Protein AF-A0A2A5DK41-F1 (afdb_monomer_lite)

Radius of gyration: 35.67 Å; chains: 1; bounding box: 92×83×91 Å

Foldseek 3Di:
DVQQVVVVVCCLLPVLLQQQDDQFPDFADAFDAPDLAPQQLQFPAFQKKKKQAQQQVLLQLVLLQVLLQDFLLVDDPVLSVLSVDRPSVQQVSNCVRPVGGDHSCRVCVQQQADRRHMWMKTWHQDDPPDPDIKIKIKTWGNDRRSNSSSCCRSQVFPDWDWDDPDSFTKIWTQGPPPSHPRIWIWHHHNTIIIIMPDPVSVVSSRVRDSCRGNNNDPQSCVQCVVPASIKMWGFCVSVVVVCVVCLVVVLCVLVVVLVVLVVVLVPDDPVVQVVQQVCCCVQFVQNGPVSVSLLVSLLSNLQSVLVSVVVNQCSVFWTTWMWHWHSHNFKIKIKIKTFGLPFAAFPDADDLVVVQVVQLVDDDPPQKKKKFFAGDDDDQPPSCLSNLVSSLVSCVVVVHDCVLSVLVNVLSVVQGDADDLSNQFRMKMKDKDFDPPLDACLVDLAVVVSVVVCVVCVVAGIKIKMKGFPDDPVVVLVRVVVNLVSVVSVVVSVLVSCVVRVNNPDQKDWDWDWDWDDPDVQKIKIKTKIWIKGCPDDPPDRIDIGIDIKMWMWGDDPRMIMIITHPDDPVCSVPPDGDRAFQQVSVQSVPADPQFRMKIKHACLLVVVVVLVSVVSVLVSQLSVVVVQVVQADQPPDFLVNVCVSCVPDDDHPQWFFWFQDPVRDIFTAGPQQHTPPAADDSVVVCQLCVQSNVCRRPFWIKMWTWHGHNRMTMIMIMTGCGSVSCRSNSNVNSCCVQAVVDPVSVVVVCRRPDDPRRPVDDVVGTSTGDPVCVVVVVVVNVVD

pLDDT: mean 82.96, std 10.52, range [36.59, 97.19]

Secondary structure (DSSP, 8-state):
-TTHHHHHHHIIIIIGGGTTTS--S--------S-SSHHHHSBS--SEEEEE--HHHHHHHHHHHHHHT--TTSS-HHHHHHHTSTTHHHHHHHHHHHSS---HHHHHHHTTB-TT--EEEEEEPPPTT-SS-EEEEEEEBS-HHHHHHHHHHHHTEEEEEEEEETTEEEEEEEE--TTS-SEEEEEE-SSEEEEES-HHHHHHHHH--GGGBGGG-HHHHHHHTT--SEEEEEE-HHHHHHHHHTHHHHHHHHHHHHHHHHHHHHTS-HHHHHHHHHHHHHHH--S-HHHHHHHHHHHHHHHHHHHHHHHHHHHHHEEEEEEEEE--SSEEEEEEEEEETTPPPPS----HHHHHHHGGG--S---EEEEEEPPPPPP---THHHHHHHHHHHHHHTT---HHHHHHHHHHHH-PPP--HHHH-SEEEEEEEE-TT---GGGSSSHHHHHHHHHHHTTTSEEEEEEEES--HHHHHHHHHHHHHHHHHHHHHHHHHHHHTT----SEEEEEEEEEEEEETTEEEEEEEEEEEESS-STT-S-EEEEEEEEEEEEEETTEEEEEE-SS--HHHHH----PPPHHHHHHHHTPPTTEEEEEEE--TTHHHHHHHHHHHHHHHHHHHHHHHHHTS--TT--HHHHHHHSTTS---TTEEEEEE-TTS-EEEEETTTEEES---SHHHHHHHTHHHHHHTTTS-EEEEEEEEETTEEEEEEEEEHHHHHHHHHHHHHHHIIIIIS-HHHHHHHHHHH--TTTT---GGGEEEE-TTTHHHHHHHHH--

Sequence (785 aa):
MKKNLFILLFCVLFMGPLFGQAAGRYVFQPSDFKSEKATETLPEGAVIILSLNNLEETVLELDQVLTTFVPSNILPPPIKQLLGQPEAIIKFLSQQAFGQQLKADQLLQIFGLNSKGSIYVAFYPPEPGKSKPSLVLTIPISNHQKISGLLNNVLKIRKAEKKNDGDQIIWEINSFNRDLPSKLFITCSKENMYISTSYEISKSLYQTKKEKSLGESSFFKTAIQNGKNINLLVDINPLKKHYHQNKMQFQSLHQLGVMQMHKLISQIPPEKKVDINFRLQTQFGILSIDEAAQYLEAVIVGGSPHFYKIIDDTITNFQGISLAFDLEKSIQTFEFNIHSNNLKPAITSINKTELISALNYIPGPRSAFTAMSKADPKSNKNEWLPFLDSIKSEFQKRKLDTKILDKAVKDMGVFSTPGTLNQFANLVVQTNYIKSGLKSVDTFKTFSDYLKKLKDAANTTFQKTTLLKGVDNSQVIAFYKENVNFHKKSKVFTDSMLTMIGCGDEDYIKLGSFKSEVYKPGVTKLTIEKGFRLKKGYFGYHEHDVINRQYLYFKPMDDFIVVEKGQREPTELITFTKRPAPDSLVKLLNLVPANTTSVSVQRFLHLVPEFIDFLGSVENSIHKEMNDFIAKVQLDELNETAARKAFKGLDLPLVFSCLSVSDDNTKVFNIFGVLEYPRSKVIPLFKQVFKDVYTHKDKLGGSMVCCIKEQGVLRYKIIMSSEGASHLIRSVVNNFATEHMHKPQGMQNLQMKVVQRNDGRLKLRKAIFFNPVWEPLLHMFFRMR

Structure (mmCIF, N/CA/C/O backbone):
data_AF-A0A2A5DK41-F1
#
_entry.id   AF-A0A2A5DK41-F1
#
loop_
_atom_site.group_PDB
_atom_site.id
_atom_site.type_symbol
_atom_site.label_atom_id
_atom_site.label_alt_id
_atom_site.label_comp_id
_atom_site.label_asym_id
_atom_site.label_entity_id
_atom_site.label_seq_id
_atom_site.pdbx_PDB_ins_code
_atom_site.Cartn_x
_atom_site.Cartn_y
_atom_site.Cartn_z
_atom_site.occupancy
_atom_site.B_iso_or_equiv
_atom_site.auth_seq_id
_atom_site.auth_comp_id
_atom_site.auth_asym_id
_atom_site.auth_atom_id
_atom_site.pdbx_PDB_model_num
ATOM 1 N N . MET A 1 1 ? -1.373 14.010 24.992 1.00 38.59 1 MET A N 1
ATOM 2 C CA . MET A 1 1 ? -2.745 13.443 24.992 1.00 38.59 1 MET A CA 1
ATOM 3 C C . MET A 1 1 ? -2.891 12.209 24.099 1.00 38.59 1 MET A C 1
ATOM 5 O O . MET A 1 1 ? -3.309 11.198 24.634 1.00 38.59 1 MET A O 1
ATOM 9 N N . LYS A 1 2 ? -2.522 12.219 22.802 1.00 38.03 2 LYS A N 1
ATOM 10 C CA . LYS A 1 2 ? -2.700 11.046 21.903 1.00 38.03 2 LYS A CA 1
ATOM 11 C C . LYS A 1 2 ? -1.933 9.761 22.308 1.00 38.03 2 LYS A C 1
ATOM 13 O O . LYS A 1 2 ? -2.436 8.678 22.055 1.00 38.03 2 LYS A O 1
ATOM 18 N N . LYS A 1 3 ? -0.765 9.860 22.968 1.00 36.59 3 LYS A N 1
ATOM 19 C CA . LYS A 1 3 ? 0.013 8.696 23.468 1.00 36.59 3 LYS A CA 1
ATOM 20 C C . LYS A 1 3 ? -0.590 8.034 24.719 1.00 36.59 3 LYS A C 1
ATOM 22 O O . LYS A 1 3 ? -0.422 6.845 24.936 1.00 36.59 3 LYS A O 1
ATOM 27 N N . ASN A 1 4 ? -1.316 8.803 25.519 1.00 43.25 4 ASN A N 1
ATOM 28 C CA . ASN A 1 4 ? -1.538 8.539 26.938 1.00 43.25 4 ASN A CA 1
ATOM 29 C C . ASN A 1 4 ? -2.546 7.404 27.205 1.00 43.25 4 ASN A C 1
ATOM 31 O O . ASN A 1 4 ? -2.315 6.544 28.044 1.00 43.25 4 ASN A O 1
ATOM 35 N N . LEU A 1 5 ? -3.637 7.335 26.436 1.00 44.47 5 LEU A N 1
ATOM 36 C CA . LEU A 1 5 ? -4.662 6.301 26.624 1.00 44.47 5 LEU A CA 1
ATOM 37 C C . LEU A 1 5 ? -4.444 5.042 25.769 1.00 44.47 5 LEU A C 1
ATOM 39 O O . LEU A 1 5 ? -4.945 3.979 26.111 1.00 44.47 5 LEU A O 1
ATOM 43 N N . PHE A 1 6 ? -3.656 5.137 24.692 1.00 46.88 6 PHE A N 1
ATOM 44 C CA . PHE A 1 6 ? -3.156 3.953 23.985 1.00 46.88 6 PHE A CA 1
ATOM 45 C C . PHE A 1 6 ? -2.164 3.192 24.872 1.00 46.88 6 PHE A C 1
ATOM 47 O O . PHE A 1 6 ? -2.204 1.970 24.920 1.00 46.88 6 PHE A O 1
ATOM 54 N N . ILE A 1 7 ? -1.353 3.918 25.655 1.00 46.97 7 ILE A N 1
ATOM 55 C CA . ILE A 1 7 ? -0.569 3.345 26.755 1.00 46.97 7 ILE A CA 1
ATOM 56 C C . ILE A 1 7 ? -1.495 2.750 27.821 1.00 46.97 7 ILE A C 1
ATOM 58 O O . ILE A 1 7 ? -1.188 1.676 28.299 1.00 46.97 7 ILE A O 1
ATOM 62 N N . LEU A 1 8 ? -2.645 3.351 28.161 1.00 44.62 8 LEU A N 1
ATOM 63 C CA . LEU A 1 8 ? -3.612 2.723 29.079 1.00 44.62 8 LEU A CA 1
ATOM 64 C C . LEU A 1 8 ? -4.156 1.398 28.530 1.00 44.62 8 LEU A C 1
ATOM 66 O O . LEU A 1 8 ? -4.147 0.407 29.246 1.00 44.62 8 LEU A O 1
ATOM 70 N N . LEU A 1 9 ? -4.588 1.371 27.267 1.00 51.81 9 LEU A N 1
ATOM 71 C CA . LEU A 1 9 ? -5.067 0.166 26.587 1.00 51.81 9 LEU A CA 1
ATOM 72 C C . LEU A 1 9 ? -3.967 -0.906 26.530 1.00 51.81 9 LEU A C 1
ATOM 74 O O . LEU A 1 9 ? -4.201 -2.052 26.894 1.00 51.81 9 LEU A O 1
ATOM 78 N N . PHE A 1 10 ? -2.749 -0.517 26.146 1.00 52.53 10 PHE A N 1
ATOM 79 C CA . PHE A 1 10 ? -1.583 -1.397 26.111 1.00 52.53 10 PHE A CA 1
ATOM 80 C C . PHE A 1 10 ? -1.178 -1.868 27.516 1.00 52.53 10 PHE A C 1
ATOM 82 O O . PHE A 1 10 ? -0.834 -3.026 27.706 1.00 52.53 10 PHE A O 1
ATOM 89 N N . CYS A 1 11 ? -1.274 -1.013 28.533 1.00 49.09 11 CYS A N 1
ATOM 90 C CA . CYS A 1 11 ? -0.977 -1.368 29.914 1.00 49.09 11 CYS A CA 1
ATOM 91 C C . CYS A 1 11 ? -2.036 -2.302 30.501 1.00 49.09 11 CYS A C 1
ATOM 93 O O . CYS A 1 11 ? -1.672 -3.225 31.217 1.00 49.09 11 CYS A O 1
ATOM 95 N N . VAL A 1 12 ? -3.318 -2.102 30.185 1.00 54.28 12 VAL A N 1
ATOM 96 C CA . VAL A 1 12 ? -4.420 -2.976 30.614 1.00 54.28 12 VAL A CA 1
ATOM 97 C C . VAL A 1 12 ? -4.345 -4.337 29.913 1.00 54.28 12 VAL A C 1
ATOM 99 O O . VAL A 1 12 ? -4.553 -5.349 30.572 1.00 54.28 12 VAL A O 1
ATOM 102 N N . LEU A 1 13 ? -3.997 -4.377 28.620 1.00 51.34 13 LEU A N 1
ATOM 103 C CA . LEU A 1 13 ? -3.946 -5.618 27.834 1.00 51.34 13 LEU A CA 1
ATOM 104 C C . LEU A 1 13 ? -2.617 -6.389 27.951 1.00 51.34 13 LEU A C 1
ATOM 106 O O . LEU A 1 13 ? -2.643 -7.614 27.968 1.00 51.34 13 LEU A O 1
ATOM 110 N N . PHE A 1 14 ? -1.467 -5.709 28.036 1.00 49.16 14 PHE A N 1
ATOM 111 C CA . PHE A 1 14 ? -0.137 -6.341 27.943 1.00 49.16 14 PHE A CA 1
ATOM 112 C C . PHE A 1 14 ? 0.735 -6.201 29.199 1.00 49.16 14 PHE A C 1
ATOM 114 O O . PHE A 1 14 ? 1.555 -7.080 29.449 1.00 49.16 14 PHE A O 1
ATOM 121 N N . MET A 1 15 ? 0.581 -5.138 30.001 1.00 45.53 15 MET A N 1
ATOM 122 C CA . MET A 1 15 ? 1.388 -4.933 31.227 1.00 45.53 15 MET A CA 1
ATOM 123 C C . MET A 1 15 ? 0.655 -5.307 32.518 1.00 45.53 15 MET A C 1
ATOM 125 O O . MET A 1 15 ? 1.298 -5.495 33.549 1.00 45.53 15 MET A O 1
ATOM 129 N N . GLY A 1 16 ? -0.668 -5.481 32.463 1.00 48.91 16 GLY A N 1
ATOM 130 C CA . GLY A 1 16 ? -1.490 -6.005 33.551 1.00 48.91 16 GLY A CA 1
ATOM 131 C C . GLY A 1 16 ? -0.931 -7.262 34.231 1.00 48.91 16 GLY A C 1
ATOM 132 O O . GLY A 1 16 ? -1.026 -7.331 35.460 1.00 48.91 16 GLY A O 1
ATOM 133 N N . PRO A 1 17 ? -0.274 -8.200 33.508 1.00 46.78 17 PRO A N 1
ATOM 134 C CA . PRO A 1 17 ? 0.323 -9.379 34.121 1.00 46.78 17 PRO A CA 1
ATOM 135 C C . PRO A 1 17 ? 1.377 -9.080 35.197 1.00 46.78 17 PRO A C 1
ATOM 137 O O . PRO A 1 17 ? 1.496 -9.839 36.150 1.00 46.78 17 PRO A O 1
ATOM 140 N N . LEU A 1 18 ? 2.101 -7.959 35.108 1.00 45.84 18 LEU A N 1
ATOM 141 C CA . LEU A 1 18 ? 3.173 -7.621 36.055 1.00 45.84 18 LEU A CA 1
ATOM 142 C C . LEU A 1 18 ? 2.675 -6.954 37.350 1.00 45.84 18 LEU A C 1
ATOM 144 O O . LEU A 1 18 ? 3.447 -6.802 38.293 1.00 45.84 18 LEU A O 1
ATOM 148 N N . PHE A 1 19 ? 1.405 -6.536 37.410 1.00 50.09 19 PHE A N 1
ATOM 149 C CA . PHE A 1 19 ? 0.874 -5.705 38.504 1.00 50.09 19 PHE A CA 1
ATOM 150 C C . PHE A 1 19 ? -0.369 -6.294 39.193 1.00 50.09 19 PHE A C 1
ATOM 152 O O . PHE A 1 19 ? -0.984 -5.633 40.031 1.00 50.09 19 PHE A O 1
ATOM 159 N N . GLY A 1 20 ? -0.784 -7.512 38.845 1.00 44.84 20 GLY A N 1
ATOM 160 C CA . GLY A 1 20 ? -2.071 -8.076 39.252 1.00 44.84 20 GLY A CA 1
ATOM 161 C C . GLY A 1 20 ? -2.042 -8.925 40.523 1.00 44.84 20 GLY A C 1
ATOM 162 O O . GLY A 1 20 ? -2.321 -10.108 40.409 1.00 44.84 20 GLY A O 1
ATOM 163 N N . GLN A 1 21 ? -1.753 -8.370 41.712 1.00 47.25 21 GLN A N 1
ATOM 164 C CA . GLN A 1 21 ? -1.984 -9.094 42.988 1.00 47.25 21 GLN A CA 1
ATOM 165 C C . GLN A 1 21 ? -2.405 -8.250 44.216 1.00 47.25 21 GLN A C 1
ATOM 167 O O . GLN A 1 21 ? -2.567 -8.804 45.298 1.00 47.25 21 GLN A O 1
ATOM 172 N N . ALA A 1 22 ? -2.659 -6.942 44.102 1.00 46.16 22 ALA A N 1
ATOM 173 C CA . ALA A 1 22 ? -3.111 -6.153 45.259 1.00 46.16 22 ALA A CA 1
ATOM 174 C C . ALA A 1 22 ? -4.639 -5.977 45.280 1.00 46.16 22 ALA A C 1
ATOM 176 O O . ALA A 1 22 ? -5.229 -5.563 44.280 1.00 46.16 22 ALA A O 1
ATOM 177 N N . ALA A 1 23 ? -5.276 -6.228 46.430 1.00 47.38 23 ALA A N 1
ATOM 178 C CA . ALA A 1 23 ? -6.646 -5.792 46.687 1.00 47.38 23 ALA A CA 1
ATOM 179 C C . ALA A 1 23 ? -6.703 -4.261 46.553 1.00 47.38 23 ALA A C 1
ATOM 181 O O . ALA A 1 23 ? -6.137 -3.524 47.361 1.00 47.38 23 ALA A O 1
ATOM 182 N N . GLY A 1 24 ? -7.316 -3.778 45.473 1.00 55.06 24 GLY A N 1
ATOM 183 C CA . GLY A 1 24 ? -7.401 -2.351 45.190 1.00 55.06 24 GLY A CA 1
ATOM 184 C C . GLY A 1 24 ? -8.222 -1.614 46.250 1.00 55.06 24 GLY A C 1
ATOM 185 O O . GLY A 1 24 ? -9.268 -2.094 46.674 1.00 55.06 24 GLY A O 1
ATOM 186 N N . ARG A 1 25 ? -7.768 -0.419 46.655 1.00 69.50 25 ARG A N 1
ATOM 187 C CA . ARG A 1 25 ? -8.429 0.429 47.669 1.00 69.50 25 ARG A CA 1
ATOM 188 C C . ARG A 1 25 ? -9.863 0.830 47.293 1.00 69.50 25 ARG A C 1
ATOM 190 O O . ARG A 1 25 ? -10.664 1.123 48.175 1.00 69.50 25 ARG A O 1
ATOM 197 N N . TYR A 1 26 ? -10.173 0.866 45.998 1.00 82.25 26 TYR A N 1
ATOM 198 C CA . TYR A 1 26 ? -11.473 1.271 45.466 1.00 82.25 26 TYR A CA 1
ATOM 199 C C . TYR A 1 26 ? -12.067 0.167 44.589 1.00 82.25 26 TYR A C 1
ATOM 201 O O . TYR A 1 26 ? -11.384 -0.343 43.700 1.00 82.25 26 TYR A O 1
ATOM 209 N N . VAL A 1 27 ? -13.341 -0.167 44.811 1.00 84.94 27 VAL A N 1
ATOM 210 C CA . VAL A 1 27 ? -14.116 -1.097 43.975 1.00 84.94 27 VAL A CA 1
ATOM 211 C C . VAL A 1 27 ? -15.197 -0.309 43.241 1.00 84.94 27 VAL A C 1
ATOM 213 O O . VAL A 1 27 ? -16.066 0.294 43.874 1.00 84.94 27 VAL A O 1
ATOM 216 N N . PHE A 1 28 ? -15.150 -0.309 41.909 1.00 86.25 28 PHE A N 1
ATOM 217 C CA . PHE A 1 28 ? -16.112 0.402 41.069 1.00 86.25 28 PHE A CA 1
ATOM 218 C C . PHE A 1 28 ? -17.360 -0.462 40.858 1.00 86.25 28 PHE A C 1
ATOM 220 O O . PHE A 1 28 ? -17.371 -1.389 40.044 1.00 86.25 28 PHE A O 1
ATOM 227 N N . GLN A 1 29 ? -18.398 -0.182 41.646 1.00 84.62 29 GLN A N 1
ATOM 228 C CA . GLN A 1 29 ? -19.671 -0.901 41.592 1.00 84.62 29 GLN A CA 1
ATOM 229 C C . GLN A 1 29 ? -20.495 -0.519 40.351 1.00 84.62 29 GLN A C 1
ATOM 231 O O . GLN A 1 29 ? -20.420 0.637 39.921 1.00 84.62 29 GLN A O 1
ATOM 236 N N . PRO A 1 30 ? -21.270 -1.466 39.788 1.00 85.94 30 PRO A N 1
ATOM 237 C CA . PRO A 1 30 ? -22.191 -1.178 38.700 1.00 85.94 30 PRO A CA 1
ATOM 238 C C . PRO A 1 30 ? -23.337 -0.272 39.167 1.00 85.94 30 PRO A C 1
ATOM 240 O O . PRO A 1 30 ? -23.765 -0.329 40.320 1.00 85.94 30 PRO A O 1
ATOM 243 N N . SER A 1 31 ? -23.832 0.537 38.241 1.00 83.81 31 SER A N 1
ATOM 244 C CA . SER A 1 31 ? -25.065 1.318 38.335 1.00 83.81 31 SER A CA 1
ATOM 245 C C . SER A 1 31 ? -26.111 0.730 37.386 1.00 83.81 31 SER A C 1
ATOM 247 O O . SER A 1 31 ? -25.762 -0.021 36.472 1.00 83.81 31 SER A O 1
ATOM 249 N N . ASP A 1 32 ? -27.372 1.131 37.528 1.00 81.06 32 ASP A N 1
ATOM 250 C CA . ASP A 1 32 ? -28.424 0.726 36.594 1.00 81.06 32 ASP A CA 1
ATOM 251 C C . ASP A 1 32 ? -28.341 1.522 35.279 1.00 81.06 32 ASP A C 1
ATOM 253 O O . ASP A 1 32 ? -28.562 2.736 35.230 1.00 81.06 32 ASP A O 1
ATOM 257 N N . PHE A 1 33 ? -28.005 0.824 34.192 1.00 81.94 33 PHE A N 1
ATOM 258 C CA . PHE A 1 33 ? -27.998 1.349 32.824 1.00 81.94 33 PHE A CA 1
ATOM 259 C C . PHE A 1 33 ? -29.221 0.853 32.042 1.00 81.94 33 PHE A C 1
ATOM 261 O O . PHE A 1 33 ? -29.765 -0.214 32.312 1.00 81.94 33 PHE A O 1
ATOM 268 N N . LYS A 1 34 ? -29.650 1.618 31.027 1.00 75.06 34 LYS A N 1
ATOM 269 C CA . LYS A 1 34 ? -30.780 1.232 30.155 1.00 75.06 34 LYS A CA 1
ATOM 270 C C . LYS A 1 34 ? -30.451 0.092 29.191 1.00 75.06 34 LYS A C 1
ATOM 272 O O . LYS A 1 34 ? -31.357 -0.602 28.743 1.00 75.06 34 LYS A O 1
ATOM 277 N N . SER A 1 35 ? -29.178 -0.058 28.839 1.00 78.12 35 SER A N 1
ATOM 278 C CA . SER A 1 35 ? -28.658 -1.175 28.058 1.00 78.12 35 SER A CA 1
ATOM 279 C C . SER A 1 35 ? -27.296 -1.576 28.605 1.00 78.12 35 SER A C 1
ATOM 281 O O . SER A 1 35 ? -26.509 -0.730 29.031 1.00 78.12 35 SER A O 1
ATOM 283 N N . GLU A 1 36 ? -27.027 -2.875 28.578 1.00 81.06 36 GLU A N 1
ATOM 284 C CA . GLU A 1 36 ? -25.729 -3.438 28.941 1.00 81.06 36 GLU A CA 1
ATOM 285 C C . GLU A 1 36 ? -24.772 -3.444 27.741 1.00 81.06 36 GLU A C 1
ATOM 287 O O . GLU A 1 36 ? -23.560 -3.501 27.922 1.00 81.06 36 GLU A O 1
ATOM 292 N N . LYS A 1 37 ? -25.272 -3.312 26.500 1.00 85.62 37 LYS A N 1
ATOM 293 C CA . LYS A 1 37 ? -24.423 -3.297 25.301 1.00 85.62 37 LYS A CA 1
ATOM 294 C C . LYS A 1 37 ? -23.724 -1.952 25.136 1.00 85.62 37 LYS A C 1
ATOM 296 O O . LYS A 1 37 ? -24.364 -0.920 24.948 1.00 85.62 37 LYS A O 1
ATOM 301 N N . ALA A 1 38 ? -22.394 -1.981 25.054 1.00 87.00 38 ALA A N 1
ATOM 302 C CA . ALA A 1 38 ? -21.556 -0.800 24.836 1.00 87.00 38 ALA A CA 1
ATOM 303 C C . ALA A 1 38 ? -22.033 0.113 23.690 1.00 87.00 38 ALA A C 1
ATOM 305 O O . ALA A 1 38 ? -22.088 1.329 23.858 1.00 87.00 38 ALA A O 1
ATOM 306 N N . THR A 1 39 ? -22.415 -0.460 22.547 1.00 87.88 39 THR A N 1
ATOM 307 C CA . THR A 1 39 ? -22.869 0.295 21.367 1.00 87.88 39 THR A CA 1
ATOM 308 C C . THR A 1 39 ? -24.212 0.994 21.569 1.00 87.88 39 THR A C 1
ATOM 310 O O . THR A 1 39 ? -24.485 1.974 20.887 1.00 87.88 39 THR A O 1
ATOM 313 N N . GLU A 1 40 ? -25.047 0.508 22.485 1.00 88.75 40 GLU A N 1
ATOM 314 C CA . GLU A 1 40 ? -26.347 1.107 22.812 1.00 88.75 40 GLU A CA 1
ATOM 315 C C . GLU A 1 40 ? -26.230 2.172 23.921 1.00 88.75 40 GLU A C 1
ATOM 317 O O . GLU A 1 40 ? -27.079 3.057 24.017 1.00 88.75 40 GLU A O 1
ATOM 322 N N . THR A 1 41 ? -25.163 2.117 24.725 1.00 89.56 41 THR A N 1
ATOM 323 C CA . THR A 1 41 ? -24.883 3.061 25.822 1.00 89.56 41 THR A CA 1
ATOM 324 C C . THR A 1 41 ? -24.007 4.238 25.393 1.00 89.56 41 THR A C 1
ATOM 326 O O . THR A 1 41 ? -24.143 5.341 25.923 1.00 89.56 41 THR A O 1
ATOM 329 N N . LEU A 1 42 ? -23.090 4.029 24.443 1.00 90.88 42 LEU A N 1
ATOM 330 C CA . LEU A 1 42 ? -22.272 5.108 23.892 1.00 90.88 42 LEU A CA 1
ATOM 331 C C . LEU A 1 42 ? -23.160 6.077 23.092 1.00 90.88 42 LEU A C 1
ATOM 333 O O . LEU A 1 42 ? -23.883 5.621 22.202 1.00 90.88 42 LEU A O 1
ATOM 337 N N . PRO A 1 43 ? -23.108 7.394 23.362 1.00 89.56 43 PRO A N 1
ATOM 338 C CA . PRO A 1 43 ? -23.873 8.367 22.597 1.00 89.56 43 PRO A CA 1
ATOM 339 C C . PRO A 1 43 ? -23.367 8.460 21.154 1.00 89.56 43 PRO A C 1
ATOM 341 O O . PRO A 1 43 ? -22.192 8.249 20.852 1.00 89.56 43 PRO A O 1
ATOM 344 N N . GLU A 1 44 ? -24.259 8.830 20.245 1.00 87.94 44 GLU A N 1
ATOM 345 C CA . GLU A 1 44 ? -23.885 9.268 18.904 1.00 87.94 44 GLU A CA 1
ATOM 346 C C . GLU A 1 44 ? -23.025 10.550 18.970 1.00 87.94 44 GLU A C 1
ATOM 348 O O . GLU A 1 44 ? -23.070 11.310 19.939 1.00 87.94 44 GLU A O 1
ATOM 353 N N . GLY A 1 45 ? -22.228 10.815 17.931 1.00 87.19 45 GLY A N 1
ATOM 354 C CA . GLY A 1 45 ? -21.408 12.029 17.841 1.00 87.19 45 GLY A CA 1
ATOM 355 C C . GLY A 1 45 ? -19.903 11.799 17.979 1.00 87.19 45 GLY A C 1
ATOM 356 O O . GLY A 1 45 ? -19.132 12.760 17.931 1.00 87.19 45 GLY A O 1
ATOM 357 N N . ALA A 1 46 ? -19.469 10.547 18.144 1.00 90.62 46 ALA A N 1
ATOM 358 C CA . ALA A 1 46 ? -18.055 10.198 18.128 1.00 90.62 46 ALA A CA 1
ATOM 359 C C . ALA A 1 46 ? -17.475 10.384 16.715 1.00 90.62 46 ALA A C 1
ATOM 361 O O . ALA A 1 46 ? -18.001 9.848 15.748 1.00 90.62 46 ALA A O 1
ATOM 362 N N . VAL A 1 47 ? -16.373 11.126 16.602 1.00 91.94 47 VAL A N 1
ATOM 363 C CA . VAL A 1 47 ? -15.672 11.391 15.332 1.00 91.94 47 VAL A CA 1
ATOM 364 C C . VAL A 1 47 ? -14.651 10.304 15.024 1.00 91.94 47 VAL A C 1
ATOM 366 O O . VAL A 1 47 ? -14.389 10.024 13.862 1.00 91.94 47 VAL A O 1
ATOM 369 N N . ILE A 1 48 ? -14.050 9.689 16.046 1.00 93.31 48 ILE A N 1
ATOM 370 C CA . ILE A 1 48 ? -13.115 8.570 15.875 1.00 93.31 48 ILE A CA 1
ATOM 371 C C . ILE A 1 48 ? -13.528 7.451 16.816 1.00 93.31 48 ILE A C 1
ATOM 373 O O . ILE A 1 48 ? -13.720 7.695 18.008 1.00 93.31 48 ILE A O 1
ATOM 377 N N . ILE A 1 49 ? -13.630 6.234 16.292 1.00 93.06 49 ILE A N 1
ATOM 378 C CA . ILE A 1 49 ? -13.960 5.040 17.066 1.00 93.06 49 ILE A CA 1
ATOM 379 C C . ILE A 1 49 ? -12.943 3.959 16.736 1.00 93.06 49 ILE A C 1
ATOM 381 O O . ILE A 1 49 ? -12.825 3.546 15.589 1.00 93.06 49 ILE A O 1
ATOM 385 N N . LEU A 1 50 ? -12.216 3.487 17.739 1.00 92.44 50 LEU A N 1
ATOM 386 C CA . LEU A 1 50 ? -11.412 2.273 17.643 1.00 92.44 50 LEU A CA 1
ATOM 387 C C . LEU A 1 50 ? -12.174 1.151 18.344 1.00 92.44 50 LEU A C 1
ATOM 389 O O . LEU A 1 50 ? -12.561 1.326 19.497 1.00 92.44 50 LEU A O 1
ATOM 393 N N . SER A 1 51 ? -12.371 0.016 17.685 1.00 90.56 51 SER A N 1
ATOM 394 C CA . SER A 1 51 ? -12.954 -1.182 18.290 1.00 90.56 51 SER A CA 1
ATOM 395 C C . SER A 1 51 ? -11.979 -2.350 18.202 1.00 90.56 51 SER A C 1
ATOM 397 O O . SER A 1 51 ? -11.464 -2.629 17.117 1.00 90.56 51 SER A O 1
ATOM 399 N N . LEU A 1 52 ? -11.780 -3.051 19.313 1.00 89.56 52 LEU A N 1
ATOM 400 C CA . LEU A 1 52 ? -11.212 -4.396 19.341 1.00 89.56 52 LEU A CA 1
ATOM 401 C C . LEU A 1 52 ? -12.360 -5.356 19.624 1.00 89.56 52 LEU A C 1
ATOM 403 O O . LEU A 1 52 ? -12.918 -5.332 20.723 1.00 89.56 52 LEU A O 1
ATOM 407 N N . ASN A 1 53 ? -12.735 -6.140 18.622 1.00 86.50 53 ASN A N 1
ATOM 408 C CA . ASN A 1 53 ? -13.845 -7.077 18.721 1.00 86.50 53 ASN A CA 1
ATOM 409 C C . ASN A 1 53 ? -13.320 -8.447 19.134 1.00 86.50 53 ASN A C 1
ATOM 411 O O . ASN A 1 53 ? -12.252 -8.838 18.678 1.00 86.50 53 ASN A O 1
ATOM 415 N N . ASN A 1 54 ? -14.080 -9.169 19.961 1.00 84.62 54 ASN A N 1
ATOM 416 C CA . ASN A 1 54 ? -13.735 -10.513 20.430 1.00 84.62 54 ASN A CA 1
ATOM 417 C C . ASN A 1 54 ? -12.281 -10.605 20.940 1.00 84.62 54 ASN A C 1
ATOM 419 O O . ASN A 1 54 ? -11.364 -11.040 20.239 1.00 84.62 54 ASN A O 1
ATOM 423 N N . LEU A 1 55 ? -12.064 -10.136 22.173 1.00 83.00 55 LEU A N 1
ATOM 424 C CA . LEU A 1 55 ? -10.725 -10.045 22.766 1.00 83.00 55 LEU A CA 1
ATOM 425 C C . LEU A 1 55 ? -9.987 -11.381 22.774 1.00 83.00 55 LEU A C 1
ATOM 427 O O . LEU A 1 55 ? -8.782 -11.409 22.537 1.00 83.00 55 LEU A O 1
ATOM 431 N N . GLU A 1 56 ? -10.706 -12.467 23.042 1.00 87.19 56 GLU A N 1
ATOM 432 C CA . GLU A 1 56 ? -10.148 -13.816 23.035 1.00 87.19 56 GLU A CA 1
ATOM 433 C C . GLU A 1 56 ? -9.587 -14.177 21.659 1.00 87.19 56 GLU A C 1
ATOM 435 O O . GLU A 1 56 ? -8.400 -14.467 21.537 1.00 87.19 56 GLU A O 1
ATOM 440 N N . GLU A 1 57 ? -10.410 -14.070 20.616 1.00 86.25 57 GLU A N 1
ATOM 441 C CA . GLU A 1 57 ? -10.025 -14.376 19.235 1.00 86.25 57 GLU A CA 1
ATOM 442 C C . GLU A 1 57 ? -8.874 -13.488 18.752 1.00 86.25 57 GLU A C 1
ATOM 444 O O . GLU A 1 57 ? -7.890 -13.995 18.219 1.00 86.25 57 GLU A O 1
ATOM 449 N N . THR A 1 58 ? -8.920 -12.185 19.045 1.00 84.19 58 THR A N 1
ATOM 450 C CA . THR A 1 58 ? -7.840 -11.252 18.686 1.00 84.19 58 THR A CA 1
ATOM 451 C C . THR A 1 58 ? -6.504 -11.651 19.323 1.00 84.19 58 THR A C 1
ATOM 453 O O . THR A 1 58 ? -5.460 -11.614 18.668 1.00 84.19 58 THR A O 1
ATOM 456 N N . VAL A 1 59 ? -6.509 -12.028 20.606 1.00 83.44 59 VAL A N 1
ATOM 457 C CA . VAL A 1 59 ? -5.297 -12.446 21.330 1.00 83.44 59 VAL A CA 1
ATOM 458 C C . VAL A 1 59 ? -4.784 -13.791 20.805 1.00 83.44 59 VAL A C 1
ATOM 460 O O . VAL A 1 59 ? -3.576 -13.945 20.609 1.00 83.44 59 VAL A O 1
ATOM 463 N N . LEU A 1 60 ? -5.685 -14.734 20.517 1.00 86.94 60 LEU A N 1
ATOM 464 C CA . LEU A 1 60 ? -5.350 -16.031 19.925 1.00 86.94 60 LEU A CA 1
ATOM 465 C C . LEU A 1 60 ? -4.741 -15.886 18.526 1.00 86.94 60 LEU A C 1
ATOM 467 O O . LEU A 1 60 ? -3.735 -16.525 18.224 1.00 86.94 60 LEU A O 1
ATOM 471 N N . GLU A 1 61 ? -5.308 -15.042 17.671 1.00 85.38 61 GLU A N 1
ATOM 472 C CA . GLU A 1 61 ? -4.779 -14.799 16.330 1.00 85.38 61 GLU A CA 1
ATOM 473 C C . GLU A 1 61 ? -3.412 -14.119 16.358 1.00 85.38 61 GLU A C 1
ATOM 475 O O . GLU A 1 61 ? -2.515 -14.516 15.614 1.00 85.38 61 GLU A O 1
ATOM 480 N N . LEU A 1 62 ? -3.201 -13.152 17.257 1.00 83.12 62 LEU A N 1
ATOM 481 C CA . LEU A 1 62 ? -1.884 -12.544 17.457 1.00 83.12 62 LEU A CA 1
ATOM 482 C C . LEU A 1 62 ? -0.836 -13.586 17.867 1.00 83.12 62 LEU A C 1
ATOM 484 O O . LEU A 1 62 ? 0.268 -13.589 17.316 1.00 83.12 62 LEU A O 1
ATOM 488 N N . ASP A 1 63 ? -1.176 -14.491 18.789 1.00 85.19 63 ASP A N 1
ATOM 489 C CA . ASP A 1 63 ? -0.311 -15.611 19.177 1.00 85.19 63 ASP A CA 1
ATOM 490 C C . ASP A 1 63 ? 0.001 -16.518 17.976 1.00 85.19 63 ASP A C 1
ATOM 492 O O . ASP A 1 63 ? 1.164 -16.828 17.698 1.00 85.19 63 ASP A O 1
ATOM 496 N N . GLN A 1 64 ? -1.016 -16.874 17.190 1.00 84.00 64 GLN A N 1
ATOM 497 C CA . GLN A 1 64 ? -0.862 -17.718 16.005 1.00 84.00 64 GLN A CA 1
ATOM 498 C C . GLN A 1 64 ? -0.005 -17.067 14.916 1.00 84.00 64 GLN A C 1
ATOM 500 O O . GLN A 1 64 ? 0.853 -17.732 14.330 1.00 84.00 64 GLN A O 1
ATOM 505 N N . VAL A 1 65 ? -0.200 -15.777 14.641 1.00 82.81 65 VAL A N 1
ATOM 506 C CA . VAL A 1 65 ? 0.615 -15.037 13.674 1.00 82.81 65 VAL A CA 1
ATOM 507 C C . VAL A 1 65 ? 2.059 -15.010 14.150 1.00 82.81 65 VAL A C 1
ATOM 509 O O . VAL A 1 65 ? 2.945 -15.429 13.409 1.00 82.81 65 VAL A O 1
ATOM 512 N N . LEU A 1 66 ? 2.317 -14.598 15.390 1.00 81.62 66 LEU A N 1
ATOM 513 C CA . LEU A 1 66 ? 3.678 -14.489 15.913 1.00 81.62 66 LEU A CA 1
ATOM 514 C C . LEU A 1 66 ? 4.397 -15.845 15.943 1.00 81.62 66 LEU A C 1
ATOM 516 O O . LEU A 1 66 ? 5.548 -15.924 15.509 1.00 81.62 66 LEU A O 1
ATOM 520 N N . THR A 1 67 ? 3.724 -16.921 16.364 1.00 83.56 67 THR A N 1
ATOM 521 C CA . THR A 1 67 ? 4.301 -18.278 16.388 1.00 83.56 67 THR A CA 1
ATOM 522 C C . THR A 1 67 ? 4.682 -18.784 14.995 1.00 83.56 67 THR A C 1
ATOM 524 O O . THR A 1 67 ? 5.679 -19.499 14.865 1.00 83.56 67 THR A O 1
ATOM 527 N N . THR A 1 68 ? 3.980 -18.372 13.928 1.00 83.00 68 THR A N 1
ATOM 528 C CA . THR A 1 68 ? 4.334 -18.784 12.554 1.00 83.00 68 THR A CA 1
ATOM 529 C C . THR A 1 68 ? 5.698 -18.271 12.097 1.00 83.00 68 THR A C 1
ATOM 531 O O . THR A 1 68 ? 6.318 -18.913 11.251 1.00 83.00 68 THR A O 1
ATOM 534 N N . PHE A 1 69 ? 6.207 -17.176 12.669 1.00 84.50 69 PHE A N 1
ATOM 535 C CA . PHE A 1 69 ? 7.503 -16.596 12.307 1.00 84.50 69 PHE A CA 1
ATOM 536 C C . PHE A 1 69 ? 8.675 -17.146 13.119 1.00 84.50 69 PHE A C 1
ATOM 538 O O . PHE A 1 69 ? 9.824 -16.866 12.773 1.00 84.50 69 PHE A O 1
ATOM 545 N N . VAL A 1 70 ? 8.426 -17.922 14.178 1.00 86.25 70 VAL A N 1
ATOM 546 C CA . VAL A 1 70 ? 9.489 -18.305 15.109 1.00 86.25 70 VAL A CA 1
ATOM 547 C C . VAL A 1 70 ? 10.346 -19.455 14.550 1.00 86.25 70 VAL A C 1
ATOM 549 O O . VAL A 1 70 ? 9.836 -20.552 14.292 1.00 86.25 70 VAL A O 1
ATOM 552 N N . PRO A 1 71 ? 11.665 -19.256 14.375 1.00 87.69 71 PRO A N 1
ATOM 553 C CA . PRO A 1 71 ? 12.577 -20.309 13.938 1.00 87.69 71 PRO A CA 1
ATOM 554 C C . PRO A 1 71 ? 12.884 -21.288 15.080 1.00 87.69 71 PRO A C 1
ATOM 556 O O . PRO A 1 71 ? 13.544 -20.959 16.061 1.00 87.69 71 PRO A O 1
ATOM 559 N N . SER A 1 72 ? 12.419 -22.528 14.937 1.00 84.00 72 SER A N 1
ATOM 560 C CA . SER A 1 72 ? 12.495 -23.576 15.962 1.00 84.00 72 SER A CA 1
ATOM 561 C C . SER A 1 72 ? 13.905 -24.039 16.333 1.00 84.00 72 SER A C 1
ATOM 563 O O . SER A 1 72 ? 14.069 -24.658 17.384 1.00 84.00 72 SER A O 1
ATOM 565 N N . ASN A 1 73 ? 14.904 -23.831 15.472 1.00 85.44 73 ASN A N 1
ATOM 566 C CA . ASN A 1 73 ? 16.233 -24.409 15.682 1.00 85.44 73 ASN A CA 1
ATOM 567 C C . ASN A 1 73 ? 17.139 -23.515 16.531 1.00 85.44 73 ASN A C 1
ATOM 569 O O . ASN A 1 73 ? 17.973 -24.054 17.234 1.00 85.44 73 ASN A O 1
ATOM 573 N N . ILE A 1 74 ? 16.956 -22.194 16.554 1.00 85.25 74 ILE A N 1
ATOM 574 C CA . ILE A 1 74 ? 17.781 -21.308 17.403 1.00 85.25 74 ILE A CA 1
ATOM 575 C C . ILE A 1 74 ? 17.317 -21.252 18.863 1.00 85.25 74 ILE A C 1
ATOM 577 O O . ILE A 1 74 ? 17.960 -20.625 19.701 1.00 85.25 74 ILE A O 1
ATOM 581 N N . LEU A 1 75 ? 16.161 -21.843 19.162 1.00 83.62 75 LEU A N 1
ATOM 582 C CA . LEU A 1 75 ? 15.530 -21.723 20.465 1.00 83.62 75 LEU A CA 1
ATOM 583 C C . LEU A 1 75 ? 16.077 -22.759 21.452 1.00 83.62 75 LEU A C 1
ATOM 585 O O . LEU A 1 75 ? 16.234 -23.926 21.083 1.00 83.62 75 LEU A O 1
ATOM 589 N N . PRO A 1 76 ? 16.271 -22.381 22.729 1.00 82.25 76 PRO A N 1
ATOM 590 C CA . PRO A 1 76 ? 16.566 -23.338 23.788 1.00 82.25 76 PRO A CA 1
ATOM 591 C C . PRO A 1 76 ? 15.491 -24.439 23.884 1.00 82.25 76 PRO A C 1
ATOM 593 O O . PRO A 1 76 ? 14.307 -24.143 23.682 1.00 82.25 76 PRO A O 1
ATOM 596 N N . PRO A 1 77 ? 15.845 -25.688 24.255 1.00 83.38 77 PRO A N 1
ATOM 597 C CA . PRO A 1 77 ? 14.894 -26.804 24.318 1.00 83.38 77 PRO A CA 1
ATOM 598 C C . PRO A 1 77 ? 13.611 -26.536 25.131 1.00 83.38 77 PRO A C 1
ATOM 600 O O . PRO A 1 77 ? 12.537 -26.884 24.634 1.00 83.38 77 PRO A O 1
ATOM 603 N N . PRO A 1 78 ? 13.657 -25.866 26.306 1.00 79.94 78 PRO A N 1
ATOM 604 C CA . PRO A 1 78 ? 12.445 -25.551 27.069 1.00 79.94 78 PRO A CA 1
ATOM 605 C C . PRO A 1 78 ? 11.487 -24.615 26.319 1.00 79.94 78 PRO A C 1
ATOM 607 O O . PRO A 1 78 ? 10.277 -24.825 26.313 1.00 79.94 78 PRO A O 1
ATOM 610 N N . ILE A 1 79 ? 12.026 -23.609 25.621 1.00 80.06 79 ILE A N 1
ATOM 611 C CA . ILE A 1 79 ? 11.231 -22.665 24.822 1.00 80.06 79 ILE A CA 1
ATOM 612 C C . ILE A 1 79 ? 10.672 -23.359 23.574 1.00 80.06 79 ILE A C 1
ATOM 614 O O . ILE A 1 79 ? 9.538 -23.108 23.176 1.00 80.06 79 ILE A O 1
ATOM 618 N N . LYS A 1 80 ? 11.436 -24.280 22.976 1.00 82.06 80 LYS A N 1
ATOM 619 C CA . LYS A 1 80 ? 10.992 -25.069 21.822 1.00 82.06 80 LYS A CA 1
ATOM 620 C C . LYS A 1 80 ? 9.798 -25.967 22.160 1.00 82.06 80 LYS A C 1
ATOM 622 O O . LYS A 1 80 ? 8.864 -26.039 21.367 1.00 82.06 80 LYS A O 1
ATOM 627 N N . GLN A 1 81 ? 9.813 -26.625 23.322 1.00 82.44 81 GLN A N 1
ATOM 628 C CA . GLN A 1 81 ? 8.674 -27.422 23.798 1.00 82.44 81 GLN A CA 1
ATOM 629 C C . GLN A 1 81 ? 7.437 -26.553 24.035 1.00 82.44 81 GLN A C 1
ATOM 631 O O . GLN A 1 81 ? 6.335 -26.947 23.664 1.00 82.44 81 GLN A O 1
ATOM 636 N N . LEU A 1 82 ? 7.627 -25.356 24.595 1.00 80.12 82 LEU A N 1
ATOM 637 C CA . LEU A 1 82 ? 6.545 -24.411 24.845 1.00 80.12 82 LEU A CA 1
ATOM 638 C C . LEU A 1 82 ? 5.910 -23.890 23.548 1.00 80.12 82 LEU A C 1
ATOM 640 O O . LEU A 1 82 ? 4.693 -23.915 23.412 1.00 80.12 82 LEU A O 1
ATOM 644 N N . LEU A 1 83 ? 6.728 -23.492 22.569 1.00 80.12 83 LEU A N 1
ATOM 645 C CA . LEU A 1 83 ? 6.281 -23.006 21.255 1.00 80.12 83 LEU A CA 1
ATOM 646 C C . LEU A 1 83 ? 5.665 -24.081 20.356 1.00 80.12 83 LEU A C 1
ATOM 648 O O . LEU A 1 83 ? 5.018 -23.748 19.367 1.00 80.12 83 LEU A O 1
ATOM 652 N N . GLY A 1 84 ? 5.840 -25.359 20.696 1.00 76.50 84 GLY A N 1
ATOM 653 C CA . GLY A 1 84 ? 5.126 -26.465 20.059 1.00 76.50 84 GLY A CA 1
ATOM 654 C C . GLY A 1 84 ? 3.674 -26.616 20.526 1.00 76.50 84 GLY A C 1
ATOM 655 O O . GLY A 1 84 ? 2.929 -27.389 19.926 1.00 76.50 84 GLY A O 1
ATOM 656 N N . GLN A 1 85 ? 3.264 -25.911 21.584 1.00 83.81 85 GLN A N 1
ATOM 657 C CA . GLN A 1 85 ? 1.901 -25.958 22.108 1.00 83.81 85 GLN A CA 1
ATOM 658 C C . GLN A 1 85 ? 1.005 -24.886 21.463 1.00 83.81 85 GLN A C 1
ATOM 660 O O . GLN A 1 85 ? 1.504 -23.847 21.033 1.00 83.81 85 GLN A O 1
ATOM 665 N N . PRO A 1 86 ? -0.327 -25.078 21.428 1.00 82.81 86 PRO A N 1
ATOM 666 C CA . PRO A 1 86 ? -1.243 -23.977 21.132 1.00 82.81 86 PRO A CA 1
ATOM 667 C C . PRO A 1 86 ? -1.117 -22.877 22.198 1.00 82.81 86 PRO A C 1
ATOM 669 O O . PRO A 1 86 ? -0.900 -23.198 23.375 1.00 82.81 86 PRO A O 1
ATOM 672 N N . GLU A 1 87 ? -1.293 -21.616 21.788 1.00 87.44 87 GLU A N 1
ATOM 673 C CA . GLU A 1 87 ? -1.254 -20.423 22.657 1.00 87.44 87 GLU A CA 1
ATOM 674 C C . GLU A 1 87 ? 0.104 -20.208 23.332 1.00 87.44 87 GLU A C 1
ATOM 676 O O . GLU A 1 87 ? 0.201 -19.866 24.512 1.00 87.44 87 GLU A O 1
ATOM 681 N N . ALA A 1 88 ? 1.183 -20.508 22.616 1.00 83.06 88 ALA A N 1
ATOM 682 C CA . ALA A 1 88 ? 2.487 -20.653 23.236 1.00 83.06 88 ALA A CA 1
ATOM 683 C C . ALA A 1 88 ? 3.072 -19.348 23.781 1.00 83.06 88 ALA A C 1
ATOM 685 O O . ALA A 1 88 ? 3.722 -19.365 24.826 1.00 83.06 88 ALA A O 1
ATOM 686 N N . ILE A 1 89 ? 2.869 -18.224 23.091 1.00 82.25 89 ILE A N 1
ATOM 687 C CA . ILE A 1 89 ? 3.357 -16.917 23.543 1.00 82.25 89 ILE A CA 1
ATOM 688 C C . ILE A 1 89 ? 2.520 -16.459 24.730 1.00 82.25 89 ILE A C 1
ATOM 690 O O . ILE A 1 89 ? 3.082 -15.982 25.713 1.00 82.25 89 ILE A O 1
ATOM 694 N N . ILE A 1 90 ? 1.204 -16.668 24.690 1.00 85.81 90 ILE A N 1
ATOM 695 C CA . ILE A 1 90 ? 0.310 -16.369 25.818 1.00 85.81 90 ILE A CA 1
ATOM 696 C C . ILE A 1 90 ? 0.735 -17.165 27.055 1.00 85.81 90 ILE A C 1
ATOM 698 O O . ILE A 1 90 ? 0.976 -16.573 28.107 1.00 85.81 90 ILE A O 1
ATOM 702 N N . LYS A 1 91 ? 0.925 -18.482 26.919 1.00 86.19 91 LYS A N 1
ATOM 703 C CA . LYS A 1 91 ? 1.392 -19.356 28.005 1.00 86.19 91 LYS A CA 1
ATOM 704 C C . LYS A 1 91 ? 2.783 -18.985 28.504 1.00 86.19 91 LYS A C 1
ATOM 706 O O . LYS A 1 91 ? 3.044 -19.068 29.702 1.00 86.19 91 LYS A O 1
ATOM 711 N N . PHE A 1 92 ? 3.684 -18.580 27.608 1.00 82.69 92 PHE A N 1
ATOM 712 C CA . PHE A 1 92 ? 5.013 -18.101 27.984 1.00 82.69 92 PHE A CA 1
ATOM 713 C C . PHE A 1 92 ? 4.927 -16.839 28.839 1.00 82.69 92 PHE A C 1
ATOM 715 O O . PHE A 1 92 ? 5.495 -16.791 29.931 1.00 82.69 92 PHE A O 1
ATOM 722 N N . LEU A 1 93 ? 4.191 -15.832 28.366 1.00 80.12 93 LEU A N 1
ATOM 723 C CA . LEU A 1 93 ? 4.021 -14.564 29.070 1.00 80.12 93 LEU A CA 1
ATOM 724 C C . LEU A 1 93 ? 3.295 -14.763 30.402 1.00 80.12 93 LEU A C 1
ATOM 726 O O . LEU A 1 93 ? 3.695 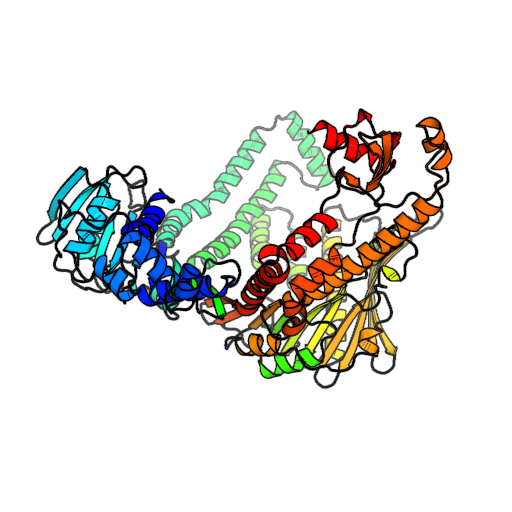-14.175 31.406 1.00 80.12 93 LEU A O 1
ATOM 730 N N . SER A 1 94 ? 2.284 -15.631 30.446 1.00 82.62 94 SER A N 1
ATOM 731 C CA . SER A 1 94 ? 1.574 -15.938 31.685 1.00 82.62 94 SER A CA 1
ATOM 732 C C . SER A 1 94 ? 2.462 -16.677 32.686 1.00 82.62 94 SER A C 1
ATOM 734 O O . SER A 1 94 ? 2.394 -16.390 33.877 1.00 82.62 94 SER A O 1
ATOM 736 N N . GLN A 1 95 ? 3.325 -17.589 32.225 1.00 84.50 95 GLN A N 1
ATOM 737 C CA . GLN A 1 95 ? 4.258 -18.305 33.092 1.00 84.50 95 GLN A CA 1
ATOM 738 C C . GLN A 1 95 ? 5.291 -17.350 33.694 1.00 84.50 95 GLN A C 1
ATOM 740 O O . GLN A 1 95 ? 5.601 -17.466 34.876 1.00 84.50 95 GLN A O 1
ATOM 745 N N . GLN A 1 96 ? 5.786 -16.386 32.913 1.00 80.12 96 GLN A N 1
ATOM 746 C CA . GLN A 1 96 ? 6.704 -15.355 33.408 1.00 80.12 96 GLN A CA 1
ATOM 747 C C . GLN A 1 96 ? 6.028 -14.400 34.400 1.00 80.12 96 GLN A C 1
ATOM 749 O O . GLN A 1 96 ? 6.641 -14.005 35.385 1.00 80.12 96 GLN A O 1
ATOM 754 N N . ALA A 1 97 ? 4.769 -14.035 34.153 1.00 75.19 97 ALA A N 1
ATOM 755 C CA . ALA A 1 97 ? 4.063 -13.054 34.970 1.00 75.19 97 ALA A CA 1
ATOM 756 C C . ALA A 1 97 ? 3.428 -13.637 36.243 1.00 75.19 97 ALA A C 1
ATOM 758 O O . ALA A 1 97 ? 3.438 -12.996 37.289 1.00 75.19 97 ALA A O 1
ATOM 759 N N . PHE A 1 98 ? 2.870 -14.845 36.157 1.00 80.31 98 PHE A N 1
ATOM 760 C CA . PHE A 1 98 ? 2.059 -15.457 37.216 1.00 80.31 98 PHE A CA 1
ATOM 761 C C . PHE A 1 98 ? 2.626 -16.780 37.740 1.00 80.31 98 PHE A C 1
ATOM 763 O O . PHE A 1 98 ? 2.015 -17.401 38.606 1.00 80.31 98 PHE A O 1
ATOM 770 N N . GLY A 1 99 ? 3.748 -17.258 37.196 1.00 82.69 99 GLY A N 1
ATOM 771 C CA . GLY A 1 99 ? 4.319 -18.559 37.552 1.00 82.69 99 GLY A CA 1
ATOM 772 C C . GLY A 1 99 ? 3.552 -19.768 37.000 1.00 82.69 99 GLY A C 1
ATOM 773 O O . GLY A 1 99 ? 3.918 -20.900 37.299 1.00 82.69 99 GLY A O 1
ATOM 774 N N . GLN A 1 100 ? 2.512 -19.559 36.182 1.00 87.44 100 GLN A N 1
ATOM 775 C CA . GLN A 1 100 ? 1.663 -20.621 35.630 1.00 87.44 100 GLN A CA 1
ATOM 776 C C . GLN A 1 100 ? 1.297 -20.387 34.157 1.00 87.44 100 GLN A C 1
ATOM 778 O O . GLN A 1 100 ? 1.149 -19.252 33.699 1.00 87.44 100 GLN A O 1
ATOM 783 N N . GLN A 1 101 ? 1.138 -21.474 33.402 1.00 86.69 101 GLN A N 1
ATOM 784 C CA . GLN A 1 101 ? 0.701 -21.429 32.005 1.00 86.69 101 GLN A CA 1
ATOM 785 C C . GLN A 1 101 ? -0.821 -21.289 31.948 1.00 86.69 101 GLN A C 1
ATOM 787 O O . GLN A 1 101 ? -1.544 -22.171 32.404 1.00 86.69 101 GLN A O 1
ATOM 792 N N . LEU A 1 102 ? -1.292 -20.179 31.391 1.00 86.75 102 LEU A N 1
ATOM 793 C CA . LEU A 1 102 ? -2.703 -19.840 31.272 1.00 86.75 102 LEU A CA 1
ATOM 794 C C . LEU A 1 102 ? -3.101 -19.812 29.804 1.00 86.75 102 LEU A C 1
ATOM 796 O O . LEU A 1 102 ? -2.311 -19.416 28.945 1.00 86.75 102 LEU A O 1
ATOM 800 N N . LYS A 1 103 ? -4.343 -20.210 29.541 1.00 88.25 103 LYS A N 1
ATOM 801 C CA . LYS A 1 103 ? -5.005 -19.978 28.254 1.00 88.25 103 LYS A CA 1
ATOM 802 C C . LYS A 1 103 ? -5.481 -18.527 28.128 1.00 88.25 103 LYS A C 1
ATOM 804 O O . LYS A 1 103 ? -5.578 -17.813 29.132 1.00 88.25 103 LYS A O 1
ATOM 809 N N . ALA A 1 104 ? -5.800 -18.099 26.909 1.00 85.00 104 ALA A N 1
ATOM 810 C CA . ALA A 1 104 ? -6.296 -16.753 26.617 1.00 85.00 104 ALA A CA 1
ATOM 811 C C . ALA A 1 104 ? -7.539 -16.385 27.451 1.00 85.00 104 ALA A C 1
ATOM 813 O O . ALA A 1 104 ? -7.573 -15.332 28.088 1.00 85.00 104 ALA A O 1
ATOM 814 N N . ASP A 1 105 ? -8.533 -17.270 27.512 1.00 86.56 105 ASP A N 1
ATOM 815 C CA . ASP A 1 105 ? -9.761 -17.086 28.291 1.00 86.56 105 ASP A CA 1
ATOM 816 C C . ASP A 1 105 ? -9.482 -16.966 29.799 1.00 86.56 105 ASP A C 1
ATOM 818 O O . ASP A 1 105 ? -9.999 -16.067 30.466 1.00 86.56 105 ASP A O 1
ATOM 822 N N . GLN A 1 106 ? -8.604 -17.816 30.335 1.00 87.94 106 GLN A N 1
ATOM 823 C CA . GLN A 1 106 ? -8.192 -17.798 31.740 1.00 87.94 106 GLN A CA 1
ATOM 824 C C . GLN A 1 106 ? -7.462 -16.502 32.096 1.00 87.94 106 GLN A C 1
ATOM 826 O O . GLN A 1 106 ? -7.730 -15.904 33.140 1.00 87.94 106 GLN A O 1
ATOM 831 N N . LEU A 1 107 ? -6.567 -16.040 31.219 1.00 84.62 107 LEU A N 1
ATOM 832 C CA . LEU A 1 107 ? -5.868 -14.769 31.373 1.00 84.62 107 LEU A CA 1
ATOM 833 C C . LEU A 1 107 ? -6.875 -13.608 31.463 1.00 84.62 107 LEU A C 1
ATOM 835 O O . LEU A 1 107 ? -6.807 -12.796 32.389 1.00 84.62 107 LEU A O 1
ATOM 839 N N . LEU A 1 108 ? -7.857 -13.565 30.558 1.00 86.38 108 LEU A N 1
ATOM 840 C CA . LEU A 1 108 ? -8.911 -12.544 30.551 1.00 86.38 108 LEU A CA 1
ATOM 841 C C . LEU A 1 108 ? -9.793 -12.616 31.813 1.00 86.38 108 LEU A C 1
ATOM 843 O O . LEU A 1 108 ? -10.110 -11.579 32.403 1.00 86.38 108 LEU A O 1
ATOM 847 N N . GLN A 1 109 ? -10.116 -13.817 32.301 1.00 86.19 109 GLN A N 1
ATOM 848 C CA . GLN A 1 109 ? -10.862 -14.019 33.552 1.00 86.19 109 GLN A CA 1
ATOM 849 C C . GLN A 1 109 ? -10.090 -13.580 34.806 1.00 86.19 109 GLN A C 1
ATOM 851 O O . GLN A 1 109 ? -10.702 -13.116 35.778 1.00 86.19 109 GLN A O 1
ATOM 856 N N . ILE A 1 110 ? -8.759 -13.711 34.828 1.00 85.31 110 ILE A N 1
ATOM 857 C CA . ILE A 1 110 ? -7.918 -13.187 35.920 1.00 85.31 110 ILE A CA 1
ATOM 858 C C . ILE A 1 110 ? -7.982 -11.660 35.960 1.00 85.31 110 ILE A C 1
ATOM 860 O O . ILE A 1 110 ? -8.056 -11.087 37.047 1.00 85.31 110 ILE A O 1
ATOM 864 N N . PHE A 1 111 ? -8.057 -11.002 34.804 1.00 83.00 111 PHE A N 1
ATOM 865 C CA . PHE A 1 111 ? -8.244 -9.552 34.729 1.00 83.00 111 PHE A CA 1
ATOM 866 C C . PHE A 1 111 ? -9.688 -9.094 34.967 1.00 83.00 111 PHE A C 1
ATOM 868 O O . PHE A 1 111 ? -9.937 -7.896 35.092 1.00 83.00 111 PHE A O 1
ATOM 875 N N . GLY A 1 112 ? -10.642 -10.025 35.076 1.00 87.69 112 GLY A N 1
ATOM 876 C CA . GLY A 1 112 ? -12.063 -9.703 35.196 1.00 87.69 112 GLY A CA 1
ATOM 877 C C . GLY A 1 112 ? -12.652 -9.113 33.917 1.00 87.69 112 GLY A C 1
ATOM 878 O O . GLY A 1 112 ? -13.634 -8.375 33.995 1.00 87.69 112 GLY A O 1
ATOM 879 N N . LEU A 1 113 ? -12.058 -9.417 32.761 1.00 89.94 113 LEU A N 1
ATOM 880 C CA . LEU A 1 113 ? -12.541 -9.007 31.446 1.00 89.94 113 LEU A CA 1
ATOM 881 C C . LEU A 1 113 ? -13.526 -10.044 30.894 1.00 89.94 113 LEU A C 1
ATOM 883 O O . LEU A 1 113 ? -13.390 -11.244 31.150 1.00 89.94 113 LEU A O 1
ATOM 887 N N . ASN A 1 114 ? -14.528 -9.596 30.141 1.00 89.62 114 ASN A N 1
ATOM 888 C CA . ASN A 1 114 ? -15.398 -10.496 29.381 1.00 89.62 114 ASN A CA 1
ATOM 889 C C . ASN A 1 114 ? -14.745 -10.806 28.024 1.00 89.62 114 ASN A C 1
ATOM 891 O O . ASN A 1 114 ? -14.522 -9.902 27.219 1.00 89.62 114 ASN A O 1
ATOM 895 N N . SER A 1 115 ? -14.447 -12.087 27.783 1.00 85.12 115 SER A N 1
ATOM 896 C CA . SER A 1 115 ? -13.633 -12.545 26.651 1.00 85.12 115 SER A CA 1
ATOM 897 C C . SER A 1 115 ? -14.296 -12.325 25.287 1.00 85.12 115 SER A C 1
ATOM 899 O O . SER A 1 115 ? -13.613 -12.016 24.312 1.00 85.12 115 SER A O 1
ATOM 901 N N . LYS A 1 116 ? -15.633 -12.375 25.247 1.00 84.94 116 LYS A N 1
ATOM 902 C CA . LYS A 1 116 ? -16.448 -12.153 24.040 1.00 84.94 116 LYS A CA 1
ATOM 903 C C . LYS A 1 116 ? -16.833 -10.690 23.832 1.00 84.94 116 LYS A C 1
ATOM 905 O O . LYS A 1 116 ? -17.401 -10.337 22.799 1.00 84.94 116 LYS A O 1
ATOM 910 N N . GLY A 1 117 ? -16.580 -9.840 24.825 1.00 83.94 117 GLY A N 1
ATOM 911 C CA . GLY A 1 117 ? -16.888 -8.421 24.742 1.00 83.94 117 GLY A CA 1
ATOM 912 C C . GLY A 1 117 ? -15.943 -7.681 23.798 1.00 83.94 117 GLY A C 1
ATOM 913 O O . GLY A 1 117 ? -14.876 -8.173 23.434 1.00 83.94 117 GLY A O 1
ATOM 914 N N . SER A 1 118 ? -16.342 -6.471 23.411 1.00 88.25 118 SER A N 1
ATOM 915 C CA . SER A 1 118 ? -15.530 -5.595 22.562 1.00 88.25 118 SER A CA 1
ATOM 916 C C . SER A 1 118 ? -15.032 -4.395 23.361 1.00 88.25 118 SER A C 1
ATOM 918 O O . SER A 1 118 ? -15.779 -3.816 24.151 1.00 88.25 118 SER A O 1
ATOM 920 N N . ILE A 1 119 ? -13.773 -4.011 23.155 1.00 91.12 119 ILE A N 1
ATOM 921 C CA . ILE A 1 119 ? -13.226 -2.762 23.696 1.00 91.12 119 ILE A CA 1
ATOM 922 C C . ILE A 1 119 ? -13.477 -1.655 22.684 1.00 91.12 119 ILE A C 1
ATOM 924 O O . ILE A 1 119 ? -13.139 -1.808 21.512 1.00 91.12 119 ILE A O 1
ATOM 928 N N . TYR A 1 120 ? -13.994 -0.518 23.146 1.00 92.44 120 TYR A N 1
ATOM 929 C CA . TYR A 1 120 ? -14.202 0.662 22.307 1.00 92.44 120 TYR A CA 1
ATOM 930 C C . TYR A 1 120 ? -13.424 1.859 22.838 1.00 92.44 120 TYR A C 1
ATOM 932 O O . TYR A 1 120 ? -13.440 2.135 24.034 1.00 92.44 120 TYR A O 1
ATOM 940 N N . VAL A 1 121 ? -12.801 2.625 21.951 1.00 93.69 121 VAL A N 1
ATOM 941 C CA . VAL A 1 121 ? -12.277 3.962 22.248 1.00 93.69 121 VAL A CA 1
ATOM 942 C C . VAL A 1 121 ? -12.999 4.951 21.350 1.00 93.69 121 VAL A C 1
ATOM 944 O O . VAL A 1 121 ? -12.760 4.970 20.146 1.00 93.69 121 VAL A O 1
ATOM 947 N N . ALA A 1 122 ? -13.870 5.768 21.934 1.00 94.00 122 ALA A N 1
ATOM 948 C CA . ALA A 1 122 ? -14.654 6.774 21.228 1.00 94.00 122 ALA A CA 1
ATOM 949 C C . ALA A 1 122 ? -14.145 8.185 21.555 1.00 94.00 122 ALA A C 1
ATOM 951 O O . ALA A 1 122 ? -14.006 8.555 22.724 1.00 94.00 122 ALA A O 1
ATOM 952 N N . PHE A 1 123 ? -13.878 8.979 20.520 1.00 93.06 123 PHE A N 1
ATOM 953 C CA . PHE A 1 123 ? -13.462 10.376 20.625 1.00 93.06 123 PHE A CA 1
ATOM 954 C C . PHE A 1 123 ? -14.591 11.296 20.175 1.00 93.06 123 PHE A C 1
ATOM 956 O O . PHE A 1 123 ? -15.053 11.199 19.040 1.00 93.06 123 PHE A O 1
ATOM 963 N N . TYR A 1 124 ? -14.962 12.239 21.031 1.00 91.12 124 TYR A N 1
ATOM 964 C CA . TYR A 1 124 ? -16.001 13.229 20.785 1.00 91.12 124 TYR A CA 1
ATOM 965 C C . TYR A 1 124 ? -15.377 14.619 20.609 1.00 91.12 124 TYR A C 1
ATOM 967 O O . TYR A 1 124 ? -14.397 14.952 21.294 1.00 91.12 124 TYR A O 1
ATOM 975 N N . PRO A 1 125 ? -15.919 15.446 19.699 1.00 87.88 125 PRO A N 1
ATOM 976 C CA . PRO A 1 125 ? -15.465 16.818 19.535 1.00 87.88 125 PRO A CA 1
ATOM 977 C C . PRO A 1 125 ? -15.705 17.618 20.830 1.00 87.88 125 PRO A C 1
ATOM 979 O O . PRO A 1 125 ? -16.549 17.237 21.645 1.00 87.88 125 PRO A O 1
ATOM 982 N N . PRO A 1 126 ? -14.949 18.706 21.061 1.00 83.06 126 PRO A N 1
ATOM 983 C CA . PRO A 1 126 ? -15.170 19.558 22.221 1.00 83.06 126 PRO A CA 1
ATOM 984 C C . PRO A 1 126 ? -16.584 20.150 22.199 1.00 83.06 126 PRO A C 1
ATOM 986 O O . PRO A 1 126 ? -17.060 20.616 21.164 1.00 83.06 126 PRO A O 1
ATOM 989 N N . GLU A 1 127 ? -17.242 20.160 23.356 1.00 74.44 127 GLU A N 1
ATOM 990 C CA . GLU A 1 127 ? -18.515 20.862 23.522 1.00 74.44 127 GLU A CA 1
ATOM 991 C C . GLU A 1 127 ? -18.328 22.385 23.365 1.00 74.44 127 GLU A C 1
ATOM 993 O O . GLU A 1 127 ? -17.240 22.904 23.647 1.00 74.44 127 GLU A O 1
ATOM 998 N N . PRO A 1 128 ? -19.377 23.131 22.964 1.00 66.81 128 PRO A N 1
ATOM 999 C CA . PRO A 1 128 ? -19.327 24.589 22.896 1.00 66.81 128 PRO A CA 1
ATOM 1000 C C . PRO A 1 128 ? -18.820 25.202 24.210 1.00 66.81 128 PRO A C 1
ATOM 1002 O O . PRO A 1 128 ? -19.337 24.904 25.283 1.00 66.81 128 PRO A O 1
ATOM 1005 N N . GLY A 1 129 ? -17.790 26.050 24.130 1.00 67.62 129 GLY A N 1
ATOM 1006 C CA . GLY A 1 129 ? -17.172 26.691 25.299 1.00 67.62 129 GLY A CA 1
ATOM 1007 C C . GLY A 1 129 ? -16.069 25.877 25.990 1.00 67.62 129 GLY A C 1
ATOM 1008 O O . GLY A 1 129 ? -15.411 26.397 26.890 1.00 67.62 129 GLY A O 1
ATOM 1009 N N . LYS A 1 130 ? -15.798 24.637 25.560 1.00 73.94 130 LYS A N 1
ATOM 1010 C CA . LYS A 1 130 ? -14.661 23.833 26.037 1.00 73.94 130 LYS A CA 1
ATOM 1011 C C . LYS A 1 130 ? -13.576 23.737 24.971 1.00 73.94 130 LYS A C 1
ATOM 1013 O O . LYS A 1 130 ? -13.849 23.615 23.785 1.00 73.94 130 LYS A O 1
ATOM 1018 N N . SER A 1 131 ? -12.315 23.754 25.400 1.00 73.19 131 SER A N 1
ATOM 1019 C CA . SER A 1 131 ? -11.157 23.680 24.496 1.00 73.19 131 SER A CA 1
ATOM 1020 C C . SER A 1 131 ? -10.621 22.263 24.279 1.00 73.19 131 SER A C 1
ATOM 1022 O O . SER A 1 131 ? -9.740 22.064 23.443 1.00 73.19 131 SER A O 1
ATOM 1024 N N . LYS A 1 132 ? -11.111 21.267 25.031 1.00 81.69 132 LYS A N 1
ATOM 1025 C CA . LYS A 1 132 ? -10.578 19.897 25.014 1.00 81.69 132 LYS A CA 1
ATOM 1026 C C . LYS A 1 132 ? -11.628 18.895 24.527 1.00 81.69 132 LYS A C 1
ATOM 1028 O O . LYS A 1 132 ? -12.762 18.959 24.997 1.00 81.69 132 LYS A O 1
ATOM 1033 N N . PRO A 1 133 ? -11.258 17.965 23.627 1.00 83.06 133 PRO A N 1
ATOM 1034 C CA . PRO A 1 133 ? -12.142 16.884 23.210 1.00 83.06 133 PRO A CA 1
ATOM 1035 C C . PRO A 1 133 ? -12.393 15.910 24.364 1.00 83.06 133 PRO A C 1
ATOM 1037 O O . PRO A 1 133 ? -11.538 15.729 25.242 1.00 83.06 133 PRO A O 1
ATOM 1040 N N . SER A 1 134 ? -13.546 15.253 24.320 1.00 89.75 134 SER A N 1
ATOM 1041 C CA . SER A 1 134 ? -13.915 14.202 25.267 1.00 89.75 134 SER A CA 1
ATOM 1042 C C . SER A 1 134 ? -13.569 12.833 24.692 1.00 89.75 134 SER A C 1
ATOM 1044 O O . SER A 1 134 ? -13.680 12.598 23.492 1.00 89.75 134 SER A O 1
ATOM 1046 N N . LEU A 1 135 ? -13.137 11.916 25.547 1.00 91.25 135 LEU A N 1
ATOM 1047 C CA . LEU A 1 135 ? -12.851 10.534 25.186 1.00 91.25 135 LEU A CA 1
ATOM 1048 C C . LEU A 1 135 ? -13.587 9.599 26.138 1.00 91.25 135 LEU A C 1
ATOM 1050 O O . LEU A 1 135 ? -13.684 9.909 27.327 1.00 91.25 135 LEU A O 1
ATOM 1054 N N . VAL A 1 136 ? -14.025 8.452 25.618 1.00 94.06 136 VAL A N 1
ATOM 1055 C CA . VAL A 1 136 ? -14.562 7.325 26.388 1.00 94.06 136 VAL A CA 1
ATOM 1056 C C . VAL A 1 136 ? -13.844 6.040 25.971 1.00 94.06 136 VAL A C 1
ATOM 1058 O O . VAL A 1 136 ? -13.850 5.680 24.795 1.00 94.06 136 VAL A O 1
ATOM 1061 N N . LEU A 1 137 ? -13.233 5.347 26.930 1.00 94.06 137 LEU A N 1
ATOM 1062 C CA . LEU A 1 137 ? -12.739 3.976 26.793 1.00 94.06 137 LEU A CA 1
ATOM 1063 C C . LEU A 1 137 ? -13.755 3.032 27.437 1.00 94.06 137 LEU A C 1
ATOM 1065 O O . LEU A 1 137 ? -14.033 3.152 28.625 1.00 94.06 137 LEU A O 1
ATOM 1069 N N . THR A 1 138 ? -14.282 2.099 26.656 1.00 94.44 138 THR A N 1
ATOM 1070 C CA . THR A 1 138 ? -15.216 1.066 27.108 1.00 94.44 138 THR A CA 1
ATOM 1071 C C . THR A 1 138 ? -14.485 -0.260 27.219 1.00 94.44 138 THR A C 1
ATOM 1073 O O . THR A 1 138 ? -13.867 -0.694 26.248 1.00 94.44 138 THR A O 1
ATOM 1076 N N . ILE A 1 139 ? -14.551 -0.888 28.388 1.00 93.25 139 ILE A N 1
ATOM 1077 C CA . ILE A 1 139 ? -13.896 -2.159 28.698 1.00 93.25 139 ILE A CA 1
ATOM 1078 C C . ILE A 1 139 ? -14.979 -3.175 29.080 1.00 93.25 139 ILE A C 1
ATOM 1080 O O . ILE A 1 139 ? -15.731 -2.900 30.017 1.00 93.25 139 ILE A O 1
ATOM 1084 N N . PRO A 1 140 ? -15.054 -4.340 28.421 1.00 92.62 140 PRO A N 1
ATOM 1085 C CA . PRO A 1 140 ? -16.034 -5.360 28.760 1.00 92.62 140 PRO A CA 1
ATOM 1086 C C . PRO A 1 140 ? -15.616 -6.100 30.040 1.00 92.62 140 PRO A C 1
ATOM 1088 O O . PRO A 1 140 ? -14.491 -6.592 30.151 1.00 92.62 140 PRO A O 1
ATOM 1091 N N . ILE A 1 141 ? -16.516 -6.185 31.016 1.00 92.12 141 ILE A N 1
ATOM 1092 C CA . ILE A 1 141 ? -16.266 -6.712 32.362 1.00 92.12 141 ILE A CA 1
ATOM 1093 C C . ILE A 1 141 ? -16.953 -8.069 32.539 1.00 92.12 141 ILE A C 1
ATOM 1095 O O . ILE A 1 141 ? -18.108 -8.249 32.168 1.00 92.12 141 ILE A O 1
ATOM 1099 N N . SER A 1 142 ? -16.254 -9.009 33.174 1.00 90.62 142 SER A N 1
ATOM 1100 C CA . SER A 1 142 ? -16.831 -10.219 33.776 1.00 90.62 142 SER A CA 1
ATOM 1101 C C . SER A 1 142 ? -16.779 -10.195 35.311 1.00 90.62 142 SER A C 1
ATOM 1103 O O . SER A 1 142 ? -17.599 -10.832 35.966 1.00 90.62 142 SER A O 1
ATOM 1105 N N . ASN A 1 143 ? -15.835 -9.453 35.913 1.00 90.25 143 ASN A N 1
ATOM 1106 C CA . ASN A 1 143 ? -15.726 -9.292 37.365 1.00 90.25 143 ASN A CA 1
ATOM 1107 C C . ASN A 1 143 ? -15.226 -7.888 37.762 1.00 90.25 143 ASN A C 1
ATOM 1109 O O . ASN A 1 143 ? -14.054 -7.552 37.573 1.00 90.25 143 ASN A O 1
ATOM 1113 N N . HIS A 1 144 ? -16.102 -7.102 38.399 1.00 88.12 144 HIS A N 1
ATOM 1114 C CA . HIS A 1 144 ? -15.828 -5.726 38.832 1.00 88.12 144 HIS A CA 1
ATOM 1115 C C . HIS A 1 144 ? -14.692 -5.595 39.853 1.00 88.12 144 HIS A C 1
ATOM 1117 O O . HIS A 1 144 ? -13.944 -4.618 39.815 1.00 88.12 144 HIS A O 1
ATOM 1123 N N . GLN A 1 145 ? -14.541 -6.550 40.772 1.00 88.81 145 GLN A N 1
ATOM 1124 C CA . GLN A 1 145 ? -13.507 -6.482 41.808 1.00 88.81 145 GLN A CA 1
ATOM 1125 C C . GLN A 1 145 ? -12.113 -6.645 41.202 1.00 88.81 145 GLN A C 1
ATOM 1127 O O . GLN A 1 145 ? -11.225 -5.835 41.472 1.00 88.81 145 GLN A O 1
ATOM 1132 N N . LYS A 1 146 ? -11.941 -7.647 40.330 1.00 87.12 146 LYS A N 1
ATOM 1133 C CA . LYS A 1 146 ? -10.662 -7.929 39.659 1.00 87.12 146 LYS A CA 1
ATOM 1134 C C . LYS A 1 146 ? -10.218 -6.763 38.773 1.00 87.12 146 LYS A C 1
ATOM 1136 O O . LYS A 1 146 ? -9.095 -6.279 38.923 1.00 87.12 146 LYS A O 1
ATOM 1141 N N . ILE A 1 147 ? -11.117 -6.252 37.925 1.00 86.25 147 ILE A N 1
ATOM 1142 C CA . ILE A 1 147 ? -10.788 -5.133 37.029 1.00 86.25 147 ILE A CA 1
ATOM 1143 C C . ILE A 1 147 ? -10.530 -3.834 37.806 1.00 86.25 147 ILE A C 1
ATOM 1145 O O . ILE A 1 147 ? -9.631 -3.071 37.455 1.00 86.25 147 ILE A O 1
ATOM 1149 N N . SER A 1 148 ? -11.247 -3.598 38.911 1.00 87.81 148 SER A N 1
ATOM 1150 C CA . SER A 1 148 ? -10.981 -2.445 39.781 1.00 87.81 148 SER A CA 1
ATOM 1151 C C . SER A 1 148 ? -9.600 -2.549 40.431 1.00 87.81 148 SER A C 1
ATOM 1153 O O . SER A 1 148 ? -8.869 -1.560 40.471 1.00 87.81 148 SER A O 1
ATOM 1155 N N . GLY A 1 149 ? -9.203 -3.738 40.898 1.00 84.50 149 GLY A N 1
ATOM 1156 C CA . GLY A 1 149 ? -7.856 -4.000 41.418 1.00 84.50 149 GLY A CA 1
ATOM 1157 C C . GLY A 1 149 ? -6.766 -3.663 40.399 1.00 84.50 149 GLY A C 1
ATOM 1158 O O . GLY A 1 149 ? -5.855 -2.891 40.705 1.00 84.50 149 GLY A O 1
ATOM 1159 N N . LEU A 1 150 ? -6.922 -4.142 39.161 1.00 83.25 150 LEU A N 1
ATOM 1160 C CA . LEU A 1 150 ? -6.025 -3.821 38.047 1.00 83.25 150 LEU A CA 1
ATOM 1161 C C . LEU A 1 150 ? -5.927 -2.304 37.820 1.00 83.25 150 LEU A C 1
ATOM 1163 O O . LEU A 1 150 ? -4.831 -1.744 37.755 1.00 83.25 150 LEU A O 1
ATOM 1167 N N . LEU A 1 151 ? -7.067 -1.617 37.734 1.00 85.81 151 LEU A N 1
ATOM 1168 C CA . LEU A 1 151 ? -7.108 -0.183 37.451 1.00 85.81 151 LEU A CA 1
ATOM 1169 C C . LEU A 1 151 ? -6.533 0.673 38.577 1.00 85.81 151 LEU A C 1
ATOM 1171 O O . LEU A 1 151 ? -5.893 1.679 38.282 1.00 85.81 151 LEU A O 1
ATOM 1175 N N . ASN A 1 152 ? -6.690 0.283 39.844 1.00 84.88 152 ASN A N 1
ATOM 1176 C CA . ASN A 1 152 ? -6.037 0.983 40.954 1.00 84.88 152 ASN A CA 1
ATOM 1177 C C . ASN A 1 152 ? -4.511 1.046 40.753 1.00 84.88 152 ASN A C 1
ATOM 1179 O O . ASN A 1 152 ? -3.906 2.100 40.977 1.00 84.88 152 ASN A O 1
ATOM 1183 N N . ASN A 1 153 ? -3.913 -0.043 40.257 1.00 81.12 153 ASN A N 1
ATOM 1184 C CA . ASN A 1 153 ? -2.475 -0.140 40.008 1.00 81.12 153 ASN A CA 1
ATOM 1185 C C . ASN A 1 153 ? -2.056 0.605 38.735 1.00 81.12 153 ASN A C 1
ATOM 1187 O O . ASN A 1 153 ? -1.077 1.354 38.752 1.00 81.12 153 ASN A O 1
ATOM 1191 N N . VAL A 1 154 ? -2.818 0.460 37.647 1.00 82.81 154 VAL A N 1
ATOM 1192 C CA . VAL A 1 154 ? -2.508 1.108 36.361 1.00 82.81 154 VAL A CA 1
ATOM 1193 C C . VAL A 1 154 ? -2.699 2.630 36.427 1.00 82.81 154 VAL A C 1
ATOM 1195 O O . VAL A 1 154 ? -1.857 3.391 35.939 1.00 82.81 154 VAL A O 1
ATOM 1198 N N . LEU A 1 155 ? -3.786 3.097 37.049 1.00 83.31 155 LEU A N 1
ATOM 1199 C CA . LEU A 1 155 ? -4.093 4.525 37.188 1.00 83.31 155 LEU A CA 1
ATOM 1200 C C . LEU A 1 155 ? -3.287 5.194 38.313 1.00 83.31 155 LEU A C 1
ATOM 1202 O O . LEU A 1 155 ? -3.181 6.418 38.326 1.00 83.31 155 LEU A O 1
ATOM 1206 N N . LYS A 1 156 ? -2.715 4.423 39.254 1.00 85.44 156 LYS A N 1
ATOM 1207 C CA . LYS A 1 156 ? -2.060 4.941 40.471 1.00 85.44 156 LYS A CA 1
ATOM 1208 C C . LYS A 1 156 ? -2.944 5.986 41.166 1.00 85.44 156 LYS A C 1
ATOM 1210 O O . LYS A 1 156 ? -2.603 7.169 41.243 1.00 85.44 156 LYS A O 1
ATOM 1215 N N . ILE A 1 157 ? -4.130 5.555 41.595 1.00 84.75 157 ILE A N 1
ATOM 1216 C CA . ILE A 1 157 ? -5.188 6.448 42.087 1.00 84.75 157 ILE A CA 1
ATOM 1217 C C . ILE A 1 157 ? -4.743 7.165 43.368 1.00 84.75 157 ILE A C 1
ATOM 1219 O O . ILE A 1 157 ? -4.499 6.532 44.392 1.00 84.75 157 ILE A O 1
ATOM 1223 N N . ARG A 1 158 ? -4.698 8.504 43.329 1.00 82.25 158 ARG A N 1
ATOM 1224 C CA . ARG A 1 158 ? -4.454 9.346 44.513 1.00 82.25 158 ARG A CA 1
ATOM 1225 C C . ARG A 1 158 ? -5.704 9.475 45.371 1.00 82.25 158 ARG A C 1
ATOM 1227 O O . ARG A 1 158 ? -5.650 9.360 46.591 1.00 82.25 158 ARG A O 1
ATOM 1234 N N . LYS A 1 159 ? -6.806 9.819 44.709 1.00 86.81 159 LYS A N 1
ATOM 1235 C CA . LYS A 1 159 ? -8.101 10.114 45.314 1.00 86.81 159 LYS A CA 1
ATOM 1236 C C . LYS A 1 159 ? -9.178 9.669 44.339 1.00 86.81 159 LYS A C 1
ATOM 1238 O O . LYS A 1 159 ? -9.091 10.010 43.159 1.00 86.81 159 LYS A O 1
ATOM 1243 N N . ALA A 1 160 ? -10.165 8.941 44.841 1.00 88.19 160 ALA A N 1
ATOM 1244 C CA . ALA A 1 160 ? -11.406 8.674 44.136 1.00 88.19 160 ALA A CA 1
ATOM 1245 C C . ALA A 1 160 ? -12.563 9.253 44.956 1.00 88.19 160 ALA A C 1
ATOM 1247 O O . ALA A 1 160 ? -12.658 8.994 46.157 1.00 88.19 160 ALA A O 1
ATOM 1248 N N . GLU A 1 161 ? -13.409 10.053 44.321 1.00 89.62 161 GLU A N 1
ATOM 1249 C CA . GLU A 1 161 ? -14.615 10.626 44.915 1.00 89.62 161 GLU A CA 1
ATOM 1250 C C . GLU A 1 161 ? -15.843 10.079 44.196 1.00 89.62 161 GLU A C 1
ATOM 1252 O O . GLU A 1 161 ? -15.907 10.081 42.967 1.00 89.62 161 GLU A O 1
ATOM 1257 N N . LYS A 1 162 ? -16.833 9.622 44.962 1.00 88.56 162 LYS A N 1
ATOM 1258 C CA . LYS A 1 162 ? -18.118 9.192 44.417 1.00 88.56 162 LYS A CA 1
ATOM 1259 C C . LYS A 1 162 ? -19.012 10.423 44.257 1.00 88.56 162 LYS A C 1
ATOM 1261 O O . LYS A 1 162 ? -19.374 11.049 45.251 1.00 88.56 162 LYS A O 1
ATOM 1266 N N . LYS A 1 163 ? -19.355 10.775 43.020 1.00 86.12 163 LYS A N 1
ATOM 1267 C CA . LYS A 1 163 ? -20.370 11.780 42.695 1.00 86.12 163 LYS A CA 1
ATOM 1268 C C . LYS A 1 163 ? -21.673 11.065 42.370 1.00 86.12 163 LYS A C 1
ATOM 1270 O O . LYS A 1 163 ? -21.724 10.291 41.416 1.00 86.12 163 LYS A O 1
ATOM 1275 N N . ASN A 1 164 ? -22.698 11.320 43.176 1.00 79.19 164 ASN A N 1
ATOM 1276 C CA . ASN A 1 164 ? -24.047 10.839 42.911 1.00 79.19 164 ASN A CA 1
ATOM 1277 C C . ASN A 1 164 ? -24.819 11.935 42.170 1.00 79.19 164 ASN A C 1
ATOM 1279 O O . ASN A 1 164 ? -24.847 13.080 42.623 1.00 79.19 164 ASN A O 1
ATOM 1283 N N . ASP A 1 165 ? -25.429 11.583 41.045 1.00 69.88 165 ASP A N 1
ATOM 1284 C CA . ASP A 1 165 ? -26.295 12.458 40.245 1.00 69.88 165 ASP A CA 1
ATOM 1285 C C . ASP A 1 165 ? -27.653 11.746 40.107 1.00 69.88 165 ASP A C 1
ATOM 1287 O O . ASP A 1 165 ? -27.906 11.018 39.147 1.00 69.88 165 ASP A O 1
ATOM 1291 N N . GLY A 1 166 ? -28.479 11.836 41.158 1.00 74.94 166 GLY A N 1
ATOM 1292 C CA . GLY A 1 166 ? -29.625 10.938 41.358 1.00 74.94 166 GLY A CA 1
ATOM 1293 C C . GLY A 1 166 ? -29.168 9.512 41.698 1.00 74.94 166 GLY A C 1
ATOM 1294 O O . GLY A 1 166 ? -28.267 9.337 42.519 1.00 74.94 166 GLY A O 1
ATOM 1295 N N . ASP A 1 167 ? -29.741 8.510 41.024 1.00 72.31 167 ASP A N 1
ATOM 1296 C CA . ASP A 1 167 ? -29.368 7.087 41.162 1.00 72.31 167 ASP A CA 1
ATOM 1297 C C . ASP A 1 167 ? -28.080 6.716 40.395 1.00 72.31 167 ASP A C 1
ATOM 1299 O O . ASP A 1 167 ? -27.640 5.566 40.387 1.00 72.31 167 ASP A O 1
ATOM 1303 N N . GLN A 1 168 ? -27.450 7.688 39.726 1.00 83.62 168 GLN A N 1
ATOM 1304 C CA . GLN A 1 168 ? -26.271 7.468 38.893 1.00 83.62 168 GLN A CA 1
ATOM 1305 C C . GLN A 1 168 ? -24.993 7.640 39.708 1.00 83.62 168 GLN A C 1
ATOM 1307 O O . GLN A 1 168 ? -24.754 8.691 40.308 1.00 83.62 168 GLN A O 1
ATOM 1312 N N . ILE A 1 169 ? -24.129 6.625 39.671 1.00 87.50 169 ILE A N 1
ATOM 1313 C CA . ILE A 1 169 ? -22.823 6.663 40.329 1.00 87.50 169 ILE A CA 1
ATOM 1314 C C . ILE A 1 169 ? -21.743 7.019 39.304 1.00 87.50 169 ILE A C 1
ATOM 1316 O O . ILE A 1 169 ? -21.515 6.286 38.337 1.00 87.50 169 ILE A O 1
ATOM 1320 N N . ILE A 1 170 ? -21.034 8.124 39.540 1.00 91.75 170 ILE A N 1
ATOM 1321 C CA . ILE A 1 170 ? -19.863 8.533 38.757 1.00 91.75 170 ILE A CA 1
ATOM 1322 C C . ILE A 1 170 ? -18.667 8.671 39.699 1.00 91.75 170 ILE A C 1
ATOM 1324 O O . ILE A 1 170 ? -18.685 9.463 40.638 1.00 91.75 170 ILE A O 1
ATOM 1328 N N . TRP A 1 171 ? -17.598 7.923 39.443 1.00 92.25 171 TRP A N 1
ATOM 1329 C CA . TRP A 1 171 ? -16.358 8.026 40.209 1.00 92.25 171 TRP A CA 1
ATOM 1330 C C . TRP A 1 171 ? -15.426 9.048 39.572 1.00 92.25 171 TRP A C 1
ATOM 1332 O O . TRP A 1 171 ? -14.958 8.850 38.456 1.00 92.25 171 TRP A O 1
ATOM 1342 N N . GLU A 1 172 ? -15.121 10.126 40.282 1.00 94.00 172 GLU A N 1
ATOM 1343 C CA . GLU A 1 172 ? -14.090 11.085 39.902 1.00 94.00 172 GLU A CA 1
ATOM 1344 C C . GLU A 1 172 ? -12.731 10.625 40.439 1.00 94.00 172 GLU A C 1
ATOM 1346 O O . GLU A 1 172 ? -12.535 10.506 41.647 1.00 94.00 172 GLU A O 1
ATOM 1351 N N . ILE A 1 173 ? -11.782 10.371 39.540 1.00 92.25 173 ILE A N 1
ATOM 1352 C CA . ILE A 1 173 ? -10.475 9.793 39.851 1.00 92.25 173 ILE A CA 1
ATOM 1353 C C . ILE A 1 173 ? -9.374 10.793 39.537 1.00 92.25 173 ILE A C 1
ATOM 1355 O O . ILE A 1 173 ? -9.233 11.249 38.401 1.00 92.25 173 ILE A O 1
ATOM 1359 N N . ASN A 1 174 ? -8.534 11.057 40.535 1.00 90.94 174 ASN A N 1
ATOM 1360 C CA . ASN A 1 174 ? -7.288 11.790 40.368 1.00 90.94 174 ASN A CA 1
ATOM 1361 C C . ASN A 1 174 ? -6.114 10.805 40.242 1.00 90.94 174 ASN A C 1
ATOM 1363 O O . ASN A 1 174 ? -5.790 10.088 41.194 1.00 90.94 174 ASN A O 1
ATOM 1367 N N . SER A 1 175 ? -5.488 10.775 39.065 1.00 86.50 175 SER A N 1
ATOM 1368 C CA 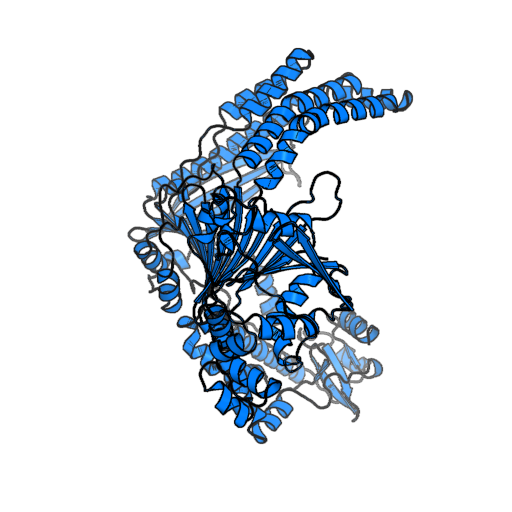. SER A 1 175 ? -4.396 9.862 38.692 1.00 86.50 175 SER A CA 1
ATOM 1369 C C . SER A 1 175 ? -3.022 10.491 38.958 1.00 86.50 175 SER A C 1
ATOM 1371 O O . SER A 1 175 ? -2.785 11.640 38.581 1.00 86.50 175 SER A O 1
ATOM 1373 N N . PHE A 1 176 ? -2.093 9.738 39.566 1.00 83.31 176 PHE A N 1
ATOM 1374 C CA . PHE A 1 176 ? -0.666 10.109 39.640 1.00 83.31 176 PHE A CA 1
ATOM 1375 C C . PHE A 1 176 ? 0.151 9.615 38.442 1.00 83.31 176 PHE A C 1
ATOM 1377 O O . PHE A 1 176 ? 1.339 9.934 38.324 1.00 83.31 176 PHE A O 1
ATOM 1384 N N . ASN A 1 177 ? -0.450 8.817 37.562 1.00 80.81 177 ASN A N 1
ATOM 1385 C CA . ASN A 1 177 ? 0.231 8.340 36.375 1.00 80.81 177 ASN A CA 1
ATOM 1386 C C . ASN A 1 177 ? 0.458 9.515 35.404 1.00 80.81 177 ASN A C 1
ATOM 1388 O O . ASN A 1 177 ? -0.494 10.050 34.835 1.00 80.81 177 ASN A O 1
ATOM 1392 N N . ARG A 1 178 ? 1.728 9.913 35.224 1.00 78.31 178 ARG A N 1
ATOM 1393 C CA . ARG A 1 178 ? 2.144 11.022 34.339 1.00 78.31 178 ARG A CA 1
ATOM 1394 C C . ARG A 1 178 ? 1.772 10.776 32.878 1.00 78.31 178 ARG A C 1
ATOM 1396 O O . ARG A 1 178 ? 1.609 11.729 32.116 1.00 78.31 178 ARG A O 1
ATOM 1403 N N . ASP A 1 179 ? 1.593 9.513 32.514 1.00 77.19 179 ASP A N 1
ATOM 1404 C CA . ASP A 1 179 ? 1.198 9.109 31.177 1.00 77.19 179 ASP A CA 1
ATOM 1405 C C . ASP A 1 179 ? -0.318 9.158 30.974 1.00 77.19 179 ASP A C 1
ATOM 1407 O O . ASP A 1 179 ? -0.763 8.849 29.881 1.00 77.19 179 ASP A O 1
ATOM 1411 N N . LEU A 1 180 ? -1.133 9.590 31.946 1.00 78.25 180 LEU A N 1
ATOM 1412 C CA . LEU A 1 180 ? -2.598 9.679 31.839 1.00 78.25 180 LEU A CA 1
ATOM 1413 C C . LEU A 1 180 ? -3.118 11.091 32.153 1.00 78.25 180 LEU A C 1
ATOM 1415 O O . LEU A 1 180 ? -2.413 11.886 32.774 1.00 78.25 180 LEU A O 1
ATOM 1419 N N . PRO A 1 181 ? -4.350 11.445 31.730 1.00 83.44 181 PRO A N 1
ATOM 1420 C CA . PRO A 1 181 ? -5.014 12.643 32.232 1.00 83.44 181 PRO A CA 1
ATOM 1421 C C . PRO A 1 181 ? -5.054 12.633 33.764 1.00 83.44 181 PRO A C 1
ATOM 1423 O O . PRO A 1 181 ? -5.371 11.613 34.374 1.00 83.44 181 PRO A O 1
ATOM 1426 N N . SER A 1 182 ? -4.754 13.777 34.384 1.00 85.25 182 SER A N 1
ATOM 1427 C CA . SER A 1 182 ? -4.739 13.912 35.847 1.00 85.25 182 SER A CA 1
ATOM 1428 C C . SER A 1 182 ? -6.102 13.643 36.480 1.00 85.25 182 SER A C 1
ATOM 1430 O O . SER A 1 182 ? -6.160 13.241 37.637 1.00 85.25 182 SER A O 1
ATOM 1432 N N . LYS A 1 183 ? -7.177 13.844 35.712 1.00 90.31 183 LYS A N 1
ATOM 1433 C CA . LYS A 1 183 ? -8.562 13.667 36.125 1.00 90.31 183 LYS A CA 1
ATOM 1434 C C . LYS A 1 183 ? -9.299 12.775 35.129 1.00 90.31 183 LYS A C 1
ATOM 1436 O O . LYS A 1 183 ? -9.272 13.044 33.926 1.00 90.31 183 LYS A O 1
ATOM 1441 N N . LEU A 1 184 ? -9.943 11.732 35.638 1.00 92.44 184 LEU A N 1
ATOM 1442 C CA . LEU A 1 184 ? -10.733 10.758 34.885 1.00 92.44 184 LEU A CA 1
ATOM 1443 C C . LEU A 1 184 ? -12.065 10.519 35.598 1.00 92.44 184 LEU A C 1
ATOM 1445 O O . LEU A 1 184 ? -12.176 10.733 36.803 1.00 92.44 184 LEU A O 1
ATOM 1449 N N . PHE A 1 185 ? -13.061 10.054 34.858 1.00 93.06 185 PHE A N 1
ATOM 1450 C CA . PHE A 1 185 ? -14.372 9.700 35.384 1.00 93.06 185 PHE A CA 1
ATOM 1451 C C . PHE A 1 185 ? -14.679 8.253 35.019 1.00 93.06 185 PHE A C 1
ATOM 1453 O O . PHE A 1 185 ? -14.548 7.884 33.855 1.00 93.06 185 PHE A O 1
ATOM 1460 N N . ILE A 1 186 ? -15.053 7.430 35.996 1.00 93.44 186 ILE A N 1
ATOM 1461 C CA . ILE A 1 186 ? -15.409 6.026 35.770 1.00 93.44 186 ILE A CA 1
ATOM 1462 C C . ILE A 1 186 ? -16.885 5.812 36.080 1.00 93.44 186 ILE A C 1
ATOM 1464 O O . ILE A 1 186 ? -17.375 6.190 37.145 1.00 93.44 186 ILE A O 1
ATOM 1468 N N . THR A 1 187 ? -17.577 5.174 35.141 1.00 92.81 187 THR A N 1
ATOM 1469 C CA . THR A 1 187 ? -18.956 4.691 35.288 1.00 92.81 187 THR A CA 1
ATOM 1470 C C . THR A 1 187 ? -19.014 3.227 34.870 1.00 92.81 187 THR A C 1
ATOM 1472 O O . THR A 1 187 ? -18.180 2.772 34.088 1.00 92.81 187 THR A O 1
ATOM 1475 N N . CYS A 1 188 ? -19.925 2.455 35.450 1.00 91.31 188 CYS A N 1
ATOM 1476 C CA . CYS A 1 188 ? -19.933 1.000 35.323 1.00 91.31 188 CYS A CA 1
ATOM 1477 C C . CYS A 1 188 ? -21.361 0.499 35.127 1.00 91.31 188 CYS A C 1
ATOM 1479 O O . CYS A 1 188 ? -22.207 0.760 35.973 1.00 91.31 188 CYS A O 1
ATOM 1481 N N . SER A 1 189 ? -21.603 -0.233 34.047 1.00 90.94 189 SER A N 1
ATOM 1482 C CA . SER A 1 189 ? -22.769 -1.114 33.874 1.00 90.94 189 SER A CA 1
ATOM 1483 C C . SER A 1 189 ? -22.424 -2.522 34.378 1.00 90.94 189 SER A C 1
ATOM 1485 O O . SER A 1 189 ? -21.301 -2.722 34.846 1.00 90.94 189 SER A O 1
ATOM 1487 N N . LYS A 1 190 ? -23.334 -3.499 34.298 1.00 89.12 190 LYS A N 1
ATOM 1488 C CA . LYS A 1 190 ? -23.033 -4.880 34.727 1.00 89.12 190 LYS A CA 1
ATOM 1489 C C . LYS A 1 190 ? -22.019 -5.551 33.803 1.00 89.12 190 LYS A C 1
ATOM 1491 O O . LYS A 1 190 ? -21.216 -6.355 34.267 1.00 89.12 190 LYS A O 1
ATOM 1496 N N . GLU A 1 191 ? -22.049 -5.216 32.514 1.00 90.25 191 GLU A N 1
ATOM 1497 C CA . GLU A 1 191 ? -21.192 -5.851 31.503 1.00 90.25 191 GLU A CA 1
ATOM 1498 C C . GLU A 1 191 ? -20.031 -4.972 31.020 1.00 90.25 191 GLU A C 1
ATOM 1500 O O . GLU A 1 191 ? -19.116 -5.477 30.373 1.00 90.25 191 GLU A O 1
ATOM 1505 N N . ASN A 1 192 ? -20.035 -3.664 31.296 1.00 92.69 192 ASN A N 1
ATOM 1506 C CA . ASN A 1 192 ? -19.054 -2.724 30.743 1.00 92.69 192 ASN A CA 1
ATOM 1507 C C . ASN A 1 192 ? -18.619 -1.635 31.730 1.00 92.69 192 ASN A C 1
ATOM 1509 O O . ASN A 1 192 ? -19.439 -1.046 32.437 1.00 92.69 192 ASN A O 1
ATOM 1513 N N . MET A 1 193 ? -17.326 -1.300 31.702 1.00 93.44 193 MET A N 1
ATOM 1514 C CA . MET A 1 193 ? -16.738 -0.144 32.380 1.00 93.44 193 MET A CA 1
ATOM 1515 C C . MET A 1 193 ? -16.472 0.953 31.361 1.00 93.44 193 MET A C 1
ATOM 1517 O O . MET A 1 193 ? -15.840 0.698 30.339 1.00 93.44 193 MET A O 1
ATOM 1521 N N . TYR A 1 194 ? -16.855 2.184 31.679 1.00 94.00 194 TYR A N 1
ATOM 1522 C CA . TYR A 1 194 ? -16.588 3.355 30.854 1.00 94.00 194 TYR A CA 1
ATOM 1523 C C . TYR A 1 194 ? -15.654 4.307 31.598 1.00 94.00 194 TYR A C 1
ATOM 1525 O O . TYR A 1 194 ? -15.999 4.829 32.662 1.00 94.00 194 TYR A O 1
ATOM 1533 N N . ILE A 1 195 ? -14.469 4.535 31.033 1.00 94.06 195 ILE A N 1
ATOM 1534 C CA . ILE A 1 195 ? -13.455 5.466 31.533 1.00 94.06 195 ILE A CA 1
ATOM 1535 C C . ILE A 1 195 ? -13.439 6.692 30.623 1.00 94.06 195 ILE A C 1
ATOM 1537 O O . ILE A 1 195 ? -13.052 6.616 29.456 1.00 94.06 195 ILE A O 1
ATOM 1541 N N . SER A 1 196 ? -13.823 7.834 31.176 1.00 93.25 196 SER A N 1
ATOM 1542 C CA . SER A 1 196 ? -14.073 9.069 30.444 1.00 93.25 196 SER A CA 1
ATOM 1543 C C . SER A 1 196 ? -13.157 10.204 30.894 1.00 93.25 196 SER A C 1
ATOM 1545 O O . SER A 1 196 ? -12.767 10.293 32.057 1.00 93.25 196 SER A O 1
ATOM 1547 N N . THR A 1 197 ? -12.848 11.136 29.992 1.00 91.25 197 THR A N 1
ATOM 1548 C CA . THR A 1 197 ? -12.060 12.344 30.324 1.00 91.25 197 THR A CA 1
ATOM 1549 C C . THR A 1 197 ? -12.912 13.549 30.733 1.00 91.25 197 THR A C 1
ATOM 1551 O O . THR A 1 197 ? -12.365 14.572 31.140 1.00 91.25 197 THR A O 1
ATOM 1554 N N . SER A 1 198 ? -14.237 13.451 30.616 1.00 89.44 198 SER A N 1
ATOM 1555 C CA . SER A 1 198 ? -15.198 14.511 30.940 1.00 89.44 198 SER A CA 1
ATOM 1556 C C . SER A 1 198 ? -16.317 13.963 31.830 1.00 89.44 198 SER A C 1
ATOM 1558 O O . SER A 1 198 ? -16.722 12.801 31.726 1.00 89.44 198 SER A O 1
ATOM 1560 N N . TYR A 1 199 ? -16.805 14.815 32.730 1.00 88.62 199 TYR A N 1
ATOM 1561 C CA . TYR A 1 199 ? -17.931 14.489 33.599 1.00 88.62 199 TYR A CA 1
ATOM 1562 C C . TYR A 1 199 ? -19.232 14.405 32.791 1.00 88.62 199 TYR A C 1
ATOM 1564 O O . TYR A 1 199 ? -20.040 13.503 32.979 1.00 88.62 199 TYR A O 1
ATOM 1572 N N . GLU A 1 200 ? -19.396 15.312 31.834 1.00 88.00 200 GLU A N 1
ATOM 1573 C CA . GLU A 1 200 ? -20.594 15.470 31.014 1.00 88.00 200 GLU A CA 1
ATOM 1574 C C . GLU A 1 200 ? -20.799 14.289 30.074 1.00 88.00 200 GLU A C 1
ATOM 1576 O O . GLU A 1 200 ? -21.902 13.748 30.017 1.00 88.00 200 GLU A O 1
ATOM 1581 N N . ILE A 1 201 ? -19.730 13.810 29.423 1.00 88.31 201 ILE A N 1
ATOM 1582 C CA . ILE A 1 201 ? -19.832 12.593 28.610 1.00 88.31 201 ILE A CA 1
ATOM 1583 C C . ILE A 1 201 ? -20.205 11.391 29.490 1.00 88.31 201 ILE A C 1
ATOM 1585 O O . ILE A 1 201 ? -21.057 10.603 29.098 1.00 88.31 201 ILE A O 1
ATOM 1589 N N . SER A 1 202 ? -19.676 11.298 30.716 1.00 89.81 202 SER A N 1
ATOM 1590 C CA . SER A 1 202 ? -20.028 10.225 31.663 1.00 89.81 202 SER A CA 1
ATOM 1591 C C . SER A 1 202 ? -21.498 10.278 32.080 1.00 89.81 202 SER A C 1
ATOM 1593 O O . SER A 1 202 ? -22.156 9.244 32.134 1.00 89.81 202 SER A O 1
ATOM 1595 N N . LYS A 1 203 ? -22.038 11.480 32.310 1.00 88.75 203 LYS A N 1
ATOM 1596 C CA . LYS A 1 203 ? -23.468 11.691 32.574 1.00 88.75 203 LYS A CA 1
ATOM 1597 C C . LYS A 1 203 ? -24.327 11.312 31.364 1.00 88.75 203 LYS A C 1
ATOM 1599 O O . LYS A 1 203 ? -25.379 10.694 31.518 1.00 88.75 203 LYS A O 1
ATOM 1604 N N . SER A 1 204 ? -23.867 11.634 30.153 1.00 87.25 204 SER A N 1
ATOM 1605 C CA . SER A 1 204 ? -24.594 11.320 28.919 1.00 87.25 204 SER A CA 1
ATOM 1606 C C . SER A 1 204 ? -24.749 9.813 28.674 1.00 87.25 204 SER A C 1
ATOM 1608 O O . SER A 1 204 ? -25.767 9.404 28.118 1.00 87.25 204 SER A O 1
ATOM 1610 N N . LEU A 1 205 ? -23.820 8.974 29.157 1.00 88.38 205 LEU A N 1
ATOM 1611 C CA . LEU A 1 205 ? -23.909 7.511 29.030 1.00 88.38 205 LEU A CA 1
ATOM 1612 C C . LEU A 1 205 ? -25.195 6.958 29.666 1.00 88.38 205 LEU A C 1
ATOM 1614 O O . LEU A 1 205 ? -25.868 6.122 29.074 1.00 88.38 205 LEU A O 1
ATOM 1618 N N . TYR A 1 206 ? -25.602 7.480 30.827 1.00 84.62 206 TYR A N 1
ATOM 1619 C CA . TYR A 1 206 ? -26.849 7.074 31.488 1.00 84.62 206 TYR A CA 1
ATOM 1620 C C . TYR A 1 206 ? -28.112 7.601 30.790 1.00 84.62 206 TYR A C 1
ATOM 1622 O O . TYR A 1 206 ? -29.199 7.029 30.906 1.00 84.62 206 TYR A O 1
ATOM 1630 N N . GLN A 1 207 ? -27.990 8.730 30.091 1.00 82.00 207 GLN A N 1
ATOM 1631 C CA . GLN A 1 207 ? -29.111 9.446 29.481 1.00 82.00 207 GLN A CA 1
ATOM 1632 C C . GLN A 1 207 ? -29.310 9.109 27.998 1.00 82.00 207 GLN A C 1
ATOM 1634 O O . GLN A 1 207 ? -30.313 9.527 27.410 1.00 82.00 207 GLN A O 1
ATOM 1639 N N . THR A 1 208 ? -28.389 8.351 27.399 1.00 80.31 208 THR A N 1
ATOM 1640 C CA . THR A 1 208 ? -28.434 7.982 25.983 1.00 80.31 208 THR A CA 1
ATOM 1641 C C . THR A 1 208 ? -29.723 7.212 25.694 1.00 80.31 208 THR A C 1
ATOM 1643 O O . THR A 1 208 ? -30.030 6.188 26.303 1.00 80.31 208 THR A O 1
ATOM 1646 N N . LYS A 1 209 ? -30.542 7.759 24.789 1.00 77.25 209 LYS A N 1
ATOM 1647 C CA . LYS A 1 209 ? -31.712 7.060 24.245 1.00 77.25 209 LYS A CA 1
ATOM 1648 C C . LYS A 1 209 ? -31.227 6.123 23.145 1.00 77.25 209 LYS A C 1
ATOM 1650 O O . LYS A 1 209 ? -30.341 6.513 22.394 1.00 77.25 209 LYS A O 1
ATOM 1655 N N . LYS A 1 210 ? -31.856 4.953 22.998 1.00 73.06 210 LYS A N 1
ATOM 1656 C CA . LYS A 1 210 ? -31.486 3.949 21.984 1.00 73.06 210 LYS A CA 1
ATOM 1657 C C . LYS A 1 210 ? -31.316 4.561 20.585 1.00 73.06 210 LYS A C 1
ATOM 1659 O O . LYS A 1 210 ? -30.294 4.348 19.952 1.00 73.06 210 LYS A O 1
ATOM 1664 N N . GLU A 1 211 ? -32.252 5.414 20.170 1.00 72.62 211 GLU A N 1
ATOM 1665 C CA . GLU A 1 211 ? -32.257 6.123 18.876 1.00 72.62 211 GLU A CA 1
ATOM 1666 C C . GLU A 1 211 ? -31.075 7.084 18.654 1.00 72.62 211 GLU A C 1
ATOM 1668 O O . GLU A 1 211 ? -30.788 7.442 17.520 1.00 72.62 211 GLU A O 1
ATOM 1673 N N . LYS A 1 212 ? -30.408 7.525 19.727 1.00 82.38 212 LYS A N 1
ATOM 1674 C CA . LYS A 1 212 ? -29.231 8.411 19.696 1.00 82.38 212 LYS A CA 1
ATOM 1675 C C . LYS A 1 212 ? -27.966 7.692 20.163 1.00 82.38 212 LYS A C 1
ATOM 1677 O O . LYS A 1 212 ? -27.029 8.336 20.636 1.00 82.38 212 LYS A O 1
ATOM 1682 N N . SER A 1 213 ? -27.974 6.365 20.122 1.00 87.00 213 SER A N 1
ATOM 1683 C CA . SER A 1 213 ? -26.814 5.557 20.468 1.00 87.00 213 SER A CA 1
ATOM 1684 C C . SER A 1 213 ? -25.911 5.364 19.259 1.00 87.00 213 SER A C 1
ATOM 1686 O O . SER A 1 213 ? -26.347 5.418 18.106 1.00 87.00 213 SER A O 1
ATOM 1688 N N . LEU A 1 214 ? -24.641 5.089 19.526 1.00 86.75 214 LEU A N 1
ATOM 1689 C CA . LEU A 1 214 ? -23.654 4.818 18.495 1.00 86.75 214 LEU A CA 1
ATOM 1690 C C . LEU A 1 214 ? -24.069 3.647 17.589 1.00 86.75 214 LEU A C 1
ATOM 1692 O O . LEU A 1 214 ? -23.889 3.713 16.377 1.00 86.75 214 LEU A O 1
ATOM 1696 N N . GLY A 1 215 ? -24.661 2.600 18.166 1.00 84.94 215 GLY A N 1
ATOM 1697 C CA . GLY A 1 215 ? -25.119 1.412 17.452 1.00 84.94 215 GLY A CA 1
ATOM 1698 C C . GLY A 1 215 ? -26.240 1.682 16.449 1.00 84.94 215 GLY A C 1
ATOM 1699 O O . GLY A 1 215 ? -26.387 0.915 15.500 1.00 84.94 215 GLY A O 1
ATOM 1700 N N . GLU A 1 216 ? -26.999 2.767 16.618 1.00 86.56 216 GLU A N 1
ATOM 1701 C CA . GLU A 1 216 ? -28.066 3.158 15.693 1.00 86.56 216 GLU A CA 1
ATOM 1702 C C . GLU A 1 216 ? -27.583 4.060 14.543 1.00 86.56 216 GLU A C 1
ATOM 1704 O O . GLU A 1 216 ? -28.289 4.169 13.537 1.00 86.56 216 GLU A O 1
ATOM 1709 N N . SER A 1 217 ? -26.367 4.621 14.622 1.00 85.88 217 SER A N 1
ATOM 1710 C CA . SER A 1 217 ? -25.774 5.427 13.543 1.00 85.88 217 SER A CA 1
ATOM 1711 C C . SER A 1 217 ? -25.703 4.638 12.232 1.00 85.88 217 SER A C 1
ATOM 1713 O O . SER A 1 217 ? -25.165 3.527 12.169 1.00 85.88 217 SER A O 1
ATOM 1715 N N . SER A 1 218 ? -26.212 5.232 11.147 1.00 82.81 218 SER A N 1
ATOM 1716 C CA . SER A 1 218 ? -26.199 4.618 9.813 1.00 82.81 218 SER A CA 1
ATOM 1717 C C . SER A 1 218 ? -24.776 4.346 9.320 1.00 82.81 218 SER A C 1
ATOM 1719 O O . SER A 1 218 ? -24.520 3.308 8.704 1.00 82.81 218 SER A O 1
ATOM 1721 N N . PHE A 1 219 ? -23.843 5.252 9.627 1.00 87.75 219 PHE A N 1
ATOM 1722 C CA . PHE A 1 219 ? -22.427 5.083 9.315 1.00 87.75 219 PHE A CA 1
ATOM 1723 C C . PHE A 1 219 ? -21.829 3.926 10.120 1.00 87.75 219 PHE A C 1
ATOM 1725 O O . PHE A 1 219 ? -21.211 3.038 9.537 1.00 87.75 219 PHE A O 1
ATOM 1732 N N . PHE A 1 220 ? -22.064 3.888 11.436 1.00 87.75 220 PHE A N 1
ATOM 1733 C CA . PHE A 1 220 ? -21.530 2.839 12.308 1.00 87.75 220 PHE A CA 1
ATOM 1734 C C . PHE A 1 220 ? -22.014 1.446 11.891 1.00 87.75 220 PHE A C 1
ATOM 1736 O O . PHE A 1 220 ? -21.198 0.538 11.734 1.00 87.75 220 PHE A O 1
ATOM 1743 N N . LYS A 1 221 ? -23.319 1.291 11.624 1.00 84.94 221 LYS A N 1
ATOM 1744 C CA . LYS A 1 221 ? -23.899 0.031 11.132 1.00 84.94 221 LYS A CA 1
ATOM 1745 C C . LYS A 1 221 ? -23.225 -0.430 9.845 1.00 84.94 221 LYS A C 1
ATOM 1747 O O . LYS A 1 221 ? -22.771 -1.566 9.771 1.00 84.94 221 LYS A O 1
ATOM 1752 N N . THR A 1 222 ? -23.112 0.459 8.860 1.00 81.69 222 THR A N 1
ATOM 1753 C CA . THR A 1 222 ? -22.504 0.132 7.560 1.00 81.69 222 THR A CA 1
ATOM 1754 C C . THR A 1 222 ? -21.017 -0.201 7.700 1.00 81.69 222 THR A C 1
ATOM 1756 O O . THR A 1 222 ? -20.513 -1.112 7.049 1.00 81.69 222 THR A O 1
ATOM 1759 N N . ALA A 1 223 ? -20.299 0.504 8.576 1.00 83.38 223 ALA A N 1
ATOM 1760 C CA . ALA A 1 223 ? -18.865 0.318 8.755 1.00 83.38 223 ALA A CA 1
ATOM 1761 C C . ALA A 1 223 ? -18.494 -0.949 9.551 1.00 83.38 223 ALA A C 1
ATOM 1763 O O . ALA A 1 223 ? -17.407 -1.485 9.340 1.00 83.38 223 ALA A O 1
ATOM 1764 N N . ILE A 1 224 ? -19.373 -1.438 10.435 1.00 79.12 224 ILE A N 1
ATOM 1765 C CA . ILE A 1 224 ? -19.134 -2.619 11.292 1.00 79.12 224 ILE A CA 1
ATOM 1766 C C . ILE A 1 224 ? -19.819 -3.893 10.789 1.00 79.12 224 ILE A C 1
ATOM 1768 O O . ILE A 1 224 ? -19.501 -4.973 11.278 1.00 79.12 224 ILE A O 1
ATOM 1772 N N . GLN A 1 225 ? -20.688 -3.823 9.776 1.00 62.09 225 GLN A N 1
ATOM 1773 C CA . GLN A 1 225 ? -21.385 -4.989 9.203 1.00 62.09 225 GLN A CA 1
ATOM 1774 C C . GLN A 1 225 ? -20.467 -6.167 8.800 1.00 62.09 225 GLN A C 1
ATOM 1776 O O . GLN A 1 225 ? -20.945 -7.294 8.736 1.00 62.09 225 GLN A O 1
ATOM 1781 N N . ASN A 1 226 ? -19.158 -5.941 8.624 1.00 58.16 226 ASN A N 1
ATOM 1782 C CA . ASN A 1 226 ? -18.146 -6.973 8.352 1.00 58.16 226 ASN A CA 1
ATOM 1783 C C . ASN A 1 226 ? -17.149 -7.177 9.512 1.00 58.16 226 ASN A C 1
ATOM 1785 O O . ASN A 1 226 ? -15.977 -7.448 9.252 1.00 58.16 226 ASN A O 1
ATOM 1789 N N . GLY A 1 227 ? -17.592 -6.973 10.758 1.00 59.97 227 GLY A N 1
ATOM 1790 C CA . GLY A 1 227 ? -16.777 -6.859 11.972 1.00 59.97 227 GLY A CA 1
ATOM 1791 C C . GLY A 1 227 ? -15.528 -7.736 11.979 1.00 59.97 227 GLY A C 1
ATOM 1792 O O . GLY A 1 227 ? -15.608 -8.941 12.184 1.00 59.97 227 GLY A O 1
ATOM 1793 N N . LYS A 1 228 ? -14.375 -7.099 11.756 1.00 74.88 228 LYS A N 1
ATOM 1794 C CA . LYS A 1 228 ? -13.054 -7.711 11.912 1.00 74.88 228 LYS A CA 1
ATOM 1795 C C . LYS A 1 228 ? -12.526 -7.474 13.322 1.00 74.88 228 LYS A C 1
ATOM 1797 O O . LYS A 1 228 ? -13.110 -6.693 14.082 1.00 74.88 228 LYS A O 1
ATOM 1802 N N . ASN A 1 229 ? -11.408 -8.112 13.638 1.00 81.06 229 ASN A N 1
ATOM 1803 C CA . ASN A 1 229 ? -10.795 -8.120 14.966 1.00 81.06 229 ASN A CA 1
ATOM 1804 C C . ASN A 1 229 ? -10.437 -6.710 15.437 1.00 81.06 229 ASN A C 1
ATOM 1806 O O . ASN A 1 229 ? -10.670 -6.350 16.590 1.00 81.06 229 ASN A O 1
ATOM 1810 N N . ILE A 1 230 ? -9.957 -5.861 14.523 1.00 86.94 230 ILE A N 1
ATOM 1811 C CA . ILE A 1 230 ? -9.622 -4.466 14.819 1.00 86.94 230 ILE A CA 1
ATOM 1812 C C . ILE A 1 230 ? -10.285 -3.556 13.790 1.00 86.94 230 ILE A C 1
ATOM 1814 O O . ILE A 1 230 ? -10.033 -3.706 12.597 1.00 86.94 230 ILE A O 1
ATOM 1818 N N . ASN A 1 231 ? -11.062 -2.564 14.238 1.00 90.50 231 ASN A N 1
ATOM 1819 C CA . ASN A 1 231 ? -11.624 -1.534 13.357 1.00 90.50 231 ASN A CA 1
ATOM 1820 C C . ASN A 1 231 ? -11.304 -0.128 13.864 1.00 90.50 231 ASN A C 1
ATOM 1822 O O . ASN A 1 231 ? -11.392 0.148 15.057 1.00 90.50 231 ASN A O 1
ATOM 1826 N N . LEU A 1 232 ? -10.974 0.775 12.947 1.00 92.25 232 LEU A N 1
ATOM 1827 C CA . LEU A 1 232 ? -10.834 2.207 13.182 1.00 92.25 232 LEU A CA 1
ATOM 1828 C C . LEU A 1 232 ? -11.794 2.948 12.254 1.00 92.25 232 LEU A C 1
ATOM 1830 O O . LEU A 1 232 ? -11.632 2.941 11.037 1.00 92.25 232 LEU A O 1
ATOM 1834 N N . LEU A 1 233 ? -12.784 3.603 12.837 1.00 93.62 233 LEU A N 1
ATOM 1835 C CA . LEU A 1 233 ? -13.803 4.376 12.146 1.00 93.62 233 LEU A CA 1
ATOM 1836 C C . LEU A 1 233 ? -13.537 5.862 12.352 1.00 93.62 233 LEU A C 1
ATOM 1838 O O . LEU A 1 233 ? -13.204 6.288 13.459 1.00 93.62 233 LEU A O 1
ATOM 1842 N N . VAL A 1 234 ? -13.719 6.650 11.299 1.00 93.94 234 VAL A N 1
ATOM 1843 C CA . VAL A 1 234 ? -13.706 8.110 11.362 1.00 93.94 234 VAL A CA 1
ATOM 1844 C C . VAL A 1 234 ? -15.006 8.620 10.757 1.00 93.94 234 VAL A C 1
ATOM 1846 O O . VAL A 1 234 ? -15.172 8.572 9.537 1.00 93.94 234 VAL A O 1
ATOM 1849 N N . ASP A 1 235 ? -15.911 9.089 11.611 1.00 92.12 235 ASP A N 1
ATOM 1850 C CA . ASP A 1 235 ? -17.210 9.649 11.234 1.00 92.12 235 ASP A CA 1
ATOM 1851 C C . ASP A 1 235 ? -17.102 11.175 11.114 1.00 92.12 235 ASP A C 1
ATOM 1853 O O . ASP A 1 235 ? -16.710 11.866 12.059 1.00 92.12 235 ASP A O 1
ATOM 1857 N N . ILE A 1 236 ? -17.447 11.720 9.945 1.00 90.38 236 ILE A N 1
ATOM 1858 C CA . ILE A 1 236 ? -17.423 13.168 9.708 1.00 90.38 236 ILE A CA 1
ATOM 1859 C C . ILE A 1 236 ? -18.771 13.835 10.006 1.00 90.38 236 ILE A C 1
ATOM 1861 O O . ILE A 1 236 ? -18.826 15.062 10.118 1.00 90.38 236 ILE A O 1
ATOM 1865 N N . ASN A 1 237 ? -19.860 13.072 10.152 1.00 88.19 237 ASN A N 1
ATOM 1866 C CA . ASN A 1 237 ? -21.206 13.607 10.370 1.00 88.19 237 ASN A CA 1
ATOM 1867 C C . ASN A 1 237 ? -21.286 14.574 11.565 1.00 88.19 237 ASN A C 1
ATOM 1869 O O . ASN A 1 237 ? -21.876 15.646 11.394 1.00 88.19 237 ASN A O 1
ATOM 1873 N N . PRO A 1 238 ? -20.633 14.313 12.719 1.00 86.75 238 PRO A N 1
ATOM 1874 C CA . PRO A 1 238 ? -20.647 15.255 13.839 1.00 86.75 238 PRO A CA 1
ATOM 1875 C C . PRO A 1 238 ? -20.015 16.615 13.493 1.00 86.75 238 PRO A C 1
ATOM 1877 O O . PRO A 1 238 ? -20.407 17.645 14.042 1.00 86.75 238 PRO A O 1
ATOM 1880 N N . LEU A 1 239 ? -19.067 16.649 12.549 1.00 83.69 239 LEU A N 1
ATOM 1881 C CA . LEU A 1 239 ? -18.378 17.869 12.117 1.00 83.69 239 LEU A CA 1
ATOM 1882 C C . LEU A 1 239 ? -19.143 18.646 11.034 1.00 83.69 239 LEU A C 1
ATOM 1884 O O . LEU A 1 239 ? -18.919 19.849 10.879 1.00 83.69 239 LEU A O 1
ATOM 1888 N N . LYS A 1 240 ? -20.087 18.012 10.323 1.00 87.06 240 LYS A N 1
ATOM 1889 C CA . LYS A 1 240 ? -20.889 18.677 9.277 1.00 87.06 240 LYS A CA 1
ATOM 1890 C C . LYS A 1 240 ? -21.699 19.847 9.823 1.00 87.06 240 LYS A C 1
ATOM 1892 O O . LYS A 1 240 ? -21.817 20.873 9.159 1.00 87.06 240 LYS A O 1
ATOM 1897 N N . LYS A 1 241 ? -22.199 19.751 11.060 1.00 81.75 241 LYS A N 1
ATOM 1898 C CA . LYS A 1 241 ? -22.927 20.852 11.709 1.00 81.75 241 LYS A CA 1
ATOM 1899 C C . LYS A 1 241 ? -22.069 22.117 11.816 1.00 81.75 241 LYS A C 1
ATOM 1901 O O . LYS A 1 241 ? -22.550 23.200 11.495 1.00 81.75 241 LYS A O 1
ATOM 1906 N N . HIS A 1 242 ? -20.800 21.980 12.205 1.00 78.81 242 HIS A N 1
ATOM 1907 C CA . HIS A 1 242 ? -19.866 23.107 12.273 1.00 78.81 242 HIS A CA 1
ATOM 1908 C C . HIS A 1 242 ? -19.545 23.673 10.890 1.00 78.81 242 HIS A C 1
ATOM 1910 O O . HIS A 1 242 ? -19.448 24.888 10.732 1.00 78.81 242 HIS A O 1
ATOM 1916 N N . TYR A 1 243 ? -19.425 22.811 9.880 1.00 82.38 243 TYR A N 1
ATOM 1917 C CA . TYR A 1 243 ? -19.266 23.257 8.501 1.00 82.38 243 TYR A CA 1
ATOM 1918 C C . TYR A 1 243 ? -20.473 24.083 8.032 1.00 82.38 243 TYR A C 1
ATOM 1920 O O . TYR A 1 243 ? -20.289 25.198 7.553 1.00 82.38 243 TYR A O 1
ATOM 1928 N N . HIS A 1 244 ? -21.704 23.605 8.245 1.00 81.38 244 HIS A N 1
ATOM 1929 C CA . HIS A 1 244 ? -22.913 24.334 7.848 1.00 81.38 244 HIS A CA 1
ATOM 1930 C C . HIS A 1 244 ? -23.084 25.662 8.596 1.00 81.38 244 HIS A C 1
ATOM 1932 O O . HIS A 1 244 ? -23.466 26.655 7.981 1.00 81.38 244 HIS A O 1
ATOM 1938 N N . GLN A 1 245 ? -22.742 25.715 9.887 1.00 80.81 245 GLN A N 1
ATOM 1939 C CA . GLN A 1 245 ? -22.745 26.960 10.668 1.00 80.81 245 GLN A CA 1
ATOM 1940 C C . GLN A 1 245 ? -21.753 27.996 10.121 1.00 80.81 245 GLN A C 1
ATOM 1942 O O . GLN A 1 245 ? -22.060 29.184 10.086 1.00 80.81 245 GLN A O 1
ATOM 1947 N N . ASN A 1 246 ? -20.592 27.547 9.638 1.00 78.94 246 ASN A N 1
ATOM 1948 C CA . ASN A 1 246 ? -19.551 28.415 9.084 1.00 78.94 246 ASN A CA 1
ATOM 1949 C C . ASN A 1 246 ? -19.632 28.560 7.556 1.00 78.94 246 ASN A C 1
ATOM 1951 O O . ASN A 1 246 ? -18.779 29.216 6.958 1.00 78.94 246 ASN A O 1
ATOM 1955 N N . LYS A 1 247 ? -20.652 27.983 6.906 1.00 81.69 247 LYS A N 1
ATOM 1956 C CA . LYS A 1 247 ? -20.781 27.956 5.442 1.00 81.69 247 LYS A CA 1
ATOM 1957 C C . LYS A 1 247 ? -20.808 29.360 4.850 1.00 81.69 247 LYS A C 1
ATOM 1959 O O . LYS A 1 247 ? -20.077 29.619 3.902 1.00 81.69 247 LYS A O 1
ATOM 1964 N N . MET A 1 248 ? -21.574 30.274 5.448 1.00 78.88 248 MET A N 1
ATOM 1965 C CA . MET A 1 248 ? -21.650 31.671 4.998 1.00 78.88 248 MET A CA 1
ATOM 1966 C C . MET A 1 248 ? -20.302 32.390 5.141 1.00 78.88 248 MET A C 1
ATOM 1968 O O . MET A 1 248 ? -19.888 33.111 4.237 1.00 78.88 248 MET A O 1
ATOM 1972 N N . GLN A 1 249 ? -19.570 32.143 6.234 1.00 80.56 249 GLN A N 1
ATOM 1973 C CA . GLN A 1 249 ? -18.232 32.710 6.429 1.00 80.56 249 GLN A CA 1
ATOM 1974 C C . GLN A 1 249 ? -17.253 32.166 5.383 1.00 80.56 249 GLN A C 1
ATOM 1976 O O . GLN A 1 249 ? -16.542 32.936 4.744 1.00 80.56 249 GLN A O 1
ATOM 1981 N N . PHE A 1 250 ? -17.271 30.855 5.138 1.00 74.94 250 PHE A N 1
ATOM 1982 C CA . PHE A 1 250 ? -16.428 30.217 4.129 1.00 74.94 250 PHE A CA 1
ATOM 1983 C C . PHE A 1 250 ? -16.741 30.727 2.720 1.00 74.94 250 PHE A C 1
ATOM 1985 O O . PHE A 1 250 ? -15.827 31.039 1.959 1.00 74.94 250 PHE A O 1
ATOM 1992 N N . GLN A 1 251 ? -18.030 30.885 2.406 1.00 78.69 251 GLN A N 1
ATOM 1993 C CA . GLN A 1 251 ? -18.493 31.472 1.154 1.00 78.69 251 GLN A CA 1
ATOM 1994 C C . GLN A 1 251 ? -18.089 32.937 1.026 1.00 78.69 251 GLN A C 1
ATOM 1996 O O . GLN A 1 251 ? -17.829 33.352 -0.088 1.00 78.69 251 GLN A O 1
ATOM 2001 N N . SER A 1 252 ? -17.956 33.708 2.107 1.00 82.19 252 SER A N 1
ATOM 2002 C CA . SER A 1 252 ? -17.481 35.104 2.055 1.00 82.19 252 SER A CA 1
ATOM 2003 C C . SER A 1 252 ? -15.955 35.276 1.950 1.00 82.19 252 SER A C 1
ATOM 2005 O O . SER A 1 252 ? -15.491 36.389 1.709 1.00 82.19 252 SER A O 1
ATOM 2007 N N . LEU A 1 253 ? -15.148 34.210 2.073 1.00 83.25 253 LEU A N 1
ATOM 2008 C CA . LEU A 1 253 ? -13.677 34.320 2.056 1.00 83.25 253 LEU A CA 1
ATOM 2009 C C . LEU A 1 253 ? -13.131 34.937 0.761 1.00 83.25 253 LEU A C 1
ATOM 2011 O O . LEU A 1 253 ? -12.129 35.651 0.796 1.00 83.25 253 LEU A O 1
ATOM 2015 N N . HIS A 1 254 ? -13.793 34.699 -0.373 1.00 83.62 254 HIS A N 1
ATOM 2016 C CA . HIS A 1 254 ? -13.395 35.300 -1.644 1.00 83.62 254 HIS A CA 1
ATOM 2017 C C . HIS A 1 254 ? -13.474 36.837 -1.604 1.00 83.62 254 HIS A C 1
ATOM 2019 O O . HIS A 1 254 ? -12.593 37.498 -2.147 1.00 83.62 254 HIS A O 1
ATOM 2025 N N . GLN A 1 255 ? -14.456 37.412 -0.895 1.00 85.69 255 GLN A N 1
ATOM 2026 C CA . GLN A 1 255 ? -14.594 38.865 -0.736 1.00 85.69 255 GLN A CA 1
ATOM 2027 C C . GLN A 1 255 ? -13.417 39.454 0.048 1.00 85.69 255 GLN A C 1
ATOM 2029 O O . GLN A 1 255 ? -12.876 40.487 -0.339 1.00 85.69 255 GLN A O 1
ATOM 2034 N N . LEU A 1 256 ? -12.954 38.765 1.098 1.00 85.19 256 LEU A N 1
ATOM 2035 C CA . LEU A 1 256 ? -11.760 39.175 1.846 1.00 85.19 256 LEU A CA 1
ATOM 2036 C C . LEU A 1 256 ? -10.503 39.147 0.969 1.00 85.19 256 LEU A C 1
ATOM 2038 O O . LEU A 1 256 ? -9.695 40.072 1.037 1.00 85.19 256 LEU A O 1
ATOM 2042 N N . GLY A 1 257 ? -10.353 38.122 0.123 1.00 83.81 257 GLY A N 1
ATOM 2043 C CA . GLY A 1 257 ? -9.255 38.041 -0.845 1.00 83.81 257 GLY A CA 1
ATOM 2044 C C . GLY A 1 257 ? -9.269 39.204 -1.843 1.00 83.81 257 GLY A C 1
ATOM 2045 O O . GLY A 1 257 ? -8.238 39.835 -2.068 1.00 83.81 257 GLY A O 1
ATOM 2046 N N . VAL A 1 258 ? -10.448 39.548 -2.369 1.00 87.94 258 VAL A N 1
ATOM 2047 C CA . VAL A 1 258 ? -10.646 40.697 -3.270 1.00 87.94 258 VAL A CA 1
ATOM 2048 C C . VAL A 1 258 ? -10.314 42.021 -2.570 1.00 87.94 258 VAL A C 1
ATOM 2050 O O . VAL A 1 258 ? -9.567 42.833 -3.114 1.00 87.94 258 VAL A O 1
ATOM 2053 N N . MET A 1 259 ? -10.783 42.231 -1.337 1.00 88.88 259 MET A N 1
ATOM 2054 C CA . MET A 1 259 ? -10.459 43.434 -0.556 1.00 88.88 259 MET A CA 1
ATOM 2055 C C . MET A 1 259 ? -8.955 43.560 -0.277 1.00 88.88 259 MET A C 1
ATOM 2057 O O . MET A 1 259 ? -8.394 44.652 -0.383 1.00 88.88 259 MET A O 1
ATOM 2061 N N . GLN A 1 260 ? -8.285 42.457 0.074 1.00 88.44 260 GLN A N 1
ATOM 2062 C CA . GLN A 1 260 ? -6.836 42.447 0.291 1.00 88.44 260 GLN A CA 1
ATOM 2063 C C . GLN A 1 260 ? -6.063 42.747 -0.994 1.00 88.44 260 GLN A C 1
ATOM 2065 O O . GLN A 1 260 ? -5.102 43.511 -0.950 1.00 88.44 260 GLN A O 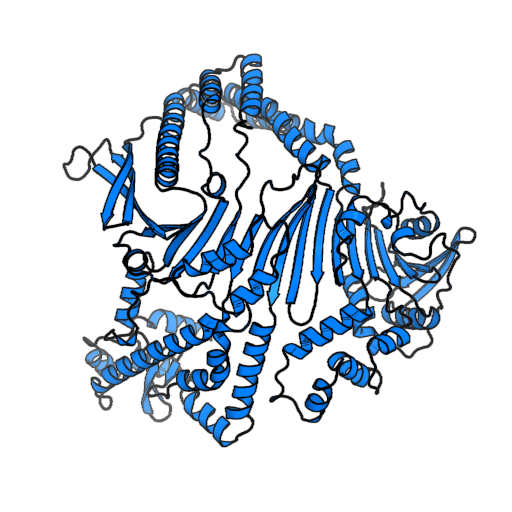1
ATOM 2070 N N . MET A 1 261 ? -6.497 42.201 -2.132 1.00 90.00 261 MET A N 1
ATOM 2071 C CA . MET A 1 261 ? -5.915 42.498 -3.441 1.00 90.00 261 MET A CA 1
ATOM 2072 C C . MET A 1 261 ? -5.989 44.000 -3.756 1.00 90.00 261 MET A C 1
ATOM 2074 O O . MET A 1 261 ? -4.959 44.611 -4.035 1.00 90.00 261 MET A O 1
ATOM 2078 N N . HIS A 1 262 ? -7.168 44.621 -3.637 1.00 89.75 262 HIS A N 1
ATOM 2079 C CA . HIS A 1 262 ? -7.337 46.066 -3.861 1.00 89.75 262 HIS A CA 1
ATOM 2080 C C . HIS A 1 262 ? -6.497 46.907 -2.893 1.00 89.75 262 HIS A C 1
ATOM 2082 O O . HIS A 1 262 ? -5.859 47.879 -3.299 1.00 89.75 262 HIS A O 1
ATOM 2088 N N . LYS A 1 263 ? -6.407 46.494 -1.622 1.00 91.56 263 LYS A N 1
ATOM 2089 C CA . LYS A 1 263 ? -5.530 47.145 -0.641 1.00 91.56 263 LYS A CA 1
ATOM 2090 C C . LYS A 1 263 ? -4.061 47.072 -1.061 1.00 91.56 263 LYS A C 1
ATOM 2092 O O . LYS A 1 263 ? -3.380 48.091 -1.016 1.00 91.56 263 LYS A O 1
ATOM 2097 N N . LEU A 1 264 ? -3.575 45.910 -1.496 1.00 88.88 264 LEU A N 1
ATOM 2098 C CA . LEU A 1 264 ? -2.196 45.748 -1.965 1.00 88.88 264 LEU A CA 1
ATOM 2099 C C . LEU A 1 264 ? -1.914 46.608 -3.201 1.00 88.88 264 LEU A C 1
ATOM 2101 O O . LEU A 1 264 ? -0.873 47.253 -3.255 1.00 88.88 264 LEU A O 1
ATOM 2105 N N . ILE A 1 265 ? -2.852 46.685 -4.149 1.00 89.31 265 ILE A N 1
ATOM 2106 C CA . ILE A 1 265 ? -2.723 47.538 -5.339 1.00 89.31 265 ILE A CA 1
ATOM 2107 C C . ILE A 1 265 ? -2.648 49.016 -4.946 1.00 89.31 265 ILE A C 1
ATOM 2109 O O . ILE A 1 265 ? -1.806 49.745 -5.467 1.00 89.31 265 ILE A O 1
ATOM 2113 N N . SER A 1 266 ? -3.466 49.452 -3.983 1.00 88.81 266 SER A N 1
ATOM 2114 C CA . SER A 1 266 ? -3.446 50.836 -3.484 1.00 88.81 266 SER A CA 1
ATOM 2115 C C . SER A 1 266 ? -2.140 51.223 -2.776 1.00 88.81 266 SER A C 1
ATOM 2117 O O . SER A 1 266 ? -1.811 52.402 -2.697 1.00 88.81 266 SER A O 1
ATOM 2119 N N . GLN A 1 267 ? -1.377 50.240 -2.286 1.00 92.31 267 GLN A N 1
ATOM 2120 C CA . GLN A 1 267 ? -0.097 50.446 -1.604 1.00 92.31 267 GLN A CA 1
ATOM 2121 C C . GLN A 1 267 ? 1.099 50.501 -2.564 1.00 92.31 267 GLN A C 1
ATOM 2123 O O . GLN A 1 267 ? 2.219 50.774 -2.127 1.00 92.31 267 GLN A O 1
ATOM 2128 N N . ILE A 1 268 ? 0.897 50.236 -3.859 1.00 89.00 268 ILE A N 1
ATOM 2129 C CA . ILE A 1 268 ? 1.964 50.310 -4.860 1.00 89.00 268 ILE A CA 1
ATOM 2130 C C . ILE A 1 268 ? 2.313 51.787 -5.106 1.00 89.00 268 ILE A C 1
ATOM 2132 O O . ILE A 1 268 ? 1.425 52.565 -5.458 1.00 89.00 268 ILE A O 1
ATOM 2136 N N . PRO A 1 269 ? 3.595 52.187 -4.977 1.00 92.69 269 PRO A N 1
ATOM 2137 C CA . PRO A 1 269 ? 4.020 53.552 -5.268 1.00 92.69 269 PRO A CA 1
ATOM 2138 C C . PRO A 1 269 ? 3.638 53.986 -6.696 1.00 92.69 269 PRO A C 1
ATOM 2140 O O . PRO A 1 269 ? 3.776 53.172 -7.616 1.00 92.69 269 PRO A O 1
ATOM 2143 N N . PRO A 1 270 ? 3.231 55.252 -6.920 1.00 88.75 270 PRO A N 1
ATOM 2144 C CA . PRO A 1 270 ? 2.785 55.737 -8.230 1.00 88.75 270 PRO A CA 1
ATOM 2145 C C . PRO A 1 270 ? 3.774 55.463 -9.371 1.00 88.75 270 PRO A C 1
ATOM 2147 O O . PRO A 1 270 ? 3.368 55.008 -10.436 1.00 88.75 270 PRO A O 1
ATOM 2150 N N . GLU A 1 271 ? 5.073 55.644 -9.122 1.00 86.88 271 GLU A N 1
ATOM 2151 C CA . GLU A 1 271 ? 6.148 55.396 -10.095 1.00 86.88 271 GLU A CA 1
ATOM 2152 C C . GLU A 1 271 ? 6.170 53.936 -10.573 1.00 86.88 271 GLU A C 1
ATOM 2154 O O . GLU A 1 271 ? 6.214 53.657 -11.769 1.00 86.88 271 GLU A O 1
ATOM 2159 N N . LYS A 1 272 ? 6.031 52.981 -9.644 1.00 86.88 272 LYS A N 1
ATOM 2160 C CA . LYS A 1 272 ? 5.956 51.551 -9.978 1.00 86.88 272 LYS A CA 1
ATOM 2161 C C . LYS A 1 272 ? 4.646 51.193 -10.673 1.00 86.88 272 LYS A C 1
ATOM 2163 O O . LYS A 1 272 ? 4.624 50.276 -11.489 1.00 86.88 272 LYS A O 1
ATOM 2168 N N . LYS A 1 273 ? 3.553 51.894 -10.353 1.00 87.50 273 LYS A N 1
ATOM 2169 C CA . LYS A 1 273 ? 2.245 51.674 -10.983 1.00 87.50 273 LYS A CA 1
ATOM 2170 C C . LYS A 1 273 ? 2.284 52.029 -12.473 1.00 87.50 273 LYS A C 1
ATOM 2172 O O . LYS A 1 273 ? 1.721 51.285 -13.270 1.00 87.50 273 LYS A O 1
ATOM 2177 N N . VAL A 1 274 ? 2.994 53.094 -12.855 1.00 87.19 274 VAL A N 1
ATOM 2178 C CA . VAL A 1 274 ? 3.201 53.477 -14.266 1.00 87.19 274 VAL A CA 1
ATOM 2179 C C . VAL A 1 274 ? 3.965 52.391 -15.025 1.00 87.19 274 VAL A C 1
ATOM 2181 O O . VAL A 1 274 ? 3.483 51.930 -16.059 1.00 87.19 274 VAL A O 1
ATOM 2184 N N . ASP A 1 275 ? 5.085 51.911 -14.480 1.00 86.38 275 ASP A N 1
ATOM 2185 C CA . ASP A 1 275 ? 5.873 50.828 -15.087 1.00 86.38 275 ASP A CA 1
ATOM 2186 C C . ASP A 1 275 ? 5.066 49.532 -15.250 1.00 86.38 275 ASP A C 1
ATOM 2188 O O . ASP A 1 275 ? 5.139 48.866 -16.287 1.00 86.38 275 ASP A O 1
ATOM 2192 N N . ILE A 1 276 ? 4.281 49.160 -14.233 1.00 86.12 276 ILE A N 1
ATOM 2193 C CA . ILE A 1 276 ? 3.426 47.968 -14.279 1.00 86.12 276 ILE A CA 1
ATOM 2194 C C . ILE A 1 276 ? 2.325 48.138 -15.327 1.00 86.12 276 ILE A C 1
ATOM 2196 O O . ILE A 1 276 ? 2.121 47.228 -16.128 1.00 86.12 276 ILE A O 1
ATOM 2200 N N . ASN A 1 277 ? 1.646 49.288 -15.362 1.00 88.88 277 ASN A N 1
ATOM 2201 C CA . ASN A 1 277 ? 0.601 49.569 -16.348 1.00 88.88 277 ASN A CA 1
ATOM 2202 C C . ASN A 1 277 ? 1.161 49.539 -17.774 1.00 88.88 277 ASN A C 1
ATOM 2204 O O . ASN A 1 277 ? 0.573 48.901 -18.641 1.00 88.88 277 ASN A O 1
ATOM 2208 N N . PHE A 1 278 ? 2.330 50.144 -18.004 1.00 84.44 278 PHE A N 1
ATOM 2209 C CA . PHE A 1 278 ? 2.994 50.110 -19.306 1.00 84.44 278 PHE A CA 1
ATOM 2210 C C . PHE A 1 278 ? 3.304 48.673 -19.743 1.00 84.44 278 PHE A C 1
ATOM 2212 O O . PHE A 1 278 ? 3.035 48.297 -20.884 1.00 84.44 278 PHE A O 1
ATOM 2219 N N . ARG A 1 279 ? 3.807 47.826 -18.836 1.00 80.69 279 ARG A N 1
ATOM 2220 C CA . ARG A 1 279 ? 4.044 46.400 -19.124 1.00 80.69 279 ARG A CA 1
ATOM 2221 C C . ARG A 1 279 ? 2.747 45.638 -19.387 1.00 80.69 279 ARG A C 1
ATOM 2223 O O . ARG A 1 279 ? 2.696 44.857 -20.328 1.00 80.69 279 ARG A O 1
ATOM 2230 N N . LEU A 1 280 ? 1.699 45.875 -18.600 1.00 81.38 280 LEU A N 1
ATOM 2231 C CA . LEU A 1 280 ? 0.394 45.237 -18.789 1.00 81.38 280 LEU A CA 1
ATOM 2232 C C . LEU A 1 280 ? -0.227 45.599 -20.142 1.00 81.38 280 LEU A C 1
ATOM 2234 O O . LEU A 1 280 ? -0.724 44.718 -20.846 1.00 81.38 280 LEU A O 1
ATOM 2238 N N . GLN A 1 281 ? -0.117 46.863 -20.542 1.00 81.25 281 GLN A N 1
ATOM 2239 C CA . GLN A 1 281 ? -0.647 47.348 -21.808 1.00 81.25 281 GLN A CA 1
ATOM 2240 C C . GLN A 1 281 ? 0.154 46.805 -22.996 1.00 81.25 281 GLN A C 1
ATOM 2242 O O . GLN A 1 281 ? -0.433 46.339 -23.969 1.00 81.25 281 GLN A O 1
ATOM 2247 N N . THR A 1 282 ? 1.487 46.818 -22.908 1.00 75.38 282 THR A N 1
ATOM 2248 C CA . THR A 1 282 ? 2.370 46.365 -23.997 1.00 75.38 282 THR A CA 1
ATOM 2249 C C . THR A 1 282 ? 2.416 44.847 -24.156 1.00 75.38 282 THR A C 1
ATOM 2251 O O . THR A 1 282 ? 2.562 44.373 -25.279 1.00 75.38 282 THR A O 1
ATOM 2254 N N . GLN A 1 283 ? 2.289 44.076 -23.071 1.00 73.06 283 GLN A N 1
ATOM 2255 C CA . GLN A 1 283 ? 2.415 42.612 -23.107 1.00 73.06 283 GLN A CA 1
ATOM 2256 C C . GLN A 1 283 ? 1.072 41.883 -23.159 1.00 73.06 283 GLN A C 1
ATOM 2258 O O . GLN A 1 283 ? 0.985 40.825 -23.776 1.00 73.06 283 GLN A O 1
ATOM 2263 N N . PHE A 1 284 ? 0.035 42.423 -22.515 1.00 70.88 284 PHE A N 1
ATOM 2264 C CA . PHE A 1 284 ? -1.247 41.730 -22.343 1.00 70.88 284 PHE A CA 1
ATOM 2265 C C . PHE A 1 284 ? -2.440 42.510 -22.907 1.00 70.88 284 PHE A C 1
ATOM 2267 O O . PHE A 1 284 ? -3.556 41.995 -22.884 1.00 70.88 284 PHE A O 1
ATOM 2274 N N . GLY A 1 285 ? -2.233 43.736 -23.405 1.00 76.75 285 GLY A N 1
ATOM 2275 C CA . GLY A 1 285 ? -3.317 44.601 -23.879 1.00 76.75 285 GLY A CA 1
ATOM 2276 C C . GLY A 1 285 ? -4.252 45.094 -22.767 1.00 76.75 285 GLY A C 1
ATOM 2277 O O . GLY A 1 285 ? -5.345 45.561 -23.070 1.00 76.75 285 GLY A O 1
ATOM 2278 N N . ILE A 1 286 ? -3.840 44.986 -21.498 1.00 83.12 286 ILE A N 1
ATOM 2279 C CA . ILE A 1 286 ? -4.614 45.417 -20.324 1.00 83.12 286 ILE A CA 1
ATOM 2280 C C . ILE A 1 286 ? -4.195 46.848 -19.964 1.00 83.12 286 ILE A C 1
ATOM 2282 O O . ILE A 1 286 ? -3.013 47.106 -19.750 1.00 83.12 286 ILE A O 1
ATOM 2286 N N . LEU A 1 287 ? -5.143 47.780 -19.870 1.00 84.69 287 LEU A N 1
ATOM 2287 C CA . LEU A 1 287 ? -4.884 49.220 -19.732 1.00 84.69 287 LEU A CA 1
ATOM 2288 C C . LEU A 1 287 ? -4.222 49.586 -18.400 1.00 84.69 287 LEU A C 1
ATOM 2290 O O . LEU A 1 287 ? -3.481 50.565 -18.319 1.00 84.69 287 LEU A O 1
ATOM 2294 N N . SER A 1 288 ? -4.515 48.842 -17.332 1.00 88.94 288 SER A N 1
ATOM 2295 C CA . SER A 1 288 ? -3.983 49.134 -16.000 1.00 88.94 288 SER A CA 1
ATOM 2296 C C . SER A 1 288 ? -3.986 47.923 -15.070 1.00 88.94 288 SER A C 1
ATOM 2298 O O . SER A 1 288 ? -4.704 46.946 -15.276 1.00 88.94 288 SER A O 1
ATOM 2300 N N . ILE A 1 289 ? -3.228 48.017 -13.978 1.00 88.81 289 ILE A N 1
ATOM 2301 C CA . ILE A 1 289 ? -3.284 47.065 -12.867 1.00 88.81 289 ILE A CA 1
ATOM 2302 C C . ILE A 1 289 ? -4.679 47.001 -12.227 1.00 88.81 289 ILE A C 1
ATOM 2304 O O . ILE A 1 289 ? -5.065 45.949 -11.727 1.00 88.81 289 ILE A O 1
ATOM 2308 N N . ASP A 1 290 ? -5.452 48.090 -12.284 1.00 88.31 290 ASP A N 1
ATOM 2309 C CA . ASP A 1 290 ? -6.827 48.127 -11.784 1.00 88.31 290 ASP A CA 1
ATOM 2310 C C . ASP A 1 290 ? -7.757 47.305 -12.697 1.00 88.31 290 ASP A C 1
ATOM 2312 O O . ASP A 1 290 ? -8.600 46.557 -12.208 1.00 88.31 290 ASP A O 1
ATOM 2316 N N . GLU A 1 291 ? -7.555 47.351 -14.019 1.00 86.50 291 GLU A N 1
ATOM 2317 C CA . GLU A 1 291 ? -8.254 46.469 -14.966 1.00 86.50 291 GLU A CA 1
ATOM 2318 C C . GLU A 1 291 ? -7.820 45.001 -14.789 1.00 86.50 291 GLU A C 1
ATOM 2320 O O . GLU A 1 291 ? -8.664 44.107 -14.730 1.00 86.50 291 GLU A O 1
ATOM 2325 N N . ALA A 1 292 ? -6.522 44.730 -14.598 1.00 87.12 292 ALA A N 1
ATOM 2326 C CA . ALA A 1 292 ? -6.027 43.382 -14.291 1.00 87.12 292 ALA A CA 1
ATOM 2327 C C . ALA A 1 292 ? -6.651 42.812 -13.002 1.00 87.12 292 ALA A C 1
ATOM 2329 O O . ALA A 1 292 ? -6.997 41.629 -12.936 1.00 87.12 292 ALA A O 1
ATOM 2330 N N . ALA A 1 293 ? -6.843 43.659 -11.988 1.00 88.50 293 ALA A N 1
ATOM 2331 C CA . ALA A 1 293 ? -7.531 43.297 -10.757 1.00 88.50 293 ALA A CA 1
ATOM 2332 C C . ALA A 1 293 ? -9.002 42.955 -11.001 1.00 88.50 293 ALA A C 1
ATOM 2334 O O . ALA A 1 293 ? -9.500 42.001 -10.413 1.00 88.50 293 ALA A O 1
ATOM 2335 N N . GLN A 1 294 ? -9.685 43.669 -11.902 1.00 90.06 294 GLN A N 1
ATOM 2336 C CA . GLN A 1 294 ? -11.063 43.350 -12.285 1.00 90.06 294 GLN A CA 1
ATOM 2337 C C . GLN A 1 294 ? -11.167 41.987 -12.983 1.00 90.06 294 GLN A C 1
ATOM 2339 O O . GLN A 1 294 ? -12.092 41.234 -12.677 1.00 90.06 294 GLN A O 1
ATOM 2344 N N . TYR A 1 295 ? -10.213 41.632 -13.853 1.00 88.25 295 TYR A N 1
ATOM 2345 C CA . TYR A 1 295 ? -10.130 40.286 -14.439 1.00 88.25 295 TYR A CA 1
ATOM 2346 C C . TYR A 1 295 ? -9.958 39.208 -13.360 1.00 88.25 295 TYR A C 1
ATOM 2348 O O . TYR A 1 295 ? -10.693 38.218 -13.343 1.00 88.25 295 TYR A O 1
ATOM 2356 N N . LEU A 1 296 ? -9.017 39.403 -12.431 1.00 88.62 296 LEU A N 1
ATOM 2357 C CA . LEU A 1 296 ? -8.757 38.449 -11.351 1.00 88.62 296 LEU A CA 1
ATOM 2358 C C . LEU A 1 296 ? -9.952 38.329 -10.393 1.00 88.62 296 LEU A C 1
ATOM 2360 O O . LEU A 1 296 ? -10.340 37.223 -10.017 1.00 88.62 296 LEU A O 1
ATOM 2364 N N . GLU A 1 297 ? -10.576 39.450 -10.045 1.00 91.12 297 GLU A N 1
ATOM 2365 C CA . GLU A 1 297 ? -11.791 39.498 -9.236 1.00 91.12 297 GLU A CA 1
ATOM 2366 C C . GLU A 1 297 ? -12.939 38.752 -9.915 1.00 91.12 297 GLU A C 1
ATOM 2368 O O . GLU A 1 297 ? -13.612 37.962 -9.261 1.00 91.12 297 GLU A O 1
ATOM 2373 N N . ALA A 1 298 ? -13.135 38.924 -11.223 1.00 90.25 298 ALA A N 1
ATOM 2374 C CA . ALA A 1 298 ? -14.173 38.216 -11.964 1.00 90.25 298 ALA A CA 1
ATOM 2375 C C . ALA A 1 298 ? -13.946 36.692 -11.982 1.00 90.25 298 ALA A C 1
ATOM 2377 O O . ALA A 1 298 ? -14.899 35.925 -11.836 1.00 90.25 298 ALA A O 1
ATOM 2378 N N . VAL A 1 299 ? -12.690 36.234 -12.074 1.00 89.25 299 VAL A N 1
ATOM 2379 C CA . VAL A 1 299 ? -12.340 34.807 -11.938 1.00 89.25 299 VAL A CA 1
ATOM 2380 C C . VAL A 1 299 ? -12.618 34.297 -10.522 1.00 89.25 299 VAL A C 1
ATOM 2382 O O . VAL A 1 299 ? -13.194 33.221 -10.358 1.00 89.25 299 VAL A O 1
ATOM 2385 N N . ILE A 1 300 ? -12.242 35.057 -9.492 1.00 88.44 300 ILE A N 1
ATOM 2386 C CA . ILE A 1 300 ? -12.444 34.684 -8.085 1.00 88.44 300 ILE A CA 1
ATOM 2387 C C . ILE A 1 300 ? -13.942 34.644 -7.741 1.00 88.44 300 ILE A C 1
ATOM 2389 O O . ILE A 1 300 ? -14.429 33.654 -7.192 1.00 88.44 300 ILE A O 1
ATOM 2393 N N . VAL A 1 301 ? -14.690 35.694 -8.082 1.00 89.94 301 VAL A N 1
ATOM 2394 C CA . VAL A 1 301 ? -16.125 35.831 -7.792 1.00 89.94 301 VAL A CA 1
ATOM 2395 C C . VAL A 1 301 ? -16.947 34.854 -8.631 1.00 89.94 301 VAL A C 1
ATOM 2397 O O . VAL A 1 301 ? -17.828 34.195 -8.090 1.00 89.94 301 VAL A O 1
ATOM 2400 N N . GLY A 1 302 ? -16.638 34.697 -9.920 1.00 88.44 302 GLY A N 1
ATOM 2401 C CA . GLY A 1 302 ? -17.363 33.784 -10.807 1.00 88.44 302 GLY A CA 1
ATOM 2402 C C . GLY A 1 302 ? -17.021 32.314 -10.562 1.00 88.44 302 GLY A C 1
ATOM 2403 O O . GLY A 1 302 ? -17.896 31.452 -10.632 1.00 88.44 302 GLY A O 1
ATOM 2404 N N . GLY A 1 303 ? -15.764 32.007 -10.238 1.00 88.12 303 GLY A N 1
ATOM 2405 C CA . GLY A 1 303 ? -15.293 30.638 -10.037 1.00 88.12 303 GLY A CA 1
ATOM 2406 C C . GLY A 1 303 ? -15.582 30.068 -8.648 1.00 88.12 303 GLY A C 1
ATOM 2407 O O . GLY A 1 303 ? -15.859 28.872 -8.512 1.00 88.12 303 GLY A O 1
ATOM 2408 N N . SER A 1 304 ? -15.541 30.901 -7.603 1.00 87.94 304 SER A N 1
ATOM 2409 C CA . SER A 1 304 ? -15.663 30.427 -6.220 1.00 87.94 304 SER A CA 1
ATOM 2410 C C . SER A 1 304 ? -16.990 29.721 -5.894 1.00 87.94 304 SER A C 1
ATOM 2412 O O . SER A 1 304 ? -16.913 28.675 -5.249 1.00 87.94 304 SER A O 1
ATOM 2414 N N . PRO A 1 305 ? -18.183 30.135 -6.382 1.00 86.25 305 PRO A N 1
ATOM 2415 C CA . PRO A 1 305 ? -19.430 29.412 -6.122 1.00 86.25 305 PRO A CA 1
ATOM 2416 C C . PRO A 1 305 ? -19.397 27.967 -6.623 1.00 86.25 305 PRO A C 1
ATOM 2418 O O . PRO A 1 305 ? -19.933 27.077 -5.966 1.00 86.25 305 PRO A O 1
ATOM 2421 N N . HIS A 1 306 ? -18.736 27.712 -7.757 1.00 85.38 306 HIS A N 1
ATOM 2422 C CA . HIS A 1 306 ? -18.605 26.369 -8.315 1.00 85.38 306 HIS A CA 1
ATOM 2423 C C . HIS A 1 306 ? -17.680 25.491 -7.462 1.00 85.38 306 HIS A C 1
ATOM 2425 O O . HIS A 1 306 ? -18.052 24.376 -7.098 1.00 85.38 306 HIS A O 1
ATOM 2431 N N . PHE A 1 307 ? -16.515 26.012 -7.062 1.00 83.19 307 PHE A N 1
ATOM 2432 C CA . PHE A 1 307 ? -15.618 25.308 -6.139 1.00 83.19 307 PHE A CA 1
ATOM 2433 C C . PHE A 1 307 ? -16.282 25.046 -4.784 1.00 83.19 307 PHE A C 1
ATOM 2435 O O . PHE A 1 307 ? -16.191 23.935 -4.261 1.00 83.19 307 PHE A O 1
ATOM 2442 N N . TYR A 1 308 ? -16.994 26.034 -4.234 1.00 86.56 308 TYR A N 1
ATOM 2443 C CA . TYR A 1 308 ? -17.742 25.869 -2.991 1.00 86.56 308 TYR A CA 1
ATOM 2444 C C . TYR A 1 308 ? -18.835 24.822 -3.129 1.00 86.56 308 TYR A C 1
ATOM 2446 O O . TYR A 1 308 ? -18.995 24.029 -2.211 1.00 86.56 308 TYR A O 1
ATOM 2454 N N . LYS A 1 309 ? -19.539 24.772 -4.264 1.00 86.38 309 LYS A N 1
ATOM 2455 C CA . LYS A 1 309 ? -20.533 23.734 -4.532 1.00 86.38 309 LYS A CA 1
ATOM 2456 C C . LYS A 1 309 ? -19.903 22.342 -4.562 1.00 86.38 309 LYS A C 1
ATOM 2458 O O . LYS A 1 309 ? -20.417 21.457 -3.898 1.00 86.38 309 LYS A O 1
ATOM 2463 N N . ILE A 1 310 ? -18.772 22.147 -5.245 1.00 85.50 310 ILE A N 1
ATOM 2464 C CA . ILE A 1 310 ? -18.077 20.845 -5.266 1.00 85.50 310 ILE A CA 1
ATOM 2465 C C . ILE A 1 310 ? -17.654 20.426 -3.852 1.00 85.50 310 ILE A C 1
ATOM 2467 O O . ILE A 1 310 ? -17.835 19.270 -3.467 1.00 85.50 310 ILE A O 1
ATOM 2471 N N . ILE A 1 311 ? -17.098 21.355 -3.068 1.00 86.44 311 ILE A N 1
ATOM 2472 C CA . ILE A 1 311 ? -16.697 21.094 -1.680 1.00 86.44 311 ILE A CA 1
ATOM 2473 C C . ILE A 1 311 ? -17.925 20.771 -0.817 1.00 86.44 311 ILE A C 1
ATOM 2475 O O . ILE A 1 311 ? -17.893 19.791 -0.079 1.00 86.44 311 ILE A O 1
ATOM 2479 N N . ASP A 1 312 ? -19.001 21.549 -0.929 1.00 87.81 312 ASP A N 1
ATOM 2480 C CA . ASP A 1 312 ? -20.257 21.372 -0.188 1.00 87.81 312 ASP A CA 1
ATOM 2481 C C . ASP A 1 312 ? -20.929 20.041 -0.543 1.00 87.81 312 ASP A C 1
ATOM 2483 O O . ASP A 1 312 ? -21.266 19.276 0.357 1.00 87.81 312 ASP A O 1
ATOM 2487 N N . ASP A 1 313 ? -21.027 19.704 -1.831 1.00 87.88 313 ASP A N 1
ATOM 2488 C CA . ASP A 1 313 ? -21.549 18.426 -2.319 1.00 87.88 313 ASP A CA 1
ATOM 2489 C C . ASP A 1 313 ? -20.681 17.263 -1.815 1.00 87.88 313 ASP A C 1
ATOM 2491 O O . ASP A 1 313 ? -21.203 16.238 -1.369 1.00 87.88 313 ASP A O 1
ATOM 2495 N N . THR A 1 314 ? -19.353 17.411 -1.827 1.00 87.19 314 THR A N 1
ATOM 2496 C CA . THR A 1 314 ? -18.432 16.380 -1.326 1.00 87.19 314 THR A CA 1
ATOM 2497 C C . THR A 1 314 ? -18.579 16.194 0.183 1.00 87.19 314 THR A C 1
ATOM 2499 O O . THR A 1 314 ? -18.755 15.063 0.629 1.00 87.19 314 THR A O 1
ATOM 2502 N N . ILE A 1 315 ? -18.561 17.271 0.975 1.00 88.94 315 ILE A N 1
ATOM 2503 C CA . ILE A 1 315 ? -18.687 17.221 2.442 1.00 88.94 315 ILE A CA 1
ATOM 2504 C C . ILE A 1 315 ? -20.065 16.699 2.854 1.00 88.94 315 ILE A C 1
ATOM 2506 O O . ILE A 1 315 ? -20.159 15.874 3.759 1.00 88.94 315 ILE A O 1
ATOM 2510 N N . THR A 1 316 ? -21.131 17.142 2.188 1.00 89.12 316 THR A N 1
ATOM 2511 C CA . THR A 1 316 ? -22.507 16.737 2.507 1.00 89.12 316 THR A CA 1
ATOM 2512 C C . THR A 1 316 ? -22.695 15.237 2.290 1.00 89.12 316 THR A C 1
ATOM 2514 O O . THR A 1 316 ? -23.243 14.553 3.159 1.00 89.12 316 THR A O 1
ATOM 2517 N N . ASN A 1 317 ? -22.179 14.703 1.178 1.00 91.12 317 ASN A N 1
ATOM 2518 C CA . ASN A 1 317 ? -22.358 13.297 0.811 1.00 91.12 317 ASN A CA 1
ATOM 2519 C C . ASN A 1 317 ? -21.332 12.346 1.440 1.00 91.12 317 ASN A C 1
ATOM 2521 O O . ASN A 1 317 ? -21.634 11.165 1.617 1.00 91.12 317 ASN A O 1
ATOM 2525 N N . PHE A 1 318 ? -20.141 12.830 1.793 1.00 92.94 318 PHE A N 1
ATOM 2526 C CA . PHE A 1 318 ? -19.110 12.037 2.457 1.00 92.94 318 PHE A CA 1
ATOM 2527 C C . PHE A 1 318 ? -19.516 11.733 3.902 1.00 92.94 318 PHE A C 1
ATOM 2529 O O . PHE A 1 318 ? -19.822 12.641 4.670 1.00 92.94 318 PHE A O 1
ATOM 2536 N N . GLN A 1 319 ? -19.555 10.457 4.280 1.00 92.06 319 GLN A N 1
ATOM 2537 C CA . GLN A 1 319 ? -19.942 10.031 5.628 1.00 92.06 319 GLN A CA 1
ATOM 2538 C C . GLN A 1 319 ? -18.717 9.803 6.520 1.00 92.06 319 GLN A C 1
ATOM 2540 O O . GLN A 1 319 ? -18.727 10.180 7.688 1.00 92.06 319 GLN A O 1
ATOM 2545 N N . GLY A 1 320 ? -17.647 9.223 5.970 1.00 93.56 320 GLY A N 1
ATOM 2546 C CA . GLY A 1 320 ? -16.456 8.902 6.746 1.00 93.56 320 GLY A CA 1
ATOM 2547 C C . GLY A 1 320 ? -15.552 7.865 6.088 1.00 93.56 320 GLY A C 1
ATOM 2548 O O . GLY A 1 320 ? -15.761 7.450 4.945 1.00 93.56 320 GLY A O 1
ATOM 2549 N N . ILE A 1 321 ? -14.542 7.427 6.836 1.00 95.12 321 ILE A N 1
ATOM 2550 C CA . ILE A 1 321 ? -13.665 6.310 6.461 1.00 95.12 321 ILE A CA 1
ATOM 2551 C C . ILE A 1 321 ? -13.686 5.228 7.535 1.00 95.12 321 ILE A C 1
ATOM 2553 O O . ILE A 1 321 ? -13.836 5.522 8.720 1.00 95.12 321 ILE A O 1
ATOM 2557 N N . SER A 1 322 ? -13.476 3.979 7.133 1.00 94.06 322 SER A N 1
ATOM 2558 C CA . SER A 1 322 ? -13.239 2.879 8.067 1.00 94.06 322 SER A CA 1
ATOM 2559 C C . SER A 1 322 ? -12.033 2.059 7.640 1.00 94.06 322 SER A C 1
ATOM 2561 O O . SER A 1 322 ? -11.866 1.759 6.459 1.00 94.06 322 SER A O 1
ATOM 2563 N N . LEU A 1 323 ? -11.230 1.663 8.611 1.00 93.62 323 LEU A N 1
ATOM 2564 C CA . LEU A 1 323 ? -10.105 0.755 8.471 1.00 93.62 323 LEU A CA 1
ATOM 2565 C C . LEU A 1 323 ? -10.428 -0.505 9.268 1.00 93.62 323 LEU A C 1
ATOM 2567 O O . LEU A 1 323 ? -10.843 -0.385 10.418 1.00 93.62 323 LEU A O 1
ATOM 2571 N N . ALA A 1 324 ? -10.234 -1.682 8.690 1.00 91.38 324 ALA A N 1
ATOM 2572 C CA . ALA A 1 324 ? -10.457 -2.954 9.366 1.00 91.38 324 ALA A CA 1
ATOM 2573 C C . ALA A 1 324 ? -9.265 -3.890 9.144 1.00 91.38 324 ALA A C 1
ATOM 2575 O O . ALA A 1 324 ? -8.710 -3.939 8.046 1.00 91.38 324 ALA A O 1
ATOM 2576 N N . PHE A 1 325 ? -8.868 -4.614 10.186 1.00 90.00 325 PHE A N 1
ATOM 2577 C CA . PHE A 1 325 ? -7.772 -5.577 10.151 1.00 90.00 325 PHE A CA 1
ATOM 2578 C C . PHE A 1 325 ? -8.250 -6.926 10.671 1.00 90.00 325 PHE A C 1
ATOM 2580 O O . PHE A 1 325 ? -8.829 -7.018 11.755 1.00 90.00 325 PHE A O 1
ATOM 2587 N N . ASP A 1 326 ? -7.959 -7.953 9.887 1.00 87.81 326 ASP A N 1
ATOM 2588 C CA . ASP A 1 326 ? -8.179 -9.358 10.189 1.00 87.81 326 ASP A CA 1
ATOM 2589 C C . ASP A 1 326 ? -6.816 -10.041 10.334 1.00 87.81 326 ASP A C 1
ATOM 2591 O O . ASP A 1 326 ? -5.967 -9.919 9.437 1.00 87.81 326 ASP A O 1
ATOM 2595 N N . LEU A 1 327 ? -6.590 -10.688 11.477 1.00 80.75 327 LEU A N 1
ATOM 2596 C CA . LEU A 1 327 ? -5.298 -11.252 11.862 1.00 80.75 327 LEU A CA 1
ATOM 2597 C C . LEU A 1 327 ? -5.265 -12.776 11.690 1.00 80.75 327 LEU A C 1
ATOM 2599 O O . LEU A 1 327 ? -4.366 -13.423 12.231 1.00 80.75 327 LEU A O 1
ATOM 2603 N N . GLU A 1 328 ? -6.174 -13.341 10.890 1.00 80.00 328 GLU A N 1
ATOM 2604 C CA . GLU A 1 328 ? -6.202 -14.770 10.594 1.00 80.00 328 GLU A CA 1
ATOM 2605 C C . GLU A 1 328 ? -4.798 -15.315 10.227 1.00 80.00 328 GLU A C 1
ATOM 2607 O O . GLU A 1 328 ? -3.996 -14.711 9.498 1.00 80.00 328 GLU A O 1
ATOM 2612 N N . LYS A 1 329 ? -4.483 -16.502 10.763 1.00 69.81 329 LYS A N 1
ATOM 2613 C CA . LYS A 1 329 ? -3.133 -17.089 10.824 1.00 69.81 329 LYS A CA 1
ATOM 2614 C C . LYS A 1 329 ? -2.372 -17.119 9.495 1.00 69.81 329 LYS A C 1
ATOM 2616 O O . LYS A 1 329 ? -1.170 -16.850 9.466 1.00 69.81 329 LYS A O 1
ATOM 2621 N N . SER A 1 330 ? -3.039 -17.506 8.408 1.00 76.12 330 SER A N 1
ATOM 2622 C CA . SER A 1 330 ? -2.397 -17.742 7.102 1.00 76.12 330 SER A CA 1
ATOM 2623 C C . SER A 1 330 ? -2.620 -16.605 6.103 1.00 76.12 330 SER A C 1
ATOM 2625 O O . SER A 1 330 ? -1.778 -16.371 5.229 1.00 76.12 330 SER A O 1
ATOM 2627 N N . ILE A 1 331 ? -3.736 -15.888 6.247 1.00 86.44 331 ILE A N 1
ATOM 2628 C CA . ILE A 1 331 ? -4.192 -14.852 5.328 1.00 86.44 331 ILE A CA 1
ATOM 2629 C C . ILE A 1 331 ? -4.591 -13.637 6.156 1.00 86.44 331 ILE A C 1
ATOM 2631 O O . ILE A 1 331 ? -5.674 -13.587 6.720 1.00 86.44 331 ILE A O 1
ATOM 2635 N N . GLN A 1 332 ? -3.737 -12.621 6.187 1.00 88.00 332 GLN A N 1
ATOM 2636 C CA . GLN A 1 332 ? -4.097 -11.360 6.826 1.00 88.00 332 GLN A CA 1
ATOM 2637 C C . GLN A 1 332 ? -4.862 -10.504 5.828 1.00 88.00 332 GLN A C 1
ATOM 2639 O O . GLN A 1 332 ? -4.479 -10.406 4.652 1.00 88.00 332 GLN A O 1
ATOM 2644 N N . THR A 1 333 ? -5.923 -9.848 6.297 1.00 91.38 333 THR A N 1
ATOM 2645 C CA . THR A 1 333 ? -6.665 -8.900 5.465 1.00 91.38 333 THR A CA 1
ATOM 2646 C C . THR A 1 333 ? -6.714 -7.522 6.095 1.00 91.38 333 THR A C 1
ATOM 2648 O O . THR A 1 333 ? -6.927 -7.363 7.293 1.00 91.38 333 THR A O 1
ATOM 2651 N N . PHE A 1 334 ? -6.490 -6.509 5.26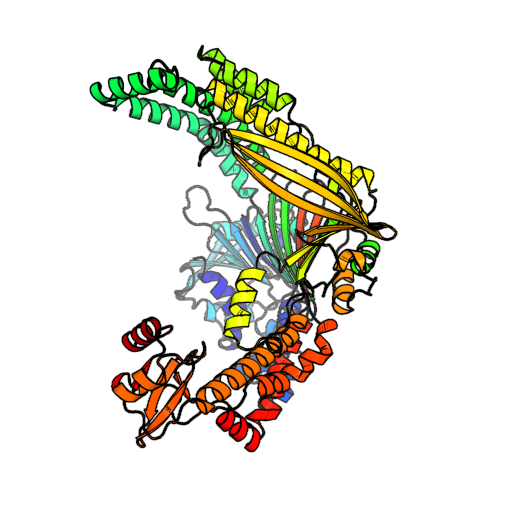7 1.00 92.56 334 PHE A N 1
ATOM 2652 C CA . PHE A 1 334 ? -6.630 -5.111 5.636 1.00 92.56 334 PHE A CA 1
ATOM 2653 C C . PHE A 1 334 ? -7.617 -4.452 4.686 1.00 92.56 334 PHE A C 1
ATOM 2655 O O . PHE A 1 334 ? -7.448 -4.511 3.469 1.00 92.56 334 PHE A O 1
ATOM 2662 N N . GLU A 1 335 ? -8.644 -3.819 5.230 1.00 93.75 335 GLU A N 1
ATOM 2663 C CA . GLU A 1 335 ? -9.676 -3.141 4.460 1.00 93.75 335 GLU A CA 1
ATOM 2664 C C . GLU A 1 335 ? -9.663 -1.647 4.765 1.00 93.75 335 GLU A C 1
ATOM 2666 O O . GLU A 1 335 ? -9.705 -1.232 5.920 1.00 93.75 335 GLU A O 1
ATOM 2671 N N . PHE A 1 336 ? -9.637 -0.834 3.714 1.00 94.88 336 PHE A N 1
ATOM 2672 C CA . PHE A 1 336 ? -9.858 0.602 3.774 1.00 94.88 336 PHE A CA 1
ATOM 2673 C C . PHE A 1 336 ? -11.120 0.938 2.986 1.00 94.88 336 PHE A C 1
ATOM 2675 O O . PHE A 1 336 ? -11.159 0.770 1.766 1.00 94.88 336 PHE A O 1
ATOM 2682 N N . ASN A 1 337 ? -12.145 1.421 3.681 1.00 94.88 337 ASN A N 1
ATOM 2683 C CA . ASN A 1 337 ? -13.423 1.784 3.087 1.00 94.88 337 ASN A CA 1
ATOM 2684 C C . ASN A 1 337 ? -13.626 3.297 3.151 1.00 94.88 337 ASN A C 1
ATOM 2686 O O . ASN A 1 337 ? -13.461 3.918 4.204 1.00 94.88 337 ASN A O 1
ATOM 2690 N N . ILE A 1 338 ? -14.041 3.869 2.028 1.00 94.94 338 ILE A N 1
ATOM 2691 C CA . ILE A 1 338 ? -14.531 5.240 1.917 1.00 94.94 338 ILE A CA 1
ATOM 2692 C C . ILE A 1 338 ? -16.054 5.165 1.815 1.00 94.94 338 ILE A C 1
ATOM 2694 O O . ILE A 1 338 ? -16.570 4.528 0.896 1.00 94.94 338 ILE A O 1
ATOM 2698 N N . HIS A 1 339 ? -16.757 5.825 2.736 1.00 94.19 339 HIS A N 1
ATOM 2699 C CA . HIS A 1 339 ? -18.220 5.840 2.800 1.00 94.19 339 HIS A CA 1
ATOM 2700 C C . HIS A 1 339 ? -18.748 7.186 2.298 1.00 94.19 339 HIS A C 1
ATOM 2702 O O . HIS A 1 339 ? -18.419 8.243 2.845 1.00 94.19 339 HIS A O 1
ATOM 2708 N N . SER A 1 340 ? -19.543 7.172 1.231 1.00 93.62 340 SER A N 1
ATOM 2709 C CA . SER A 1 340 ? -20.131 8.377 0.638 1.00 93.62 340 SER A CA 1
ATOM 2710 C C . SER A 1 340 ? -21.370 8.047 -0.182 1.00 93.62 340 SER A C 1
ATOM 2712 O O . SER A 1 340 ? -21.332 7.163 -1.032 1.00 93.62 340 SER A O 1
ATOM 2714 N N . ASN A 1 341 ? -22.436 8.832 -0.015 1.00 91.12 341 ASN A N 1
ATOM 2715 C CA . ASN A 1 341 ? -23.696 8.662 -0.750 1.00 91.12 341 ASN A CA 1
ATOM 2716 C C . ASN A 1 341 ? -23.541 8.832 -2.274 1.00 91.12 341 ASN A C 1
ATOM 2718 O O . ASN A 1 341 ? -24.377 8.348 -3.035 1.00 91.12 341 ASN A O 1
ATOM 2722 N N . ASN A 1 342 ? -22.463 9.485 -2.726 1.00 89.44 342 ASN A N 1
ATOM 2723 C CA . ASN A 1 342 ? -22.182 9.701 -4.148 1.00 89.44 342 ASN A CA 1
ATOM 2724 C C . ASN A 1 342 ? -21.533 8.490 -4.835 1.00 89.44 342 ASN A C 1
ATOM 2726 O O . ASN A 1 342 ? -21.367 8.493 -6.057 1.00 89.44 342 ASN A O 1
ATOM 2730 N N . LEU A 1 343 ? -21.142 7.463 -4.076 1.00 89.31 343 LEU A N 1
ATOM 2731 C CA . LEU A 1 343 ? -20.523 6.265 -4.630 1.00 89.31 343 LEU A CA 1
ATOM 2732 C C . LEU A 1 343 ? -21.592 5.324 -5.183 1.00 89.31 343 LEU A C 1
ATOM 2734 O O . LEU A 1 343 ? -22.500 4.891 -4.472 1.00 89.31 343 LEU A O 1
ATOM 2738 N N . LYS A 1 344 ? -21.455 5.004 -6.469 1.00 88.94 344 LYS A N 1
ATOM 2739 C CA . LYS A 1 344 ? -22.311 4.059 -7.184 1.00 88.94 344 LYS A CA 1
ATOM 2740 C C . LYS A 1 344 ? -21.613 2.700 -7.303 1.00 88.94 344 LYS A C 1
ATOM 2742 O O . LYS A 1 344 ? -20.382 2.672 -7.434 1.00 88.94 344 LYS A O 1
ATOM 2747 N N . PRO A 1 345 ? -22.371 1.590 -7.303 1.00 87.94 345 PRO A N 1
ATOM 2748 C CA . PRO A 1 345 ? -21.819 0.278 -7.594 1.00 87.94 345 PRO A CA 1
ATOM 2749 C C . PRO A 1 345 ? -21.264 0.251 -9.019 1.00 87.94 345 PRO A C 1
ATOM 2751 O O . PRO A 1 345 ? -21.769 0.937 -9.910 1.00 87.94 345 PRO A O 1
ATOM 2754 N N . ALA A 1 346 ? -20.221 -0.544 -9.237 1.00 85.94 346 ALA A N 1
ATOM 2755 C CA . ALA A 1 346 ? -19.708 -0.753 -10.586 1.00 85.94 346 ALA A CA 1
ATOM 2756 C C . ALA A 1 346 ? -20.672 -1.601 -11.422 1.00 85.94 346 ALA A C 1
ATOM 2758 O O . ALA A 1 346 ? -21.296 -2.526 -10.905 1.00 85.94 346 ALA A O 1
ATOM 2759 N N . ILE A 1 347 ? -20.734 -1.330 -12.730 1.00 83.62 347 ILE A N 1
ATOM 2760 C CA . ILE A 1 347 ? -21.581 -2.092 -13.661 1.00 83.62 347 ILE A CA 1
ATOM 2761 C C . ILE A 1 347 ? -21.066 -3.526 -13.835 1.00 83.62 347 ILE A C 1
ATOM 2763 O O . ILE A 1 347 ? -21.855 -4.456 -13.987 1.00 83.62 347 ILE A O 1
ATOM 2767 N N . THR A 1 348 ? -19.743 -3.721 -13.822 1.00 88.88 348 THR A N 1
ATOM 2768 C CA . THR A 1 348 ? -19.127 -5.041 -14.009 1.00 88.88 348 THR A CA 1
ATOM 2769 C C . THR A 1 348 ? -18.056 -5.331 -12.967 1.00 88.88 348 THR A C 1
ATOM 2771 O O . THR A 1 348 ? -17.339 -4.438 -12.505 1.00 88.88 348 THR A O 1
ATOM 2774 N N . SER A 1 349 ? -17.910 -6.611 -12.638 1.00 91.75 349 SER A N 1
ATOM 2775 C CA . SER A 1 349 ? -16.849 -7.130 -11.780 1.00 91.75 349 SER A CA 1
ATOM 2776 C C . SER A 1 349 ? -15.966 -8.113 -12.543 1.00 91.75 349 SER A C 1
ATOM 2778 O O . SER A 1 349 ? -16.328 -8.615 -13.608 1.00 91.75 349 SER A O 1
ATOM 2780 N N . ILE A 1 350 ? -14.768 -8.355 -12.023 1.00 92.88 350 ILE A N 1
ATOM 2781 C CA . ILE A 1 350 ? -13.820 -9.301 -12.597 1.00 92.88 350 ILE A CA 1
ATOM 2782 C C . ILE A 1 350 ? -14.363 -10.718 -12.420 1.00 92.88 350 ILE A C 1
ATOM 2784 O O . ILE A 1 350 ? -14.586 -11.180 -11.300 1.00 92.88 350 ILE A O 1
ATOM 2788 N N . ASN A 1 351 ? -14.480 -11.444 -13.529 1.00 92.00 351 ASN A N 1
ATOM 2789 C CA . ASN A 1 351 ? -14.703 -12.880 -13.495 1.00 92.00 351 ASN A CA 1
ATOM 2790 C C . ASN A 1 351 ? -13.393 -13.595 -13.115 1.00 92.00 351 ASN A C 1
ATOM 2792 O O . ASN A 1 351 ? -12.404 -13.544 -13.850 1.00 92.00 351 ASN A O 1
ATOM 2796 N N . LYS A 1 352 ? -13.380 -14.264 -11.955 1.00 92.06 352 LYS A N 1
ATOM 2797 C CA . LYS A 1 352 ? -12.191 -14.955 -11.424 1.00 92.06 352 LYS A CA 1
ATOM 2798 C C . LYS A 1 352 ? -11.653 -16.020 -12.375 1.00 92.06 352 LYS A C 1
ATOM 2800 O O . LYS A 1 352 ? -10.446 -16.092 -12.584 1.00 92.06 352 LYS A O 1
ATOM 2805 N N . THR A 1 353 ? -12.537 -16.826 -12.958 1.00 91.69 353 THR A N 1
ATOM 2806 C CA . THR A 1 353 ? -12.163 -17.912 -13.872 1.00 91.69 353 THR A CA 1
ATOM 2807 C C . THR A 1 353 ? -11.496 -17.347 -15.120 1.00 91.69 353 THR A C 1
ATOM 2809 O O . THR A 1 353 ? -10.458 -17.843 -15.558 1.00 91.69 353 THR A O 1
ATOM 2812 N N . GLU A 1 354 ? -12.034 -16.246 -15.647 1.00 92.25 354 GLU A N 1
ATOM 2813 C CA . GLU A 1 354 ? -11.431 -15.547 -16.781 1.00 92.25 354 GLU A CA 1
ATOM 2814 C C . GLU A 1 354 ? -10.076 -14.945 -16.423 1.00 92.25 354 GLU A C 1
ATOM 2816 O O . GLU A 1 354 ? -9.131 -15.091 -17.195 1.00 92.25 354 GLU A O 1
ATOM 2821 N N . LEU A 1 355 ? -9.949 -14.326 -15.246 1.00 94.06 355 LEU A N 1
ATOM 2822 C CA . LEU A 1 355 ? -8.677 -13.787 -14.776 1.00 94.06 355 LEU A CA 1
ATOM 2823 C C . LEU A 1 355 ? -7.613 -14.883 -14.639 1.00 94.06 355 LEU A C 1
ATOM 2825 O O . LEU A 1 355 ? -6.493 -14.693 -15.103 1.00 94.06 355 LEU A O 1
ATOM 2829 N N . ILE A 1 356 ? -7.950 -16.032 -14.052 1.00 92.75 356 ILE A N 1
ATOM 2830 C CA . ILE A 1 356 ? -7.018 -17.163 -13.931 1.00 92.75 356 ILE A CA 1
ATOM 2831 C C . ILE A 1 356 ? -6.619 -17.669 -15.324 1.00 92.75 356 ILE A C 1
ATOM 2833 O O . ILE A 1 356 ? -5.434 -17.879 -15.578 1.00 92.75 356 ILE A O 1
ATOM 2837 N N . SER A 1 357 ? -7.572 -17.786 -16.256 1.00 91.31 357 SER A N 1
ATOM 2838 C CA . SER A 1 357 ? -7.279 -18.193 -17.637 1.00 91.31 357 SER A CA 1
ATOM 2839 C C . SER A 1 357 ? -6.380 -17.190 -18.375 1.00 91.31 357 SER A C 1
ATOM 2841 O O . SER A 1 357 ? -5.470 -17.594 -19.097 1.00 91.31 357 SER A O 1
ATOM 2843 N N . ALA A 1 358 ? -6.573 -15.888 -18.137 1.00 92.31 358 ALA A N 1
ATOM 2844 C CA . ALA A 1 358 ? -5.800 -14.803 -18.731 1.00 92.31 358 ALA A CA 1
ATOM 2845 C C . ALA A 1 358 ? -4.310 -14.891 -18.372 1.00 92.31 358 ALA A C 1
ATOM 2847 O O . ALA A 1 358 ? -3.453 -14.594 -19.204 1.00 92.31 358 ALA A O 1
ATOM 2848 N N . LEU A 1 359 ? -3.975 -15.366 -17.169 1.00 91.12 359 LEU A N 1
ATOM 2849 C CA . LEU A 1 359 ? -2.585 -15.534 -16.728 1.00 91.12 359 LEU A CA 1
ATOM 2850 C C . LEU A 1 359 ? -1.788 -16.548 -17.556 1.00 91.12 359 LEU A C 1
ATOM 2852 O O . LEU A 1 359 ? -0.552 -16.514 -17.530 1.00 91.12 359 LEU A O 1
ATOM 2856 N N . ASN A 1 360 ? -2.468 -17.425 -18.297 1.00 91.38 360 ASN A N 1
ATOM 2857 C CA . ASN A 1 360 ? -1.807 -18.368 -19.192 1.00 91.38 360 ASN A CA 1
ATOM 2858 C C . ASN A 1 360 ? -1.213 -17.687 -20.431 1.00 91.38 360 ASN A C 1
ATOM 2860 O O . ASN A 1 360 ? -0.330 -18.256 -21.072 1.00 91.38 360 ASN A O 1
ATOM 2864 N N . TYR A 1 361 ? -1.678 -16.472 -20.735 1.00 89.69 361 TYR A N 1
ATOM 2865 C CA . TYR A 1 361 ? -1.292 -15.663 -21.891 1.00 89.69 361 TYR A CA 1
ATOM 2866 C C . TYR A 1 361 ? -0.311 -14.541 -21.541 1.00 89.69 361 TYR A C 1
ATOM 2868 O O . TYR A 1 361 ? 0.064 -13.747 -22.402 1.00 89.69 361 TYR A O 1
ATOM 2876 N N . ILE A 1 362 ? 0.095 -14.449 -20.271 1.00 85.94 362 ILE A N 1
ATOM 2877 C CA . ILE A 1 362 ? 1.007 -13.412 -19.798 1.00 85.94 362 ILE A CA 1
ATOM 2878 C C . ILE A 1 362 ? 2.445 -13.950 -19.793 1.00 85.94 362 ILE A C 1
ATOM 2880 O O . ILE A 1 362 ? 2.717 -14.933 -19.095 1.00 85.94 362 ILE A O 1
ATOM 2884 N N . PRO A 1 363 ? 3.381 -13.304 -20.513 1.00 79.75 363 PRO A N 1
ATOM 2885 C CA . PRO A 1 363 ? 4.791 -13.677 -20.495 1.00 79.75 363 PRO A CA 1
ATOM 2886 C C . PRO A 1 363 ? 5.479 -13.383 -19.152 1.00 79.75 363 PRO A C 1
ATOM 2888 O O . PRO A 1 363 ? 5.037 -12.566 -18.340 1.00 79.75 363 PRO A O 1
ATOM 2891 N N . GLY A 1 364 ? 6.607 -14.062 -18.933 1.00 79.56 364 GLY A N 1
ATOM 2892 C CA . GLY A 1 364 ? 7.469 -13.867 -17.769 1.00 79.56 364 GLY A CA 1
ATOM 2893 C C . GLY A 1 364 ? 7.008 -14.572 -16.477 1.00 79.56 364 GLY A C 1
ATOM 2894 O O . GLY A 1 364 ? 6.107 -15.416 -16.482 1.00 79.56 364 GLY A O 1
ATOM 2895 N N . PRO A 1 365 ? 7.642 -14.244 -15.336 1.00 77.44 365 PRO A N 1
ATOM 2896 C CA . PRO A 1 365 ? 7.410 -14.900 -14.042 1.00 77.44 365 PRO A CA 1
ATOM 2897 C C . PRO A 1 365 ? 6.069 -14.548 -13.375 1.00 77.44 365 PRO A C 1
ATOM 2899 O O . PRO A 1 365 ? 5.711 -15.150 -12.357 1.00 77.44 365 PRO A O 1
ATOM 2902 N N . ARG A 1 366 ? 5.313 -13.593 -13.943 1.00 87.25 366 ARG A N 1
ATOM 2903 C CA . ARG A 1 366 ? 4.014 -13.118 -13.425 1.00 87.25 366 ARG A CA 1
ATOM 2904 C C . ARG A 1 366 ? 4.114 -12.662 -11.963 1.00 87.25 366 ARG A C 1
ATOM 2906 O O . ARG A 1 366 ? 3.236 -12.917 -11.145 1.00 87.25 366 ARG A O 1
ATOM 2913 N N . SER A 1 367 ? 5.226 -11.997 -11.647 1.00 86.25 367 SER A N 1
ATOM 2914 C CA . SER A 1 367 ? 5.554 -11.492 -10.310 1.00 86.25 367 SER A CA 1
ATOM 2915 C C . SER A 1 367 ? 4.658 -10.344 -9.891 1.00 86.25 367 SER A C 1
ATOM 2917 O O . SER A 1 367 ? 4.350 -10.215 -8.716 1.00 86.25 367 SER A O 1
ATOM 2919 N N . ALA A 1 368 ? 4.248 -9.506 -10.839 1.00 91.06 368 ALA A N 1
ATOM 2920 C CA . ALA A 1 368 ? 3.337 -8.412 -10.579 1.00 91.06 368 ALA A CA 1
ATOM 2921 C C . ALA A 1 368 ? 2.430 -8.183 -11.783 1.00 91.06 368 ALA A C 1
ATOM 2923 O O . ALA A 1 368 ? 2.904 -8.153 -12.917 1.00 91.06 368 ALA A O 1
ATOM 2924 N N . PHE A 1 369 ? 1.137 -8.006 -11.544 1.00 94.56 369 PHE A N 1
ATOM 2925 C CA . PHE A 1 369 ? 0.200 -7.581 -12.579 1.00 94.56 369 PHE A CA 1
ATOM 2926 C C . PHE A 1 369 ? -0.983 -6.845 -11.963 1.00 94.56 369 PHE A C 1
ATOM 2928 O O . PHE A 1 369 ? -1.288 -6.993 -10.781 1.00 94.56 369 PHE A O 1
ATOM 2935 N N . THR A 1 370 ? -1.679 -6.076 -12.789 1.00 96.44 370 THR A N 1
ATOM 2936 C CA . THR A 1 370 ? -2.936 -5.425 -12.430 1.00 96.44 370 THR A CA 1
ATOM 2937 C C . THR A 1 370 ? -4.004 -5.833 -13.427 1.00 96.44 370 THR A C 1
ATOM 2939 O O . THR A 1 370 ? -3.804 -5.686 -14.628 1.00 96.44 370 THR A O 1
ATOM 2942 N N . ALA A 1 371 ? -5.135 -6.326 -12.941 1.00 96.31 371 ALA A N 1
ATOM 2943 C CA . ALA A 1 371 ? -6.313 -6.624 -13.735 1.00 96.31 371 ALA A CA 1
ATOM 2944 C C . ALA A 1 371 ? -7.453 -5.655 -13.404 1.00 96.31 371 ALA A C 1
ATOM 2946 O O . ALA A 1 371 ? -7.628 -5.257 -12.253 1.00 96.31 371 ALA A O 1
ATOM 2947 N N . MET A 1 372 ? -8.218 -5.261 -14.417 1.00 95.38 372 MET A N 1
ATOM 2948 C CA . MET A 1 372 ? -9.340 -4.328 -14.311 1.00 95.38 372 MET A CA 1
ATOM 2949 C C . MET A 1 372 ? -10.525 -4.864 -15.114 1.00 95.38 372 MET A C 1
ATOM 2951 O O . MET A 1 372 ? -10.333 -5.315 -16.246 1.00 95.38 372 MET A O 1
ATOM 2955 N N . SER A 1 373 ? -11.727 -4.801 -14.538 1.00 93.88 373 SER A N 1
ATOM 2956 C CA . SER A 1 373 ? -12.981 -5.048 -15.253 1.00 93.88 373 SER A CA 1
ATOM 2957 C C . SER A 1 373 ? -13.348 -3.865 -16.148 1.00 93.88 373 SER A C 1
ATOM 2959 O O . SER A 1 373 ? -12.675 -2.821 -16.159 1.00 93.88 373 SER A O 1
ATOM 2961 N N . LYS A 1 374 ? -14.436 -4.037 -16.901 1.00 91.56 374 LYS A N 1
ATOM 2962 C CA . LYS A 1 374 ? -14.986 -2.991 -17.748 1.00 91.56 374 LYS A CA 1
ATOM 2963 C C . LYS A 1 374 ? -15.399 -1.780 -16.908 1.00 91.56 374 LYS A C 1
ATOM 2965 O O . LYS A 1 374 ? -16.239 -1.890 -16.015 1.00 91.56 374 LYS A O 1
ATOM 2970 N N . ALA A 1 375 ? -14.804 -0.628 -17.196 1.00 85.69 375 ALA A N 1
ATOM 2971 C CA . ALA A 1 375 ? -15.129 0.635 -16.553 1.00 85.69 375 ALA A CA 1
ATOM 2972 C C . ALA A 1 375 ? -16.375 1.270 -17.168 1.00 85.69 375 ALA A C 1
ATOM 2974 O O . ALA A 1 375 ? -16.638 1.126 -18.364 1.00 85.69 375 ALA A O 1
ATOM 2975 N N . ASP A 1 376 ? -17.087 2.039 -16.349 1.00 80.56 376 ASP A N 1
ATOM 2976 C CA . ASP A 1 376 ? -18.246 2.795 -16.801 1.00 80.56 376 ASP A CA 1
ATOM 2977 C C . ASP A 1 376 ? -17.833 3.789 -17.904 1.00 80.56 376 ASP A C 1
ATOM 2979 O O . ASP A 1 376 ? -16.751 4.404 -17.831 1.00 80.56 376 ASP A O 1
ATOM 2983 N N . PRO A 1 377 ? -18.673 3.971 -18.938 1.00 73.38 377 PRO A N 1
ATOM 2984 C CA . PRO A 1 377 ? -18.453 5.022 -19.914 1.00 73.38 377 PRO A CA 1
ATOM 2985 C C . PRO A 1 377 ? -18.405 6.359 -19.172 1.00 73.38 377 PRO A C 1
ATOM 2987 O O . PRO A 1 377 ? -19.292 6.688 -18.381 1.00 73.38 377 PRO A O 1
ATOM 2990 N N . LYS A 1 378 ? -17.332 7.125 -19.388 1.00 67.75 378 LYS A N 1
ATOM 2991 C CA . LYS A 1 378 ? -17.202 8.449 -18.779 1.00 67.75 378 LYS A CA 1
ATOM 2992 C C . LYS A 1 378 ? -18.373 9.299 -19.262 1.00 67.75 378 LYS A C 1
ATOM 2994 O O . LYS A 1 378 ? -18.633 9.384 -20.459 1.00 67.75 378 LYS A O 1
ATOM 2999 N N . SER A 1 379 ? -19.064 9.939 -18.323 1.00 56.66 379 SER A N 1
ATOM 3000 C CA . SER A 1 379 ? -20.007 11.006 -18.642 1.00 56.66 379 SER A CA 1
ATOM 3001 C C . SER A 1 379 ? -19.251 12.077 -19.432 1.00 56.66 379 SER A C 1
ATOM 3003 O O . SER A 1 379 ? -18.331 12.693 -18.902 1.00 56.66 379 SER A O 1
ATOM 3005 N N . ASN A 1 380 ? -19.647 12.317 -20.683 1.00 54.44 380 ASN A N 1
ATOM 3006 C CA . ASN A 1 380 ? -19.091 13.384 -21.525 1.00 54.44 380 ASN A CA 1
ATOM 3007 C C . ASN A 1 380 ? -19.443 14.799 -21.022 1.00 54.44 380 ASN A C 1
ATOM 3009 O O . ASN A 1 380 ? -19.131 15.778 -21.696 1.00 54.44 380 ASN A O 1
ATOM 3013 N N . LYS A 1 381 ? -20.106 14.944 -19.863 1.00 61.25 381 LYS A N 1
ATOM 3014 C CA . LYS A 1 381 ? -20.345 16.261 -19.269 1.00 61.25 381 LYS A CA 1
ATOM 3015 C C . LYS A 1 381 ? -19.015 16.836 -18.800 1.00 61.25 381 LYS A C 1
ATOM 3017 O O . LYS A 1 381 ? -18.446 16.379 -17.814 1.00 61.25 381 LYS A O 1
ATOM 3022 N N . ASN A 1 382 ? -18.533 17.836 -19.525 1.00 70.50 382 ASN A N 1
ATOM 3023 C CA . ASN A 1 382 ? -17.361 18.596 -19.139 1.00 70.50 382 ASN A CA 1
ATOM 3024 C C . ASN A 1 382 ? -17.719 19.480 -17.932 1.00 70.50 382 ASN A C 1
ATOM 3026 O O . ASN A 1 382 ? -18.371 20.513 -18.078 1.00 70.50 382 ASN A O 1
ATOM 3030 N N . GLU A 1 383 ? -17.327 19.042 -16.734 1.00 71.88 383 GLU A N 1
ATOM 3031 C CA . GLU A 1 383 ? -17.616 19.720 -15.459 1.00 71.88 383 GLU A CA 1
ATOM 3032 C C . GLU A 1 383 ? -17.038 21.145 -15.393 1.00 71.88 383 GLU A C 1
ATOM 3034 O O . GLU A 1 383 ? -17.518 21.967 -14.618 1.00 71.88 383 GLU A O 1
ATOM 3039 N N . TRP A 1 384 ? -16.077 21.470 -16.265 1.00 78.25 384 TRP A N 1
ATOM 3040 C CA . TRP A 1 384 ? -15.499 22.807 -16.385 1.00 78.25 384 TRP A CA 1
ATOM 3041 C C . TRP A 1 384 ? -16.385 23.806 -17.133 1.00 78.25 384 TRP A C 1
ATOM 3043 O O . TRP A 1 384 ? -16.200 25.006 -16.958 1.00 78.25 384 TRP A O 1
ATOM 3053 N N . LEU A 1 385 ? -17.348 23.361 -17.948 1.00 84.44 385 LEU A N 1
ATOM 3054 C CA . LEU A 1 385 ? -18.198 24.284 -18.712 1.00 84.44 385 LEU A CA 1
ATOM 3055 C C . LEU A 1 385 ? -19.015 25.217 -17.800 1.00 84.44 385 LEU A C 1
ATOM 3057 O O . LEU A 1 385 ? -18.864 26.429 -17.941 1.00 84.44 385 LEU A O 1
ATOM 3061 N N . PRO A 1 386 ? -19.762 24.715 -16.790 1.00 85.25 386 PRO A N 1
ATOM 3062 C CA . PRO A 1 386 ? -20.453 25.586 -15.837 1.00 85.25 386 PRO A CA 1
ATOM 3063 C C . PRO A 1 386 ? -19.524 26.551 -15.087 1.00 85.25 386 PRO A C 1
ATOM 3065 O O . PRO A 1 386 ? -19.934 27.653 -14.728 1.00 85.25 386 PRO A O 1
ATOM 3068 N N . PHE A 1 387 ? -18.277 26.142 -14.832 1.00 87.31 387 PHE A N 1
ATOM 3069 C CA . PHE A 1 387 ? -17.270 26.993 -14.199 1.00 87.31 387 PHE A CA 1
ATOM 3070 C C . PHE A 1 387 ? -16.873 28.167 -15.106 1.00 87.31 387 PHE A C 1
ATOM 3072 O O . PHE A 1 387 ? -16.877 29.316 -14.665 1.00 87.31 387 PHE A O 1
ATOM 3079 N N . LEU A 1 388 ? -16.588 27.900 -16.381 1.00 88.88 388 LEU A N 1
ATOM 3080 C CA . LEU A 1 388 ? -16.219 28.931 -17.355 1.00 88.88 388 LEU A CA 1
ATOM 3081 C C . LEU A 1 388 ? -17.381 29.871 -17.678 1.00 88.88 388 LEU A C 1
ATOM 3083 O O . LEU A 1 388 ? -17.164 31.076 -17.785 1.00 88.88 388 LEU A O 1
ATOM 3087 N N . ASP A 1 389 ? -18.602 29.345 -17.787 1.00 89.00 389 ASP A N 1
ATOM 3088 C CA . ASP A 1 389 ? -19.806 30.149 -18.023 1.00 89.00 389 ASP A CA 1
ATOM 3089 C C . ASP A 1 389 ? -20.058 31.141 -16.877 1.00 89.00 389 ASP A C 1
ATOM 3091 O O . ASP A 1 389 ? -20.418 32.297 -17.111 1.00 89.00 389 ASP A O 1
ATOM 3095 N N . SER A 1 390 ? -19.802 30.721 -15.635 1.00 89.62 390 SER A N 1
ATOM 3096 C CA . SER A 1 390 ? -19.911 31.587 -14.457 1.00 89.62 390 SER A CA 1
ATOM 3097 C C . SER A 1 390 ? -18.880 32.724 -14.482 1.00 89.62 390 SER A C 1
ATOM 3099 O O . SER A 1 390 ? -19.227 33.885 -14.262 1.00 89.62 390 SER A O 1
ATOM 3101 N N . ILE A 1 391 ? -17.623 32.425 -14.836 1.00 91.88 391 ILE A N 1
ATOM 3102 C CA . ILE A 1 391 ? -16.576 33.448 -15.012 1.00 91.88 391 ILE A CA 1
ATOM 3103 C C . ILE A 1 391 ? -16.950 34.410 -16.145 1.00 91.88 391 ILE A C 1
ATOM 3105 O O . ILE A 1 391 ? -16.850 35.626 -15.985 1.00 91.88 391 ILE A O 1
ATOM 3109 N N . LYS A 1 392 ? -17.434 33.888 -17.276 1.00 91.44 392 LYS A N 1
ATOM 3110 C CA . LYS A 1 392 ? -17.883 34.699 -18.412 1.00 91.44 392 LYS A CA 1
ATOM 3111 C C . LYS A 1 392 ? -18.995 35.672 -18.013 1.00 91.44 392 LYS A C 1
ATOM 3113 O O . LYS A 1 392 ? -18.939 36.835 -18.405 1.00 91.44 392 LYS A O 1
ATOM 3118 N N . SER A 1 393 ? -19.971 35.233 -17.217 1.00 91.75 393 SER A N 1
ATOM 3119 C CA . SER A 1 393 ? -21.032 36.116 -16.713 1.00 91.75 393 SER A CA 1
ATOM 3120 C C . SER A 1 393 ? -20.463 37.285 -15.898 1.00 91.75 393 SER A C 1
ATOM 3122 O O . SER A 1 393 ? -20.887 38.426 -16.085 1.00 91.75 393 SER A O 1
ATOM 3124 N N . GLU A 1 394 ? -19.457 37.041 -15.054 1.00 92.31 394 GLU A N 1
ATOM 3125 C CA . GLU A 1 394 ? -18.790 38.102 -14.286 1.00 92.31 394 GLU A CA 1
ATOM 3126 C C . GLU A 1 394 ? -17.972 39.058 -15.164 1.00 92.31 394 GLU A C 1
ATOM 3128 O O . GLU A 1 394 ? -17.995 40.269 -14.935 1.00 92.31 394 GLU A O 1
ATOM 3133 N N . PHE A 1 395 ? -17.314 38.554 -16.211 1.00 92.56 395 PHE A N 1
ATOM 3134 C CA . PHE A 1 395 ? -16.613 39.400 -17.184 1.00 92.56 395 PHE A CA 1
ATOM 3135 C C . PHE A 1 395 ? -17.594 40.330 -17.910 1.00 92.56 395 PHE A C 1
ATOM 3137 O O . PHE A 1 395 ? -17.333 41.525 -18.037 1.00 92.56 395 PHE A O 1
ATOM 3144 N N . GLN A 1 396 ? -18.757 39.811 -18.319 1.00 92.50 396 GLN A N 1
ATOM 3145 C CA . GLN A 1 396 ? -19.806 40.602 -18.972 1.00 92.50 396 GLN A CA 1
ATOM 3146 C C . GLN A 1 396 ? -20.378 41.682 -18.047 1.00 92.50 396 GLN A C 1
ATOM 3148 O O . GLN A 1 396 ? -20.510 42.832 -18.466 1.00 92.50 396 GLN A O 1
ATOM 3153 N N . LYS A 1 397 ? -20.662 41.351 -16.777 1.00 92.69 397 LYS A N 1
ATOM 3154 C CA . LYS A 1 397 ? -21.139 42.326 -15.774 1.00 92.69 397 LYS A CA 1
ATOM 3155 C C . LYS A 1 397 ? -20.159 43.483 -15.584 1.00 92.69 397 LYS A C 1
ATOM 3157 O O . LYS A 1 397 ? -20.582 44.620 -15.391 1.00 92.69 397 LYS A O 1
ATOM 3162 N N . ARG A 1 398 ? -18.859 43.193 -15.659 1.00 89.62 398 ARG A N 1
ATOM 3163 C CA . ARG A 1 398 ? -17.769 44.163 -15.477 1.00 89.62 398 ARG A CA 1
ATOM 3164 C C . ARG A 1 398 ? -17.312 44.824 -16.780 1.00 89.62 398 ARG A C 1
ATOM 3166 O O . ARG A 1 398 ? -16.403 45.641 -16.736 1.00 89.62 398 ARG A O 1
ATOM 3173 N N . LYS A 1 399 ? -17.960 44.519 -17.915 1.00 90.25 399 LYS A N 1
ATOM 3174 C CA . LYS A 1 399 ? -17.624 45.030 -19.259 1.00 90.25 399 LYS A CA 1
ATOM 3175 C C . LYS A 1 399 ? -16.173 44.737 -19.688 1.00 90.25 399 LYS A C 1
ATOM 3177 O O . LYS A 1 399 ? -15.576 45.531 -20.407 1.00 90.25 399 LYS A O 1
ATOM 3182 N N . LEU A 1 400 ? -15.626 43.601 -19.254 1.00 87.81 400 LEU A N 1
ATOM 3183 C CA . LEU A 1 400 ? -14.288 43.122 -19.621 1.00 87.81 400 LEU A CA 1
ATOM 3184 C C . LEU A 1 400 ? -14.315 42.360 -20.959 1.00 87.81 400 LEU A C 1
ATOM 3186 O O . LEU A 1 400 ? -15.370 41.869 -21.375 1.00 87.81 400 LEU A O 1
ATOM 3190 N N . ASP A 1 401 ? -13.164 42.219 -21.629 1.00 85.38 401 ASP A N 1
ATOM 3191 C CA . ASP A 1 401 ? -13.078 41.445 -22.877 1.00 85.38 401 ASP A CA 1
ATOM 3192 C C . ASP A 1 401 ? -13.322 39.950 -22.597 1.00 85.38 401 ASP A C 1
ATOM 3194 O O . ASP A 1 401 ? -12.672 39.326 -21.758 1.00 85.38 401 ASP A O 1
ATOM 3198 N N . THR A 1 402 ? -14.279 39.364 -23.317 1.00 86.94 402 THR A N 1
ATOM 3199 C CA . THR A 1 402 ? -14.710 37.966 -23.172 1.00 86.94 402 THR A CA 1
ATOM 3200 C C . THR A 1 402 ? -14.227 37.055 -24.296 1.00 86.94 402 THR A C 1
ATOM 3202 O O . THR A 1 402 ? -14.416 35.845 -24.192 1.00 86.94 402 THR A O 1
ATOM 3205 N N . LYS A 1 403 ? -13.540 37.566 -25.329 1.00 84.12 403 LYS A N 1
ATOM 3206 C CA . LYS A 1 403 ? -13.157 36.792 -26.530 1.00 84.12 403 LYS A CA 1
ATOM 3207 C C . LYS A 1 403 ? -12.425 35.485 -26.214 1.00 84.12 403 LYS A C 1
ATOM 3209 O O . LYS A 1 403 ? -12.712 34.451 -26.818 1.00 84.12 403 LYS A O 1
ATOM 3214 N N . ILE A 1 404 ? -11.491 35.519 -25.260 1.00 79.81 404 ILE A N 1
ATOM 3215 C CA . ILE A 1 404 ? -10.705 34.344 -24.849 1.00 79.81 404 ILE A CA 1
ATOM 3216 C C . ILE A 1 404 ? -11.597 33.316 -24.137 1.00 79.81 404 ILE A C 1
ATOM 3218 O O . ILE A 1 404 ? -11.502 32.120 -24.417 1.00 79.81 404 ILE A O 1
ATOM 3222 N N . LEU A 1 405 ? -12.490 33.767 -23.250 1.00 83.38 405 LEU A N 1
ATOM 3223 C CA . LEU A 1 405 ? -13.431 32.895 -22.538 1.00 83.38 405 LEU A CA 1
ATOM 3224 C C . LEU A 1 405 ? -14.496 32.317 -23.470 1.00 83.38 405 LEU A C 1
ATOM 3226 O O . LEU A 1 405 ? -14.795 31.131 -23.376 1.00 83.38 405 LEU A O 1
ATOM 3230 N N . ASP A 1 406 ? -15.027 33.110 -24.400 1.00 85.75 406 ASP A N 1
ATOM 3231 C CA . ASP A 1 406 ? -15.999 32.663 -25.401 1.00 85.75 406 ASP A CA 1
ATOM 3232 C C . ASP A 1 406 ? -15.447 31.522 -26.244 1.00 85.75 406 ASP A C 1
ATOM 3234 O O . ASP A 1 406 ? -16.121 30.516 -26.482 1.00 85.75 406 ASP A O 1
ATOM 3238 N N . LYS A 1 407 ? -14.187 31.657 -26.654 1.00 81.06 407 LYS A N 1
ATOM 3239 C CA . LYS A 1 407 ? -13.486 30.602 -27.364 1.00 81.06 407 LYS A CA 1
ATOM 3240 C C . LYS A 1 407 ? -13.216 29.392 -26.476 1.00 81.06 407 LYS A C 1
ATOM 3242 O O . LYS A 1 407 ? -13.479 28.275 -26.910 1.00 81.06 407 LYS A O 1
ATOM 3247 N N . ALA A 1 408 ? -12.772 29.592 -25.234 1.00 82.38 408 ALA A N 1
ATOM 3248 C CA . ALA A 1 408 ? -12.557 28.497 -24.292 1.00 82.38 408 ALA A CA 1
ATOM 3249 C C . ALA A 1 408 ? -13.838 27.682 -24.049 1.00 82.38 408 ALA A C 1
ATOM 3251 O O . ALA A 1 408 ? -13.790 26.458 -24.120 1.00 82.38 408 ALA A O 1
ATOM 3252 N N . VAL A 1 409 ? -14.983 28.338 -23.831 1.00 83.81 409 VAL A N 1
ATOM 3253 C CA . VAL A 1 409 ? -16.296 27.689 -23.658 1.00 83.81 409 VAL A CA 1
ATOM 3254 C C . VAL A 1 409 ? -16.704 26.934 -24.925 1.00 83.81 409 VAL A C 1
ATOM 3256 O O . VAL A 1 409 ? -17.052 25.754 -24.852 1.00 83.81 409 VAL A O 1
ATOM 3259 N N . LYS A 1 410 ? -16.616 27.579 -26.098 1.00 83.19 410 LYS A N 1
ATOM 3260 C CA . LYS A 1 410 ? -16.958 26.962 -27.390 1.00 83.19 410 LYS A CA 1
ATOM 3261 C C . LYS A 1 410 ? -16.115 25.718 -27.664 1.00 83.19 410 LYS A C 1
ATOM 3263 O O . LYS A 1 410 ? -16.658 24.672 -28.018 1.00 83.19 410 LYS A O 1
ATOM 3268 N N . ASP A 1 411 ? -14.805 25.824 -27.484 1.00 76.00 411 ASP A N 1
ATOM 3269 C CA . ASP A 1 411 ? -13.873 24.748 -27.797 1.00 76.00 411 ASP A CA 1
ATOM 3270 C C . ASP A 1 411 ? -13.971 23.614 -26.762 1.00 76.00 411 ASP A C 1
ATOM 3272 O O . ASP A 1 411 ? -13.991 22.445 -27.149 1.00 76.00 411 ASP A O 1
ATOM 3276 N N . MET A 1 412 ? -14.139 23.926 -25.467 1.00 76.81 412 MET A N 1
ATOM 3277 C CA . MET A 1 412 ? -14.365 22.927 -24.410 1.00 76.81 412 MET A CA 1
ATOM 3278 C C . MET A 1 412 ? -15.712 22.204 -24.519 1.00 76.81 412 MET A C 1
ATOM 3280 O O . MET A 1 412 ? -15.816 21.065 -24.059 1.00 76.81 412 MET A O 1
ATOM 3284 N N . GLY A 1 413 ? -16.721 22.820 -25.143 1.00 70.25 413 GLY A N 1
ATOM 3285 C CA . GLY A 1 413 ? -18.020 22.199 -25.428 1.00 70.25 413 GLY A CA 1
ATOM 3286 C C . GLY A 1 413 ? -17.938 21.043 -26.428 1.00 70.25 413 GLY A C 1
ATOM 3287 O O . GLY A 1 413 ? -18.751 20.123 -26.386 1.00 70.25 413 GLY A O 1
ATOM 3288 N N . VAL A 1 414 ? -16.923 21.060 -27.295 1.00 70.44 414 VAL A N 1
ATOM 3289 C CA . VAL A 1 414 ? -16.678 20.046 -28.338 1.00 70.44 414 VAL A CA 1
ATOM 3290 C C . VAL A 1 414 ? -15.569 19.063 -27.918 1.00 70.44 414 VAL A C 1
ATOM 3292 O O . VAL A 1 414 ? -15.300 18.065 -28.592 1.00 70.44 414 VAL A O 1
ATOM 3295 N N . PHE A 1 415 ? -14.909 19.323 -26.788 1.00 70.25 415 PHE A N 1
ATOM 3296 C CA . PHE A 1 415 ? -13.718 18.611 -26.349 1.00 70.25 415 PHE A CA 1
ATOM 3297 C C . PHE A 1 415 ? -14.055 17.371 -25.505 1.00 70.25 415 PHE A C 1
ATOM 3299 O O . PHE A 1 415 ? -14.140 17.433 -24.281 1.00 70.25 415 PHE A O 1
ATOM 3306 N N . SER A 1 416 ? -14.224 16.212 -26.146 1.00 66.88 416 SER A N 1
ATOM 3307 C CA . SER A 1 416 ? -14.390 14.929 -25.449 1.00 66.88 416 SER A CA 1
ATOM 3308 C C . SER A 1 416 ? -13.035 14.274 -25.176 1.00 66.88 416 SER A C 1
ATOM 3310 O O . SER A 1 416 ? -12.263 14.020 -26.105 1.00 66.88 416 SER A O 1
ATOM 3312 N N . THR A 1 417 ? -12.736 13.961 -23.912 1.00 70.88 417 THR A N 1
ATOM 3313 C CA . THR A 1 417 ? -11.558 13.147 -23.579 1.00 70.88 417 THR A CA 1
ATOM 3314 C C . THR A 1 417 ? -11.759 11.716 -24.077 1.00 70.88 417 THR A C 1
ATOM 3316 O O . THR A 1 417 ? -12.807 11.145 -23.764 1.00 70.88 417 THR A O 1
ATOM 3319 N N . PRO A 1 418 ? -10.785 11.111 -24.780 1.00 74.62 418 PRO A N 1
ATOM 3320 C CA . PRO A 1 418 ? -10.893 9.736 -25.230 1.00 74.62 418 PRO A CA 1
ATOM 3321 C C . PRO A 1 418 ? -11.078 8.815 -24.030 1.00 74.62 418 PRO A C 1
ATOM 3323 O O . PRO A 1 418 ? -10.610 9.088 -22.913 1.00 74.62 418 PRO A O 1
ATOM 3326 N N . GLY A 1 419 ? -11.774 7.713 -24.281 1.00 75.50 419 GLY A N 1
ATOM 3327 C CA . GLY A 1 419 ? -11.987 6.687 -23.281 1.00 75.50 419 GLY A CA 1
ATOM 3328 C C . GLY A 1 419 ? -10.693 6.032 -22.801 1.00 75.50 419 GLY A C 1
ATOM 3329 O O . GLY A 1 419 ? -9.599 6.291 -23.303 1.00 75.50 419 GLY A O 1
ATOM 3330 N N . THR A 1 420 ? -10.805 5.146 -21.820 1.00 84.12 420 THR A N 1
ATOM 3331 C CA . THR A 1 420 ? -9.711 4.260 -21.390 1.00 84.12 420 THR A CA 1
ATOM 3332 C C . THR A 1 420 ? -9.902 2.864 -21.988 1.00 84.12 420 THR A C 1
ATOM 3334 O O . THR A 1 420 ? -11.024 2.473 -22.287 1.00 84.12 420 THR A O 1
ATOM 3337 N N . LEU A 1 421 ? -8.829 2.076 -22.163 1.00 83.19 421 LEU A N 1
ATOM 3338 C CA . LEU A 1 421 ? -8.920 0.727 -22.765 1.00 83.19 421 LEU A CA 1
ATOM 3339 C C . LEU A 1 421 ? -9.952 -0.176 -22.070 1.00 83.19 421 LEU A C 1
ATOM 3341 O O . LEU A 1 421 ? -10.667 -0.930 -22.723 1.00 83.19 421 LEU A O 1
ATOM 3345 N N . ASN A 1 422 ? -10.056 -0.069 -20.746 1.00 83.75 422 ASN A N 1
ATOM 3346 C CA . ASN A 1 422 ? -11.018 -0.817 -19.944 1.00 83.75 422 ASN A CA 1
ATOM 3347 C C . ASN A 1 422 ? -12.471 -0.344 -20.108 1.00 83.75 422 ASN A C 1
ATOM 3349 O O . ASN A 1 422 ? -13.346 -0.973 -19.549 1.00 83.75 422 ASN A O 1
ATOM 3353 N N . GLN A 1 423 ? -12.780 0.720 -20.851 1.00 85.75 423 GLN A N 1
ATOM 3354 C CA . GLN A 1 423 ? -14.174 1.010 -21.225 1.00 85.75 423 GLN A CA 1
ATOM 3355 C C . GLN A 1 423 ? -14.654 0.131 -22.384 1.00 85.75 423 GLN A C 1
ATOM 3357 O O . GLN A 1 423 ? -15.853 -0.104 -22.529 1.00 85.75 423 GLN A O 1
ATOM 3362 N N . PHE A 1 424 ? -13.720 -0.377 -23.190 1.00 85.88 424 PHE A N 1
ATOM 3363 C CA . PHE A 1 424 ? -14.010 -1.204 -24.359 1.00 85.88 424 PHE A CA 1
ATOM 3364 C C . PHE A 1 424 ? -13.828 -2.694 -24.054 1.00 85.88 424 PHE A C 1
ATOM 3366 O O . PHE A 1 424 ? -14.669 -3.498 -24.440 1.00 85.88 424 PHE A O 1
ATOM 3373 N N . ALA A 1 425 ? -12.772 -3.053 -23.318 1.00 90.50 425 ALA A N 1
ATOM 3374 C CA . ALA A 1 425 ? -12.471 -4.435 -22.953 1.00 90.50 425 ALA A CA 1
ATOM 3375 C C . ALA A 1 425 ? -13.190 -4.891 -21.678 1.00 90.50 425 ALA A C 1
ATOM 3377 O O . ALA A 1 425 ? -13.265 -4.155 -20.694 1.00 90.50 425 ALA A O 1
ATOM 3378 N N . ASN A 1 426 ? -13.653 -6.143 -21.684 1.00 91.06 426 ASN A N 1
ATOM 3379 C CA . ASN A 1 426 ? -14.301 -6.777 -20.531 1.00 91.06 426 ASN A CA 1
ATOM 3380 C C . ASN A 1 426 ? -13.300 -7.058 -19.400 1.00 91.06 426 ASN A C 1
ATOM 3382 O O . ASN A 1 426 ? -13.635 -6.940 -18.222 1.00 91.06 426 ASN A O 1
ATOM 3386 N N . LEU A 1 427 ? -12.062 -7.396 -19.771 1.00 94.06 427 LEU A N 1
ATOM 3387 C CA . LEU A 1 427 ? -10.945 -7.608 -18.858 1.00 94.06 427 LEU A CA 1
ATOM 3388 C C . LEU A 1 427 ? -9.677 -7.008 -19.467 1.00 94.06 427 LEU A C 1
ATOM 3390 O O . LEU A 1 427 ? -9.341 -7.283 -20.620 1.00 94.06 427 LEU A O 1
ATOM 3394 N N . VAL A 1 428 ? -8.959 -6.217 -18.674 1.00 95.19 428 VAL A N 1
ATOM 3395 C CA . VAL A 1 428 ? -7.639 -5.679 -19.021 1.00 95.19 428 VAL A CA 1
ATOM 3396 C C . VAL A 1 428 ? -6.637 -6.157 -17.987 1.00 95.19 428 VAL A C 1
ATOM 3398 O O . VAL A 1 428 ? -6.787 -5.809 -16.820 1.00 95.19 428 VAL A O 1
ATOM 3401 N N . VAL A 1 429 ? -5.599 -6.892 -18.394 1.00 95.56 429 VAL A N 1
ATOM 3402 C CA . VAL A 1 429 ? -4.501 -7.303 -17.502 1.00 95.56 429 VAL A CA 1
ATOM 3403 C C . VAL A 1 429 ? -3.194 -6.665 -17.951 1.00 95.56 429 VAL A C 1
ATOM 3405 O O . VAL A 1 429 ? -2.789 -6.813 -19.095 1.00 95.56 429 VAL A O 1
ATOM 3408 N N . GLN A 1 430 ? -2.518 -5.946 -17.064 1.00 94.31 430 GLN A N 1
ATOM 3409 C CA . GLN A 1 430 ? -1.246 -5.282 -17.336 1.00 94.31 430 GLN A CA 1
ATOM 3410 C C . GLN A 1 430 ? -0.140 -5.886 -16.484 1.00 94.31 430 GLN A C 1
ATOM 3412 O O . GLN A 1 430 ? -0.305 -6.041 -15.278 1.00 94.31 430 GLN A O 1
ATOM 3417 N N . THR A 1 431 ? 1.004 -6.169 -17.095 1.00 91.88 431 THR A N 1
ATOM 3418 C CA . THR A 1 431 ? 2.210 -6.636 -16.405 1.00 91.88 431 THR A CA 1
ATOM 3419 C C . THR A 1 431 ? 3.443 -5.902 -16.923 1.00 91.88 431 THR A C 1
ATOM 3421 O O . THR A 1 431 ? 3.463 -5.424 -18.063 1.00 91.88 431 THR A O 1
ATOM 3424 N N . ASN A 1 432 ? 4.478 -5.847 -16.090 1.00 87.69 432 ASN A N 1
ATOM 3425 C CA . ASN A 1 432 ? 5.828 -5.492 -16.501 1.00 87.69 432 ASN A CA 1
ATOM 3426 C C . ASN A 1 432 ? 6.751 -6.648 -16.121 1.00 87.69 432 ASN A C 1
ATOM 3428 O O . ASN A 1 432 ? 6.704 -7.126 -14.987 1.00 87.69 432 ASN A O 1
ATOM 3432 N N . TYR A 1 433 ? 7.614 -7.069 -17.038 1.00 81.00 433 TYR A N 1
ATOM 3433 C CA . TYR A 1 433 ? 8.610 -8.099 -16.754 1.00 81.00 433 TYR A CA 1
ATOM 3434 C C . TYR A 1 433 ? 9.949 -7.768 -17.414 1.00 81.00 433 TYR A C 1
ATOM 3436 O O . TYR A 1 433 ? 10.037 -6.906 -18.289 1.00 81.00 433 TYR A O 1
ATOM 3444 N N . ILE A 1 434 ? 11.006 -8.424 -16.940 1.00 75.25 434 ILE A N 1
ATOM 3445 C CA . ILE A 1 434 ? 12.361 -8.274 -17.470 1.00 75.25 434 ILE A CA 1
ATOM 3446 C C . ILE A 1 434 ? 12.479 -9.125 -18.736 1.00 75.25 434 ILE A C 1
ATOM 3448 O O . ILE A 1 434 ? 12.263 -10.336 -18.683 1.00 75.25 434 ILE A O 1
ATOM 3452 N N . LYS A 1 435 ? 12.828 -8.497 -19.862 1.00 70.94 435 LYS A N 1
ATOM 3453 C CA . LYS A 1 435 ? 13.016 -9.180 -21.149 1.00 70.94 435 LYS A CA 1
ATOM 3454 C C . LYS A 1 435 ? 14.126 -10.233 -21.048 1.00 70.94 435 LYS A C 1
ATOM 3456 O O . LYS A 1 435 ? 15.188 -9.954 -20.486 1.00 70.94 435 LYS A O 1
ATOM 3461 N N . SER A 1 436 ? 13.948 -11.393 -21.679 1.00 59.00 436 SER A N 1
ATOM 3462 C CA . SER A 1 436 ? 14.868 -12.547 -21.643 1.00 59.00 436 SER A CA 1
ATOM 3463 C C . SER A 1 436 ? 16.229 -12.337 -22.343 1.00 59.00 436 SER A C 1
ATOM 3465 O O . SER A 1 436 ? 16.907 -13.301 -22.687 1.00 59.00 436 SER A O 1
ATOM 3467 N N . GLY A 1 437 ? 16.626 -11.088 -22.608 1.00 58.88 437 GLY A N 1
ATOM 3468 C CA . GLY A 1 437 ? 17.804 -10.721 -23.401 1.00 58.88 437 GLY A CA 1
ATOM 3469 C C . GLY A 1 437 ? 18.969 -10.120 -22.611 1.00 58.88 437 GLY A C 1
ATOM 3470 O O . GLY A 1 437 ? 19.996 -9.805 -23.215 1.00 58.88 437 GLY A O 1
ATOM 3471 N N . LEU A 1 438 ? 18.841 -9.936 -21.292 1.00 66.19 438 LEU A N 1
ATOM 3472 C CA . LEU A 1 438 ? 19.999 -9.608 -20.462 1.00 66.19 438 LEU A CA 1
ATOM 3473 C C . LEU A 1 438 ? 20.893 -10.838 -20.370 1.00 66.19 438 LEU A C 1
ATOM 3475 O O . LEU A 1 438 ? 20.522 -11.852 -19.784 1.00 66.19 438 LEU A O 1
ATOM 3479 N N . LYS A 1 439 ? 22.072 -10.748 -20.987 1.00 75.44 439 LYS A N 1
ATOM 3480 C CA . LYS A 1 439 ? 23.068 -11.805 -20.869 1.00 75.44 439 LYS A CA 1
ATOM 3481 C C . LYS A 1 439 ? 23.519 -11.911 -19.409 1.00 75.44 439 LYS A C 1
ATOM 3483 O O . LYS A 1 439 ? 23.665 -10.887 -18.741 1.00 75.44 439 LYS A O 1
ATOM 3488 N N . SER A 1 440 ? 23.761 -13.138 -18.942 1.00 81.50 440 SER A N 1
ATOM 3489 C CA . SER A 1 440 ? 24.336 -13.374 -17.612 1.00 81.50 440 SER A CA 1
ATOM 3490 C C . SER A 1 440 ? 25.658 -12.617 -17.460 1.00 81.50 440 SER A C 1
ATOM 3492 O O . SER A 1 440 ? 26.402 -12.464 -18.435 1.00 81.50 440 SER A O 1
ATOM 3494 N N . VAL A 1 441 ? 25.968 -12.189 -16.234 1.00 86.56 441 VAL A N 1
ATOM 3495 C CA . VAL A 1 441 ? 27.247 -11.556 -15.876 1.00 86.56 441 VAL A CA 1
ATOM 3496 C C . VAL A 1 441 ? 28.424 -12.411 -16.352 1.00 86.56 441 VAL A C 1
ATOM 3498 O O . VAL A 1 441 ? 29.384 -11.878 -16.898 1.00 86.56 441 VAL A O 1
ATOM 3501 N N . ASP A 1 442 ? 28.291 -13.739 -16.275 1.00 83.56 442 ASP A N 1
ATOM 3502 C CA . ASP A 1 442 ? 29.330 -14.703 -16.662 1.00 83.56 442 ASP A CA 1
ATOM 3503 C C . ASP A 1 442 ? 29.696 -14.662 -18.159 1.00 83.56 442 ASP A C 1
ATOM 3505 O O . ASP A 1 442 ? 30.732 -15.184 -18.566 1.00 83.56 442 ASP A O 1
ATOM 3509 N N . THR A 1 443 ? 28.856 -14.049 -19.002 1.00 86.62 443 THR A N 1
ATOM 3510 C CA . THR A 1 443 ? 29.119 -13.907 -20.447 1.00 86.62 443 THR A CA 1
ATOM 3511 C C . THR A 1 443 ? 30.035 -12.730 -20.786 1.00 86.62 443 THR A C 1
ATOM 3513 O O . THR A 1 443 ? 30.445 -12.586 -21.940 1.00 86.62 443 THR A O 1
ATOM 3516 N N . PHE A 1 444 ? 30.341 -11.875 -19.809 1.00 87.44 444 PHE A N 1
ATOM 3517 C CA . PHE A 1 444 ? 31.213 -10.718 -19.975 1.00 87.44 444 PHE A CA 1
ATOM 3518 C C . PHE A 1 444 ? 32.635 -11.039 -19.513 1.00 87.44 444 PHE A C 1
ATOM 3520 O O . PHE A 1 444 ? 32.861 -11.882 -18.647 1.00 87.44 444 PHE A O 1
ATOM 3527 N N . LYS A 1 445 ? 33.619 -10.362 -20.116 1.00 85.06 445 LYS A N 1
ATOM 3528 C CA . LYS A 1 445 ? 35.031 -10.535 -19.751 1.00 85.06 445 LYS A CA 1
ATOM 3529 C C . LYS A 1 445 ? 35.327 -9.950 -18.368 1.00 85.06 445 LYS A C 1
ATOM 3531 O O . LYS A 1 445 ? 36.095 -10.546 -17.621 1.00 85.06 445 LYS A O 1
ATOM 3536 N N . THR A 1 446 ? 34.719 -8.808 -18.050 1.00 84.94 446 THR A N 1
ATOM 3537 C CA . THR A 1 446 ? 34.864 -8.103 -16.770 1.00 84.94 446 THR A CA 1
ATOM 3538 C C . THR A 1 446 ? 33.496 -7.717 -16.209 1.00 84.94 446 THR A C 1
ATOM 3540 O O . THR A 1 446 ? 32.534 -7.515 -16.961 1.00 84.94 446 THR A O 1
ATOM 3543 N N . PHE A 1 447 ? 33.404 -7.557 -14.889 1.00 86.94 447 PHE A N 1
ATOM 3544 C CA . PHE A 1 447 ? 32.196 -7.046 -14.239 1.00 86.94 447 PHE A CA 1
ATOM 3545 C C . PHE A 1 447 ? 31.910 -5.594 -14.660 1.00 86.94 447 PHE A C 1
ATOM 3547 O O . PHE A 1 447 ? 30.757 -5.192 -14.833 1.00 86.94 447 PHE A O 1
ATOM 3554 N N . SER A 1 448 ? 32.966 -4.823 -14.920 1.00 83.56 448 SER A N 1
ATOM 3555 C CA . SER A 1 448 ? 32.888 -3.465 -15.466 1.00 83.56 448 SER A CA 1
ATOM 3556 C C . SER A 1 448 ? 32.157 -3.411 -16.814 1.00 83.56 448 SER A C 1
ATOM 3558 O O . SER A 1 448 ? 31.318 -2.532 -17.031 1.00 83.56 448 SER A O 1
ATOM 3560 N N . ASP A 1 449 ? 32.432 -4.359 -17.716 1.00 86.75 449 ASP A N 1
ATOM 3561 C CA . ASP A 1 449 ? 31.764 -4.445 -19.022 1.00 86.75 449 ASP A CA 1
ATOM 3562 C C . ASP A 1 449 ? 30.280 -4.782 -18.879 1.00 86.75 449 ASP A C 1
ATOM 3564 O O . ASP A 1 449 ? 29.441 -4.206 -19.582 1.00 86.75 449 ASP A O 1
ATOM 3568 N N . TYR A 1 450 ? 29.946 -5.662 -17.929 1.00 88.88 450 TYR A N 1
ATOM 3569 C CA . TYR A 1 450 ? 28.559 -5.955 -17.587 1.00 88.88 450 TYR A CA 1
ATOM 3570 C C . TYR A 1 450 ? 27.823 -4.695 -17.111 1.00 88.88 450 TYR A C 1
ATOM 3572 O O . TYR A 1 450 ? 26.756 -4.383 -17.637 1.00 88.88 450 TYR A O 1
ATOM 3580 N N . LEU A 1 451 ? 28.395 -3.921 -16.181 1.00 85.94 451 LEU A N 1
ATOM 3581 C CA . LEU A 1 451 ? 27.759 -2.699 -15.668 1.00 85.94 451 LEU A CA 1
ATOM 3582 C C . LEU A 1 451 ? 27.562 -1.627 -16.746 1.00 85.94 451 LEU A C 1
ATOM 3584 O O . LEU A 1 451 ? 26.505 -0.991 -16.789 1.00 85.94 451 LEU A O 1
ATOM 3588 N N . LYS A 1 452 ? 28.537 -1.448 -17.648 1.00 83.69 452 LYS A N 1
ATOM 3589 C CA . LYS A 1 452 ? 28.394 -0.551 -18.810 1.00 83.69 452 LYS A CA 1
ATOM 3590 C C . LYS A 1 452 ? 27.205 -0.976 -19.673 1.00 83.69 452 LYS A C 1
ATOM 3592 O O . LYS A 1 452 ? 26.360 -0.150 -20.008 1.00 83.69 452 LYS A O 1
ATOM 3597 N N . LYS A 1 453 ? 27.077 -2.276 -19.957 1.00 83.38 453 LYS A N 1
ATOM 3598 C CA . LYS A 1 453 ? 25.949 -2.807 -20.734 1.00 83.38 453 LYS A CA 1
ATOM 3599 C C . LYS A 1 453 ? 24.621 -2.754 -19.995 1.00 83.38 453 LYS A C 1
ATOM 3601 O O . LYS A 1 453 ? 23.602 -2.519 -20.638 1.00 83.38 453 LYS A O 1
ATOM 3606 N N . LEU A 1 454 ? 24.615 -2.911 -18.676 1.00 82.19 454 LEU A N 1
ATOM 3607 C CA . LEU A 1 454 ? 23.416 -2.744 -17.862 1.00 82.19 454 LEU A CA 1
ATOM 3608 C C . LEU A 1 454 ? 22.911 -1.296 -17.918 1.00 82.19 454 LEU A C 1
ATOM 3610 O O . LEU A 1 454 ? 21.712 -1.086 -18.085 1.00 82.19 454 LEU A O 1
ATOM 3614 N N . LYS A 1 455 ? 23.811 -0.304 -17.846 1.00 79.06 455 LYS A N 1
ATOM 3615 C CA . LYS A 1 455 ? 23.465 1.119 -17.998 1.00 79.06 455 LYS A CA 1
ATOM 3616 C C . LYS A 1 455 ? 22.825 1.397 -19.360 1.00 79.06 455 LYS A C 1
ATOM 3618 O O . LYS A 1 455 ? 21.783 2.047 -19.414 1.00 79.06 455 LYS A O 1
ATOM 3623 N N . ASP A 1 456 ? 23.401 0.857 -20.431 1.00 72.25 456 ASP A N 1
ATOM 3624 C CA . ASP A 1 456 ? 22.847 0.984 -21.785 1.00 72.25 456 ASP A CA 1
ATOM 3625 C C . ASP A 1 456 ? 21.488 0.267 -21.920 1.00 72.25 456 ASP A C 1
ATOM 3627 O O . ASP A 1 456 ? 20.605 0.709 -22.657 1.00 72.25 456 ASP A O 1
ATOM 3631 N N . ALA A 1 457 ? 21.306 -0.843 -21.198 1.00 70.94 457 ALA A N 1
ATOM 3632 C CA . ALA A 1 457 ? 20.113 -1.678 -21.263 1.00 70.94 457 ALA A CA 1
ATOM 3633 C C . ALA A 1 457 ? 18.967 -1.205 -20.360 1.00 70.94 457 ALA A C 1
ATOM 3635 O O . ALA A 1 457 ? 17.822 -1.505 -20.692 1.00 70.94 457 ALA A O 1
ATOM 3636 N N . ALA A 1 458 ? 19.226 -0.460 -19.277 1.00 65.31 458 ALA A N 1
ATOM 3637 C CA . ALA A 1 458 ? 18.246 -0.109 -18.239 1.00 65.31 458 ALA A CA 1
ATOM 3638 C C . ALA A 1 458 ? 16.949 0.514 -18.791 1.00 65.31 458 ALA A C 1
ATOM 3640 O O . ALA A 1 458 ? 15.860 0.206 -18.310 1.00 65.31 458 ALA A O 1
ATOM 3641 N N . ASN A 1 459 ? 17.048 1.303 -19.866 1.00 60.19 459 ASN A N 1
ATOM 3642 C CA . ASN A 1 459 ? 15.898 1.920 -20.540 1.00 60.19 459 ASN A CA 1
ATOM 3643 C C . ASN A 1 459 ? 15.077 0.946 -21.416 1.00 60.19 459 ASN A C 1
ATOM 3645 O O . ASN A 1 459 ? 14.003 1.298 -21.896 1.00 60.19 459 ASN A O 1
ATOM 3649 N N . THR A 1 460 ? 15.576 -0.268 -21.644 1.00 65.38 460 THR A N 1
ATOM 3650 C CA . THR A 1 460 ? 15.001 -1.296 -22.535 1.00 65.38 460 THR A CA 1
ATOM 3651 C C . THR A 1 460 ? 14.722 -2.634 -21.843 1.00 65.38 460 THR A C 1
ATOM 3653 O O . THR A 1 460 ? 14.169 -3.537 -22.467 1.00 65.38 460 THR A O 1
ATOM 3656 N N . THR A 1 461 ? 15.099 -2.767 -20.569 1.00 71.06 461 THR A N 1
ATOM 3657 C CA . THR A 1 461 ? 15.020 -4.015 -19.798 1.00 71.06 461 THR A CA 1
ATOM 3658 C C . THR A 1 461 ? 13.588 -4.428 -19.465 1.00 71.06 461 THR A C 1
ATOM 3660 O O . THR A 1 461 ? 13.273 -5.618 -19.478 1.00 71.06 461 THR A O 1
ATOM 3663 N N . PHE A 1 462 ? 12.722 -3.460 -19.160 1.00 76.75 462 PHE A N 1
ATOM 3664 C CA . PHE A 1 462 ? 11.355 -3.722 -18.723 1.00 76.75 462 PHE A CA 1
ATOM 3665 C C . PHE A 1 462 ? 10.380 -3.665 -19.896 1.00 76.75 462 PHE A C 1
ATOM 3667 O O . PHE A 1 462 ? 10.221 -2.629 -20.543 1.00 76.75 462 PHE A O 1
ATOM 3674 N N . GLN A 1 463 ? 9.694 -4.778 -20.134 1.00 80.88 463 GLN A N 1
ATOM 3675 C CA . GLN A 1 463 ? 8.693 -4.926 -21.177 1.00 80.88 463 GLN A CA 1
ATOM 3676 C C . GLN A 1 463 ? 7.297 -4.776 -20.568 1.00 80.88 463 GLN A C 1
ATOM 3678 O O . GLN A 1 463 ? 6.888 -5.576 -19.722 1.00 80.88 463 GLN A O 1
ATOM 3683 N N . LYS A 1 464 ? 6.556 -3.743 -20.997 1.00 87.25 464 LYS A N 1
ATOM 3684 C CA . LYS A 1 464 ? 5.150 -3.562 -20.610 1.00 87.25 464 LYS A CA 1
ATOM 3685 C C . LYS A 1 464 ? 4.253 -4.348 -21.559 1.00 87.25 464 LYS A C 1
ATOM 3687 O O . LYS A 1 464 ? 4.267 -4.099 -22.768 1.00 87.25 464 LYS A O 1
ATOM 3692 N N . THR A 1 465 ? 3.425 -5.215 -20.984 1.00 89.50 465 THR A N 1
ATOM 3693 C CA . THR A 1 465 ? 2.456 -6.040 -21.716 1.00 89.50 465 THR A CA 1
ATOM 3694 C C . THR A 1 465 ? 1.052 -5.811 -21.184 1.00 89.50 465 THR A C 1
ATOM 3696 O O . THR A 1 465 ? 0.842 -5.699 -19.976 1.00 89.50 465 THR A O 1
ATOM 3699 N N . THR A 1 466 ? 0.091 -5.698 -22.095 1.00 93.38 466 THR A N 1
ATOM 3700 C CA . THR A 1 466 ? -1.333 -5.530 -21.800 1.00 93.38 466 THR A CA 1
ATOM 3701 C C . THR A 1 466 ? -2.122 -6.611 -22.519 1.00 93.38 466 THR A C 1
ATOM 3703 O O . THR A 1 466 ? -2.058 -6.708 -23.735 1.00 93.38 466 THR A O 1
ATOM 3706 N N . LEU A 1 467 ? -2.875 -7.405 -21.775 1.00 93.94 467 LEU A N 1
ATOM 3707 C CA . LEU A 1 467 ? -3.826 -8.380 -22.281 1.00 93.94 467 LEU A CA 1
ATOM 3708 C C . LEU A 1 467 ? -5.225 -7.763 -22.263 1.00 93.94 467 LEU A C 1
ATOM 3710 O O . LEU A 1 467 ? -5.618 -7.166 -21.258 1.00 93.94 467 LEU A O 1
ATOM 3714 N N . LEU A 1 468 ? -5.972 -7.919 -23.348 1.00 94.50 468 LEU A N 1
ATOM 3715 C CA . LEU A 1 468 ? -7.331 -7.409 -23.498 1.00 94.50 468 LEU A CA 1
ATOM 3716 C C . LEU A 1 468 ? -8.274 -8.561 -23.855 1.00 94.50 468 LEU A C 1
ATOM 3718 O O . LEU A 1 468 ? -7.966 -9.328 -24.763 1.00 94.50 468 LEU A O 1
ATOM 3722 N N . LYS A 1 469 ? -9.417 -8.672 -23.171 1.00 93.94 469 LYS A N 1
ATOM 3723 C CA . LYS A 1 469 ? -10.489 -9.631 -23.495 1.00 93.94 469 LYS A CA 1
ATOM 3724 C C . LYS A 1 469 ? -11.733 -8.917 -24.015 1.00 93.94 469 LYS A C 1
ATOM 3726 O O . LYS A 1 469 ? -12.101 -7.862 -23.493 1.00 93.94 469 LYS A O 1
ATOM 3731 N N . GLY A 1 470 ? -12.427 -9.544 -24.965 1.00 89.25 470 GLY A N 1
ATOM 3732 C CA . GLY A 1 470 ? -13.714 -9.059 -25.475 1.00 89.25 470 GLY A CA 1
ATOM 3733 C C . GLY A 1 470 ? -13.581 -7.837 -26.381 1.00 89.25 470 GLY A C 1
ATOM 3734 O O . GLY A 1 470 ? -14.516 -7.052 -26.481 1.00 89.25 470 GLY A O 1
ATOM 3735 N N . VAL A 1 471 ? -12.406 -7.670 -26.991 1.00 90.81 471 VAL A N 1
ATOM 3736 C CA . VAL A 1 471 ? -12.137 -6.654 -28.008 1.00 90.81 471 VAL A CA 1
ATOM 3737 C C . VAL A 1 471 ? -11.502 -7.298 -29.223 1.00 90.81 471 VAL A C 1
ATOM 3739 O O . VAL A 1 471 ? -10.760 -8.270 -29.094 1.00 90.81 471 VAL A O 1
ATOM 3742 N N . ASP A 1 472 ? -11.768 -6.723 -30.388 1.00 89.69 472 ASP A N 1
ATOM 3743 C CA . ASP A 1 472 ? -11.122 -7.101 -31.638 1.00 89.69 472 ASP A CA 1
ATOM 3744 C C . ASP A 1 472 ? -9.977 -6.139 -32.015 1.00 89.69 472 ASP A C 1
ATOM 3746 O O . ASP A 1 472 ? -9.771 -5.073 -31.423 1.00 89.69 472 ASP A O 1
ATOM 3750 N N . ASN A 1 473 ? -9.210 -6.523 -33.037 1.00 87.44 473 ASN A N 1
ATOM 3751 C CA . ASN A 1 473 ? -8.084 -5.734 -33.536 1.00 87.44 473 ASN A CA 1
ATOM 3752 C C . ASN A 1 473 ? -8.508 -4.330 -34.005 1.00 87.44 473 ASN A C 1
ATOM 3754 O O . ASN A 1 473 ? -7.766 -3.364 -33.813 1.00 87.44 473 ASN A O 1
ATOM 3758 N N . SER A 1 474 ? -9.689 -4.203 -34.616 1.00 89.50 474 SER A N 1
ATOM 3759 C CA . SER A 1 474 ? -10.190 -2.938 -35.160 1.00 89.50 474 SER A CA 1
ATOM 3760 C C . SER A 1 474 ? -10.508 -1.937 -34.046 1.00 89.50 474 SER A C 1
ATOM 3762 O O . SER A 1 474 ? -10.154 -0.762 -34.159 1.00 89.50 474 SER A O 1
ATOM 3764 N N . GLN A 1 475 ? -11.058 -2.410 -32.926 1.00 89.38 475 GLN A N 1
ATOM 3765 C CA . GLN A 1 475 ? -11.348 -1.606 -31.742 1.00 89.38 475 GLN A CA 1
ATOM 3766 C C . GLN A 1 475 ? -10.064 -1.115 -31.065 1.00 89.38 475 GLN A C 1
ATOM 3768 O O . GLN A 1 475 ? -9.974 0.055 -30.686 1.00 89.38 475 GLN A O 1
ATOM 3773 N N . VAL A 1 476 ? -9.032 -1.964 -30.973 1.00 87.94 476 VAL A N 1
ATOM 3774 C CA . VAL A 1 476 ? -7.713 -1.564 -30.445 1.00 87.94 476 VAL A CA 1
ATOM 3775 C C . VAL A 1 476 ? -7.071 -0.488 -31.330 1.00 87.94 476 VAL A C 1
ATOM 3777 O O . VAL A 1 476 ? -6.572 0.520 -30.822 1.00 87.94 476 VAL A O 1
ATOM 3780 N N . ILE A 1 477 ? -7.117 -0.658 -32.656 1.00 90.19 477 ILE A N 1
ATOM 3781 C CA . ILE A 1 477 ? -6.619 0.335 -33.621 1.00 90.19 477 ILE A CA 1
ATOM 3782 C C . ILE A 1 477 ? -7.386 1.656 -33.479 1.00 90.19 477 ILE A C 1
ATOM 3784 O O . ILE A 1 477 ? -6.764 2.720 -33.393 1.00 90.19 477 ILE A O 1
ATOM 3788 N N . ALA A 1 478 ? -8.720 1.597 -33.435 1.00 89.19 478 ALA A N 1
ATOM 3789 C CA . ALA A 1 478 ? -9.586 2.764 -33.310 1.00 89.19 478 ALA A CA 1
ATOM 3790 C C . ALA A 1 478 ? -9.283 3.555 -32.031 1.00 89.19 478 ALA A C 1
ATOM 3792 O O . ALA A 1 478 ? -9.083 4.768 -32.105 1.00 89.19 478 ALA A O 1
ATOM 3793 N N . PHE A 1 479 ? -9.128 2.867 -30.897 1.00 89.50 479 PHE A N 1
ATOM 3794 C CA . PHE A 1 479 ? -8.763 3.475 -29.618 1.00 89.50 479 PHE A CA 1
ATOM 3795 C C . PHE A 1 479 ? -7.459 4.285 -29.701 1.00 89.50 479 PHE A C 1
ATOM 3797 O O . PHE A 1 479 ? -7.402 5.447 -29.283 1.00 89.50 479 PHE A O 1
ATOM 3804 N N . TYR A 1 480 ? -6.383 3.703 -30.238 1.00 88.00 480 TYR A N 1
ATOM 3805 C CA . TYR A 1 480 ? -5.103 4.414 -30.326 1.00 88.00 480 TYR A CA 1
ATOM 3806 C C . TYR A 1 480 ? -5.143 5.551 -31.354 1.00 88.00 480 TYR A C 1
ATOM 3808 O O . TYR A 1 480 ? -4.559 6.611 -31.109 1.00 88.00 480 TYR A O 1
ATOM 3816 N N . LYS A 1 481 ? -5.870 5.377 -32.463 1.00 88.56 481 LYS A N 1
ATOM 3817 C CA . LYS A 1 481 ? -6.092 6.432 -33.463 1.00 88.56 481 LYS A CA 1
ATOM 3818 C C . LYS A 1 481 ? -6.848 7.621 -32.862 1.00 88.56 481 LYS A C 1
ATOM 3820 O O . LYS A 1 481 ? -6.449 8.766 -33.076 1.00 88.56 481 LYS A O 1
ATOM 3825 N N . GLU A 1 482 ? -7.893 7.364 -32.079 1.00 86.31 482 GLU A N 1
ATOM 3826 C CA . GLU A 1 482 ? -8.661 8.395 -31.377 1.00 86.31 482 GLU A CA 1
ATOM 3827 C C . GLU A 1 482 ? -7.791 9.156 -30.371 1.00 86.31 482 GLU A C 1
ATOM 3829 O O . GLU A 1 482 ? -7.789 10.384 -30.383 1.00 86.31 482 GLU A O 1
ATOM 3834 N N . ASN A 1 483 ? -6.964 8.461 -29.582 1.00 83.12 483 ASN A N 1
ATOM 3835 C CA . ASN A 1 483 ? -6.029 9.102 -28.651 1.00 83.12 483 ASN A CA 1
ATOM 3836 C C . ASN A 1 483 ? -5.020 10.029 -29.355 1.00 83.12 483 ASN A C 1
ATOM 3838 O O . ASN A 1 483 ? -4.720 11.120 -28.863 1.00 83.12 483 ASN A O 1
ATOM 3842 N N . VAL A 1 484 ? -4.498 9.632 -30.521 1.00 82.31 484 VAL A N 1
ATOM 3843 C CA . VAL A 1 484 ? -3.616 10.495 -31.328 1.00 82.31 484 VAL A CA 1
ATOM 3844 C C . VAL A 1 484 ? -4.379 11.713 -31.852 1.00 82.31 484 VAL A C 1
ATOM 3846 O O . VAL A 1 484 ? -3.877 12.835 -31.763 1.00 82.31 484 VAL A O 1
ATOM 3849 N N . ASN A 1 485 ? -5.598 11.518 -32.356 1.00 83.25 485 ASN A N 1
ATOM 3850 C CA . ASN A 1 485 ? -6.444 12.609 -32.841 1.00 83.25 485 ASN A CA 1
ATOM 3851 C C . ASN A 1 485 ? -6.836 13.581 -31.723 1.00 83.25 485 ASN A C 1
ATOM 3853 O O . ASN A 1 485 ? -6.814 14.791 -31.937 1.00 83.25 485 ASN A O 1
ATOM 3857 N N . PHE A 1 486 ? -7.136 13.076 -30.528 1.00 79.56 486 PHE A N 1
ATOM 3858 C CA . PHE A 1 486 ? -7.391 13.895 -29.350 1.00 79.56 486 PHE A CA 1
ATOM 3859 C C . PHE A 1 486 ? -6.178 14.751 -28.995 1.00 79.56 486 PHE A C 1
ATOM 3861 O O . PHE A 1 486 ? -6.317 15.956 -28.824 1.00 79.56 486 PHE A O 1
ATOM 3868 N N . HIS A 1 487 ? -4.972 14.175 -28.960 1.00 73.69 487 HIS A N 1
ATOM 3869 C CA . HIS A 1 487 ? -3.758 14.957 -28.722 1.00 73.69 487 HIS A CA 1
ATOM 3870 C C . HIS A 1 487 ? -3.545 16.055 -29.773 1.00 73.69 487 HIS A C 1
ATOM 3872 O O . HIS A 1 487 ? -3.150 17.162 -29.410 1.00 73.69 487 HIS A O 1
ATOM 3878 N N . LYS A 1 488 ? -3.838 15.781 -31.053 1.00 75.94 488 LYS A N 1
ATOM 3879 C CA . LYS A 1 488 ? -3.803 16.804 -32.112 1.00 75.94 488 LYS A CA 1
ATOM 3880 C C . LYS A 1 488 ? -4.805 17.926 -31.837 1.00 75.94 488 LYS A C 1
ATOM 3882 O O . LYS A 1 488 ? -4.413 19.088 -31.828 1.00 75.94 488 LYS A O 1
ATOM 3887 N N . LYS A 1 489 ? -6.068 17.583 -31.558 1.00 76.81 489 LYS A N 1
ATOM 3888 C CA . LYS A 1 489 ? -7.131 18.554 -31.240 1.00 76.81 489 LYS A CA 1
ATOM 3889 C C . LYS A 1 489 ? -6.803 19.377 -29.989 1.00 76.81 489 LYS A C 1
ATOM 3891 O O . LYS A 1 489 ? -6.953 20.591 -30.017 1.00 76.81 489 LYS A O 1
ATOM 3896 N N . SER A 1 490 ? -6.297 18.738 -28.930 1.00 73.00 490 SER A N 1
ATOM 3897 C CA . SER A 1 490 ? -5.855 19.402 -27.695 1.00 73.00 490 SER A CA 1
ATOM 3898 C C . SER A 1 490 ? -4.808 20.457 -27.965 1.00 73.00 490 SER A C 1
ATOM 3900 O O . SER A 1 490 ? -4.837 21.516 -27.352 1.00 73.00 490 SER A O 1
ATOM 3902 N N . LYS A 1 491 ? -3.879 20.160 -28.875 1.00 70.69 491 LYS A N 1
ATOM 3903 C CA . LYS A 1 491 ? -2.813 21.087 -29.204 1.00 70.69 491 LYS A CA 1
ATOM 3904 C C . LYS A 1 491 ? -3.321 22.263 -30.026 1.00 70.69 491 LYS A C 1
ATOM 3906 O O . LYS A 1 491 ? -2.990 23.385 -29.692 1.00 70.69 491 LYS A O 1
ATOM 3911 N N . VAL A 1 492 ? -4.165 22.018 -31.034 1.00 74.19 492 VAL A N 1
ATOM 3912 C CA . VAL A 1 492 ? -4.822 23.094 -31.803 1.00 74.19 492 VAL A CA 1
ATOM 3913 C C . VAL A 1 492 ? -5.570 24.043 -30.867 1.00 74.19 492 VAL A C 1
ATOM 3915 O O . VAL A 1 492 ? -5.476 25.257 -31.021 1.00 74.19 492 VAL A O 1
ATOM 3918 N N . PHE A 1 493 ? -6.250 23.494 -29.858 1.00 73.75 493 PHE A N 1
ATOM 3919 C CA . PHE A 1 493 ? -6.881 24.283 -28.807 1.00 73.75 493 PHE A CA 1
ATOM 3920 C C . PHE A 1 493 ? -5.859 25.118 -28.012 1.00 73.75 493 PHE A C 1
ATOM 3922 O O . PHE A 1 493 ? -5.995 26.338 -27.950 1.00 73.75 493 PHE A O 1
ATOM 3929 N N . THR A 1 494 ? -4.808 24.501 -27.454 1.00 71.56 494 THR A N 1
ATOM 3930 C CA . THR A 1 494 ? -3.774 25.222 -26.686 1.00 71.56 494 THR A CA 1
ATOM 3931 C C . THR A 1 494 ? -3.068 26.296 -27.516 1.00 71.56 494 THR A C 1
ATOM 3933 O O . THR A 1 494 ? -2.974 27.432 -27.064 1.00 71.56 494 THR A O 1
ATOM 3936 N N . ASP A 1 495 ? -2.625 25.979 -28.732 1.00 70.50 495 ASP A N 1
ATOM 3937 C CA . ASP A 1 495 ? -1.936 26.913 -29.630 1.00 70.50 495 ASP A CA 1
ATOM 3938 C C . ASP A 1 495 ? -2.848 28.084 -29.993 1.00 70.50 495 ASP A C 1
ATOM 3940 O O . ASP A 1 495 ? -2.427 29.241 -29.994 1.00 70.50 495 ASP A O 1
ATOM 3944 N N . SER A 1 496 ? -4.127 27.802 -30.252 1.00 72.38 496 SER A N 1
ATOM 3945 C CA . SER A 1 496 ? -5.080 28.858 -30.542 1.00 72.38 496 SER A CA 1
ATOM 3946 C C . SER A 1 496 ? -5.324 29.771 -29.340 1.00 72.38 496 SER A C 1
ATOM 3948 O O . SER A 1 496 ? -5.553 30.961 -29.552 1.00 72.38 496 SER A O 1
ATOM 3950 N N . MET A 1 497 ? -5.289 29.243 -28.115 1.00 71.88 497 MET A N 1
ATOM 3951 C CA . MET A 1 497 ? -5.383 30.044 -26.892 1.00 71.88 497 MET A CA 1
ATOM 3952 C C . MET A 1 497 ? -4.118 30.883 -26.677 1.00 71.88 497 MET A C 1
ATOM 3954 O O . MET A 1 497 ? -4.231 32.079 -26.425 1.00 71.88 497 MET A O 1
ATOM 3958 N N . LEU A 1 498 ? -2.929 30.294 -26.856 1.00 70.25 498 LEU A N 1
ATOM 3959 C CA . LEU A 1 498 ? -1.636 30.985 -26.745 1.00 70.25 498 LEU A CA 1
ATOM 3960 C C . LEU A 1 498 ? -1.484 32.106 -27.782 1.00 70.25 498 LEU A C 1
ATOM 3962 O O . LEU A 1 498 ? -0.997 33.185 -27.457 1.00 70.25 498 LEU A O 1
ATOM 3966 N N . THR A 1 499 ? -1.961 31.884 -29.008 1.00 71.50 499 THR A N 1
ATOM 3967 C CA . THR A 1 499 ? -1.961 32.899 -30.075 1.00 71.50 499 THR A CA 1
ATOM 3968 C C . THR A 1 499 ? -2.857 34.084 -29.735 1.00 71.50 499 THR A C 1
ATOM 3970 O O . THR A 1 499 ? -2.468 35.224 -29.968 1.00 71.50 499 THR A O 1
ATOM 3973 N N . MET A 1 500 ? -4.024 33.848 -29.127 1.00 66.88 500 MET A N 1
ATOM 3974 C CA . MET A 1 500 ? -4.907 34.941 -28.704 1.00 66.88 500 MET A CA 1
ATOM 3975 C C . MET A 1 500 ? -4.319 35.803 -27.582 1.00 66.88 500 MET A C 1
ATOM 3977 O O . MET A 1 500 ? -4.667 36.974 -27.499 1.00 66.88 500 MET A O 1
ATOM 3981 N N . ILE A 1 501 ? -3.423 35.259 -26.753 1.00 66.94 501 ILE A N 1
ATOM 3982 C CA . ILE A 1 501 ? -2.727 36.014 -25.694 1.00 66.94 501 ILE A CA 1
ATOM 3983 C C . ILE A 1 501 ? -1.345 36.529 -26.131 1.00 66.94 501 ILE A C 1
ATOM 3985 O O . ILE A 1 501 ? -0.506 36.823 -25.285 1.00 66.94 501 ILE A O 1
ATOM 3989 N N . GLY A 1 502 ? -1.063 36.577 -27.440 1.00 60.94 502 GLY A N 1
ATOM 3990 C CA . GLY A 1 502 ? 0.207 37.090 -27.975 1.00 60.94 502 GLY A CA 1
ATOM 3991 C C . GLY A 1 502 ? 1.435 36.216 -27.681 1.00 60.94 502 GLY A C 1
ATOM 3992 O O . GLY A 1 502 ? 2.554 36.603 -27.991 1.00 60.94 502 GLY A O 1
ATOM 3993 N N . CYS A 1 503 ? 1.239 35.018 -27.125 1.00 60.84 503 CYS A N 1
ATOM 3994 C CA . CYS A 1 503 ? 2.289 34.043 -26.813 1.00 60.84 503 CYS A CA 1
ATOM 3995 C C . CYS A 1 503 ? 2.412 32.948 -27.898 1.00 60.84 503 CYS A C 1
ATOM 3997 O O . CYS A 1 503 ? 2.964 31.880 -27.641 1.00 60.84 503 CYS A O 1
ATOM 3999 N N . GLY A 1 504 ? 1.822 33.167 -29.080 1.00 54.91 504 GLY A N 1
ATOM 4000 C CA . GLY A 1 504 ? 1.553 32.133 -30.090 1.00 54.91 504 GLY A CA 1
ATOM 4001 C C . GLY A 1 504 ? 2.678 31.794 -31.060 1.00 54.91 504 GLY A C 1
ATOM 4002 O O . GLY A 1 504 ? 2.538 30.825 -31.808 1.00 54.91 504 GLY A O 1
ATOM 4003 N N . ASP A 1 505 ? 3.785 32.534 -31.065 1.00 56.22 505 ASP A N 1
ATOM 4004 C CA . ASP A 1 505 ? 4.903 32.228 -31.957 1.00 56.22 505 ASP A CA 1
ATOM 4005 C C . ASP A 1 505 ? 5.802 31.146 -31.360 1.00 56.22 505 ASP A C 1
ATOM 4007 O O . ASP A 1 505 ? 6.951 31.362 -30.981 1.00 56.22 505 ASP A O 1
ATOM 4011 N N . GLU A 1 506 ? 5.275 29.920 -31.303 1.00 60.28 506 GLU A N 1
ATOM 4012 C CA . GLU A 1 506 ? 6.145 28.757 -31.193 1.00 60.28 506 GLU A CA 1
ATOM 4013 C C . GLU A 1 506 ? 7.022 28.708 -32.461 1.00 60.28 506 GLU A C 1
ATOM 4015 O O . GLU A 1 506 ? 6.514 28.623 -33.588 1.00 60.28 506 GLU A O 1
ATOM 4020 N N . ASP A 1 507 ? 8.349 28.710 -32.290 1.00 66.38 507 ASP A N 1
ATOM 4021 C CA . ASP A 1 507 ? 9.357 28.474 -33.342 1.00 66.38 507 ASP A CA 1
ATOM 4022 C C . ASP A 1 507 ? 9.297 27.020 -33.880 1.00 66.38 507 ASP A C 1
ATOM 4024 O O . ASP A 1 507 ? 10.269 26.509 -34.434 1.00 66.38 507 ASP A O 1
ATOM 4028 N N . TYR A 1 508 ? 8.180 26.301 -33.704 1.00 64.19 508 TYR A N 1
ATOM 4029 C CA . TYR A 1 508 ? 8.037 24.906 -34.098 1.00 64.19 508 TYR A CA 1
ATOM 4030 C C . TYR A 1 508 ? 6.580 24.470 -34.375 1.00 64.19 508 TYR A C 1
ATOM 4032 O O . TYR A 1 508 ? 5.622 25.040 -33.864 1.00 64.19 508 TYR A O 1
ATOM 4040 N N . ILE A 1 509 ? 6.399 23.411 -35.168 1.00 69.81 509 ILE A N 1
ATOM 4041 C CA . ILE A 1 509 ? 5.127 22.769 -35.532 1.00 69.81 509 ILE A CA 1
ATOM 4042 C C . ILE A 1 509 ? 5.114 21.369 -34.910 1.00 69.81 509 ILE A C 1
ATOM 4044 O O . ILE A 1 509 ? 6.018 20.580 -35.157 1.00 69.81 509 ILE A O 1
ATOM 4048 N N . LYS A 1 510 ? 4.103 20.993 -34.116 1.00 66.12 510 LYS A N 1
ATOM 4049 C CA . LYS A 1 510 ? 4.042 19.603 -33.616 1.00 66.12 510 LYS A CA 1
ATOM 4050 C C . LYS A 1 510 ? 3.465 18.686 -34.690 1.00 66.12 510 LYS A C 1
ATOM 4052 O O . LYS A 1 510 ? 2.397 18.948 -35.236 1.00 66.12 510 LYS A O 1
ATOM 4057 N N . LEU A 1 511 ? 4.143 17.576 -34.935 1.00 69.81 511 LEU A N 1
ATOM 4058 C CA . LEU A 1 511 ? 3.724 16.517 -35.840 1.00 69.81 511 LEU A CA 1
ATOM 4059 C C . LEU A 1 511 ? 3.046 15.401 -35.041 1.00 69.81 511 LEU A C 1
ATOM 4061 O O . LEU A 1 511 ? 3.467 15.053 -33.937 1.00 69.81 511 LEU A O 1
ATOM 4065 N N . GLY A 1 512 ? 1.993 14.820 -35.608 1.00 72.06 512 GLY A N 1
ATOM 4066 C CA . GLY A 1 512 ? 1.348 13.634 -35.061 1.00 72.06 512 GLY A CA 1
ATOM 4067 C C . GLY A 1 512 ? 0.995 12.682 -36.188 1.00 72.06 512 GLY A C 1
ATOM 4068 O O . GLY A 1 512 ? 0.275 13.066 -37.111 1.00 72.06 512 GLY A O 1
ATOM 4069 N N . SER A 1 513 ? 1.455 11.442 -36.125 1.00 81.31 513 SER A N 1
ATOM 4070 C CA . SER A 1 513 ? 1.105 10.432 -37.122 1.00 81.31 513 SER A CA 1
ATOM 4071 C C . SER A 1 513 ? 0.712 9.128 -36.435 1.00 81.31 513 SER A C 1
ATOM 4073 O O . SER A 1 513 ? 1.131 8.830 -35.313 1.00 81.31 513 SER A O 1
ATOM 4075 N N . PHE A 1 514 ? -0.173 8.390 -37.095 1.00 87.12 514 PHE A N 1
ATOM 4076 C CA . PHE A 1 514 ? -0.602 7.067 -36.676 1.00 87.12 514 PHE A CA 1
ATOM 4077 C C . PHE A 1 514 ? -0.560 6.167 -37.903 1.00 87.12 514 PHE A C 1
ATOM 4079 O O . PHE A 1 514 ? -1.217 6.461 -38.903 1.00 87.12 514 PHE A O 1
ATOM 4086 N N . LYS A 1 515 ? 0.213 5.085 -37.827 1.00 90.19 515 LYS A N 1
ATOM 4087 C CA . LYS A 1 515 ? 0.277 4.051 -38.863 1.00 90.19 515 LYS A CA 1
ATOM 4088 C C . LYS A 1 515 ? -0.004 2.693 -38.234 1.00 90.19 515 LYS A C 1
ATOM 4090 O O . LYS A 1 515 ? 0.464 2.422 -37.130 1.00 90.19 515 LYS A O 1
ATOM 4095 N N . SER A 1 516 ? -0.746 1.855 -38.947 1.00 90.38 516 SER A N 1
ATOM 4096 C CA . SER A 1 516 ? -0.995 0.459 -38.594 1.00 90.38 516 SER A CA 1
ATOM 4097 C C . SER A 1 516 ? -0.567 -0.400 -39.773 1.00 90.38 516 SER A C 1
ATOM 4099 O O . SER A 1 516 ? -1.010 -0.149 -40.890 1.00 90.38 516 SER A O 1
ATOM 4101 N N . GLU A 1 517 ? 0.286 -1.387 -39.534 1.00 91.81 517 GLU A N 1
ATOM 4102 C CA . GLU A 1 517 ? 0.804 -2.287 -40.567 1.00 91.81 517 GLU A CA 1
ATOM 4103 C C . GLU A 1 517 ? 0.891 -3.722 -40.040 1.00 91.81 517 GLU A C 1
ATOM 4105 O O . GLU A 1 517 ? 1.116 -3.950 -38.847 1.00 91.81 517 GLU A O 1
ATOM 4110 N N . VAL A 1 518 ? 0.715 -4.704 -40.925 1.00 89.56 518 VAL A N 1
ATOM 4111 C CA . VAL A 1 518 ? 1.013 -6.104 -40.604 1.00 89.56 518 VAL A CA 1
ATOM 4112 C C . VAL A 1 518 ? 2.531 -6.247 -40.569 1.00 89.56 518 VAL A C 1
ATOM 4114 O O . VAL A 1 518 ? 3.199 -5.979 -41.562 1.00 89.56 518 VAL A O 1
ATOM 4117 N N . TYR A 1 519 ? 3.085 -6.633 -39.420 1.00 87.31 519 TYR A N 1
ATOM 4118 C CA . TYR A 1 519 ? 4.535 -6.726 -39.231 1.00 87.31 519 TYR A CA 1
ATOM 4119 C C . TYR A 1 519 ? 5.065 -8.127 -39.549 1.00 87.31 519 TYR A C 1
ATOM 4121 O O . TYR A 1 519 ? 6.068 -8.279 -40.242 1.00 87.31 519 TYR A O 1
ATOM 4129 N N . LYS A 1 520 ? 4.375 -9.156 -39.045 1.00 87.12 520 LYS A N 1
ATOM 4130 C CA . LYS A 1 520 ? 4.630 -10.588 -39.276 1.00 87.12 520 LYS A CA 1
ATOM 4131 C C . LYS A 1 520 ? 3.293 -11.344 -39.277 1.00 87.12 520 LYS A C 1
ATOM 4133 O O . LYS A 1 520 ? 2.301 -10.769 -38.822 1.00 87.12 520 LYS A O 1
ATOM 4138 N N . PRO A 1 521 ? 3.231 -12.610 -39.738 1.00 81.12 521 PRO A N 1
ATOM 4139 C CA . PRO A 1 521 ? 2.000 -13.398 -39.674 1.00 81.12 521 PRO A CA 1
ATOM 4140 C C . PRO A 1 521 ? 1.394 -13.381 -38.262 1.00 81.12 521 PRO A C 1
ATOM 4142 O O . PRO A 1 521 ? 2.046 -13.758 -37.289 1.00 81.12 521 PRO A O 1
ATOM 4145 N N . GLY A 1 522 ? 0.165 -12.870 -38.146 1.00 83.62 522 GLY A N 1
ATOM 4146 C CA . GLY A 1 522 ? -0.556 -12.749 -36.875 1.00 83.62 522 GLY A CA 1
ATOM 4147 C C . GLY A 1 522 ? -0.106 -11.616 -35.939 1.00 83.62 522 GLY A C 1
ATOM 4148 O O . GLY A 1 522 ? -0.643 -11.518 -34.842 1.00 83.62 522 GLY A O 1
ATOM 4149 N N . VAL A 1 523 ? 0.839 -10.750 -36.328 1.00 89.62 523 VAL A N 1
ATOM 4150 C CA . VAL A 1 523 ? 1.303 -9.614 -35.506 1.00 89.62 523 VAL A CA 1
ATOM 4151 C C . VAL A 1 523 ? 1.099 -8.298 -36.247 1.00 89.62 523 VAL A C 1
ATOM 4153 O O . VAL A 1 523 ? 1.667 -8.073 -37.318 1.00 89.62 523 VAL A O 1
ATOM 4156 N N . THR A 1 524 ? 0.344 -7.391 -35.633 1.00 91.81 524 THR A N 1
ATOM 4157 C CA . THR A 1 524 ? 0.131 -6.030 -36.139 1.00 91.81 524 THR A CA 1
ATOM 4158 C C . THR A 1 524 ? 0.994 -5.046 -35.362 1.00 91.81 524 THR A C 1
ATOM 4160 O O . THR A 1 524 ? 1.106 -5.134 -34.138 1.00 91.81 524 THR A O 1
ATOM 4163 N N . LYS A 1 525 ? 1.601 -4.091 -36.065 1.00 93.38 525 LYS A N 1
ATOM 4164 C CA . LYS A 1 525 ? 2.400 -3.012 -35.484 1.00 93.38 525 LYS A CA 1
ATOM 4165 C C . LYS A 1 525 ? 1.668 -1.686 -35.638 1.00 93.38 525 LYS A C 1
ATOM 4167 O O . LYS A 1 525 ? 1.308 -1.282 -36.742 1.00 93.38 525 LYS A O 1
ATOM 4172 N N . LEU A 1 526 ? 1.509 -0.982 -34.522 1.00 92.31 526 LEU A N 1
ATOM 4173 C CA . LEU A 1 526 ? 1.088 0.411 -34.482 1.00 92.31 526 LEU A CA 1
ATOM 4174 C C . LEU A 1 526 ? 2.310 1.291 -34.273 1.00 92.31 526 LEU A C 1
ATOM 4176 O O . LEU A 1 526 ? 3.067 1.108 -33.318 1.00 92.31 526 LEU A O 1
ATOM 4180 N N . THR A 1 527 ? 2.468 2.279 -35.142 1.00 90.75 527 THR A N 1
ATOM 4181 C CA . THR A 1 527 ? 3.471 3.330 -35.000 1.00 90.75 527 THR A CA 1
ATOM 4182 C C . THR A 1 527 ? 2.757 4.620 -34.636 1.00 90.75 527 THR A C 1
ATOM 4184 O O . THR A 1 527 ? 1.964 5.145 -35.419 1.00 90.75 527 THR A O 1
ATOM 4187 N N . ILE A 1 528 ? 3.031 5.109 -33.429 1.00 87.88 528 ILE A N 1
ATOM 4188 C CA . ILE A 1 528 ? 2.527 6.379 -32.916 1.00 87.88 528 ILE A CA 1
ATOM 4189 C C . ILE A 1 528 ? 3.692 7.359 -32.923 1.00 87.88 528 ILE A C 1
ATOM 4191 O O . ILE A 1 528 ? 4.661 7.186 -32.181 1.00 87.88 528 ILE A O 1
ATOM 4195 N N . GLU A 1 529 ? 3.595 8.395 -33.745 1.00 86.50 529 GLU A N 1
ATOM 4196 C CA . GLU A 1 529 ? 4.618 9.432 -33.841 1.00 86.50 529 GLU A CA 1
ATOM 4197 C C . GLU A 1 529 ? 4.108 10.716 -33.209 1.00 86.50 529 GLU A C 1
ATOM 4199 O O . GLU A 1 529 ? 3.014 11.191 -33.524 1.00 86.50 529 GLU A O 1
ATOM 4204 N N . LYS A 1 530 ? 4.924 11.283 -32.326 1.00 81.94 530 LYS A N 1
ATOM 4205 C CA . LYS A 1 530 ? 4.757 12.626 -31.779 1.00 81.94 530 LYS A CA 1
ATOM 4206 C C . LYS A 1 530 ? 6.047 13.371 -32.066 1.00 81.94 530 LYS A C 1
ATOM 4208 O O . LYS A 1 530 ? 7.094 12.936 -31.606 1.00 81.94 530 LYS A O 1
ATOM 4213 N N . GLY A 1 531 ? 6.002 14.455 -32.821 1.00 76.75 531 GLY A N 1
ATOM 4214 C CA . GLY A 1 531 ? 7.208 15.186 -33.188 1.00 76.75 531 GLY A CA 1
ATOM 4215 C C . GLY A 1 531 ? 7.060 16.691 -33.109 1.00 76.75 531 GLY A C 1
ATOM 4216 O O . GLY A 1 531 ? 5.971 17.202 -32.861 1.00 76.75 531 GLY A O 1
ATOM 4217 N N . PHE A 1 532 ? 8.172 17.377 -33.325 1.00 76.38 532 PHE A N 1
ATOM 4218 C CA . PHE A 1 532 ? 8.309 18.824 -33.361 1.00 76.38 532 PHE A CA 1
ATOM 4219 C C . PHE A 1 532 ? 9.159 19.172 -34.577 1.00 76.38 532 PHE A C 1
ATOM 4221 O O . PHE A 1 532 ? 10.266 18.668 -34.698 1.00 76.38 532 PHE A O 1
ATOM 4228 N N . ARG A 1 533 ? 8.650 20.014 -35.463 1.00 78.56 533 ARG A N 1
ATOM 4229 C CA . ARG A 1 533 ? 9.360 20.576 -36.604 1.00 78.56 533 ARG A CA 1
ATOM 4230 C C . ARG A 1 533 ? 9.742 22.003 -36.283 1.00 78.56 533 ARG A C 1
ATOM 4232 O O . ARG A 1 533 ? 8.845 22.823 -36.149 1.00 78.56 533 ARG A O 1
ATOM 4239 N N . LEU A 1 534 ? 11.016 22.318 -36.134 1.00 77.25 534 LEU A N 1
ATOM 4240 C CA . LEU A 1 534 ? 11.454 23.689 -35.881 1.00 77.25 534 LEU A CA 1
ATOM 4241 C C . LEU A 1 534 ? 11.292 24.536 -37.155 1.00 77.25 534 LEU A C 1
ATOM 4243 O O . LEU A 1 534 ? 11.722 24.110 -38.223 1.00 77.25 534 LEU A O 1
ATOM 4247 N N . LYS A 1 535 ? 10.713 25.736 -37.026 1.00 71.38 535 LYS A N 1
ATOM 4248 C CA . LYS A 1 535 ? 10.580 26.756 -38.086 1.00 71.38 535 LYS A CA 1
ATOM 4249 C C . LYS A 1 535 ? 11.926 27.390 -38.463 1.00 71.38 535 LYS A C 1
ATOM 4251 O O . LYS A 1 535 ? 12.024 28.053 -39.489 1.00 71.38 535 LYS A O 1
ATOM 4256 N N . LYS A 1 536 ? 12.948 27.221 -37.617 1.00 73.12 536 LYS A N 1
ATOM 4257 C CA . LYS A 1 536 ? 14.333 27.631 -37.867 1.00 73.12 536 LYS A CA 1
ATOM 4258 C C . LYS A 1 536 ? 15.236 26.418 -37.696 1.00 73.12 536 LYS A C 1
ATOM 4260 O O . LYS A 1 536 ? 15.316 25.846 -36.608 1.00 73.12 536 LYS A O 1
ATOM 4265 N N . GLY A 1 537 ? 15.888 26.005 -38.774 1.00 65.94 537 GLY A N 1
ATOM 4266 C CA . GLY A 1 537 ? 16.892 24.957 -38.722 1.00 65.94 537 GLY A CA 1
ATOM 4267 C C . GLY A 1 537 ? 18.233 25.456 -38.167 1.00 65.94 537 GLY A C 1
ATOM 4268 O O . GLY A 1 537 ? 18.589 26.627 -38.257 1.00 65.94 537 GLY A O 1
ATOM 4269 N N . TYR A 1 538 ? 18.988 24.538 -37.575 1.00 67.00 538 TYR A N 1
ATOM 4270 C CA . TYR A 1 538 ? 20.387 24.704 -37.178 1.00 67.00 538 TYR A CA 1
ATOM 4271 C C . TYR A 1 538 ? 21.293 23.987 -38.199 1.00 67.00 538 TYR A C 1
ATOM 4273 O O . TYR A 1 538 ? 20.824 23.121 -38.936 1.00 67.00 538 TYR A O 1
ATOM 4281 N N . PHE A 1 539 ? 22.593 24.288 -38.235 1.00 71.06 539 PHE A N 1
ATOM 4282 C CA . PHE A 1 539 ? 23.580 23.580 -39.078 1.00 71.06 539 PHE A CA 1
ATOM 4283 C C . PHE A 1 539 ? 23.336 23.643 -40.602 1.00 71.06 539 PHE A C 1
ATOM 4285 O O . PHE A 1 539 ? 23.580 22.668 -41.304 1.00 71.06 539 PHE A O 1
ATOM 4292 N N . GLY A 1 540 ? 22.852 24.775 -41.126 1.00 67.50 540 GLY A N 1
ATOM 4293 C CA . GLY A 1 540 ? 22.675 24.974 -42.576 1.00 67.50 540 GLY A CA 1
ATOM 4294 C C . GLY A 1 540 ? 21.414 24.341 -43.176 1.00 67.50 540 GLY A C 1
ATOM 4295 O O . GLY A 1 540 ? 21.210 24.427 -44.382 1.00 67.50 540 GLY A O 1
ATOM 4296 N N . TYR A 1 541 ? 20.551 23.743 -42.350 1.00 65.50 541 TYR A N 1
ATOM 4297 C CA . TYR A 1 541 ? 19.230 23.259 -42.755 1.00 65.50 541 TYR A CA 1
ATOM 4298 C C . TYR A 1 541 ? 18.156 24.320 -42.501 1.00 65.50 541 TYR A C 1
ATOM 4300 O O . TYR A 1 541 ? 18.284 25.129 -41.583 1.00 65.50 541 TYR A O 1
ATOM 4308 N N . HIS A 1 542 ? 17.077 24.292 -43.286 1.00 76.38 542 HIS A N 1
ATOM 4309 C CA . HIS A 1 542 ? 15.958 25.229 -43.137 1.00 76.38 542 HIS A CA 1
ATOM 4310 C C . HIS A 1 542 ? 14.997 24.844 -41.998 1.00 76.38 542 HIS A C 1
ATOM 4312 O O . HIS A 1 542 ? 14.450 25.729 -41.347 1.00 76.38 542 HIS A O 1
ATOM 4318 N N . GLU A 1 543 ? 14.846 23.548 -41.698 1.00 75.62 543 GLU A N 1
ATOM 4319 C CA . GLU A 1 543 ? 13.948 23.009 -40.662 1.00 75.62 543 GLU A CA 1
ATOM 4320 C C . GLU A 1 543 ? 14.565 21.757 -40.005 1.00 75.62 543 GLU A C 1
ATOM 4322 O O . GLU A 1 543 ? 15.391 21.079 -40.618 1.00 75.62 543 GLU A O 1
ATOM 4327 N N . HIS A 1 544 ? 14.152 21.424 -38.774 1.00 78.19 544 HIS A N 1
ATOM 4328 C CA . HIS A 1 544 ? 14.526 20.172 -38.086 1.00 78.19 544 HIS A CA 1
ATOM 4329 C C . HIS A 1 544 ? 13.305 19.450 -37.532 1.00 78.19 544 HIS A C 1
ATOM 4331 O O . HIS A 1 544 ? 12.550 20.050 -36.772 1.00 78.19 544 HIS A O 1
ATOM 4337 N N . ASP A 1 545 ? 13.178 18.151 -37.809 1.00 79.75 545 ASP A N 1
ATOM 4338 C CA . ASP A 1 545 ? 12.126 17.293 -37.255 1.00 79.75 545 ASP A CA 1
ATOM 4339 C C . ASP A 1 545 ? 12.654 16.447 -36.083 1.00 79.75 545 ASP A C 1
ATOM 4341 O O . ASP A 1 545 ? 13.393 15.478 -36.258 1.00 79.75 545 ASP A O 1
ATOM 4345 N N . VAL A 1 546 ? 12.216 16.761 -34.867 1.00 80.44 546 VAL A N 1
ATOM 4346 C CA . VAL A 1 546 ? 12.432 15.948 -33.665 1.00 80.44 546 VAL A CA 1
ATOM 4347 C C . VAL A 1 546 ? 11.238 15.021 -33.482 1.00 80.44 546 VAL A C 1
ATOM 4349 O O . VAL A 1 546 ? 10.185 15.447 -33.015 1.00 80.44 546 VAL A O 1
ATOM 4352 N N . ILE A 1 547 ? 11.378 13.743 -33.840 1.00 81.19 547 ILE A N 1
ATOM 4353 C CA . ILE A 1 547 ? 10.283 12.761 -33.790 1.00 81.19 547 ILE A CA 1
ATOM 4354 C C . ILE A 1 547 ? 10.493 11.777 -32.638 1.00 81.19 547 ILE A C 1
ATOM 4356 O O . ILE A 1 547 ? 11.436 10.989 -32.629 1.00 81.19 547 ILE A O 1
ATOM 4360 N N . ASN A 1 548 ? 9.549 11.753 -31.701 1.00 82.06 548 ASN A N 1
ATOM 4361 C CA . ASN A 1 548 ? 9.395 10.692 -30.717 1.00 82.06 548 ASN A CA 1
ATOM 4362 C C . ASN A 1 548 ? 8.445 9.612 -31.260 1.00 82.06 548 ASN A C 1
ATOM 4364 O O . ASN A 1 548 ? 7.250 9.843 -31.468 1.00 82.06 548 ASN A O 1
ATOM 4368 N N . ARG A 1 549 ? 8.991 8.418 -31.487 1.00 85.38 549 ARG A N 1
ATOM 4369 C CA . ARG A 1 549 ? 8.266 7.243 -31.982 1.00 85.38 549 ARG A CA 1
ATOM 4370 C C . ARG A 1 549 ? 7.996 6.259 -30.856 1.00 85.38 549 ARG A C 1
ATOM 4372 O O . ARG A 1 549 ? 8.917 5.785 -30.192 1.00 85.38 549 ARG A O 1
ATOM 4379 N N . GLN A 1 550 ? 6.735 5.872 -30.719 1.00 87.25 550 GLN A N 1
ATOM 4380 C CA . GLN A 1 550 ? 6.320 4.739 -29.909 1.00 87.25 550 GLN A CA 1
ATOM 4381 C C . GLN A 1 550 ? 5.778 3.635 -30.817 1.00 87.25 550 GLN A C 1
ATOM 4383 O O . GLN A 1 550 ? 4.835 3.863 -31.573 1.00 87.25 550 GLN A O 1
ATOM 4388 N N . TYR A 1 551 ? 6.331 2.429 -30.687 1.00 88.75 551 TYR A N 1
ATOM 4389 C CA . TYR A 1 551 ? 5.790 1.244 -31.343 1.00 88.75 551 TYR A CA 1
ATOM 4390 C C . TYR A 1 551 ? 5.008 0.389 -30.346 1.00 88.75 551 TYR A C 1
ATOM 4392 O O . TYR A 1 551 ? 5.421 0.199 -29.194 1.00 88.75 551 TYR A O 1
ATOM 4400 N N . LEU A 1 552 ? 3.863 -0.101 -30.802 1.00 90.62 552 LEU A N 1
ATOM 4401 C CA . LEU A 1 552 ? 3.052 -1.097 -30.120 1.00 90.62 552 LEU A CA 1
ATOM 4402 C C . LEU A 1 552 ? 2.894 -2.284 -31.058 1.00 90.62 552 LEU A C 1
ATOM 4404 O O . LEU A 1 552 ? 2.560 -2.103 -32.225 1.00 90.62 552 LEU A O 1
ATOM 4408 N N . TYR A 1 553 ? 3.105 -3.481 -30.547 1.00 91.44 553 TYR A N 1
ATOM 4409 C CA . TYR A 1 553 ? 2.877 -4.720 -31.272 1.00 91.44 553 TYR A CA 1
ATOM 4410 C C . TYR A 1 553 ? 1.715 -5.430 -30.616 1.00 91.44 553 TYR A C 1
ATOM 4412 O O . TYR A 1 553 ? 1.671 -5.503 -29.391 1.00 91.44 553 TYR A O 1
ATOM 4420 N N . PHE A 1 554 ? 0.780 -5.952 -31.395 1.00 91.81 554 PHE A N 1
ATOM 4421 C CA . PHE A 1 554 ? -0.273 -6.775 -30.829 1.00 91.81 554 PHE A CA 1
ATOM 4422 C C . PHE A 1 554 ? -0.572 -8.003 -31.672 1.00 91.81 554 PHE A C 1
ATOM 4424 O O . PHE A 1 554 ? -0.417 -7.998 -32.896 1.00 91.81 554 PHE A O 1
ATOM 4431 N N . LYS A 1 555 ? -0.969 -9.066 -30.975 1.00 91.06 555 LYS A N 1
ATOM 4432 C CA . LYS A 1 555 ? -1.232 -10.393 -31.526 1.00 91.06 555 LYS A CA 1
ATOM 4433 C C . LYS A 1 555 ? -2.500 -10.956 -30.876 1.00 91.06 555 LYS A C 1
ATOM 4435 O O . LYS A 1 555 ? -2.547 -11.013 -29.642 1.00 91.06 555 LYS A O 1
ATOM 4440 N N . PRO A 1 556 ? -3.513 -11.359 -31.660 1.00 90.12 556 PRO A N 1
ATOM 4441 C CA . PRO A 1 556 ? -4.628 -12.130 -31.133 1.00 90.12 556 PRO A CA 1
ATOM 4442 C C . PRO A 1 556 ? -4.139 -13.527 -30.719 1.00 90.12 556 PRO A C 1
ATOM 4444 O O . PRO A 1 556 ? -3.361 -14.168 -31.429 1.00 90.12 556 PRO A O 1
ATOM 4447 N N . MET A 1 557 ? -4.573 -13.975 -29.547 1.00 88.44 557 MET A N 1
ATOM 4448 C CA . MET A 1 557 ? -4.309 -15.287 -28.964 1.00 88.44 557 MET A CA 1
ATOM 4449 C C . MET A 1 557 ? -5.618 -15.805 -28.364 1.00 88.44 557 MET A C 1
ATOM 4451 O O . MET A 1 557 ? -5.968 -15.461 -27.234 1.00 88.44 557 MET A O 1
ATOM 4455 N N . ASP A 1 558 ? -6.342 -16.607 -29.147 1.00 87.88 558 ASP A N 1
ATOM 4456 C CA . ASP A 1 558 ? -7.663 -17.134 -28.788 1.00 87.88 558 ASP A CA 1
ATOM 4457 C C . ASP A 1 558 ? -8.633 -15.984 -28.450 1.00 87.88 558 ASP A C 1
ATOM 4459 O O . ASP A 1 558 ? -8.819 -15.088 -29.271 1.00 87.88 558 ASP A O 1
ATOM 4463 N N . ASP A 1 559 ? -9.197 -15.963 -27.240 1.00 88.69 559 ASP A N 1
ATOM 4464 C CA . ASP A 1 559 ? -10.148 -14.940 -26.777 1.00 88.69 559 ASP A CA 1
ATOM 4465 C C . ASP A 1 559 ? -9.490 -13.619 -26.331 1.00 88.69 559 ASP A C 1
ATOM 4467 O O . ASP A 1 559 ? -10.172 -12.714 -25.829 1.00 88.69 559 ASP A O 1
ATOM 4471 N N . PHE A 1 560 ? -8.164 -13.504 -26.450 1.00 92.06 560 PHE A N 1
ATOM 4472 C CA . PHE A 1 560 ? -7.404 -12.365 -25.947 1.00 92.06 560 PHE A CA 1
ATOM 4473 C C . PHE A 1 560 ? -6.588 -11.665 -27.035 1.00 92.06 560 PHE A C 1
ATOM 4475 O O . PHE A 1 560 ? -6.095 -12.278 -27.976 1.00 92.06 560 PHE A O 1
ATOM 4482 N N . ILE A 1 561 ? -6.350 -10.368 -26.849 1.00 92.62 561 ILE A N 1
ATOM 4483 C CA . ILE A 1 561 ? -5.354 -9.600 -27.600 1.00 92.62 561 ILE A CA 1
ATOM 4484 C C . ILE A 1 561 ? -4.216 -9.238 -26.652 1.00 92.62 561 ILE A C 1
ATOM 4486 O O . ILE A 1 561 ? -4.423 -8.541 -25.657 1.00 92.62 561 ILE A O 1
ATOM 4490 N N . VAL A 1 562 ? -3.003 -9.688 -26.972 1.00 91.62 562 VAL A N 1
ATOM 4491 C CA . VAL A 1 562 ? -1.784 -9.311 -26.248 1.00 91.62 562 VAL A CA 1
ATOM 4492 C C . VAL A 1 562 ? -1.158 -8.110 -26.947 1.00 91.62 562 VAL A C 1
ATOM 4494 O O . VAL A 1 562 ? -0.882 -8.175 -28.141 1.00 91.62 562 VAL A O 1
ATOM 4497 N N . VAL A 1 563 ? -0.917 -7.029 -26.207 1.00 91.19 563 VAL A N 1
ATOM 4498 C CA . VAL A 1 563 ? -0.296 -5.782 -26.667 1.00 91.19 563 VAL A CA 1
ATOM 4499 C C . VAL A 1 563 ? 1.024 -5.565 -25.929 1.00 91.19 563 VAL A C 1
ATOM 4501 O O . VAL A 1 563 ? 1.047 -5.403 -24.709 1.00 91.19 563 VAL A O 1
ATOM 4504 N N . GLU A 1 564 ? 2.123 -5.487 -26.667 1.00 89.44 564 GLU A N 1
ATOM 4505 C CA . GLU A 1 564 ? 3.466 -5.186 -26.177 1.00 89.44 564 GLU A CA 1
ATOM 4506 C C . GLU A 1 564 ? 3.923 -3.797 -26.631 1.00 89.44 564 GLU A C 1
ATOM 4508 O O . GLU A 1 564 ? 3.808 -3.428 -27.801 1.00 89.44 564 GLU A O 1
ATOM 4513 N N . LYS A 1 565 ? 4.504 -3.017 -25.713 1.00 86.50 565 LYS A N 1
ATOM 4514 C CA . LYS A 1 565 ? 5.153 -1.736 -26.037 1.00 86.50 565 LYS A CA 1
ATOM 4515 C C . LYS A 1 565 ? 6.665 -1.921 -26.112 1.00 86.50 565 LYS A C 1
ATOM 4517 O O . LYS A 1 565 ? 7.262 -2.264 -25.100 1.00 86.50 565 LYS A O 1
ATOM 4522 N N . GLY A 1 566 ? 7.311 -1.633 -27.240 1.00 77.81 566 GLY A N 1
ATOM 4523 C CA . GLY A 1 566 ? 8.767 -1.798 -27.339 1.00 77.81 566 GLY A CA 1
ATOM 4524 C C . GLY A 1 566 ? 9.381 -1.170 -28.584 1.00 77.81 566 GLY A C 1
ATOM 4525 O O . GLY A 1 566 ? 8.709 -1.009 -29.589 1.00 77.81 566 GLY A O 1
ATOM 4526 N N . GLN A 1 567 ? 10.663 -0.796 -28.525 1.00 67.94 567 GLN A N 1
ATOM 4527 C CA . GLN A 1 567 ? 11.386 -0.211 -29.669 1.00 67.94 567 GLN A CA 1
ATOM 4528 C C . GLN A 1 567 ? 12.032 -1.245 -30.600 1.00 67.94 567 GLN A C 1
ATOM 4530 O O . GLN A 1 567 ? 12.400 -0.917 -31.724 1.00 67.94 567 GLN A O 1
ATOM 4535 N N . ARG A 1 568 ? 12.182 -2.485 -30.132 1.00 71.25 568 ARG A N 1
ATOM 4536 C CA . ARG A 1 568 ? 12.777 -3.596 -30.884 1.00 71.25 568 ARG A CA 1
ATOM 4537 C C . ARG A 1 568 ? 11.700 -4.581 -31.319 1.00 71.25 568 ARG A C 1
ATOM 4539 O O . ARG A 1 568 ? 10.551 -4.472 -30.899 1.00 71.25 568 ARG A O 1
ATOM 4546 N N . GLU A 1 569 ? 12.107 -5.547 -32.128 1.00 75.44 569 GLU A N 1
ATOM 4547 C CA . GLU A 1 569 ? 11.269 -6.669 -32.530 1.00 75.44 569 GLU A CA 1
ATOM 4548 C C . GLU A 1 569 ? 10.635 -7.374 -31.305 1.00 75.44 569 GLU A C 1
ATOM 4550 O O . GLU A 1 569 ? 11.337 -7.626 -30.307 1.00 75.44 569 GLU A O 1
ATOM 4555 N N . PRO A 1 570 ? 9.324 -7.688 -31.351 1.00 79.19 570 PRO A N 1
ATOM 4556 C CA . PRO A 1 570 ? 8.593 -8.306 -30.247 1.00 79.19 570 PRO A CA 1
ATOM 4557 C C . PRO A 1 570 ? 8.821 -9.828 -30.236 1.00 79.19 570 PRO A C 1
ATOM 4559 O O . PRO A 1 570 ? 7.895 -10.621 -30.384 1.00 79.19 570 PRO A O 1
ATOM 4562 N N . THR A 1 571 ? 10.083 -10.257 -30.128 1.00 78.06 571 THR A N 1
ATOM 4563 C CA . THR A 1 571 ? 10.478 -11.675 -30.215 1.00 78.06 571 THR A CA 1
ATOM 4564 C C . THR A 1 571 ? 9.731 -12.546 -29.206 1.00 78.06 571 THR A C 1
ATOM 4566 O O . THR A 1 571 ? 9.341 -13.663 -29.538 1.00 78.06 571 THR A O 1
ATOM 4569 N N . GLU A 1 572 ? 9.490 -12.031 -27.999 1.00 77.81 572 GLU A N 1
ATOM 4570 C CA . GLU A 1 572 ? 8.727 -12.733 -26.964 1.00 77.81 572 GLU A CA 1
ATOM 4571 C C . GLU A 1 572 ? 7.262 -12.888 -27.380 1.00 77.81 572 GLU A C 1
ATOM 4573 O O . GLU A 1 572 ? 6.816 -14.023 -27.461 1.00 77.81 572 GLU A O 1
ATOM 4578 N N . LEU A 1 573 ? 6.549 -11.832 -27.792 1.00 82.69 573 LEU A N 1
ATOM 4579 C CA . LEU A 1 573 ? 5.186 -11.948 -28.347 1.00 82.69 573 LEU A CA 1
ATOM 4580 C C . LEU A 1 573 ? 5.071 -12.963 -29.497 1.00 82.69 573 LEU A C 1
ATOM 4582 O O . LEU A 1 573 ? 4.075 -13.685 -29.625 1.00 82.69 573 LEU A O 1
ATOM 4586 N N . ILE A 1 574 ? 6.080 -12.992 -30.371 1.00 83.19 574 ILE A N 1
ATOM 4587 C CA . ILE A 1 574 ? 6.114 -13.872 -31.542 1.00 83.19 574 ILE A CA 1
ATOM 4588 C C . ILE A 1 574 ? 6.268 -15.333 -31.103 1.00 83.19 574 ILE A C 1
ATOM 4590 O O . ILE A 1 574 ? 5.501 -16.178 -31.565 1.00 83.19 574 ILE A O 1
ATOM 4594 N N . THR A 1 575 ? 7.223 -15.610 -30.212 1.00 82.19 575 THR A N 1
ATOM 4595 C CA . THR A 1 575 ? 7.614 -16.966 -29.779 1.00 82.19 575 THR A CA 1
ATOM 4596 C C . THR A 1 575 ? 6.851 -17.477 -28.556 1.00 82.19 575 THR A C 1
ATOM 4598 O O . THR A 1 575 ? 6.986 -18.646 -28.193 1.00 82.19 575 THR A O 1
ATOM 4601 N N . PHE A 1 576 ? 6.057 -16.624 -27.908 1.00 82.69 576 PHE A N 1
ATOM 4602 C CA . PHE A 1 576 ? 5.369 -16.958 -26.671 1.00 82.69 576 PHE A CA 1
ATOM 4603 C C . PHE A 1 576 ? 4.400 -18.125 -26.866 1.00 82.69 576 PHE A C 1
ATOM 4605 O O . PHE A 1 576 ? 3.560 -18.138 -27.768 1.00 82.69 576 PHE A O 1
ATOM 4612 N N . THR A 1 577 ? 4.510 -19.083 -25.953 1.00 81.56 577 THR A N 1
ATOM 4613 C CA . THR A 1 577 ? 3.620 -20.230 -25.803 1.00 81.56 577 THR A CA 1
ATOM 4614 C C . THR A 1 577 ? 2.912 -20.131 -24.461 1.00 81.56 577 THR A C 1
ATOM 4616 O O . THR A 1 577 ? 3.507 -19.700 -23.470 1.00 81.56 577 THR A O 1
ATOM 4619 N N . LYS A 1 578 ? 1.635 -20.531 -24.426 1.00 86.25 578 LYS A N 1
ATOM 4620 C CA . LYS A 1 578 ? 0.822 -20.495 -23.205 1.00 86.25 578 LYS A CA 1
ATOM 4621 C C . LYS A 1 578 ? 1.476 -21.334 -22.106 1.00 86.25 578 LYS A C 1
ATOM 4623 O O . LYS A 1 578 ? 1.984 -22.422 -22.375 1.00 86.25 578 LYS A O 1
ATOM 4628 N N . ARG A 1 579 ? 1.437 -20.857 -20.860 1.00 86.88 579 ARG A N 1
ATOM 4629 C CA . ARG A 1 579 ? 1.981 -21.578 -19.692 1.00 86.88 579 ARG A CA 1
ATOM 4630 C C . ARG A 1 579 ? 1.033 -21.469 -18.506 1.00 86.88 579 ARG A C 1
ATOM 4632 O O . ARG A 1 579 ? 0.599 -20.353 -18.234 1.00 86.88 579 ARG A O 1
ATOM 4639 N N . PRO A 1 580 ? 0.779 -22.546 -17.744 1.00 86.62 580 PRO A N 1
ATOM 4640 C CA . PRO A 1 580 ? -0.114 -22.482 -16.592 1.00 86.62 580 PRO A CA 1
ATOM 4641 C C . PRO A 1 580 ? 0.341 -21.424 -15.576 1.00 86.62 580 PRO A C 1
ATOM 4643 O O . PRO A 1 580 ? 1.542 -21.138 -15.439 1.00 86.62 580 PRO A O 1
ATOM 4646 N N . ALA A 1 581 ? -0.626 -20.806 -14.899 1.00 86.94 581 ALA A N 1
ATOM 4647 C CA . ALA A 1 581 ? -0.374 -19.903 -13.783 1.00 86.94 581 ALA A CA 1
ATOM 4648 C C . ALA A 1 581 ? 0.288 -20.655 -12.606 1.00 86.94 581 ALA A C 1
ATOM 4650 O O . ALA A 1 581 ? -0.060 -21.809 -12.367 1.00 86.94 581 ALA A O 1
ATOM 4651 N N . PRO A 1 582 ? 1.217 -20.032 -11.853 1.00 87.12 582 PRO A N 1
ATOM 4652 C CA . PRO A 1 582 ? 1.791 -20.646 -10.653 1.00 87.12 582 PRO A CA 1
ATOM 4653 C C . PRO A 1 582 ? 0.731 -20.946 -9.579 1.00 87.12 582 PRO A C 1
ATOM 4655 O O . PRO A 1 582 ? -0.145 -20.115 -9.342 1.00 87.12 582 PRO A O 1
ATOM 4658 N N . ASP A 1 583 ? 0.861 -22.065 -8.859 1.00 85.56 583 ASP A N 1
ATOM 4659 C CA . ASP A 1 583 ? -0.103 -22.494 -7.828 1.00 85.56 583 ASP A CA 1
ATOM 4660 C C . ASP A 1 583 ? -0.330 -21.443 -6.735 1.00 85.56 583 ASP A C 1
ATOM 4662 O O . ASP A 1 583 ? -1.467 -21.196 -6.334 1.00 85.56 583 ASP A O 1
ATOM 4666 N N . SER A 1 584 ? 0.742 -20.788 -6.269 1.00 86.44 584 SER A N 1
ATOM 4667 C CA . SER A 1 584 ? 0.659 -19.683 -5.295 1.00 86.44 584 SER A CA 1
ATOM 4668 C C . SER A 1 584 ? -0.267 -18.564 -5.768 1.00 86.44 584 SER A C 1
ATOM 4670 O O . SER A 1 584 ? -1.058 -18.027 -4.995 1.00 86.44 584 SER A O 1
ATOM 4672 N N . LEU A 1 585 ? -0.200 -18.241 -7.059 1.00 89.50 585 LEU A N 1
ATOM 4673 C CA . LEU A 1 585 ? -1.004 -17.193 -7.660 1.00 89.50 585 LEU A CA 1
ATOM 4674 C C . LEU A 1 585 ? -2.465 -17.624 -7.815 1.00 89.50 585 LEU A C 1
ATOM 4676 O O . LEU A 1 585 ? -3.359 -16.828 -7.544 1.00 89.50 585 LEU A O 1
ATOM 4680 N N . VAL A 1 586 ? -2.716 -18.879 -8.192 1.00 90.69 586 VAL A N 1
ATOM 4681 C CA . VAL A 1 586 ? -4.077 -19.437 -8.265 1.00 90.69 586 VAL A CA 1
ATOM 4682 C C . VAL A 1 586 ? -4.731 -19.444 -6.881 1.00 90.69 586 VAL A C 1
ATOM 4684 O O . VAL A 1 586 ? -5.853 -18.961 -6.737 1.00 90.69 586 VAL A O 1
ATOM 4687 N N . LYS A 1 587 ? -4.015 -19.908 -5.846 1.00 89.12 587 LYS A N 1
ATOM 4688 C CA . LYS A 1 587 ? -4.484 -19.867 -4.450 1.00 89.12 587 LYS A CA 1
ATOM 4689 C C . LYS A 1 587 ? -4.854 -18.449 -4.023 1.00 89.12 587 LYS A C 1
ATOM 4691 O O . LYS A 1 587 ? -5.931 -18.248 -3.472 1.00 89.12 587 LYS A O 1
ATOM 4696 N N . LEU A 1 588 ? -3.997 -17.472 -4.322 1.00 90.50 588 LEU A N 1
ATOM 4697 C CA . LEU A 1 588 ? -4.252 -16.072 -3.992 1.00 90.50 588 LEU A CA 1
ATOM 4698 C C . LEU A 1 588 ? -5.469 -15.525 -4.752 1.00 90.50 588 LEU A C 1
ATOM 4700 O O . LEU A 1 588 ? -6.338 -14.912 -4.145 1.00 90.50 588 LEU A O 1
ATOM 4704 N N . LEU A 1 589 ? -5.585 -15.791 -6.056 1.00 92.94 589 LEU A N 1
ATOM 4705 C CA . LEU A 1 589 ? -6.711 -15.319 -6.869 1.00 92.94 589 LEU A CA 1
ATOM 4706 C C . LEU A 1 589 ? -8.057 -15.946 -6.485 1.00 92.94 589 LEU A C 1
ATOM 4708 O O . LEU A 1 589 ? -9.099 -15.309 -6.654 1.00 92.94 589 LEU A O 1
ATOM 4712 N N . ASN A 1 590 ? -8.060 -17.151 -5.914 1.00 92.06 590 ASN A N 1
ATOM 4713 C CA . ASN A 1 590 ? -9.283 -17.754 -5.386 1.00 92.06 590 ASN A CA 1
ATOM 4714 C C . ASN A 1 590 ? -9.881 -16.931 -4.228 1.00 92.06 590 ASN A C 1
ATOM 4716 O O . ASN A 1 590 ? -11.108 -16.881 -4.088 1.00 92.06 590 ASN A O 1
ATOM 4720 N N . LEU A 1 591 ? -9.045 -16.194 -3.486 1.00 91.31 591 LEU A N 1
ATOM 4721 C CA . LEU A 1 591 ? -9.446 -15.311 -2.383 1.00 91.31 591 LEU A CA 1
ATOM 4722 C C . LEU A 1 591 ? -10.002 -13.952 -2.842 1.00 91.31 591 LEU A C 1
ATOM 4724 O O . LEU A 1 591 ? -10.390 -13.141 -2.002 1.00 91.31 591 LEU A O 1
ATOM 4728 N N . VAL A 1 592 ? -10.037 -13.662 -4.151 1.00 93.25 592 VAL A N 1
ATOM 4729 C CA . VAL A 1 592 ? -10.572 -12.388 -4.663 1.00 93.25 592 VAL A CA 1
ATOM 4730 C C . VAL A 1 592 ? -12.031 -12.241 -4.207 1.00 93.25 592 VAL A C 1
ATOM 4732 O O . VAL A 1 592 ? -12.819 -13.163 -4.395 1.00 93.25 592 VAL A O 1
ATOM 4735 N N . PRO A 1 593 ? -12.453 -11.131 -3.595 1.00 91.06 593 PRO A N 1
ATOM 4736 C CA . PRO A 1 593 ? -13.850 -10.971 -3.199 1.00 91.06 593 PRO A CA 1
ATOM 4737 C C . PRO A 1 593 ? -14.791 -10.877 -4.406 1.00 91.06 593 PRO A C 1
ATOM 4739 O O . PRO A 1 593 ? -14.383 -10.486 -5.505 1.00 91.06 593 PRO A O 1
ATOM 4742 N N . ALA A 1 594 ? -16.073 -11.181 -4.197 1.00 88.25 594 ALA A N 1
ATOM 4743 C CA . ALA A 1 594 ? -17.108 -10.840 -5.171 1.00 88.25 594 ALA A CA 1
ATOM 4744 C C . ALA A 1 594 ? -17.137 -9.318 -5.425 1.00 88.25 594 ALA A C 1
ATOM 4746 O O . ALA A 1 594 ? -16.659 -8.535 -4.604 1.00 88.25 594 ALA A O 1
ATOM 4747 N N . ASN A 1 595 ? -17.680 -8.894 -6.569 1.00 89.62 595 ASN A N 1
ATOM 4748 C CA . ASN A 1 595 ? -17.815 -7.477 -6.947 1.00 89.62 595 ASN A CA 1
ATOM 4749 C C . ASN A 1 595 ? -16.488 -6.696 -7.085 1.00 89.62 595 ASN A C 1
ATOM 4751 O O . ASN A 1 595 ? -16.480 -5.466 -7.145 1.00 89.62 595 ASN A O 1
ATOM 4755 N N . THR A 1 596 ? -15.352 -7.393 -7.172 1.00 94.31 596 THR A N 1
ATOM 4756 C CA . THR A 1 596 ? -14.044 -6.762 -7.383 1.00 94.31 596 THR A CA 1
ATOM 4757 C C . THR A 1 596 ? -13.959 -6.158 -8.787 1.00 94.31 596 THR A C 1
ATOM 4759 O O . THR A 1 596 ? -14.177 -6.846 -9.777 1.00 94.31 596 THR A O 1
ATOM 4762 N N . THR A 1 597 ? -13.608 -4.879 -8.881 1.00 94.56 597 THR A N 1
ATOM 4763 C CA . THR A 1 597 ? -13.474 -4.111 -10.136 1.00 94.56 597 THR A CA 1
ATOM 4764 C C . THR A 1 597 ? -12.033 -4.019 -10.624 1.00 94.56 597 THR A C 1
ATOM 4766 O O . THR A 1 597 ? -11.768 -3.936 -11.821 1.00 94.56 597 THR A O 1
ATOM 4769 N N . SER A 1 598 ? -11.072 -4.060 -9.704 1.00 95.81 598 SER A N 1
ATOM 4770 C CA . SER A 1 598 ? -9.659 -4.186 -10.037 1.00 95.81 598 SER A CA 1
ATOM 4771 C C . SER A 1 598 ? -8.929 -5.024 -9.002 1.00 95.81 598 SER A C 1
ATOM 4773 O O . SER A 1 598 ? -9.270 -4.999 -7.820 1.00 95.81 598 SER A O 1
ATOM 4775 N N . VAL A 1 599 ? -7.924 -5.771 -9.449 1.00 97.06 599 VAL A N 1
ATOM 4776 C CA . VAL A 1 599 ? -7.004 -6.496 -8.574 1.00 97.06 599 VAL A CA 1
ATOM 4777 C C . VAL A 1 599 ? -5.571 -6.218 -9.003 1.00 97.06 599 VAL A C 1
ATOM 4779 O O . VAL A 1 599 ? -5.246 -6.272 -10.185 1.00 97.06 599 VAL A O 1
ATOM 4782 N N . SER A 1 600 ? -4.705 -5.899 -8.052 1.00 96.69 600 SER A N 1
ATOM 4783 C CA . SER A 1 600 ? -3.265 -5.780 -8.266 1.00 96.69 600 SER A CA 1
ATOM 4784 C C . SER A 1 600 ? -2.573 -6.843 -7.438 1.00 96.69 600 SER A C 1
ATOM 4786 O O . SER A 1 600 ? -2.806 -6.907 -6.237 1.00 96.69 600 SER A O 1
ATOM 4788 N N . VAL A 1 601 ? -1.759 -7.684 -8.063 1.00 95.00 601 VAL A N 1
ATOM 4789 C CA . VAL A 1 601 ? -1.091 -8.810 -7.408 1.00 95.00 601 VAL A CA 1
ATOM 4790 C C . VAL A 1 601 ? 0.412 -8.597 -7.424 1.00 95.00 601 VAL A C 1
ATOM 4792 O O . VAL A 1 601 ? 0.958 -8.120 -8.419 1.00 95.00 601 VAL A O 1
ATOM 4795 N N . GLN A 1 602 ? 1.077 -8.973 -6.332 1.00 91.75 602 GLN A N 1
ATOM 4796 C CA . GLN A 1 602 ? 2.527 -8.970 -6.195 1.00 91.75 602 GLN A CA 1
ATOM 4797 C C . GLN A 1 602 ? 3.024 -10.257 -5.524 1.00 91.75 602 GLN A C 1
ATOM 4799 O O . GLN A 1 602 ? 2.495 -10.717 -4.513 1.00 91.75 602 GLN A O 1
ATOM 4804 N N . ARG A 1 603 ? 4.087 -10.836 -6.078 1.00 88.56 603 ARG A N 1
ATOM 4805 C CA . ARG A 1 603 ? 4.750 -12.053 -5.611 1.00 88.56 603 ARG A CA 1
ATOM 4806 C C . ARG A 1 603 ? 6.253 -11.832 -5.700 1.00 88.56 603 ARG A C 1
ATOM 4808 O O . ARG A 1 603 ? 6.787 -11.714 -6.796 1.00 88.56 603 ARG A O 1
ATOM 4815 N N . PHE A 1 604 ? 6.936 -11.799 -4.560 1.00 81.19 604 PHE A N 1
ATOM 4816 C CA . PHE A 1 604 ? 8.376 -11.505 -4.514 1.00 81.19 604 PHE A CA 1
ATOM 4817 C C . PHE A 1 604 ? 9.244 -12.704 -4.120 1.00 81.19 604 PHE A C 1
ATOM 4819 O O . PHE A 1 604 ? 10.434 -12.702 -4.409 1.00 81.19 604 PHE A O 1
ATOM 4826 N N . LEU A 1 605 ? 8.674 -13.752 -3.510 1.00 83.62 605 LEU A N 1
ATOM 4827 C CA . LEU A 1 605 ? 9.468 -14.858 -2.959 1.00 83.62 605 LEU A CA 1
ATOM 4828 C C . LEU A 1 605 ? 10.300 -15.596 -4.023 1.00 83.62 605 LEU A C 1
ATOM 4830 O O . LEU A 1 605 ? 11.442 -15.961 -3.762 1.00 83.62 605 LEU A O 1
ATOM 4834 N N . HIS A 1 606 ? 9.773 -15.757 -5.240 1.00 83.69 606 HIS A N 1
ATOM 4835 C CA . HIS A 1 606 ? 10.507 -16.391 -6.341 1.00 83.69 606 HIS A CA 1
ATOM 4836 C C . HIS A 1 606 ? 11.705 -15.589 -6.853 1.00 83.69 606 HIS A C 1
ATOM 4838 O O . HIS A 1 606 ? 12.615 -16.187 -7.422 1.00 83.69 606 HIS A O 1
ATOM 4844 N N . LEU A 1 607 ? 11.741 -14.276 -6.604 1.00 84.88 607 LEU A N 1
ATOM 4845 C CA . LEU A 1 607 ? 12.871 -13.426 -6.978 1.00 84.88 607 LEU A CA 1
ATOM 4846 C C . LEU A 1 607 ? 14.061 -13.602 -6.027 1.00 84.88 607 LEU A C 1
ATOM 4848 O O . LEU A 1 607 ? 15.179 -13.257 -6.392 1.00 84.88 607 LEU A O 1
ATOM 4852 N N . VAL A 1 608 ? 13.854 -14.142 -4.818 1.00 88.31 608 VAL A N 1
ATOM 4853 C CA . VAL A 1 608 ? 14.937 -14.336 -3.840 1.00 88.31 608 VAL A CA 1
ATOM 4854 C C . VAL A 1 608 ? 15.992 -15.324 -4.368 1.00 88.31 608 VAL A C 1
ATOM 4856 O O . VAL A 1 608 ? 17.162 -14.943 -4.417 1.00 88.31 608 VAL A O 1
ATOM 4859 N N . PRO A 1 609 ? 15.631 -16.541 -4.829 1.00 87.62 609 PRO A N 1
ATOM 4860 C CA . PRO A 1 609 ? 16.571 -17.427 -5.517 1.00 87.62 609 PRO A CA 1
ATOM 4861 C C . PRO A 1 609 ? 17.275 -16.777 -6.714 1.00 87.62 609 PRO A C 1
ATOM 4863 O O . PRO A 1 609 ? 18.495 -16.846 -6.806 1.00 87.62 609 PRO A O 1
ATOM 4866 N N . GLU A 1 610 ? 16.527 -16.090 -7.585 1.00 86.62 610 GLU A N 1
ATOM 4867 C CA . GLU A 1 610 ? 17.082 -15.439 -8.784 1.00 86.62 610 GLU A CA 1
ATOM 4868 C C . GLU A 1 610 ? 18.116 -14.364 -8.427 1.00 86.62 610 GLU A C 1
ATOM 4870 O O . GLU A 1 610 ? 19.164 -14.262 -9.063 1.00 86.62 610 GLU A O 1
ATOM 4875 N N . PHE A 1 611 ? 17.859 -13.593 -7.369 1.00 88.06 611 PHE A N 1
ATOM 4876 C CA . PHE A 1 611 ? 18.792 -12.594 -6.866 1.00 88.06 611 PHE A CA 1
ATOM 4877 C C . PHE A 1 611 ? 20.057 -13.229 -6.276 1.00 88.06 611 PHE A C 1
ATOM 4879 O O . PHE A 1 611 ? 21.158 -12.747 -6.533 1.00 88.06 611 PHE A O 1
ATOM 4886 N N . ILE A 1 612 ? 19.933 -14.331 -5.530 1.00 91.31 612 ILE A N 1
ATOM 4887 C CA . ILE A 1 612 ? 21.090 -15.061 -4.984 1.00 91.31 612 ILE A CA 1
ATOM 4888 C C . ILE A 1 612 ? 21.930 -15.672 -6.114 1.00 91.31 612 ILE A C 1
ATOM 4890 O O . ILE A 1 612 ? 23.159 -15.615 -6.064 1.00 91.31 612 ILE A O 1
ATOM 4894 N N . ASP A 1 613 ? 21.292 -16.235 -7.140 1.00 89.69 613 ASP A N 1
ATOM 4895 C CA . ASP A 1 613 ? 21.983 -16.745 -8.324 1.00 89.69 613 ASP A CA 1
ATOM 4896 C C . ASP A 1 613 ? 22.724 -15.629 -9.064 1.00 89.69 613 ASP A C 1
ATOM 4898 O O . ASP A 1 613 ? 23.910 -15.783 -9.364 1.00 89.69 613 ASP A O 1
ATOM 4902 N N . PHE A 1 614 ? 22.071 -14.480 -9.263 1.00 89.62 614 PHE A N 1
ATOM 4903 C CA . PHE A 1 614 ? 22.692 -13.291 -9.839 1.00 89.62 614 PHE A CA 1
ATOM 4904 C C . PHE A 1 614 ? 23.919 -12.833 -9.039 1.00 89.62 614 PHE A C 1
ATOM 4906 O O . PHE A 1 614 ? 24.984 -12.628 -9.622 1.00 89.62 614 PHE A O 1
ATOM 4913 N N . LEU A 1 615 ? 23.808 -12.725 -7.709 1.00 91.75 615 LEU A N 1
ATOM 4914 C CA . LEU A 1 615 ? 24.943 -12.384 -6.846 1.00 91.75 615 LEU A CA 1
ATOM 4915 C C . LEU A 1 615 ? 26.087 -13.398 -6.976 1.00 91.75 615 LEU A C 1
ATOM 4917 O O . LEU A 1 615 ? 27.252 -13.010 -6.939 1.00 91.75 615 LEU A O 1
ATOM 4921 N N . GLY A 1 616 ? 25.769 -14.679 -7.172 1.00 92.50 616 GLY A N 1
ATOM 4922 C CA . GLY A 1 616 ? 26.763 -15.729 -7.390 1.00 92.50 616 GLY A CA 1
ATOM 4923 C C . GLY A 1 616 ? 27.541 -15.533 -8.689 1.00 92.50 616 GLY A C 1
ATOM 4924 O O . GLY A 1 616 ? 28.767 -15.636 -8.686 1.00 92.50 616 GLY A O 1
ATOM 4925 N N . SER A 1 617 ? 26.857 -15.197 -9.784 1.00 91.56 617 SER A N 1
ATOM 4926 C CA . SER A 1 617 ? 27.507 -14.841 -11.054 1.00 91.56 617 SER A CA 1
ATOM 4927 C C . SER A 1 617 ? 28.354 -13.567 -10.931 1.00 91.56 617 SER A C 1
ATOM 4929 O O . SER A 1 617 ? 29.463 -13.506 -11.459 1.00 91.56 617 SER A O 1
ATOM 4931 N N . VAL A 1 618 ? 27.888 -12.567 -10.174 1.00 91.44 618 VAL A N 1
ATOM 4932 C CA . VAL A 1 618 ? 28.676 -11.357 -9.877 1.00 91.44 618 VAL A CA 1
ATOM 4933 C C . VAL A 1 618 ? 29.956 -11.701 -9.112 1.00 91.44 618 VAL A C 1
ATOM 4935 O O . VAL A 1 618 ? 31.041 -11.299 -9.529 1.00 91.44 618 VAL A O 1
ATOM 4938 N N . GLU A 1 619 ? 29.861 -12.487 -8.038 1.00 91.88 619 GLU A N 1
ATOM 4939 C CA . GLU A 1 619 ? 31.020 -12.921 -7.247 1.00 91.88 619 GLU A CA 1
ATOM 4940 C C . GLU A 1 619 ? 32.016 -13.731 -8.091 1.00 91.88 619 GLU A C 1
ATOM 4942 O O . GLU A 1 619 ? 33.226 -13.508 -8.017 1.00 91.88 619 GLU A O 1
ATOM 4947 N N . ASN A 1 620 ? 31.524 -14.629 -8.949 1.00 91.88 620 ASN A N 1
ATOM 4948 C CA . ASN A 1 620 ? 32.364 -15.392 -9.871 1.00 91.88 620 ASN A CA 1
ATOM 4949 C C . ASN A 1 620 ? 33.120 -14.488 -10.848 1.00 91.88 620 ASN A C 1
ATOM 4951 O O . ASN A 1 620 ? 34.330 -14.657 -11.016 1.00 91.88 620 ASN A O 1
ATOM 4955 N N . SER A 1 621 ? 32.424 -13.530 -11.464 1.00 91.56 621 SER A N 1
ATOM 4956 C CA . SER A 1 621 ? 33.031 -12.567 -12.384 1.00 91.56 621 SER A CA 1
ATOM 4957 C C . SER A 1 621 ? 34.083 -11.709 -11.684 1.00 91.56 621 SER A C 1
ATOM 4959 O O . SER A 1 621 ? 35.154 -11.496 -12.245 1.00 91.56 621 SER A O 1
ATOM 4961 N N . ILE A 1 622 ? 33.810 -11.259 -10.456 1.00 90.69 622 ILE A N 1
ATOM 4962 C CA . ILE A 1 622 ? 34.749 -10.469 -9.652 1.00 90.69 622 ILE A CA 1
ATOM 4963 C C . ILE A 1 622 ? 36.011 -11.273 -9.326 1.00 90.69 622 ILE A C 1
ATOM 4965 O O . ILE A 1 622 ? 37.115 -10.778 -9.533 1.00 90.69 622 ILE A O 1
ATOM 4969 N N . HIS A 1 623 ? 35.873 -12.511 -8.840 1.00 92.00 623 HIS A N 1
ATOM 4970 C CA . HIS A 1 623 ? 37.031 -13.351 -8.518 1.00 92.00 623 HIS A CA 1
ATOM 4971 C C . HIS A 1 623 ? 37.881 -13.638 -9.754 1.00 92.00 623 HIS A C 1
ATOM 4973 O O . HIS A 1 623 ? 39.106 -13.614 -9.676 1.00 92.00 623 HIS A O 1
ATOM 4979 N N . LYS A 1 624 ? 37.239 -13.897 -10.899 1.00 90.62 624 LYS A N 1
ATOM 4980 C CA . LYS A 1 624 ? 37.939 -14.092 -12.169 1.00 90.62 624 LYS A CA 1
ATOM 4981 C C . LYS A 1 624 ? 38.732 -12.840 -12.555 1.00 90.62 624 LYS A C 1
ATOM 4983 O O . LYS A 1 624 ? 39.930 -12.938 -12.780 1.00 90.62 624 LYS A O 1
ATOM 4988 N N . GLU A 1 625 ? 38.088 -11.673 -12.552 1.00 90.69 625 GLU A N 1
ATOM 4989 C CA . GLU A 1 625 ? 38.718 -10.390 -12.897 1.00 90.69 625 GLU A CA 1
ATOM 4990 C C . GLU A 1 625 ? 39.878 -10.039 -11.949 1.00 90.69 625 GLU A C 1
ATOM 4992 O O . GLU A 1 625 ? 40.945 -9.635 -12.405 1.00 90.69 625 GLU A O 1
ATOM 4997 N N . MET A 1 626 ? 39.707 -10.255 -10.640 1.00 90.94 626 MET A N 1
ATOM 4998 C CA . MET A 1 626 ? 40.758 -10.036 -9.641 1.00 90.94 626 MET A CA 1
ATOM 4999 C C . MET A 1 626 ? 41.922 -11.019 -9.788 1.00 90.94 626 MET A C 1
ATOM 5001 O O . MET A 1 626 ? 43.072 -10.598 -9.721 1.00 90.94 626 MET A O 1
ATOM 5005 N N . ASN A 1 627 ? 41.658 -12.310 -10.011 1.00 90.94 627 ASN A N 1
ATOM 5006 C CA . ASN A 1 627 ? 42.717 -13.302 -10.216 1.00 90.94 627 ASN A CA 1
ATOM 5007 C C . ASN A 1 627 ? 43.513 -13.020 -11.496 1.00 90.94 627 ASN A C 1
ATOM 5009 O O . ASN A 1 627 ? 44.741 -13.061 -11.465 1.00 90.94 627 ASN A O 1
ATOM 5013 N N . ASP A 1 628 ? 42.828 -12.675 -12.589 1.00 88.00 628 ASP A N 1
ATOM 5014 C CA . ASP A 1 628 ? 43.461 -12.296 -13.856 1.00 88.00 628 ASP A CA 1
ATOM 5015 C C . ASP A 1 628 ? 44.307 -11.022 -13.704 1.00 88.00 628 ASP A C 1
ATOM 5017 O O . ASP A 1 628 ? 45.353 -10.889 -14.341 1.00 88.00 628 ASP A O 1
ATOM 5021 N N . PHE A 1 629 ? 43.862 -10.073 -12.875 1.00 88.56 629 PHE A N 1
ATOM 5022 C CA . PHE A 1 629 ? 44.621 -8.868 -12.550 1.00 88.56 629 PHE A CA 1
ATOM 5023 C C . PHE A 1 629 ? 45.860 -9.182 -11.708 1.00 88.56 629 PHE A C 1
ATOM 5025 O O . PHE A 1 629 ? 46.956 -8.764 -12.070 1.00 88.56 629 PHE A O 1
ATOM 5032 N N . ILE A 1 630 ? 45.716 -9.959 -10.632 1.00 87.56 630 ILE A N 1
ATOM 5033 C CA . ILE A 1 630 ? 46.828 -10.328 -9.743 1.00 87.56 630 ILE A CA 1
ATOM 5034 C C . ILE A 1 630 ? 47.880 -11.146 -10.492 1.00 87.56 630 ILE A C 1
ATOM 5036 O O . ILE A 1 630 ? 49.065 -10.881 -10.339 1.00 87.56 630 ILE A O 1
ATOM 5040 N N . ALA A 1 631 ? 47.471 -12.069 -11.365 1.00 85.56 631 ALA A N 1
ATOM 5041 C CA . ALA A 1 631 ? 48.398 -12.849 -12.185 1.00 85.56 631 ALA A CA 1
ATOM 5042 C C . ALA A 1 631 ? 49.263 -11.982 -13.122 1.00 85.56 631 ALA A C 1
ATOM 5044 O O . ALA A 1 631 ? 50.354 -12.397 -13.507 1.00 85.56 631 ALA A O 1
ATOM 5045 N N . LYS A 1 632 ? 48.801 -10.778 -13.488 1.00 83.94 632 LYS A N 1
ATOM 5046 C CA . LYS A 1 632 ? 49.560 -9.816 -14.308 1.00 83.94 632 LYS A CA 1
ATOM 5047 C C . LYS A 1 632 ? 50.495 -8.925 -13.488 1.00 83.94 632 LYS A C 1
ATOM 5049 O O . LYS A 1 632 ? 51.316 -8.224 -14.074 1.00 83.94 632 LYS A O 1
ATOM 5054 N N . VAL A 1 633 ? 50.363 -8.915 -12.162 1.00 79.00 633 VAL A N 1
ATOM 5055 C CA . VAL A 1 633 ? 51.073 -8.002 -11.260 1.00 79.00 633 VAL A CA 1
ATOM 5056 C C . VAL A 1 633 ? 52.090 -8.803 -10.446 1.00 79.00 633 VAL A C 1
ATOM 5058 O O . VAL A 1 633 ? 51.724 -9.569 -9.561 1.00 79.00 633 VAL A O 1
ATOM 5061 N N . GLN A 1 634 ? 53.383 -8.613 -10.712 1.00 68.25 634 GLN A N 1
ATOM 5062 C CA . GLN A 1 634 ? 54.451 -9.221 -9.911 1.00 68.25 634 GLN A CA 1
ATOM 5063 C C . GLN A 1 634 ? 54.617 -8.448 -8.592 1.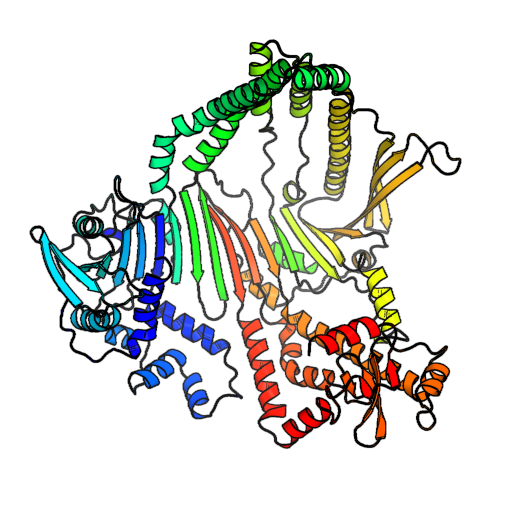00 68.25 634 GLN A C 1
ATOM 5065 O O . GLN A 1 634 ? 55.017 -7.285 -8.590 1.00 68.25 634 GLN A O 1
ATOM 5070 N N . LEU A 1 635 ? 54.256 -9.073 -7.468 1.00 65.69 635 LEU A N 1
ATOM 5071 C CA . LEU A 1 635 ? 54.119 -8.415 -6.161 1.00 65.69 635 LEU A CA 1
ATOM 5072 C C . LEU A 1 635 ? 55.447 -8.071 -5.469 1.00 65.69 635 LEU A C 1
ATOM 5074 O O . LEU A 1 635 ? 55.515 -7.075 -4.737 1.00 65.69 635 LEU A O 1
ATOM 5078 N N . ASP A 1 636 ? 56.492 -8.866 -5.682 1.00 60.31 636 ASP A N 1
ATOM 5079 C CA . ASP A 1 636 ? 57.667 -8.867 -4.801 1.00 60.31 636 ASP A CA 1
ATOM 5080 C C . ASP A 1 636 ? 58.515 -7.582 -4.919 1.00 60.31 636 ASP A C 1
ATOM 5082 O O . ASP A 1 636 ? 59.097 -7.131 -3.934 1.00 60.31 636 ASP A O 1
ATOM 5086 N N . GLU A 1 637 ? 58.434 -6.856 -6.040 1.00 59.88 637 GLU A N 1
ATOM 5087 C CA . GLU A 1 637 ? 59.275 -5.674 -6.319 1.00 59.88 637 GLU A CA 1
ATOM 5088 C C . GLU A 1 637 ? 58.586 -4.304 -6.117 1.00 59.88 637 GLU A C 1
ATOM 5090 O O . GLU A 1 637 ? 59.192 -3.246 -6.287 1.00 59.88 637 GLU A O 1
ATOM 5095 N N . LEU A 1 638 ? 57.304 -4.270 -5.739 1.00 65.38 638 LEU A N 1
ATOM 5096 C CA . LEU A 1 638 ? 56.516 -3.025 -5.760 1.00 65.38 638 LEU A CA 1
ATOM 5097 C C . LEU A 1 638 ? 56.646 -2.165 -4.480 1.00 65.38 638 LEU A C 1
ATOM 5099 O O . LEU A 1 638 ? 56.023 -2.481 -3.469 1.00 65.38 638 LEU A O 1
ATOM 5103 N N . ASN A 1 639 ? 57.413 -1.069 -4.514 1.00 72.94 639 ASN A N 1
ATOM 5104 C CA . ASN A 1 639 ? 57.259 0.096 -3.612 1.00 72.94 639 ASN A CA 1
ATOM 5105 C C . ASN A 1 639 ? 56.220 1.100 -4.182 1.00 72.94 639 ASN A C 1
ATOM 5107 O O . ASN A 1 639 ? 55.654 0.823 -5.232 1.00 72.94 639 ASN A O 1
ATOM 5111 N N . GLU A 1 640 ? 55.932 2.249 -3.545 1.00 71.88 640 GLU A N 1
ATOM 5112 C CA . GLU A 1 640 ? 54.895 3.199 -4.039 1.00 71.88 640 GLU A CA 1
ATOM 5113 C C . GLU A 1 640 ? 55.122 3.630 -5.492 1.00 71.88 640 GLU A C 1
ATOM 5115 O O . GLU A 1 640 ? 54.222 3.548 -6.334 1.00 71.88 640 GLU A O 1
ATOM 5120 N N . THR A 1 641 ? 56.348 4.027 -5.815 1.00 74.31 641 THR A N 1
ATOM 5121 C CA . THR A 1 641 ? 56.717 4.474 -7.158 1.00 74.31 641 THR A CA 1
ATOM 5122 C C . THR A 1 641 ? 56.650 3.329 -8.174 1.00 74.31 641 THR A C 1
ATOM 5124 O O . THR A 1 641 ? 56.151 3.513 -9.288 1.00 74.31 641 THR A O 1
ATOM 5127 N N . ALA A 1 642 ? 57.094 2.128 -7.793 1.00 75.06 642 ALA A N 1
ATOM 5128 C CA . ALA A 1 642 ? 57.045 0.935 -8.632 1.00 75.06 642 ALA A CA 1
ATOM 5129 C C . ALA A 1 642 ? 55.611 0.417 -8.822 1.00 75.06 642 ALA A C 1
ATOM 5131 O O . ALA A 1 642 ? 55.263 0.037 -9.933 1.00 75.06 642 ALA A O 1
ATOM 5132 N N . ALA A 1 643 ? 54.750 0.489 -7.803 1.00 74.94 643 ALA A N 1
ATOM 5133 C CA . ALA A 1 643 ? 53.329 0.156 -7.885 1.00 74.94 643 ALA A CA 1
ATOM 5134 C C . ALA A 1 643 ? 52.608 1.089 -8.862 1.00 74.94 643 ALA A C 1
ATOM 5136 O O . ALA A 1 643 ? 51.941 0.621 -9.782 1.00 74.94 643 ALA A O 1
ATOM 5137 N N . ARG A 1 644 ? 52.811 2.410 -8.744 1.00 75.12 644 ARG A N 1
ATOM 5138 C CA . ARG A 1 644 ? 52.257 3.385 -9.700 1.00 75.12 644 ARG A CA 1
ATOM 5139 C C . ARG A 1 644 ? 52.723 3.116 -11.133 1.00 75.12 644 ARG A C 1
ATOM 5141 O O . ARG A 1 644 ? 51.933 3.289 -12.053 1.00 75.12 644 ARG A O 1
ATOM 5148 N N . LYS A 1 645 ? 53.975 2.685 -11.333 1.00 76.38 645 LYS A N 1
ATOM 5149 C CA . LYS A 1 645 ? 54.519 2.330 -12.656 1.00 76.38 645 LYS A CA 1
ATOM 5150 C C . LYS A 1 645 ? 53.972 0.995 -13.176 1.00 76.38 645 LYS A C 1
ATOM 5152 O O . LYS A 1 645 ? 53.642 0.919 -14.351 1.00 76.38 645 LYS A O 1
ATOM 5157 N N . ALA A 1 646 ? 53.844 -0.017 -12.322 1.00 75.81 646 ALA A N 1
ATOM 5158 C CA . ALA A 1 646 ? 53.353 -1.348 -12.679 1.00 75.81 646 ALA A CA 1
ATOM 5159 C C . ALA A 1 646 ? 51.850 -1.359 -12.982 1.00 75.81 646 ALA A C 1
ATOM 5161 O O . ALA A 1 646 ? 51.406 -2.054 -13.889 1.00 75.81 646 ALA A O 1
ATOM 5162 N N . PHE A 1 647 ? 51.066 -0.548 -12.269 1.00 82.00 647 PHE A N 1
ATOM 5163 C CA . PHE A 1 647 ? 49.637 -0.380 -12.534 1.00 82.00 647 PHE A CA 1
ATOM 5164 C C . PHE A 1 647 ? 49.345 0.578 -13.698 1.00 82.00 647 PHE A C 1
ATOM 5166 O O . PHE A 1 647 ? 48.213 0.636 -14.181 1.00 82.00 647 PHE A O 1
ATOM 5173 N N . LYS A 1 648 ? 50.348 1.319 -14.189 1.00 74.06 648 LYS A N 1
ATOM 5174 C CA . LYS A 1 648 ? 50.200 2.225 -15.332 1.00 74.06 648 LYS A CA 1
ATOM 5175 C C . LYS A 1 648 ? 50.001 1.416 -16.617 1.00 74.06 648 LYS A C 1
ATOM 5177 O O . LYS A 1 648 ? 50.921 0.762 -17.090 1.00 74.06 648 LYS A O 1
ATOM 5182 N N . GLY A 1 649 ? 48.806 1.512 -17.201 1.00 71.69 649 GLY A N 1
ATOM 5183 C CA . GLY A 1 649 ? 48.442 0.806 -18.437 1.00 71.69 649 GLY A CA 1
ATOM 5184 C C . GLY A 1 649 ? 47.760 -0.549 -18.223 1.00 71.69 649 GLY A C 1
ATOM 5185 O O . GLY A 1 649 ? 47.431 -1.209 -19.205 1.00 71.69 649 GLY A O 1
ATOM 5186 N N . LEU A 1 650 ? 47.513 -0.952 -16.971 1.00 81.88 650 LEU A N 1
ATOM 5187 C CA . LEU A 1 650 ? 46.650 -2.088 -16.654 1.00 81.88 650 LEU A CA 1
ATOM 5188 C C . LEU A 1 650 ? 45.203 -1.622 -16.463 1.00 81.88 650 LEU A C 1
ATOM 5190 O O . LEU A 1 650 ? 44.946 -0.606 -15.818 1.00 81.88 650 LEU A O 1
ATOM 5194 N N . ASP A 1 651 ? 44.256 -2.409 -16.971 1.00 81.75 651 ASP A N 1
ATOM 5195 C CA . ASP A 1 651 ? 42.842 -2.247 -16.637 1.00 81.75 651 ASP A CA 1
ATOM 5196 C C . ASP A 1 651 ? 42.628 -2.669 -15.176 1.00 81.75 651 ASP A C 1
ATOM 5198 O O . ASP A 1 651 ? 42.651 -3.858 -14.849 1.00 81.75 651 ASP A O 1
ATOM 5202 N N . LEU A 1 652 ? 42.467 -1.687 -14.286 1.00 86.56 652 LEU A N 1
ATOM 5203 C CA . LEU A 1 652 ? 42.211 -1.928 -12.867 1.00 86.56 652 LEU A CA 1
ATOM 5204 C C . LEU A 1 652 ? 40.794 -2.493 -12.676 1.00 86.56 652 LEU A C 1
ATOM 5206 O O . LEU A 1 652 ? 39.835 -1.844 -13.110 1.00 86.56 652 LEU A O 1
ATOM 5210 N N . PRO A 1 653 ? 40.626 -3.637 -11.984 1.00 89.06 653 PRO A N 1
ATOM 5211 C CA . PRO A 1 653 ? 39.306 -4.162 -11.671 1.00 89.06 653 PRO A CA 1
ATOM 5212 C C . PRO A 1 653 ? 38.465 -3.143 -10.912 1.00 89.06 653 PRO A C 1
ATOM 5214 O O . PRO A 1 653 ? 38.949 -2.498 -9.978 1.00 89.06 653 PRO A O 1
ATOM 5217 N N . LEU A 1 654 ? 37.178 -3.037 -11.247 1.00 86.94 654 LEU A N 1
ATOM 5218 C CA . LEU A 1 654 ? 36.306 -2.064 -10.585 1.00 86.94 654 LEU A CA 1
ATOM 5219 C C . LEU A 1 654 ? 36.210 -2.311 -9.080 1.00 86.94 654 LEU A C 1
ATOM 5221 O O . LEU A 1 654 ? 36.068 -1.360 -8.335 1.00 86.94 654 LEU A O 1
ATOM 5225 N N . VAL A 1 655 ? 36.287 -3.551 -8.601 1.00 88.50 655 VAL A N 1
ATOM 5226 C CA . VAL A 1 655 ? 36.194 -3.818 -7.156 1.00 88.50 655 VAL A CA 1
ATOM 5227 C C . VAL A 1 655 ? 37.505 -3.608 -6.403 1.00 88.50 655 VAL A C 1
ATOM 5229 O O . VAL A 1 655 ? 37.473 -3.540 -5.178 1.00 88.50 655 VAL A O 1
ATOM 5232 N N . PHE A 1 656 ? 38.643 -3.510 -7.099 1.00 90.62 656 PHE A N 1
ATOM 5233 C CA . PHE A 1 656 ? 39.944 -3.291 -6.475 1.00 90.62 656 PHE A CA 1
ATOM 5234 C C . PHE A 1 656 ? 39.994 -1.883 -5.883 1.00 90.62 656 PHE A C 1
ATOM 5236 O O . PHE A 1 656 ? 39.809 -0.903 -6.605 1.00 90.62 656 PHE A O 1
ATOM 5243 N N . SER A 1 657 ? 40.244 -1.767 -4.580 1.00 88.06 657 SER A N 1
ATOM 5244 C CA . SER A 1 657 ? 40.285 -0.476 -3.891 1.00 88.06 657 SER A CA 1
ATOM 5245 C C . SER A 1 657 ? 41.709 0.043 -3.730 1.00 88.06 657 SER A C 1
ATOM 5247 O O . SER A 1 657 ? 41.974 1.202 -4.046 1.00 88.06 657 SER A O 1
ATOM 5249 N N . CYS A 1 658 ? 42.623 -0.785 -3.222 1.00 86.62 658 CYS A N 1
ATOM 5250 C CA . CYS A 1 658 ? 43.999 -0.379 -2.943 1.00 86.62 658 CYS A CA 1
ATOM 5251 C C . CYS A 1 658 ? 44.938 -1.566 -2.701 1.00 86.62 658 CYS A C 1
ATOM 5253 O O . CYS A 1 658 ? 44.517 -2.644 -2.277 1.00 86.62 658 CYS A O 1
ATOM 5255 N N . LEU A 1 659 ? 46.232 -1.333 -2.920 1.00 87.81 659 LEU A N 1
ATOM 5256 C CA . LEU A 1 659 ? 47.323 -2.198 -2.474 1.00 87.81 659 LEU A CA 1
ATOM 5257 C C . LEU A 1 659 ? 47.885 -1.629 -1.169 1.00 87.81 659 LEU A C 1
ATOM 5259 O O . LEU A 1 659 ? 48.226 -0.444 -1.112 1.00 87.81 659 LEU A O 1
ATOM 5263 N N . SER A 1 660 ? 48.014 -2.456 -0.138 1.00 85.44 660 SER A N 1
ATOM 5264 C CA . SER A 1 660 ? 48.529 -2.043 1.172 1.00 85.44 660 SER A CA 1
ATOM 5265 C C . SER A 1 660 ? 49.604 -2.967 1.707 1.00 85.44 660 SER A C 1
ATOM 5267 O O . SER A 1 660 ? 49.684 -4.119 1.300 1.00 85.44 660 SER A O 1
ATOM 5269 N N . VAL A 1 661 ? 50.368 -2.479 2.679 1.00 81.88 661 VAL A N 1
ATOM 5270 C CA . VAL A 1 661 ? 51.235 -3.301 3.526 1.00 81.88 661 VAL A CA 1
ATOM 5271 C C . VAL A 1 661 ? 50.486 -3.667 4.802 1.00 81.88 661 VAL A C 1
ATOM 5273 O O . VAL A 1 661 ? 49.922 -2.797 5.468 1.00 81.88 661 VAL A O 1
ATOM 5276 N N . SER A 1 662 ? 50.474 -4.946 5.142 1.00 76.06 662 SER A N 1
ATOM 5277 C CA . SER A 1 662 ? 49.954 -5.471 6.404 1.00 76.06 662 SER A CA 1
ATOM 5278 C C . SER A 1 662 ? 50.846 -5.078 7.606 1.00 76.06 662 SER A C 1
ATOM 5280 O O . SER A 1 662 ? 51.772 -4.266 7.516 1.00 76.06 662 SER A O 1
ATOM 5282 N N . ASP A 1 663 ? 50.571 -5.640 8.786 1.00 75.12 663 ASP A N 1
ATOM 5283 C CA . ASP A 1 663 ? 51.442 -5.501 9.961 1.00 75.12 663 ASP A CA 1
ATOM 5284 C C . ASP A 1 663 ? 52.697 -6.390 9.907 1.00 75.12 663 ASP A C 1
ATOM 5286 O O . ASP A 1 663 ? 53.683 -6.070 10.563 1.00 75.12 663 ASP A O 1
ATOM 5290 N N . ASP A 1 664 ? 52.692 -7.454 9.099 1.00 75.38 664 ASP A N 1
ATOM 5291 C CA . ASP A 1 664 ? 53.825 -8.372 8.896 1.00 75.38 664 ASP A CA 1
ATOM 5292 C C . ASP A 1 664 ? 54.657 -8.044 7.640 1.00 75.38 664 ASP A C 1
ATOM 5294 O O . ASP A 1 664 ? 55.397 -8.886 7.140 1.00 75.38 664 ASP A O 1
ATOM 5298 N N . ASN A 1 665 ? 54.563 -6.804 7.144 1.00 75.88 665 ASN A N 1
ATOM 5299 C CA . ASN A 1 665 ? 55.231 -6.309 5.932 1.00 75.88 665 ASN A CA 1
ATOM 5300 C C . ASN A 1 665 ? 54.859 -7.043 4.628 1.00 75.88 665 ASN A C 1
ATOM 5302 O O . ASN A 1 665 ? 55.509 -6.838 3.601 1.00 75.88 665 ASN A O 1
ATOM 5306 N N . THR A 1 666 ? 53.787 -7.838 4.621 1.00 79.00 666 THR A N 1
ATOM 5307 C CA . THR A 1 666 ? 53.265 -8.460 3.399 1.00 79.00 666 THR A CA 1
ATOM 5308 C C . THR A 1 666 ? 52.396 -7.479 2.613 1.00 79.00 666 THR A C 1
ATOM 5310 O O . THR A 1 666 ? 51.687 -6.638 3.173 1.00 79.00 666 THR A O 1
ATOM 5313 N N . LYS A 1 667 ? 52.477 -7.539 1.280 1.00 81.75 667 LYS A N 1
ATOM 5314 C CA . LYS A 1 667 ? 51.642 -6.717 0.398 1.00 81.75 667 LYS A CA 1
ATOM 5315 C C . LYS A 1 667 ? 50.324 -7.433 0.150 1.00 81.75 667 LYS A C 1
ATOM 5317 O O . LYS A 1 667 ? 50.308 -8.593 -0.246 1.00 81.75 667 LYS A O 1
ATOM 5322 N N . VAL A 1 668 ? 49.232 -6.712 0.352 1.00 84.88 668 VAL A N 1
ATOM 5323 C CA . VAL A 1 668 ? 47.877 -7.251 0.333 1.00 84.88 668 VAL A CA 1
ATOM 5324 C C . VAL A 1 668 ? 47.012 -6.422 -0.608 1.00 84.88 668 VAL A C 1
ATOM 5326 O O . VAL A 1 668 ? 46.970 -5.189 -0.514 1.00 84.88 668 VAL A O 1
ATOM 5329 N N . PHE A 1 669 ? 46.316 -7.097 -1.522 1.00 87.50 669 PHE A N 1
ATOM 5330 C CA . PHE A 1 669 ? 45.292 -6.473 -2.352 1.00 87.50 669 PHE A CA 1
ATOM 5331 C C . PHE A 1 669 ? 43.998 -6.343 -1.554 1.00 87.50 669 PHE A C 1
ATOM 5333 O O . PHE A 1 669 ? 43.543 -7.306 -0.941 1.00 87.50 669 PHE A O 1
ATOM 5340 N N . ASN A 1 670 ? 43.377 -5.168 -1.610 1.00 87.12 670 ASN A N 1
ATOM 5341 C CA . ASN A 1 670 ? 42.082 -4.928 -0.990 1.00 87.12 670 ASN A CA 1
ATOM 5342 C C . ASN A 1 670 ? 41.023 -4.662 -2.057 1.00 87.12 670 ASN A C 1
ATOM 5344 O O . ASN A 1 670 ? 41.273 -3.953 -3.040 1.00 87.12 670 ASN A O 1
ATOM 5348 N N . ILE A 1 671 ? 39.829 -5.196 -1.829 1.00 88.56 671 ILE A N 1
ATOM 5349 C CA . ILE A 1 671 ? 38.618 -4.846 -2.571 1.00 88.56 671 ILE A CA 1
ATOM 5350 C C . ILE A 1 671 ? 37.762 -3.849 -1.773 1.00 88.56 671 ILE A C 1
ATOM 5352 O O . ILE A 1 671 ? 38.009 -3.583 -0.590 1.00 88.56 671 ILE A O 1
ATOM 5356 N N . PHE A 1 672 ? 36.744 -3.285 -2.427 1.00 79.94 672 PHE A N 1
ATOM 5357 C CA . PHE A 1 672 ? 35.810 -2.323 -1.839 1.00 79.94 672 PHE A CA 1
ATOM 5358 C C . PHE A 1 672 ? 35.310 -2.758 -0.449 1.00 79.94 672 PHE A C 1
ATOM 5360 O O . PHE A 1 672 ? 34.925 -3.908 -0.244 1.00 79.94 672 PHE A O 1
ATOM 5367 N N . GLY A 1 673 ? 35.313 -1.825 0.509 1.00 73.31 673 GLY A N 1
ATOM 5368 C CA . GLY A 1 673 ? 35.021 -2.118 1.916 1.00 73.31 673 GLY A CA 1
ATOM 5369 C C . GLY A 1 673 ? 36.238 -2.524 2.752 1.00 73.31 673 GLY A C 1
ATOM 5370 O O . GLY A 1 673 ? 36.057 -2.871 3.916 1.00 73.31 673 GLY A O 1
ATOM 5371 N N . VAL A 1 674 ? 37.460 -2.422 2.204 1.00 77.69 674 VAL A N 1
ATOM 5372 C CA . VAL A 1 674 ? 38.714 -2.751 2.913 1.00 77.69 674 VAL A CA 1
ATOM 5373 C C . VAL A 1 674 ? 38.771 -4.239 3.262 1.00 77.69 674 VAL A C 1
ATOM 5375 O O . VAL A 1 674 ? 39.060 -4.640 4.387 1.00 77.69 674 VAL A O 1
ATOM 5378 N N . LEU A 1 675 ? 38.409 -5.058 2.284 1.00 85.81 675 LEU A N 1
ATOM 5379 C CA . LEU A 1 675 ? 38.383 -6.503 2.422 1.00 85.81 675 LEU A CA 1
ATOM 5380 C C . LEU A 1 675 ? 39.607 -7.094 1.729 1.00 85.81 675 LEU A C 1
ATOM 5382 O O . LEU A 1 675 ? 39.871 -6.764 0.571 1.00 85.81 675 LEU A O 1
ATOM 5386 N N . GLU A 1 676 ? 40.332 -7.956 2.428 1.00 87.25 676 GLU A N 1
ATOM 5387 C CA . GLU A 1 676 ? 41.538 -8.615 1.924 1.00 87.25 676 GLU A CA 1
ATOM 5388 C C . GLU A 1 676 ? 41.201 -9.591 0.772 1.00 87.25 676 GLU A C 1
ATOM 5390 O O . GLU A 1 676 ? 40.105 -10.163 0.701 1.00 87.25 676 GLU A O 1
ATOM 5395 N N . TYR A 1 677 ? 42.120 -9.719 -0.195 1.00 87.75 677 TYR A N 1
ATOM 5396 C CA . TYR A 1 677 ? 42.038 -10.639 -1.332 1.00 87.75 677 TYR A CA 1
ATOM 5397 C C . TYR A 1 677 ? 43.412 -11.300 -1.580 1.00 87.75 677 TYR A C 1
ATOM 5399 O O . TYR A 1 677 ? 44.422 -10.593 -1.547 1.00 87.75 677 TYR A O 1
ATOM 5407 N N . PRO A 1 678 ? 43.492 -12.615 -1.886 1.00 88.00 678 PRO A N 1
ATOM 5408 C CA . PRO A 1 678 ? 42.406 -13.550 -2.207 1.00 88.00 678 PRO A CA 1
ATOM 5409 C C . PRO A 1 678 ? 41.547 -13.947 -1.007 1.00 88.00 678 PRO A C 1
ATOM 5411 O O . PRO A 1 678 ? 42.057 -14.217 0.076 1.00 88.00 678 PRO A O 1
ATOM 5414 N N . ARG A 1 679 ? 40.230 -14.046 -1.225 1.00 88.56 679 ARG A N 1
ATOM 5415 C CA . ARG A 1 679 ? 39.253 -14.491 -0.218 1.00 88.56 679 ARG A CA 1
ATOM 5416 C C . ARG A 1 679 ? 38.368 -15.616 -0.729 1.00 88.56 679 ARG A C 1
ATOM 5418 O O . ARG A 1 679 ? 38.287 -15.868 -1.929 1.00 88.56 679 ARG A O 1
ATOM 5425 N N . SER A 1 680 ? 37.693 -16.298 0.192 1.00 90.62 680 SER A N 1
ATOM 5426 C CA . SER A 1 680 ? 36.702 -17.319 -0.154 1.00 90.62 680 SER A CA 1
ATOM 5427 C C . SER A 1 680 ? 35.410 -16.694 -0.676 1.00 90.62 680 SER A C 1
ATOM 5429 O O . SER A 1 680 ? 35.002 -15.617 -0.243 1.00 90.62 680 SER A O 1
ATOM 5431 N N . LYS A 1 681 ? 34.737 -17.421 -1.572 1.00 90.69 681 LYS A N 1
ATOM 5432 C CA . LYS A 1 681 ? 33.393 -17.082 -2.052 1.00 90.69 681 LYS A CA 1
ATOM 5433 C C . LYS A 1 681 ? 32.361 -17.268 -0.939 1.00 90.69 681 LYS A C 1
ATOM 5435 O O . LYS A 1 681 ? 32.330 -18.320 -0.290 1.00 90.69 681 LYS A O 1
ATOM 5440 N N . VAL A 1 682 ? 31.498 -16.278 -0.751 1.00 88.69 682 VAL A N 1
ATOM 5441 C CA . VAL A 1 682 ? 30.475 -16.227 0.299 1.00 88.69 682 VAL A CA 1
ATOM 5442 C C . VAL A 1 682 ? 29.094 -16.600 -0.250 1.00 88.69 682 VAL A C 1
ATOM 5444 O O . VAL A 1 682 ? 28.320 -17.236 0.464 1.00 88.69 682 VAL A O 1
ATOM 5447 N N . ILE A 1 683 ? 28.771 -16.314 -1.518 1.00 91.69 683 ILE A N 1
ATOM 5448 C CA . ILE A 1 683 ? 27.448 -16.640 -2.090 1.00 91.69 683 ILE A CA 1
ATOM 5449 C C . ILE A 1 683 ? 27.101 -18.139 -2.045 1.00 91.69 683 ILE A C 1
ATOM 5451 O O . ILE A 1 683 ? 25.940 -18.460 -1.773 1.00 91.69 683 ILE A O 1
ATOM 5455 N N . PRO A 1 684 ? 28.045 -19.089 -2.203 1.00 90.19 684 PRO A N 1
ATOM 5456 C CA . PRO A 1 684 ? 27.753 -20.504 -1.983 1.00 90.19 684 PRO A CA 1
ATOM 5457 C C . PRO A 1 684 ? 27.197 -20.816 -0.582 1.00 90.19 684 PRO A C 1
ATOM 5459 O O . PRO A 1 684 ? 26.337 -21.686 -0.459 1.00 90.19 684 PRO A O 1
ATOM 5462 N N . LEU A 1 685 ? 27.623 -20.085 0.459 1.00 87.25 685 LEU A N 1
ATOM 5463 C CA . LEU A 1 685 ? 27.061 -20.222 1.810 1.00 87.25 685 LEU A CA 1
ATOM 5464 C C . LEU A 1 685 ? 25.611 -19.728 1.854 1.00 87.25 685 LEU A C 1
ATOM 5466 O O . LEU A 1 685 ? 24.740 -20.409 2.389 1.00 87.25 685 LEU A O 1
ATOM 5470 N N . PHE A 1 686 ? 25.323 -18.585 1.224 1.00 86.81 686 PHE A N 1
ATOM 5471 C CA . PHE A 1 686 ? 23.952 -18.084 1.106 1.00 86.81 686 PHE A CA 1
ATOM 5472 C C . PHE A 1 686 ? 23.049 -19.077 0.361 1.00 86.81 686 PHE A C 1
ATOM 5474 O O . PHE A 1 686 ? 21.940 -19.349 0.813 1.00 86.81 686 PHE A O 1
ATOM 5481 N N . LYS A 1 687 ? 23.519 -19.695 -0.729 1.00 89.38 687 LYS A N 1
ATOM 5482 C CA . LYS A 1 687 ? 22.756 -20.734 -1.445 1.00 89.38 687 LYS A CA 1
ATOM 5483 C C . LYS A 1 687 ? 22.401 -21.923 -0.551 1.00 89.38 687 LYS A C 1
ATOM 5485 O O . LYS A 1 687 ? 21.276 -22.411 -0.626 1.00 89.38 687 LYS A O 1
ATOM 5490 N N . GLN A 1 688 ? 23.320 -22.355 0.313 1.00 87.25 688 GLN A N 1
ATOM 5491 C CA . GLN A 1 688 ? 23.063 -23.432 1.272 1.00 87.25 688 GLN A CA 1
ATOM 5492 C C . GLN A 1 688 ? 21.979 -23.037 2.285 1.00 87.25 688 GLN A C 1
ATOM 5494 O O . GLN A 1 688 ? 21.030 -23.789 2.490 1.00 87.25 688 GLN A O 1
ATOM 5499 N N . VAL A 1 689 ? 22.073 -21.835 2.858 1.00 89.62 689 VAL A N 1
ATOM 5500 C CA . VAL A 1 689 ? 21.100 -21.328 3.841 1.00 89.62 689 VAL A CA 1
ATOM 5501 C C . VAL A 1 689 ? 19.700 -21.167 3.227 1.00 89.62 689 VAL A C 1
ATOM 5503 O O . VAL A 1 689 ? 18.693 -21.483 3.862 1.00 89.62 689 VAL A O 1
ATOM 5506 N N . PHE A 1 690 ? 19.618 -20.728 1.971 1.00 92.12 690 PHE A N 1
ATOM 5507 C CA . PHE A 1 690 ? 18.352 -20.481 1.274 1.00 92.12 690 PHE A CA 1
ATOM 5508 C C . PHE A 1 690 ? 17.791 -21.706 0.535 1.00 92.12 690 PHE A C 1
ATOM 5510 O O . PHE A 1 690 ? 16.756 -21.578 -0.117 1.00 92.12 690 PHE A O 1
ATOM 5517 N N . LYS A 1 691 ? 18.408 -22.890 0.633 1.00 89.06 691 LYS A N 1
ATOM 5518 C CA . LYS A 1 691 ? 18.038 -24.094 -0.138 1.00 89.06 691 LYS A CA 1
ATOM 5519 C C . LYS A 1 691 ? 16.533 -24.411 -0.128 1.00 89.06 691 LYS A C 1
ATOM 5521 O O . LYS A 1 691 ? 15.965 -24.695 -1.180 1.00 89.06 691 LYS A O 1
ATOM 5526 N N . ASP A 1 692 ? 15.861 -24.296 1.016 1.00 86.19 692 ASP A N 1
ATOM 5527 C CA . ASP A 1 692 ? 14.419 -24.592 1.121 1.00 86.19 692 ASP A CA 1
ATOM 5528 C C . ASP A 1 692 ? 13.515 -23.497 0.536 1.00 86.19 692 ASP A C 1
ATOM 5530 O O . ASP A 1 692 ? 12.342 -23.733 0.231 1.00 86.19 692 ASP A O 1
ATOM 5534 N N . VAL A 1 693 ? 14.046 -22.288 0.350 1.00 87.94 693 VAL A N 1
ATOM 5535 C CA . VAL A 1 693 ? 13.358 -21.217 -0.377 1.00 87.94 693 VAL A CA 1
ATOM 5536 C C . VAL A 1 693 ? 13.335 -21.549 -1.867 1.00 87.94 693 VAL A C 1
ATOM 5538 O O . VAL A 1 693 ? 12.299 -21.367 -2.501 1.00 87.94 693 VAL A O 1
ATOM 5541 N N . TYR A 1 694 ? 14.417 -22.117 -2.419 1.00 85.06 694 TYR A N 1
ATOM 5542 C CA . TYR A 1 694 ? 14.477 -22.528 -3.831 1.00 85.06 694 TYR A CA 1
ATOM 5543 C C . TYR A 1 694 ? 13.390 -23.556 -4.178 1.00 85.06 694 TYR A C 1
ATOM 5545 O O . TYR A 1 694 ? 12.808 -23.482 -5.259 1.00 85.06 694 TYR A O 1
ATOM 5553 N N . THR A 1 695 ? 13.077 -24.480 -3.265 1.00 85.69 695 THR A N 1
ATOM 5554 C CA . THR A 1 695 ? 12.102 -25.562 -3.495 1.00 85.69 695 THR A CA 1
ATOM 5555 C C . THR A 1 695 ? 10.639 -25.113 -3.394 1.00 85.69 695 THR A C 1
ATOM 5557 O O . THR A 1 695 ? 9.768 -25.717 -4.023 1.00 85.69 695 THR A O 1
ATOM 5560 N N . HIS A 1 696 ? 10.350 -24.040 -2.649 1.00 84.44 696 HIS A N 1
ATOM 5561 C CA . HIS A 1 696 ? 8.982 -23.558 -2.386 1.00 84.44 696 HIS A CA 1
ATOM 5562 C C . HIS A 1 696 ? 8.643 -22.227 -3.068 1.00 84.44 696 HIS A C 1
ATOM 5564 O O . HIS A 1 696 ? 7.532 -21.714 -2.915 1.00 84.44 696 HIS A O 1
ATOM 5570 N N . LYS A 1 697 ? 9.573 -21.683 -3.855 1.00 81.38 697 LYS A N 1
ATOM 5571 C CA . LYS A 1 697 ? 9.519 -20.332 -4.425 1.00 81.38 697 LYS A CA 1
ATOM 5572 C C . LYS A 1 697 ? 8.247 -20.018 -5.232 1.00 81.38 697 LYS A C 1
ATOM 5574 O O . LYS A 1 697 ? 7.780 -18.881 -5.231 1.00 81.38 697 LYS A O 1
ATOM 5579 N N . ASP A 1 698 ? 7.666 -21.030 -5.884 1.00 81.81 698 ASP A N 1
ATOM 5580 C CA . ASP A 1 698 ? 6.450 -20.908 -6.701 1.00 81.81 698 ASP A CA 1
ATOM 5581 C C . ASP A 1 698 ? 5.159 -21.360 -6.000 1.00 81.81 698 ASP A C 1
ATOM 5583 O O . ASP A 1 698 ? 4.062 -21.173 -6.536 1.00 81.81 698 ASP A O 1
ATOM 5587 N N . LYS A 1 699 ? 5.271 -21.899 -4.781 1.00 83.69 699 LYS A N 1
ATOM 5588 C CA . LYS A 1 699 ? 4.166 -22.529 -4.043 1.00 83.69 699 LYS A CA 1
ATOM 5589 C C . LYS A 1 699 ? 3.568 -21.648 -2.948 1.00 83.69 699 LYS A C 1
ATOM 5591 O O . LYS A 1 699 ? 2.405 -21.849 -2.607 1.00 83.69 699 LYS A O 1
ATOM 5596 N N . LEU A 1 700 ? 4.340 -20.696 -2.414 1.00 83.69 700 LEU A N 1
ATOM 5597 C CA . LEU A 1 700 ? 3.987 -19.941 -1.207 1.00 83.69 700 LEU A CA 1
ATOM 5598 C C . LEU A 1 700 ? 3.988 -18.423 -1.413 1.00 83.69 700 LEU A C 1
ATOM 5600 O O . LEU A 1 700 ? 4.800 -17.874 -2.163 1.00 83.69 700 LEU A O 1
ATOM 5604 N N . GLY A 1 701 ? 3.129 -17.755 -0.642 1.00 82.00 701 GLY A N 1
ATOM 5605 C CA . GLY A 1 701 ? 3.140 -16.310 -0.453 1.00 82.00 701 GLY A CA 1
ATOM 5606 C C . GLY A 1 701 ? 2.534 -15.490 -1.589 1.00 82.00 701 GLY A C 1
ATOM 5607 O O . GLY A 1 701 ? 2.018 -15.999 -2.582 1.00 82.00 701 GLY A O 1
ATOM 5608 N N . GLY A 1 702 ? 2.634 -14.175 -1.413 1.00 89.56 702 GLY A N 1
ATOM 5609 C CA . GLY A 1 702 ? 2.076 -13.171 -2.308 1.00 89.56 702 GLY A CA 1
ATOM 5610 C C . GLY A 1 702 ? 1.122 -12.238 -1.574 1.00 89.56 702 GLY A C 1
ATOM 5611 O O . GLY A 1 702 ? 0.665 -12.516 -0.463 1.00 89.56 702 GLY A O 1
ATOM 5612 N N . SER A 1 703 ? 0.845 -11.110 -2.205 1.00 93.00 703 SER A N 1
ATOM 5613 C CA . SER A 1 703 ? -0.148 -10.152 -1.750 1.00 93.00 703 SER A CA 1
ATOM 5614 C C . SER A 1 703 ? -0.971 -9.660 -2.926 1.00 93.00 703 SER A C 1
ATOM 5616 O O . SER A 1 703 ? -0.511 -9.633 -4.071 1.00 93.00 703 SER A O 1
ATOM 5618 N N . MET A 1 704 ? -2.210 -9.275 -2.650 1.00 95.50 704 MET A N 1
ATOM 5619 C CA . MET A 1 704 ? -3.040 -8.602 -3.632 1.00 95.50 704 MET A CA 1
ATOM 5620 C C . MET A 1 704 ? -3.856 -7.481 -3.016 1.00 95.50 704 MET A C 1
ATOM 5622 O O . MET A 1 704 ? -4.223 -7.530 -1.847 1.00 95.50 704 MET A O 1
ATOM 5626 N N . VAL A 1 705 ? -4.158 -6.479 -3.829 1.00 97.19 705 VAL A N 1
ATOM 5627 C CA . VAL A 1 705 ? -5.039 -5.364 -3.495 1.00 97.19 705 VAL A CA 1
ATOM 5628 C C . VAL A 1 705 ? -6.245 -5.437 -4.416 1.00 97.19 705 VAL A C 1
ATOM 5630 O O . VAL A 1 705 ? -6.090 -5.344 -5.631 1.00 97.19 705 VAL A O 1
ATOM 5633 N N . CYS A 1 706 ? -7.433 -5.603 -3.845 1.00 96.69 706 CYS A N 1
ATOM 5634 C CA . CYS A 1 706 ? -8.710 -5.628 -4.549 1.00 96.69 706 CYS A CA 1
ATOM 5635 C C . CYS A 1 706 ? -9.441 -4.296 -4.341 1.00 96.69 706 CYS A C 1
ATOM 5637 O O . CYS A 1 706 ? -9.511 -3.802 -3.218 1.00 96.69 706 CYS A O 1
ATOM 5639 N N . CYS A 1 707 ? -10.013 -3.730 -5.400 1.00 96.56 707 CYS A N 1
ATOM 5640 C CA . CYS A 1 707 ? -10.898 -2.568 -5.334 1.00 96.56 707 CYS A CA 1
ATOM 5641 C C . CYS A 1 707 ? -12.338 -3.006 -5.601 1.00 96.56 707 CYS A C 1
ATOM 5643 O O . CYS A 1 707 ? -12.634 -3.551 -6.667 1.00 96.56 707 CYS A O 1
ATOM 5645 N N . ILE A 1 708 ? -13.235 -2.750 -4.658 1.00 93.94 708 ILE A N 1
ATOM 5646 C CA . ILE A 1 708 ? -14.648 -3.127 -4.704 1.00 93.94 708 ILE A CA 1
ATOM 5647 C C . ILE A 1 708 ? -15.477 -1.846 -4.628 1.00 93.94 708 ILE A C 1
ATOM 5649 O O . ILE A 1 708 ? -15.211 -0.969 -3.803 1.00 93.94 708 ILE A O 1
ATOM 5653 N N . LYS A 1 709 ? -16.473 -1.736 -5.506 1.00 91.25 709 LYS A N 1
ATOM 5654 C CA . LYS A 1 709 ? -17.398 -0.601 -5.557 1.00 91.25 709 LYS A CA 1
ATOM 5655 C C . LYS A 1 709 ? -18.809 -1.096 -5.296 1.00 91.25 709 LYS A C 1
ATOM 5657 O O . LYS A 1 709 ? -19.390 -1.772 -6.143 1.00 91.25 709 LYS A O 1
ATOM 5662 N N . GLU A 1 710 ? -19.339 -0.737 -4.140 1.00 90.12 710 GLU A N 1
ATOM 5663 C CA . GLU A 1 710 ? -20.703 -1.023 -3.706 1.00 90.12 710 GLU A CA 1
ATOM 5664 C C . GLU A 1 710 ? -21.476 0.300 -3.596 1.00 90.12 710 GLU A C 1
ATOM 5666 O O . GLU A 1 710 ? -20.894 1.389 -3.617 1.00 90.12 710 GLU A O 1
ATOM 5671 N N . GLN A 1 711 ? -22.803 0.227 -3.498 1.00 90.94 711 GLN A N 1
ATOM 5672 C CA . GLN A 1 711 ? -23.608 1.422 -3.260 1.00 90.94 711 GLN A CA 1
ATOM 5673 C C . GLN A 1 711 ? -23.175 2.071 -1.939 1.00 90.94 711 GLN A C 1
ATOM 5675 O O . GLN A 1 711 ? -23.210 1.436 -0.890 1.00 90.94 711 GLN A O 1
ATOM 5680 N N . GLY A 1 712 ? -22.754 3.334 -1.994 1.00 90.94 712 GLY A N 1
ATOM 5681 C CA . GLY A 1 712 ? -22.321 4.081 -0.815 1.00 90.94 712 GLY A CA 1
ATOM 5682 C C . GLY A 1 712 ? -20.892 3.799 -0.329 1.00 90.94 712 GLY A C 1
ATOM 5683 O O . GLY A 1 712 ? -20.413 4.530 0.538 1.00 90.94 712 GLY A O 1
ATOM 5684 N N . VAL A 1 713 ? -20.191 2.788 -0.866 1.00 92.25 713 VAL A N 1
ATOM 5685 C CA . VAL A 1 713 ? -18.905 2.312 -0.320 1.00 92.25 713 VAL A CA 1
ATOM 5686 C C . VAL A 1 713 ? -17.883 2.002 -1.417 1.00 92.25 713 VAL A C 1
ATOM 5688 O O . VAL A 1 713 ? -18.132 1.228 -2.341 1.00 92.25 713 VAL A O 1
ATOM 5691 N N . LEU A 1 714 ? -16.677 2.555 -1.271 1.00 93.94 714 LEU A N 1
ATOM 5692 C CA . LEU A 1 714 ? -15.492 2.187 -2.047 1.00 93.94 714 LEU A CA 1
ATOM 5693 C C . LEU A 1 714 ? -14.512 1.475 -1.113 1.00 93.94 714 LEU A C 1
ATOM 5695 O O . LEU A 1 714 ? -13.948 2.106 -0.220 1.00 93.94 714 LEU A O 1
ATOM 5699 N N . ARG A 1 715 ? -14.316 0.172 -1.324 1.00 94.56 715 ARG A N 1
ATOM 5700 C CA . ARG A 1 715 ? -13.497 -0.706 -0.477 1.00 94.56 715 ARG A CA 1
ATOM 5701 C C . ARG A 1 715 ? -12.205 -1.091 -1.188 1.00 94.56 715 ARG A C 1
ATOM 5703 O O . ARG A 1 715 ? -12.231 -1.687 -2.262 1.00 94.56 715 ARG A O 1
ATOM 5710 N N . TYR A 1 716 ? -11.076 -0.811 -0.551 1.00 96.00 716 TYR A N 1
ATOM 5711 C CA . TYR A 1 716 ? -9.769 -1.353 -0.909 1.00 96.00 716 TYR A CA 1
ATOM 5712 C C . TYR A 1 716 ? -9.417 -2.460 0.076 1.00 96.00 716 TYR A C 1
ATOM 5714 O O . TYR A 1 716 ? -9.219 -2.190 1.257 1.00 96.00 716 TYR A O 1
ATOM 5722 N N . LYS A 1 717 ? -9.339 -3.703 -0.401 1.00 95.19 717 LYS A N 1
ATOM 5723 C CA . LYS A 1 717 ? -9.002 -4.871 0.415 1.00 95.19 717 LYS A CA 1
ATOM 5724 C C . LYS A 1 717 ? -7.628 -5.406 0.036 1.00 95.19 717 LYS A C 1
ATOM 5726 O O . LYS A 1 717 ? -7.440 -5.895 -1.076 1.00 95.19 717 LYS A O 1
ATOM 5731 N N . ILE A 1 718 ? -6.681 -5.323 0.958 1.00 94.81 718 ILE A N 1
ATOM 5732 C CA . ILE A 1 718 ? -5.359 -5.932 0.858 1.00 94.81 718 ILE A CA 1
ATOM 5733 C C . ILE A 1 718 ? -5.432 -7.322 1.486 1.00 94.81 718 ILE A C 1
ATOM 5735 O O . ILE A 1 718 ? -5.894 -7.469 2.613 1.00 94.81 718 ILE A O 1
ATOM 5739 N N . ILE A 1 719 ? -4.988 -8.334 0.751 1.00 93.00 719 ILE A N 1
ATOM 5740 C CA . ILE A 1 719 ? -4.920 -9.730 1.186 1.00 93.00 719 ILE A CA 1
ATOM 5741 C C . ILE A 1 719 ? -3.456 -10.145 1.105 1.00 93.00 719 ILE A C 1
ATOM 5743 O O . ILE A 1 719 ? -2.834 -10.012 0.047 1.00 93.00 719 ILE A O 1
ATOM 5747 N N . MET A 1 720 ? -2.894 -10.611 2.217 1.00 90.62 720 MET A N 1
ATOM 5748 C CA . MET A 1 720 ? -1.487 -10.989 2.329 1.00 90.62 720 MET A CA 1
ATOM 5749 C C . MET A 1 720 ? -1.373 -12.408 2.868 1.00 90.62 720 MET A C 1
ATOM 5751 O O . MET A 1 720 ? -1.958 -12.728 3.897 1.00 90.62 720 MET A O 1
ATOM 5755 N N . SER A 1 721 ? -0.598 -13.250 2.188 1.00 88.81 721 SER A N 1
ATOM 5756 C CA . SER A 1 721 ? -0.243 -14.571 2.708 1.00 88.81 721 SER A CA 1
ATOM 5757 C C . SER A 1 721 ? 1.026 -14.471 3.562 1.00 88.81 721 SER A C 1
ATOM 5759 O O . SER A 1 721 ? 2.107 -14.166 3.043 1.00 88.81 721 SER A O 1
ATOM 5761 N N . SER A 1 722 ? 0.912 -14.763 4.862 1.00 84.38 722 SER A N 1
ATOM 5762 C CA . SER A 1 722 ? 2.052 -14.831 5.794 1.00 84.38 722 SER A CA 1
ATOM 5763 C C . SER A 1 722 ? 2.938 -16.055 5.558 1.00 84.38 722 SER A C 1
ATOM 5765 O O . SER A 1 722 ? 4.100 -16.057 5.969 1.00 84.38 722 SER A O 1
ATOM 5767 N N . GLU A 1 723 ? 2.442 -17.086 4.868 1.00 85.19 723 GLU A N 1
ATOM 5768 C CA . GLU A 1 723 ? 3.164 -18.343 4.620 1.00 85.19 723 GLU A CA 1
ATOM 5769 C C . GLU A 1 723 ? 4.505 -18.120 3.910 1.00 85.19 723 GLU A C 1
ATOM 5771 O O . GLU A 1 723 ? 5.508 -18.730 4.266 1.00 85.19 723 GLU A O 1
ATOM 5776 N N . GLY A 1 724 ? 4.561 -17.210 2.931 1.00 84.12 724 GLY A N 1
ATOM 5777 C CA . GLY A 1 724 ? 5.802 -16.942 2.198 1.00 84.12 724 GLY A CA 1
ATOM 5778 C C . GLY A 1 724 ? 6.877 -16.279 3.063 1.00 84.12 724 GLY A C 1
ATOM 5779 O O . GLY A 1 724 ? 8.044 -16.664 3.011 1.00 84.12 724 GLY A O 1
ATOM 5780 N N . ALA A 1 725 ? 6.484 -15.294 3.875 1.00 84.38 725 ALA A N 1
ATOM 5781 C CA . ALA A 1 725 ? 7.401 -14.570 4.753 1.00 84.38 725 ALA A CA 1
ATOM 5782 C C . ALA A 1 725 ? 7.834 -15.426 5.953 1.00 84.38 725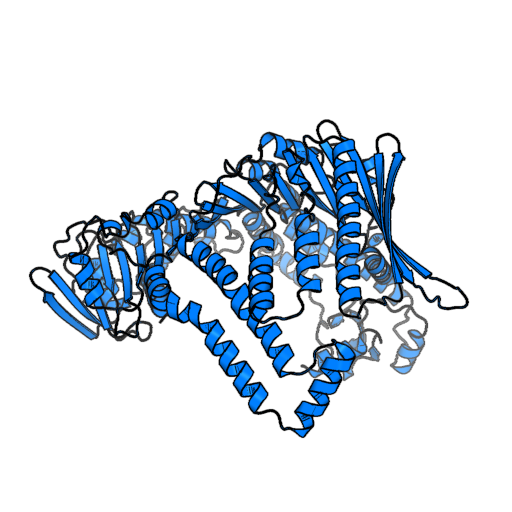 ALA A C 1
ATOM 5784 O O . ALA A 1 725 ? 9.017 -15.457 6.295 1.00 84.38 725 ALA A O 1
ATOM 5785 N N . SER A 1 726 ? 6.897 -16.163 6.553 1.00 86.75 726 SER A N 1
ATOM 5786 C CA . SER A 1 726 ? 7.196 -17.104 7.636 1.00 86.75 726 SER A CA 1
ATOM 5787 C C . SER A 1 726 ? 8.109 -18.235 7.163 1.00 86.75 726 SER A C 1
ATOM 5789 O O . SER A 1 726 ? 9.099 -18.527 7.834 1.00 86.75 726 SER A O 1
ATOM 5791 N N . HIS A 1 727 ? 7.859 -18.814 5.981 1.00 87.75 727 HIS A N 1
ATOM 5792 C CA . HIS A 1 727 ? 8.732 -19.830 5.382 1.00 87.75 727 HIS A CA 1
ATOM 5793 C C . HIS A 1 727 ? 10.135 -19.295 5.112 1.00 87.75 727 HIS A C 1
ATOM 5795 O O . HIS A 1 727 ? 11.109 -19.972 5.435 1.00 87.75 727 HIS A O 1
ATOM 5801 N N . LEU A 1 728 ? 10.254 -18.079 4.567 1.00 88.56 728 LEU A N 1
ATOM 5802 C CA . LEU A 1 728 ? 11.542 -17.425 4.332 1.00 88.56 728 LEU A CA 1
ATOM 5803 C C . LEU A 1 728 ? 12.337 -17.283 5.637 1.00 88.56 728 LEU A C 1
ATOM 5805 O O . LEU A 1 728 ? 13.468 -17.758 5.712 1.00 88.56 728 LEU A O 1
ATOM 5809 N N . ILE A 1 729 ? 11.739 -16.673 6.664 1.00 89.00 729 ILE A N 1
ATOM 5810 C CA . ILE A 1 729 ? 12.403 -16.430 7.953 1.00 89.00 729 ILE A CA 1
ATOM 5811 C C . ILE A 1 729 ? 12.783 -17.755 8.617 1.00 89.00 729 ILE A C 1
ATOM 5813 O O . ILE A 1 729 ? 13.943 -17.949 8.983 1.00 89.00 729 ILE A O 1
ATOM 5817 N N . ARG A 1 730 ? 11.836 -18.693 8.729 1.00 89.88 730 ARG A N 1
ATOM 5818 C CA . ARG A 1 730 ? 12.075 -19.979 9.392 1.00 89.88 730 ARG A CA 1
ATOM 5819 C C . ARG A 1 730 ? 13.127 -20.798 8.669 1.00 89.88 730 ARG A C 1
ATOM 5821 O O . ARG A 1 730 ? 14.039 -21.279 9.327 1.00 89.88 730 ARG A O 1
ATOM 5828 N N . SER A 1 731 ? 13.025 -20.936 7.350 1.00 89.69 731 SER A N 1
ATOM 5829 C CA . SER A 1 731 ? 13.967 -21.743 6.568 1.00 89.69 731 SER A CA 1
ATOM 5830 C C . SER A 1 731 ? 15.380 -21.181 6.652 1.00 89.69 731 SER A C 1
ATOM 5832 O O . SER A 1 731 ? 16.305 -21.907 7.000 1.00 89.69 731 SER A O 1
ATOM 5834 N N . VAL A 1 732 ? 15.549 -19.876 6.415 1.00 90.81 732 VAL A N 1
ATOM 5835 C CA . VAL A 1 732 ? 16.867 -19.224 6.438 1.00 90.81 732 VAL A CA 1
ATOM 5836 C C . VAL A 1 732 ? 17.502 -19.339 7.820 1.00 90.81 732 VAL A C 1
ATOM 5838 O O . VAL A 1 732 ? 18.634 -19.801 7.942 1.00 90.81 732 VAL A O 1
ATOM 5841 N N . VAL A 1 733 ? 16.779 -18.973 8.881 1.00 91.31 733 VAL A N 1
ATOM 5842 C CA . VAL A 1 733 ? 17.345 -18.992 10.236 1.00 91.31 733 VAL A CA 1
ATOM 5843 C C . VAL A 1 733 ? 17.589 -20.423 10.718 1.00 91.31 733 VAL A C 1
ATOM 5845 O O . VAL A 1 733 ? 18.638 -20.697 11.300 1.00 91.31 733 VAL A O 1
ATOM 5848 N N . ASN A 1 734 ? 16.678 -21.361 10.443 1.00 91.56 734 ASN A N 1
ATOM 5849 C CA . ASN A 1 734 ? 16.863 -22.756 10.839 1.00 91.56 734 ASN A CA 1
ATOM 5850 C C . ASN A 1 734 ? 18.032 -23.414 10.102 1.00 91.56 734 ASN A C 1
ATOM 5852 O O . ASN A 1 734 ? 18.811 -24.129 10.738 1.00 91.56 734 ASN A O 1
ATOM 5856 N N . ASN A 1 735 ? 18.184 -23.167 8.800 1.00 90.94 735 ASN A N 1
ATOM 5857 C CA . ASN A 1 735 ? 19.300 -23.704 8.024 1.00 90.94 735 ASN A CA 1
ATOM 5858 C C . ASN A 1 735 ? 20.619 -23.090 8.479 1.00 90.94 735 ASN A C 1
ATOM 5860 O O . ASN A 1 735 ? 21.577 -23.822 8.708 1.00 90.94 735 ASN A O 1
ATOM 5864 N N . PHE A 1 736 ? 20.654 -21.778 8.724 1.00 90.50 736 PHE A N 1
ATOM 5865 C CA . PHE A 1 736 ? 21.836 -21.125 9.282 1.00 90.50 736 PHE A CA 1
ATOM 5866 C C . PHE A 1 736 ? 22.234 -21.719 10.642 1.00 90.50 736 PHE A C 1
ATOM 5868 O O . PHE A 1 736 ? 23.396 -22.064 10.853 1.00 90.50 736 PHE A O 1
ATOM 5875 N N . ALA A 1 737 ? 21.274 -21.903 11.553 1.00 89.06 737 ALA A N 1
ATOM 5876 C CA . ALA A 1 737 ? 21.535 -22.484 12.867 1.00 89.06 737 ALA A CA 1
ATOM 5877 C C . ALA A 1 737 ? 22.075 -23.918 12.769 1.00 89.06 737 ALA A C 1
ATOM 5879 O O . ALA A 1 737 ? 23.067 -24.265 13.410 1.00 89.06 737 ALA A O 1
ATOM 5880 N N . THR A 1 738 ? 21.450 -24.733 11.919 1.00 87.88 738 THR A N 1
ATOM 5881 C CA . THR A 1 738 ? 21.795 -26.150 11.736 1.00 87.88 738 THR A CA 1
ATOM 5882 C C . THR A 1 738 ? 23.166 -26.325 11.086 1.00 87.88 738 THR A C 1
ATOM 5884 O O . THR A 1 738 ? 23.919 -27.220 11.473 1.00 87.88 738 THR A O 1
ATOM 5887 N N . GLU A 1 739 ? 23.502 -25.478 10.115 1.00 85.38 739 GLU A N 1
ATOM 5888 C CA . GLU A 1 739 ? 24.745 -25.606 9.354 1.00 85.38 739 GLU A CA 1
ATOM 5889 C C . GLU A 1 739 ? 25.930 -24.890 9.997 1.00 85.38 739 GLU A C 1
ATOM 5891 O O . GLU A 1 739 ? 27.058 -25.368 9.873 1.00 85.38 739 GLU A O 1
ATOM 5896 N N . HIS A 1 740 ? 25.693 -23.788 10.715 1.00 85.12 740 HIS A N 1
ATOM 5897 C CA . HIS A 1 740 ? 26.768 -22.934 11.222 1.00 85.12 740 HIS A CA 1
ATOM 5898 C C . HIS A 1 740 ? 26.792 -22.760 12.743 1.00 85.12 740 HIS A C 1
ATOM 5900 O O . HIS A 1 740 ? 27.883 -22.668 13.292 1.00 85.12 740 HIS A O 1
ATOM 5906 N N . MET A 1 741 ? 25.655 -22.731 13.451 1.00 85.12 741 MET A N 1
ATOM 5907 C CA . MET A 1 741 ? 25.657 -22.460 14.904 1.00 85.12 741 MET A CA 1
ATOM 5908 C C . MET A 1 741 ? 25.795 -23.719 15.760 1.00 85.12 741 MET A C 1
ATOM 5910 O O . MET A 1 741 ? 26.540 -23.717 16.734 1.00 85.12 741 MET A O 1
ATOM 5914 N N . HIS A 1 742 ? 25.103 -24.802 15.409 1.00 84.69 742 HIS A N 1
ATOM 5915 C CA . HIS A 1 742 ? 25.094 -26.027 16.220 1.00 84.69 742 HIS A CA 1
ATOM 5916 C C . HIS A 1 742 ? 26.290 -26.950 15.967 1.00 84.69 742 HIS A C 1
ATOM 5918 O O . HIS A 1 742 ? 26.499 -27.903 16.715 1.00 84.69 742 HIS A O 1
ATOM 5924 N N . LYS A 1 743 ? 27.070 -26.692 14.913 1.00 85.81 743 LYS A N 1
ATOM 5925 C CA . LYS A 1 743 ? 28.254 -27.474 14.547 1.00 85.81 743 LYS A CA 1
ATOM 5926 C C . LYS A 1 743 ? 29.502 -26.612 14.773 1.00 85.81 743 LYS A C 1
ATOM 5928 O O . LYS A 1 743 ? 29.662 -25.628 14.051 1.00 85.81 743 LYS A O 1
ATOM 5933 N N . PRO A 1 744 ? 30.432 -26.986 15.675 1.00 83.12 744 PRO A N 1
ATOM 5934 C CA . PRO A 1 744 ? 31.686 -26.248 15.870 1.00 83.12 744 PRO A CA 1
ATOM 5935 C C . PRO A 1 744 ? 32.480 -26.052 14.567 1.00 83.12 744 PRO A C 1
ATOM 5937 O O . PRO A 1 744 ? 32.936 -24.950 14.274 1.00 83.12 744 PRO A O 1
ATOM 5940 N N . GLN A 1 745 ? 32.547 -27.092 13.727 1.00 84.94 745 GLN A N 1
ATOM 5941 C CA . GLN A 1 745 ? 33.153 -27.027 12.390 1.00 84.94 745 GLN A CA 1
ATOM 5942 C C . GLN A 1 745 ? 32.413 -26.062 11.447 1.00 84.94 745 GLN A C 1
ATOM 5944 O O . GLN A 1 745 ? 33.031 -25.423 10.599 1.00 84.94 745 GLN A O 1
ATOM 5949 N N . GLY A 1 746 ? 31.091 -25.932 11.595 1.00 83.62 746 GLY A N 1
ATOM 5950 C CA . GLY A 1 746 ? 30.262 -25.019 10.810 1.00 83.62 746 GLY A CA 1
ATOM 5951 C C . GLY A 1 746 ? 30.558 -23.552 11.114 1.00 83.62 746 GLY A C 1
ATOM 5952 O O . GLY A 1 746 ? 30.681 -22.752 10.183 1.00 83.62 746 GLY A O 1
ATOM 5953 N N . MET A 1 747 ? 30.739 -23.219 12.397 1.00 84.06 747 MET A N 1
ATOM 5954 C CA . MET A 1 747 ? 31.126 -21.876 12.840 1.00 84.06 747 MET A CA 1
ATOM 5955 C C . MET A 1 747 ? 32.557 -21.543 12.413 1.00 84.06 747 MET A C 1
ATOM 5957 O O . MET A 1 747 ? 32.799 -20.461 11.885 1.00 84.06 747 MET A O 1
ATOM 5961 N N . GLN A 1 748 ? 33.489 -22.490 12.563 1.00 84.38 748 GLN A N 1
ATOM 5962 C CA . GLN A 1 748 ? 34.863 -22.332 12.075 1.00 84.38 748 GLN A CA 1
ATOM 5963 C C . GLN A 1 748 ? 34.898 -22.104 10.556 1.00 84.38 748 GLN A C 1
ATOM 5965 O O . GLN A 1 748 ? 35.559 -21.183 10.091 1.00 84.38 748 GLN A O 1
ATOM 5970 N N . ASN A 1 749 ? 34.140 -22.878 9.773 1.00 83.81 749 ASN A N 1
ATOM 5971 C CA . ASN A 1 749 ? 34.043 -22.706 8.319 1.00 83.81 749 ASN A CA 1
ATOM 5972 C C . ASN A 1 749 ? 33.449 -21.339 7.933 1.00 83.81 749 ASN A C 1
ATOM 5974 O O . ASN A 1 749 ? 33.945 -20.688 7.016 1.00 83.81 749 ASN A O 1
ATOM 5978 N N . LEU A 1 750 ? 32.419 -20.872 8.648 1.00 85.81 750 LEU A N 1
ATOM 5979 C CA . LEU A 1 750 ? 31.850 -19.539 8.438 1.00 85.81 750 LEU A CA 1
ATOM 5980 C C . LEU A 1 750 ? 32.881 -18.441 8.735 1.00 85.81 750 LEU A C 1
ATOM 5982 O O . LEU A 1 750 ? 33.074 -17.551 7.909 1.00 85.81 750 LEU A O 1
ATOM 5986 N N . GLN A 1 751 ? 33.571 -18.528 9.876 1.00 83.94 751 GLN A N 1
ATOM 5987 C CA . GLN A 1 751 ? 34.620 -17.582 10.260 1.00 83.94 751 GLN A CA 1
ATOM 5988 C C . GLN A 1 751 ? 35.745 -17.545 9.222 1.00 83.94 751 GLN A C 1
ATOM 5990 O O . GLN A 1 751 ? 36.071 -16.465 8.737 1.00 83.94 751 GLN A O 1
ATOM 5995 N N . MET A 1 752 ? 36.258 -18.709 8.805 1.00 81.19 752 MET A N 1
ATOM 5996 C CA . MET A 1 752 ? 37.311 -18.813 7.786 1.00 81.19 752 MET A CA 1
ATOM 5997 C C . MET A 1 752 ? 36.896 -18.248 6.420 1.00 81.19 752 MET A C 1
ATOM 5999 O O . MET A 1 752 ? 37.743 -17.761 5.675 1.00 81.19 752 MET A O 1
ATOM 6003 N N . LYS A 1 753 ? 35.610 -18.324 6.056 1.00 83.06 753 LYS A N 1
ATOM 6004 C CA . LYS A 1 753 ? 35.122 -17.839 4.755 1.00 83.06 753 LYS A CA 1
ATOM 6005 C C . LYS A 1 753 ? 34.760 -16.356 4.739 1.00 83.06 753 LYS A C 1
ATOM 6007 O O . LYS A 1 753 ? 34.828 -15.739 3.677 1.00 83.06 753 LYS A O 1
ATOM 6012 N N . VAL A 1 754 ? 34.332 -15.800 5.871 1.00 82.50 754 VAL A N 1
ATOM 6013 C CA . VAL A 1 754 ? 33.794 -14.431 5.942 1.00 82.50 754 VAL A CA 1
ATOM 6014 C C . VAL A 1 754 ? 34.837 -13.426 6.421 1.00 82.50 754 VAL A C 1
ATOM 6016 O O . VAL A 1 754 ? 34.838 -12.305 5.911 1.00 82.50 754 VAL A O 1
ATOM 6019 N N . VAL A 1 755 ? 35.707 -13.817 7.356 1.00 81.56 755 VAL A N 1
ATOM 6020 C CA . VAL A 1 755 ? 36.640 -12.910 8.035 1.00 81.56 755 VAL A CA 1
ATOM 6021 C C . VAL A 1 755 ? 38.079 -13.297 7.721 1.00 81.56 755 VAL A C 1
ATOM 6023 O O . VAL A 1 755 ? 38.499 -14.423 7.987 1.00 81.56 755 VAL A O 1
ATOM 6026 N N . GLN A 1 756 ? 38.852 -12.339 7.217 1.00 78.88 756 GLN A N 1
ATOM 6027 C CA . GLN A 1 756 ? 40.308 -12.440 7.125 1.00 78.88 756 GLN A CA 1
ATOM 6028 C C . GLN A 1 756 ? 40.996 -11.549 8.162 1.00 78.88 756 GLN A C 1
ATOM 6030 O O . GLN A 1 756 ? 40.398 -10.633 8.730 1.00 78.88 756 GLN A O 1
ATOM 6035 N N . ARG A 1 757 ? 42.266 -11.852 8.457 1.00 73.06 757 ARG A N 1
ATOM 6036 C CA . ARG A 1 757 ? 43.027 -11.212 9.542 1.00 73.06 757 ARG A CA 1
ATOM 6037 C C . ARG A 1 757 ? 43.135 -9.695 9.360 1.00 73.06 757 ARG A C 1
ATOM 6039 O O . ARG A 1 757 ? 43.126 -8.980 10.367 1.00 73.06 757 ARG A O 1
ATOM 6046 N N . ASN A 1 758 ? 43.223 -9.217 8.116 1.00 72.62 758 ASN A N 1
ATOM 6047 C CA . ASN A 1 758 ? 43.446 -7.805 7.810 1.00 72.62 758 ASN A CA 1
ATOM 6048 C C . ASN A 1 758 ? 42.171 -7.041 7.394 1.00 72.62 758 ASN A C 1
ATOM 6050 O O . ASN A 1 758 ? 42.251 -5.833 7.152 1.00 72.62 758 ASN A O 1
ATOM 6054 N N . ASP A 1 759 ? 40.996 -7.688 7.381 1.00 76.31 759 ASP A N 1
ATOM 6055 C CA . ASP A 1 759 ? 39.725 -7.046 7.013 1.00 76.31 759 ASP A CA 1
ATOM 6056 C C . ASP A 1 759 ? 39.442 -5.809 7.893 1.00 76.31 759 ASP A C 1
ATOM 6058 O O . ASP A 1 759 ? 39.500 -5.853 9.125 1.00 76.31 759 ASP A O 1
ATOM 6062 N N . GLY A 1 760 ? 39.130 -4.673 7.261 1.00 66.81 760 GLY A N 1
ATOM 6063 C CA . GLY A 1 760 ? 38.750 -3.424 7.934 1.00 66.81 760 GLY A CA 1
ATOM 6064 C C . GLY A 1 760 ? 39.865 -2.709 8.716 1.00 66.81 760 GLY A C 1
ATOM 6065 O O . GLY A 1 760 ? 39.589 -1.670 9.323 1.00 66.81 760 GLY A O 1
ATOM 6066 N N . ARG A 1 761 ? 41.106 -3.223 8.710 1.00 63.88 761 ARG A N 1
ATOM 6067 C CA . ARG A 1 761 ? 42.239 -2.716 9.516 1.00 63.88 761 ARG A CA 1
ATOM 6068 C C . ARG A 1 761 ? 43.173 -1.739 8.788 1.00 63.88 761 ARG A C 1
ATOM 6070 O O . ARG A 1 761 ? 44.226 -1.398 9.328 1.00 63.88 761 ARG A O 1
ATOM 6077 N N . LEU A 1 762 ? 42.805 -1.226 7.608 1.00 57.69 762 LEU A N 1
ATOM 6078 C CA . LEU A 1 762 ? 43.634 -0.228 6.918 1.00 57.69 762 LEU A CA 1
ATOM 6079 C C . LEU A 1 762 ? 43.722 1.078 7.715 1.00 57.69 762 LEU A C 1
ATOM 6081 O O . LEU A 1 762 ? 42.760 1.836 7.825 1.00 57.69 762 LEU A O 1
ATOM 6085 N N . LYS A 1 763 ? 44.930 1.393 8.183 1.00 57.38 763 LYS A N 1
ATOM 6086 C CA . LYS A 1 763 ? 45.338 2.770 8.470 1.00 57.38 763 LYS A CA 1
ATOM 6087 C C . LYS A 1 763 ? 45.798 3.379 7.141 1.00 57.38 763 LYS A C 1
ATOM 6089 O O . LYS A 1 763 ? 46.698 2.820 6.519 1.00 57.38 763 LYS A O 1
ATOM 6094 N N . LEU A 1 764 ? 45.239 4.526 6.732 1.00 51.41 764 LEU A N 1
ATOM 6095 C CA . LEU A 1 764 ? 45.596 5.290 5.511 1.00 51.41 764 LEU A CA 1
ATOM 6096 C C . LEU A 1 764 ? 47.111 5.346 5.212 1.00 51.41 764 LEU A C 1
ATOM 6098 O O . LEU A 1 764 ? 47.510 5.393 4.057 1.00 51.41 764 LEU A O 1
ATOM 6102 N N . ARG A 1 765 ? 47.953 5.310 6.253 1.00 54.72 765 ARG A N 1
ATOM 6103 C CA . ARG A 1 765 ? 49.420 5.378 6.176 1.00 54.72 765 ARG A CA 1
ATOM 6104 C C . ARG A 1 765 ? 50.119 4.126 5.621 1.00 54.72 765 ARG A C 1
ATOM 6106 O O . ARG A 1 765 ? 51.326 4.180 5.433 1.00 54.72 765 ARG A O 1
ATOM 6113 N N . LYS A 1 766 ? 49.411 3.012 5.399 1.00 66.12 766 LYS A N 1
ATOM 6114 C CA . LYS A 1 766 ? 49.997 1.750 4.898 1.00 66.12 766 LYS A CA 1
ATOM 6115 C C . LYS A 1 766 ? 49.560 1.362 3.480 1.00 66.12 766 LYS A C 1
ATOM 6117 O O . LYS A 1 766 ? 49.976 0.319 2.983 1.00 66.12 766 LYS A O 1
ATOM 6122 N N . ALA A 1 767 ? 48.718 2.161 2.825 1.00 76.44 767 ALA A N 1
ATOM 6123 C CA . ALA A 1 767 ? 48.362 1.938 1.427 1.00 76.44 767 ALA A CA 1
ATOM 6124 C C . ALA A 1 767 ? 49.472 2.476 0.511 1.00 76.44 767 ALA A C 1
ATOM 6126 O O . ALA A 1 767 ? 49.860 3.634 0.621 1.00 76.44 767 ALA A O 1
ATOM 6127 N N . ILE A 1 768 ? 49.975 1.624 -0.380 1.00 81.62 768 ILE A N 1
ATOM 6128 C CA . ILE A 1 768 ? 51.036 1.935 -1.348 1.00 81.62 768 ILE A CA 1
ATOM 6129 C C . ILE A 1 768 ? 50.433 2.424 -2.675 1.00 81.62 768 ILE A C 1
ATOM 6131 O O . ILE A 1 768 ? 51.060 3.178 -3.412 1.00 81.62 768 ILE A O 1
ATOM 6135 N N . PHE A 1 769 ? 49.210 1.999 -3.000 1.00 85.88 769 PHE A N 1
ATOM 6136 C CA . PHE A 1 769 ? 48.505 2.423 -4.208 1.00 85.88 769 PHE A CA 1
ATOM 6137 C C . PHE A 1 769 ? 46.998 2.442 -3.976 1.00 85.88 769 PHE A C 1
ATOM 6139 O O . PHE A 1 769 ? 46.458 1.506 -3.387 1.00 85.88 769 PHE A O 1
ATOM 6146 N N . PHE A 1 770 ? 46.316 3.455 -4.505 1.00 85.25 770 PHE A N 1
ATOM 6147 C CA . PHE A 1 770 ? 44.858 3.536 -4.528 1.00 85.25 770 PHE A CA 1
ATOM 6148 C C . PHE A 1 770 ? 44.349 3.416 -5.955 1.00 85.25 770 PHE A C 1
ATOM 6150 O O . PHE A 1 770 ? 44.925 3.992 -6.876 1.00 85.25 770 PHE A O 1
ATOM 6157 N N . ASN A 1 771 ? 43.239 2.703 -6.134 1.00 86.38 771 ASN A N 1
ATOM 6158 C CA . ASN A 1 771 ? 42.495 2.781 -7.377 1.00 86.38 771 ASN A CA 1
ATOM 6159 C C . ASN A 1 771 ? 41.911 4.204 -7.505 1.00 86.38 771 ASN A C 1
ATOM 6161 O O . ASN A 1 771 ? 41.092 4.583 -6.657 1.00 86.38 771 ASN A O 1
ATOM 6165 N N . PRO A 1 772 ? 42.267 4.973 -8.552 1.00 83.50 772 PRO A N 1
ATOM 6166 C CA . PRO A 1 772 ? 41.811 6.355 -8.717 1.00 83.50 772 PRO A CA 1
ATOM 6167 C C . PRO A 1 772 ? 40.284 6.506 -8.750 1.00 83.50 772 PRO A C 1
ATOM 6169 O O . PRO A 1 772 ? 39.754 7.552 -8.385 1.00 83.50 772 PRO A O 1
ATOM 6172 N N . VAL A 1 773 ? 39.557 5.453 -9.153 1.00 82.38 773 VAL A N 1
ATOM 6173 C CA . VAL A 1 773 ? 38.083 5.437 -9.162 1.00 82.38 773 VAL A CA 1
ATOM 6174 C C . VAL A 1 773 ? 37.507 5.576 -7.748 1.00 82.38 773 VAL A C 1
ATOM 6176 O O . VAL A 1 773 ? 36.468 6.209 -7.563 1.00 82.38 773 VAL A O 1
ATOM 6179 N N . TRP A 1 774 ? 38.176 5.002 -6.746 1.00 81.44 774 TRP A N 1
ATOM 6180 C CA . TRP A 1 774 ? 37.692 4.951 -5.363 1.00 81.44 774 TRP A CA 1
ATOM 6181 C C . TRP A 1 774 ? 38.409 5.903 -4.421 1.00 81.44 774 TRP A C 1
ATOM 6183 O O . TRP A 1 774 ? 37.899 6.158 -3.333 1.00 81.44 774 TRP A O 1
ATOM 6193 N N . GLU A 1 775 ? 39.563 6.431 -4.816 1.00 75.25 775 GLU A N 1
ATOM 6194 C CA . GLU A 1 775 ? 40.403 7.311 -4.003 1.00 75.25 775 GLU A CA 1
ATOM 6195 C C . GLU A 1 775 ? 39.609 8.455 -3.327 1.00 75.25 775 GLU A C 1
ATOM 6197 O O . GLU A 1 775 ? 39.709 8.576 -2.101 1.00 75.25 775 GLU A O 1
ATOM 6202 N N . PRO A 1 776 ? 38.711 9.203 -4.012 1.00 76.94 776 PRO A N 1
ATOM 6203 C CA . PRO A 1 776 ? 37.915 10.247 -3.356 1.00 76.94 776 PRO A CA 1
ATOM 6204 C C . PRO A 1 776 ? 36.985 9.712 -2.257 1.00 76.94 776 PRO A C 1
ATOM 6206 O O . PRO A 1 776 ? 36.855 10.317 -1.192 1.00 76.94 776 PRO A O 1
ATOM 6209 N N . LEU A 1 777 ? 36.348 8.561 -2.499 1.00 70.81 777 LEU A N 1
ATOM 6210 C CA . LEU A 1 777 ? 35.414 7.938 -1.558 1.00 70.81 777 LEU A CA 1
ATOM 6211 C C . LEU A 1 777 ? 36.154 7.336 -0.362 1.00 70.81 777 LEU A C 1
ATOM 6213 O O . LEU A 1 777 ? 35.737 7.532 0.777 1.00 70.81 777 LEU A O 1
ATOM 6217 N N . LEU A 1 778 ? 37.275 6.658 -0.600 1.00 68.50 778 LEU A N 1
ATOM 6218 C CA . LEU A 1 778 ? 38.116 6.097 0.455 1.00 68.50 778 LEU A CA 1
ATOM 6219 C C . LEU A 1 778 ? 38.629 7.211 1.376 1.00 68.50 778 LEU A C 1
ATOM 6221 O O . LEU A 1 778 ? 38.457 7.118 2.591 1.00 68.50 778 LEU A O 1
ATOM 6225 N N . HIS A 1 779 ? 39.151 8.312 0.827 1.00 67.44 779 HIS A N 1
ATOM 6226 C CA . HIS A 1 779 ? 39.569 9.465 1.631 1.00 67.44 779 HIS A CA 1
ATOM 6227 C C . HIS A 1 779 ? 38.432 10.072 2.464 1.00 67.44 779 HIS A C 1
ATOM 6229 O O . HIS A 1 779 ? 38.683 10.526 3.581 1.00 67.44 779 HIS A O 1
ATOM 6235 N N . MET A 1 780 ? 37.193 10.057 1.968 1.00 64.31 780 MET A N 1
ATOM 6236 C CA . MET A 1 780 ? 36.021 10.519 2.716 1.00 64.31 780 MET A CA 1
ATOM 6237 C C . MET A 1 780 ? 35.654 9.559 3.860 1.00 64.31 780 MET A C 1
ATOM 6239 O O . MET A 1 780 ? 35.480 10.000 4.996 1.00 64.31 780 MET A O 1
ATOM 6243 N N . PHE A 1 781 ? 35.599 8.249 3.595 1.00 62.97 781 PHE A N 1
ATOM 6244 C CA . PHE A 1 781 ? 35.291 7.223 4.600 1.00 62.97 781 PHE A CA 1
ATOM 6245 C C . PHE A 1 781 ? 36.308 7.191 5.746 1.00 62.97 781 PHE A C 1
ATOM 6247 O O . PHE A 1 781 ? 35.926 7.008 6.899 1.00 62.97 781 PHE A O 1
ATOM 6254 N N . PHE A 1 782 ? 37.588 7.411 5.446 1.00 61.94 782 PHE A N 1
ATOM 6255 C CA . PHE A 1 782 ? 38.650 7.429 6.452 1.00 61.94 782 PHE A CA 1
ATOM 6256 C C . PHE A 1 782 ? 38.818 8.773 7.177 1.00 61.94 782 PHE A C 1
ATOM 6258 O O . PHE A 1 782 ? 39.539 8.813 8.164 1.00 61.94 782 PHE A O 1
ATOM 6265 N N . ARG A 1 783 ? 38.186 9.862 6.713 1.00 58.44 783 ARG A N 1
ATOM 6266 C CA . ARG A 1 783 ? 38.120 11.143 7.449 1.00 58.44 783 ARG A CA 1
ATOM 6267 C C . ARG A 1 783 ? 36.945 11.215 8.431 1.00 58.44 783 ARG A C 1
ATOM 6269 O O . ARG A 1 783 ? 36.951 12.077 9.300 1.00 58.44 783 ARG A O 1
ATOM 6276 N N . MET A 1 784 ? 35.930 10.363 8.260 1.00 48.41 784 MET A N 1
ATOM 6277 C CA . MET A 1 784 ? 34.746 10.294 9.133 1.00 48.41 784 MET A CA 1
ATOM 6278 C C . MET A 1 784 ? 34.885 9.288 10.291 1.00 48.41 784 MET A C 1
ATOM 6280 O O . MET A 1 784 ? 34.026 9.263 11.170 1.00 48.41 784 MET A O 1
ATOM 6284 N N . ARG A 1 785 ? 35.936 8.462 10.288 1.00 46.31 785 ARG A N 1
ATOM 6285 C CA . ARG A 1 785 ? 36.397 7.670 11.439 1.00 46.31 785 ARG A CA 1
ATOM 6286 C C . ARG A 1 785 ? 37.599 8.358 12.058 1.00 46.31 785 ARG A C 1
ATOM 6288 O O . ARG A 1 785 ? 37.735 8.245 13.293 1.00 46.31 785 ARG A O 1
#